Protein AF-A0A841BEA5-F1 (afdb_monomer)

Organism: NCBI:txid336628

Radius of gyration: 36.27 Å; Cα contacts (8 Å, |Δi|>4): 1436; chains: 1; bounding box: 83×78×126 Å

Mean predicted aligned error: 19.36 Å

Nearest PDB structures (foldseek):
  3poa-assembly1_A  TM=9.613E-01  e=2.916E-09  Mycobacterium tuberculosis
  3oun-assembly1_A  TM=9.387E-01  e=8.445E-09  Mycobacterium tuberculosis H37Rv
  2lc1-assembly1_A  TM=8.958E-01  e=4.838E-09  Mycobacterium tuberculosis H37Rv
  8p5x-assembly1_G  TM=9.387E-01  e=4.268E-08  Corynebacterium glutamicum ATCC 13032
  7rj3-assembly3_C  TM=9.231E-01  e=5.226E-08  Mycobacterium tuberculosis

Secondary structure (DSSP, 8-state):
---EEEEEEEE--TTS---TTTTHHHHHHHHHHH-TTTT-PEESSTTS--EEES--HHHHHHHHHHHHHHHHHTTPEEEEEEEEEEEEETTEEEEE-TTPPSSP-TTTSB-HHHHHHHHHHH-TT--EEEEEEESTTHHHHHHHHHHHHHHHHHHTT-EEEEEES-SSSPP-TTHHHHHHHHHHHH--TTS-SEE-HHHHHHHHHHH-TTS--EEEEEESSSB-TT--TT--SEE---HHHHTSTTTT-TTHHHHHHHHTTPPP-HHHHHHHHHHHHT-SEEEEE-STTSSHHHHHHHHH-HHHHGGGS-TT--SEEEE--TT--HHHHHHHHHHHHHHHSTTHHHHHHHHHHH--HHHHHHS-HHIIIIIHHHHTS-GGG-SS-EEEEEE-GGGS-HHHHHHHHHHHHHHHH-GGGTTEEEEEEES-GGGSSSPEEEEPPP--------------------------PPP-----PPP----EEEEEE-TTS--EEEEE-SEEEEEESSTTSSEE---TTS-SS-EEEEE-SS-EEEEE-S-SS-EEETTEEESEEEEPTT-EEEETTEEEEEEETTSPPPPPP------PPPPPPPHHHHHHHHHHHHHTT-PEEHHHHHHHHHHTTS--SHHHHHHHHHHTGGGEEEESTTSTT-EEEE-SPPPP--GGGHHHHHHHHHTSPPPPTTPPPPHHHHHHHHHHHHHHHHTT-HHHHHHHHHHT--SSHHHHHHHHHHHHHHHHHHH-TTSHHHHHHHHHHHHHHHHHSPPPTT---

pLDDT: mean 79.94, std 17.51, range [24.55, 98.06]

Structure (mmCIF, N/CA/C/O backbone):
data_AF-A0A841BEA5-F1
#
_entry.id   AF-A0A841BEA5-F1
#
loop_
_atom_site.group_PDB
_atom_site.id
_atom_site.type_symbol
_atom_site.label_atom_id
_atom_site.label_alt_id
_atom_site.label_comp_id
_atom_site.label_asym_id
_atom_site.label_entity_id
_atom_site.label_seq_id
_atom_site.pdbx_PDB_ins_code
_atom_site.Cartn_x
_atom_site.Cartn_y
_atom_site.Cartn_z
_atom_site.occupancy
_atom_site.B_iso_or_equiv
_atom_site.auth_seq_id
_atom_site.auth_comp_id
_atom_site.auth_asym_id
_atom_site.auth_atom_id
_atom_site.pdbx_PDB_model_num
ATOM 1 N N . MET A 1 1 ? -2.893 21.547 10.657 1.00 47.16 1 MET A N 1
ATOM 2 C CA . MET A 1 1 ? -1.682 20.815 10.231 1.00 47.16 1 MET A CA 1
ATOM 3 C C . MET A 1 1 ? -0.775 21.826 9.562 1.00 47.16 1 MET A C 1
ATOM 5 O O . MET A 1 1 ? -1.321 22.717 8.922 1.00 47.16 1 MET A O 1
ATOM 9 N N . GLY A 1 2 ? 0.542 21.732 9.765 1.00 63.25 2 GLY A N 1
ATOM 10 C CA . GLY A 1 2 ? 1.502 22.562 9.030 1.00 63.25 2 GLY A CA 1
ATOM 11 C C . GLY A 1 2 ? 1.399 22.318 7.524 1.00 63.25 2 GLY A C 1
ATOM 12 O O . GLY A 1 2 ? 0.897 21.272 7.096 1.00 63.25 2 GLY A O 1
ATOM 13 N N . GLU A 1 3 ? 1.819 23.299 6.733 1.00 86.19 3 GLU A N 1
ATOM 14 C CA . GLU A 1 3 ? 1.872 23.187 5.277 1.00 86.19 3 GLU A CA 1
ATOM 15 C C . GLU A 1 3 ? 2.867 22.078 4.875 1.00 86.19 3 GLU A C 1
ATOM 17 O O . GLU A 1 3 ? 3.810 21.754 5.602 1.00 86.19 3 GLU A O 1
ATOM 22 N N . ARG A 1 4 ? 2.619 21.417 3.743 1.00 93.00 4 ARG A N 1
ATOM 23 C CA . ARG A 1 4 ? 3.427 20.293 3.245 1.00 93.00 4 ARG A CA 1
ATOM 24 C C . ARG A 1 4 ? 3.856 20.622 1.829 1.00 93.00 4 ARG A C 1
ATOM 26 O O . ARG A 1 4 ? 2.990 20.850 0.989 1.00 93.00 4 ARG A O 1
ATOM 33 N N . ARG A 1 5 ? 5.156 20.643 1.549 1.00 95.88 5 ARG A N 1
ATOM 34 C CA . ARG A 1 5 ? 5.698 20.966 0.222 1.00 95.88 5 ARG A CA 1
ATOM 35 C C . ARG A 1 5 ? 6.327 19.737 -0.413 1.00 95.88 5 ARG A C 1
ATOM 37 O O . ARG A 1 5 ? 6.992 18.977 0.283 1.00 95.88 5 ARG A O 1
ATOM 44 N N . SER A 1 6 ? 6.152 19.539 -1.717 1.00 97.00 6 SER A N 1
ATOM 45 C CA . SER A 1 6 ? 6.763 18.410 -2.432 1.00 97.00 6 SER A CA 1
ATOM 46 C C . SER A 1 6 ? 7.549 18.836 -3.666 1.00 97.00 6 SER A C 1
ATOM 48 O O . SER A 1 6 ? 7.084 19.667 -4.448 1.00 97.00 6 SER A O 1
ATOM 50 N N . LEU A 1 7 ? 8.704 18.200 -3.858 1.00 98.06 7 LEU A N 1
ATOM 51 C CA . LEU A 1 7 ? 9.493 18.223 -5.084 1.00 98.06 7 LEU A CA 1
ATOM 52 C C . LEU A 1 7 ? 9.806 16.784 -5.509 1.00 98.06 7 LEU A C 1
ATOM 54 O O . LEU A 1 7 ? 10.409 16.006 -4.766 1.00 98.06 7 LEU A O 1
ATOM 58 N N . VAL A 1 8 ? 9.407 16.434 -6.722 1.00 97.94 8 VAL A N 1
ATOM 59 C CA . VAL A 1 8 ? 9.707 15.163 -7.373 1.00 97.94 8 VAL A CA 1
ATOM 60 C C . VAL A 1 8 ? 10.727 15.416 -8.475 1.00 97.94 8 VAL A C 1
ATOM 62 O O . VAL A 1 8 ? 10.626 16.377 -9.231 1.00 97.94 8 VAL A O 1
ATOM 65 N N . VAL A 1 9 ? 11.720 14.548 -8.580 1.00 97.69 9 VAL A N 1
ATOM 66 C CA . VAL A 1 9 ? 12.747 14.588 -9.616 1.00 97.69 9 VAL A CA 1
ATOM 67 C C . VAL A 1 9 ? 12.751 13.234 -10.300 1.00 97.69 9 VAL A C 1
ATOM 69 O O . VAL A 1 9 ? 13.003 12.217 -9.659 1.00 97.69 9 VAL A O 1
ATOM 72 N N . ALA A 1 10 ? 12.465 13.218 -11.595 1.00 96.12 10 ALA A N 1
ATOM 73 C CA . ALA A 1 10 ? 12.540 12.040 -12.443 1.00 96.12 10 ALA A CA 1
ATOM 74 C C . ALA A 1 10 ? 13.611 12.295 -13.504 1.00 96.12 10 ALA A C 1
ATOM 76 O O . ALA A 1 10 ? 13.397 13.092 -14.411 1.00 96.12 10 ALA A O 1
ATOM 77 N N . SER A 1 11 ? 14.776 11.661 -13.357 1.00 94.94 11 SER A N 1
ATOM 78 C CA . SER A 1 11 ? 15.929 11.919 -14.223 1.00 94.94 11 SER A CA 1
ATOM 79 C C . SER A 1 11 ? 16.389 10.668 -14.955 1.00 94.94 11 SER A C 1
ATOM 81 O O . SER A 1 11 ? 16.853 9.699 -14.347 1.00 94.94 11 SER A O 1
ATOM 83 N N . GLN A 1 12 ? 16.333 10.726 -16.278 1.00 92.56 12 GLN A N 1
ATOM 84 C CA . GLN A 1 12 ? 17.031 9.831 -17.180 1.00 92.56 12 GLN A CA 1
ATOM 85 C C . GLN A 1 12 ? 18.402 10.421 -17.520 1.00 92.56 12 GLN A C 1
ATOM 87 O O . GLN A 1 12 ? 18.496 11.560 -17.954 1.00 92.56 12 GLN A O 1
ATOM 92 N N . CYS A 1 13 ? 19.469 9.641 -17.338 1.00 90.31 13 CYS A N 1
ATOM 93 C CA . CYS A 1 13 ? 20.829 10.037 -17.706 1.00 90.31 13 CYS A CA 1
ATOM 94 C C . CYS A 1 13 ? 21.121 9.592 -19.145 1.00 90.31 13 CYS A C 1
ATOM 96 O O . CYS A 1 13 ? 20.947 8.411 -19.463 1.00 90.31 13 CYS A O 1
ATOM 98 N N . ASP A 1 14 ? 21.581 10.511 -19.996 1.00 88.88 14 ASP A N 1
ATOM 99 C CA . ASP A 1 14 ? 21.860 10.251 -21.417 1.00 88.88 14 ASP A CA 1
ATOM 100 C C . ASP A 1 14 ? 23.051 9.291 -21.610 1.00 88.88 14 ASP A C 1
ATOM 102 O O . ASP A 1 14 ? 23.133 8.579 -22.611 1.00 88.88 14 ASP A O 1
ATOM 106 N N . SER A 1 15 ? 23.955 9.215 -20.624 1.00 84.81 15 SER A N 1
ATOM 107 C CA . SER A 1 15 ? 25.111 8.301 -20.621 1.00 84.81 15 SER A CA 1
ATOM 108 C C . SER A 1 15 ? 24.770 6.856 -20.227 1.00 84.81 15 SER A C 1
ATOM 110 O O . SER A 1 15 ? 25.651 5.995 -20.241 1.00 84.81 15 SER A O 1
ATOM 112 N N . LEU A 1 16 ? 23.525 6.574 -19.828 1.00 78.81 16 LEU A N 1
ATOM 113 C CA . LEU A 1 16 ? 23.097 5.277 -19.302 1.00 78.81 16 LEU A CA 1
ATOM 114 C C . LEU A 1 16 ? 21.887 4.715 -20.052 1.00 78.81 16 LEU A C 1
ATOM 116 O O . LEU A 1 16 ? 21.233 5.376 -20.854 1.00 78.81 16 LEU A O 1
ATOM 120 N N . ASN A 1 17 ? 21.575 3.447 -19.772 1.00 75.25 17 ASN A N 1
ATOM 121 C CA . ASN A 1 17 ? 20.402 2.791 -20.337 1.00 75.25 17 ASN A CA 1
ATOM 122 C C . ASN A 1 17 ? 19.110 3.536 -19.965 1.00 75.25 17 ASN A C 1
ATOM 124 O O . ASN A 1 17 ? 18.942 4.004 -18.837 1.00 75.25 17 ASN A O 1
ATOM 128 N N . LEU A 1 18 ? 18.175 3.596 -20.914 1.00 79.81 18 LEU A N 1
ATOM 129 C CA . LEU A 1 18 ? 16.850 4.176 -20.704 1.00 79.81 18 LEU A CA 1
ATOM 130 C C . LEU A 1 18 ? 16.057 3.384 -19.658 1.00 79.81 18 LEU A C 1
ATOM 132 O O . LEU A 1 18 ? 15.899 2.169 -19.785 1.00 79.81 18 LEU A O 1
ATOM 136 N N . LEU A 1 19 ? 15.533 4.089 -18.657 1.00 79.38 19 LEU A N 1
ATOM 137 C CA . LEU A 1 19 ? 14.586 3.573 -17.677 1.00 79.38 19 LEU A CA 1
ATOM 138 C C . LEU A 1 19 ? 13.177 3.710 -18.251 1.00 79.38 19 LEU A C 1
ATOM 140 O O . LEU A 1 19 ? 12.634 4.804 -18.359 1.00 79.38 19 LEU A O 1
ATOM 144 N N . SER A 1 20 ? 12.578 2.581 -18.617 1.00 73.94 20 SER A N 1
ATOM 145 C CA . SER A 1 20 ? 11.288 2.505 -19.314 1.00 73.94 20 SER A CA 1
ATOM 146 C C . SER A 1 20 ? 10.098 3.143 -18.607 1.00 73.94 20 SER A C 1
ATOM 148 O O . SER A 1 20 ? 9.101 3.463 -19.243 1.00 73.94 20 SER A O 1
ATOM 150 N N . PHE A 1 21 ? 10.187 3.280 -17.289 1.00 79.88 21 PHE A N 1
ATOM 151 C CA . PHE A 1 21 ? 9.131 3.797 -16.430 1.00 79.88 21 PHE A CA 1
ATOM 152 C C . PHE A 1 21 ? 9.239 5.312 -16.194 1.00 79.88 21 PHE A C 1
ATOM 154 O O . PHE A 1 21 ? 8.375 5.879 -15.524 1.00 79.88 21 PHE A O 1
ATOM 161 N N . LEU A 1 22 ? 10.286 5.967 -16.710 1.00 86.38 22 LEU A N 1
ATOM 162 C CA . LEU A 1 22 ? 10.405 7.424 -16.718 1.00 86.38 22 LEU A CA 1
ATOM 163 C C . LEU A 1 22 ? 9.990 7.987 -18.089 1.00 86.38 22 LEU A C 1
ATOM 165 O O . LEU A 1 22 ? 10.240 7.347 -19.112 1.00 86.38 22 LEU A O 1
ATOM 169 N N . PRO A 1 23 ? 9.365 9.179 -18.130 1.00 91.50 23 PRO A N 1
ATOM 170 C CA . PRO A 1 23 ? 9.043 10.059 -16.997 1.00 91.50 23 PRO A CA 1
ATOM 171 C C . PRO A 1 23 ? 7.729 9.707 -16.272 1.00 91.50 23 PRO A C 1
ATOM 173 O O . PRO A 1 23 ? 7.417 10.321 -15.250 1.00 91.50 23 PRO A O 1
ATOM 176 N N . ASP A 1 24 ? 6.968 8.728 -16.772 1.00 91.25 24 ASP A N 1
ATOM 177 C CA . ASP A 1 24 ? 5.590 8.436 -16.346 1.00 91.25 24 ASP A CA 1
ATOM 178 C C . ASP A 1 24 ? 5.444 8.262 -14.828 1.00 91.25 24 ASP A C 1
ATOM 180 O O . ASP A 1 24 ? 4.583 8.889 -14.210 1.00 91.25 24 ASP A O 1
ATOM 184 N N . VAL A 1 25 ? 6.328 7.492 -14.184 1.00 88.88 25 VAL A N 1
ATOM 185 C CA . VAL A 1 25 ? 6.234 7.283 -12.732 1.00 88.88 25 VAL A CA 1
ATOM 186 C C . VAL A 1 25 ? 6.494 8.566 -11.933 1.00 88.88 25 VAL A C 1
ATOM 188 O O . VAL A 1 25 ? 5.924 8.749 -10.861 1.00 88.88 25 VAL A O 1
ATOM 191 N N . GLY A 1 26 ? 7.319 9.480 -12.455 1.00 94.06 26 GLY A N 1
ATOM 192 C CA . GLY A 1 26 ? 7.556 10.788 -11.843 1.00 94.06 26 GLY A CA 1
ATOM 193 C C . GLY A 1 26 ? 6.275 11.618 -11.806 1.00 94.06 26 GLY A C 1
ATOM 194 O O . GLY A 1 26 ? 5.924 12.171 -10.761 1.00 94.06 26 GLY A O 1
ATOM 195 N N . HIS A 1 27 ? 5.525 11.620 -12.913 1.00 96.00 27 HIS A N 1
ATOM 196 C CA . HIS A 1 27 ? 4.199 12.235 -12.978 1.00 96.00 27 HIS A CA 1
ATOM 197 C C . HIS A 1 27 ? 3.210 11.581 -12.010 1.00 96.00 27 HIS A C 1
ATOM 199 O O . HIS A 1 27 ? 2.465 12.283 -11.325 1.00 96.00 27 HIS A O 1
ATOM 205 N N . GLU A 1 28 ? 3.204 10.252 -11.918 1.00 94.81 28 GLU A N 1
ATOM 206 C CA . GLU A 1 28 ? 2.299 9.529 -11.024 1.00 94.81 28 GLU A CA 1
ATOM 207 C C . GLU A 1 28 ? 2.568 9.816 -9.538 1.00 94.81 28 GLU A C 1
ATOM 209 O O . GLU A 1 28 ? 1.613 10.006 -8.775 1.00 94.81 28 GLU A O 1
ATOM 214 N N . VAL A 1 29 ? 3.843 9.880 -9.131 1.00 94.44 29 VAL A N 1
ATOM 215 C CA . VAL A 1 29 ? 4.252 10.216 -7.756 1.00 94.44 29 VAL A CA 1
ATOM 216 C C . VAL A 1 29 ? 3.893 11.664 -7.423 1.00 94.44 29 VAL A C 1
ATOM 218 O O . VAL A 1 29 ? 3.249 11.903 -6.402 1.00 94.44 29 VAL A O 1
ATOM 221 N N . SER A 1 30 ? 4.238 12.619 -8.295 1.00 96.00 30 SER A N 1
ATOM 222 C CA . SER A 1 30 ? 3.874 14.039 -8.136 1.00 96.00 30 SER A CA 1
ATOM 223 C C . SER A 1 30 ? 2.357 14.213 -7.999 1.00 96.00 30 SER A C 1
ATOM 225 O O . SER A 1 30 ? 1.878 14.862 -7.067 1.00 96.00 30 SER A O 1
ATOM 227 N N . ALA A 1 31 ? 1.577 13.557 -8.863 1.00 96.19 31 ALA A N 1
ATOM 228 C CA . ALA A 1 31 ? 0.121 13.610 -8.805 1.00 96.19 31 ALA A CA 1
ATOM 229 C C . ALA A 1 31 ? -0.437 13.050 -7.486 1.00 96.19 31 ALA A C 1
ATOM 231 O O . ALA A 1 31 ? -1.351 13.641 -6.917 1.00 96.19 31 ALA A O 1
ATOM 232 N N . ALA A 1 32 ? 0.107 11.938 -6.978 1.00 94.56 32 ALA A N 1
ATOM 233 C CA . ALA A 1 32 ? -0.341 11.349 -5.715 1.00 94.56 32 ALA A CA 1
ATOM 234 C C . ALA A 1 32 ? -0.006 12.230 -4.497 1.00 94.56 32 ALA A C 1
ATOM 236 O O . ALA A 1 32 ? -0.819 12.336 -3.578 1.00 94.56 32 ALA A O 1
ATOM 237 N N . LEU A 1 33 ? 1.165 12.878 -4.488 1.00 94.00 33 LEU A N 1
ATOM 238 C CA . LEU A 1 33 ? 1.572 13.771 -3.398 1.00 94.00 33 LEU A CA 1
ATOM 239 C C . LEU A 1 33 ? 0.743 15.064 -3.361 1.00 94.00 33 LEU A C 1
ATOM 241 O O . LEU A 1 33 ? 0.429 15.547 -2.274 1.00 94.00 33 LEU A O 1
ATOM 245 N N . ARG A 1 34 ? 0.343 15.597 -4.522 1.00 94.38 34 ARG A N 1
ATOM 246 C CA . ARG A 1 34 ? -0.489 16.811 -4.614 1.00 94.38 34 ARG A CA 1
ATOM 247 C C . ARG A 1 34 ? -1.980 16.591 -4.394 1.00 94.38 34 ARG A C 1
ATOM 249 O O . ARG A 1 34 ? -2.699 17.553 -4.136 1.00 94.38 34 ARG A O 1
ATOM 256 N N . ASP A 1 35 ? -2.467 15.361 -4.519 1.00 94.06 35 ASP A N 1
ATOM 257 C CA . ASP A 1 35 ? -3.889 15.072 -4.342 1.00 94.06 35 ASP A CA 1
ATOM 258 C C . ASP A 1 35 ? -4.336 15.430 -2.901 1.00 94.06 35 ASP A C 1
ATOM 260 O O . ASP A 1 35 ? -3.781 14.879 -1.941 1.00 94.06 35 ASP A O 1
ATOM 264 N N . PRO A 1 36 ? -5.328 16.329 -2.715 1.00 90.56 36 PRO A N 1
ATOM 265 C CA . PRO A 1 36 ? -5.772 16.780 -1.392 1.00 90.56 36 PRO A CA 1
ATOM 266 C C . PRO A 1 36 ? -6.336 15.676 -0.488 1.00 90.56 36 PRO A C 1
ATOM 268 O O . PRO A 1 36 ? -6.327 15.818 0.733 1.00 90.56 36 PRO A O 1
ATOM 271 N N . GLY A 1 37 ? -6.854 14.591 -1.069 1.00 86.94 37 GLY A N 1
ATOM 272 C CA . GLY A 1 37 ? -7.382 13.433 -0.349 1.00 86.94 37 GLY A CA 1
ATOM 273 C C . GLY A 1 37 ? -6.343 12.343 -0.074 1.00 86.94 37 GLY A C 1
ATOM 274 O O . GLY A 1 37 ? -6.673 11.368 0.610 1.00 86.94 37 GLY A O 1
ATOM 275 N N . ILE A 1 38 ? -5.123 12.495 -0.606 1.00 90.38 38 ILE A N 1
ATOM 276 C CA . ILE A 1 38 ? -4.008 11.550 -0.476 1.00 90.38 38 ILE A CA 1
ATOM 277 C C . ILE A 1 38 ? -2.816 12.244 0.195 1.00 90.38 38 ILE A C 1
ATOM 279 O O . ILE A 1 38 ? -2.652 12.114 1.406 1.00 90.38 38 ILE A O 1
ATOM 283 N N . GLY A 1 39 ? -1.965 12.952 -0.555 1.00 90.62 39 GLY A N 1
ATOM 284 C CA . GLY A 1 39 ? -0.726 13.537 -0.035 1.00 90.62 39 GLY A CA 1
ATOM 285 C C . GLY A 1 39 ? -0.870 14.957 0.515 1.00 90.62 39 GLY A C 1
ATOM 286 O O . GLY A 1 39 ? -0.114 15.338 1.415 1.00 90.62 39 GLY A O 1
ATOM 287 N N . GLY A 1 40 ? -1.834 15.728 -0.001 1.00 92.25 40 GLY A N 1
ATOM 288 C CA . GLY A 1 40 ? -2.139 17.093 0.436 1.00 92.25 40 GLY A CA 1
ATOM 289 C C . GLY A 1 40 ? -0.966 18.074 0.350 1.00 92.25 40 GLY A C 1
ATOM 290 O O . GLY A 1 40 ? -0.940 19.040 1.110 1.00 92.25 40 GLY A O 1
ATOM 291 N N . CYS A 1 41 ? 0.023 17.812 -0.509 1.00 94.75 41 CYS A N 1
ATOM 292 C CA . CYS A 1 41 ? 1.193 18.669 -0.667 1.00 94.75 41 CYS A CA 1
ATOM 293 C C . CYS A 1 41 ? 0.921 19.806 -1.656 1.00 94.75 41 CYS A C 1
ATOM 295 O O . CYS A 1 41 ? 0.241 19.629 -2.668 1.00 94.75 41 CYS A O 1
ATOM 297 N N . VAL A 1 42 ? 1.519 20.963 -1.397 1.00 95.75 42 VAL A N 1
ATOM 298 C CA . VAL A 1 42 ? 1.643 22.050 -2.367 1.00 95.75 42 VAL A CA 1
ATOM 299 C C . VAL A 1 42 ? 3.001 21.965 -3.085 1.00 95.75 42 VAL A C 1
ATOM 301 O O . VAL A 1 42 ? 3.941 21.357 -2.559 1.00 95.75 42 VAL A O 1
ATOM 304 N N . PRO A 1 43 ? 3.150 22.569 -4.276 1.00 96.62 43 PRO A N 1
ATOM 305 C CA . PRO A 1 43 ? 4.437 22.633 -4.961 1.00 96.62 43 PRO A CA 1
ATOM 306 C C . PRO A 1 43 ? 5.535 23.277 -4.108 1.0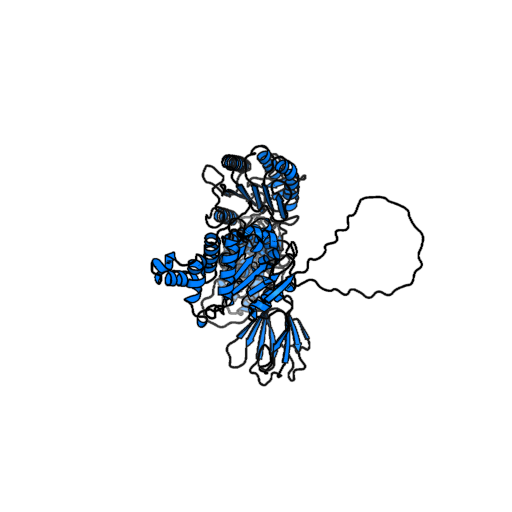0 96.62 43 PRO A C 1
ATOM 308 O O . PRO A 1 43 ? 5.291 24.243 -3.378 1.00 96.62 43 PRO A O 1
ATOM 311 N N . ALA A 1 44 ? 6.752 22.741 -4.190 1.00 95.56 44 ALA A N 1
ATOM 312 C CA . ALA A 1 44 ? 7.889 23.302 -3.471 1.00 95.56 44 ALA A CA 1
ATOM 313 C C . ALA A 1 44 ? 8.473 24.554 -4.143 1.00 95.56 44 ALA A C 1
ATOM 315 O O . ALA A 1 44 ? 9.033 25.380 -3.432 1.00 95.56 44 ALA A O 1
ATOM 316 N N . LEU A 1 45 ? 8.309 24.720 -5.461 1.00 96.44 45 LEU A N 1
ATOM 317 C CA . LEU A 1 45 ? 8.865 25.842 -6.228 1.00 96.44 45 LEU A CA 1
ATOM 318 C C . LEU A 1 45 ? 7.846 26.981 -6.392 1.00 96.44 45 LEU A C 1
ATOM 320 O O . LEU A 1 45 ? 6.635 26.750 -6.461 1.00 96.44 45 LEU A O 1
ATOM 324 N N . ALA A 1 46 ? 8.328 28.223 -6.458 1.00 91.19 46 ALA A N 1
ATOM 325 C CA . ALA A 1 46 ? 7.504 29.431 -6.518 1.00 91.19 46 ALA A CA 1
ATOM 326 C C . ALA A 1 46 ? 6.723 29.565 -7.832 1.00 91.19 46 ALA A C 1
ATOM 328 O O . ALA A 1 46 ? 5.643 30.154 -7.857 1.00 91.19 46 ALA A O 1
ATOM 329 N N . ASP A 1 47 ? 7.240 28.988 -8.916 1.00 92.25 47 ASP A N 1
ATOM 330 C CA . ASP A 1 47 ? 6.563 28.929 -10.215 1.00 92.25 47 ASP A CA 1
ATOM 331 C C . ASP A 1 47 ? 5.435 27.879 -10.275 1.00 92.25 47 ASP A C 1
ATOM 333 O O . ASP A 1 47 ? 4.785 27.711 -11.309 1.00 92.25 47 ASP A O 1
ATOM 337 N N . GLY A 1 48 ? 5.178 27.186 -9.161 1.00 90.75 48 GLY A N 1
ATOM 338 C CA . GLY A 1 48 ? 4.134 26.177 -9.033 1.00 90.75 48 GLY A CA 1
ATOM 339 C C . GLY A 1 48 ? 4.541 24.791 -9.530 1.00 90.75 48 GLY A C 1
ATOM 340 O O . GLY A 1 48 ? 3.704 23.884 -9.498 1.00 90.75 48 GLY A O 1
ATOM 341 N N . ARG A 1 49 ? 5.793 24.591 -9.965 1.00 92.94 49 ARG A N 1
ATOM 342 C CA . ARG A 1 49 ? 6.305 23.262 -10.307 1.00 92.94 49 ARG A CA 1
ATOM 343 C C . ARG A 1 49 ? 6.592 22.439 -9.055 1.00 92.94 49 ARG A C 1
ATOM 345 O O . ARG A 1 49 ? 7.133 22.907 -8.056 1.00 92.94 49 ARG A O 1
ATOM 352 N N . ASP A 1 50 ? 6.253 21.164 -9.148 1.00 91.88 50 ASP A N 1
ATOM 353 C CA . ASP A 1 50 ? 6.510 20.137 -8.141 1.00 91.88 50 ASP A CA 1
ATOM 354 C C . ASP A 1 50 ? 7.228 18.914 -8.730 1.00 91.88 50 ASP A C 1
ATOM 356 O O . ASP A 1 50 ? 7.517 17.970 -8.002 1.00 91.88 50 ASP A O 1
ATOM 360 N N . LEU A 1 51 ? 7.511 18.921 -10.037 1.00 97.50 51 LEU A N 1
ATOM 361 C CA . LEU A 1 51 ? 8.170 17.845 -10.769 1.00 97.50 51 LEU A CA 1
ATOM 362 C C . LEU A 1 51 ? 9.228 18.410 -11.721 1.00 97.50 51 LEU A C 1
ATOM 364 O O . LEU A 1 51 ? 8.932 19.284 -12.537 1.00 97.50 51 LEU A O 1
ATOM 368 N N . LEU A 1 52 ? 10.436 17.857 -11.653 1.00 97.81 52 LEU A N 1
ATOM 369 C CA . LEU A 1 52 ? 11.510 18.076 -12.617 1.00 97.81 52 LEU A CA 1
ATOM 370 C C . LEU A 1 52 ? 11.731 16.801 -13.429 1.00 97.81 52 LEU A C 1
ATOM 372 O O . LEU A 1 52 ? 11.955 15.738 -12.848 1.00 97.81 52 LEU A O 1
ATOM 376 N N . ILE A 1 53 ? 11.680 16.923 -14.755 1.00 97.00 53 ILE A N 1
ATOM 377 C CA . ILE A 1 53 ? 12.001 15.843 -15.692 1.00 97.00 53 ILE A CA 1
ATOM 378 C C . ILE A 1 53 ? 13.353 16.138 -16.325 1.00 97.00 53 ILE A C 1
ATOM 380 O O . ILE A 1 53 ? 13.536 17.217 -16.883 1.00 97.00 53 ILE A O 1
ATOM 384 N N . ASP A 1 54 ? 14.264 15.174 -16.229 1.00 96.25 54 ASP A N 1
ATOM 385 C CA . ASP A 1 54 ? 15.604 15.210 -16.815 1.00 96.25 54 ASP A CA 1
ATOM 386 C C . ASP A 1 54 ? 16.343 16.545 -16.579 1.00 96.25 54 ASP A C 1
ATOM 388 O O . ASP A 1 54 ? 16.829 17.153 -17.539 1.00 96.25 54 ASP A O 1
ATOM 392 N N . PRO A 1 55 ? 16.418 17.040 -15.323 1.00 96.88 55 PRO A N 1
ATOM 393 C CA . PRO A 1 55 ? 17.071 18.311 -15.047 1.00 96.88 55 PRO A CA 1
ATOM 394 C C . PRO A 1 55 ? 18.571 18.228 -15.333 1.00 96.88 55 PRO A C 1
ATOM 396 O O . PRO A 1 55 ? 19.186 17.161 -15.241 1.00 96.88 55 PRO A O 1
ATOM 399 N N . THR A 1 56 ? 19.180 19.376 -15.602 1.00 95.56 56 THR A N 1
ATOM 400 C CA . THR A 1 56 ? 20.628 19.571 -15.491 1.00 95.56 56 THR A CA 1
ATOM 401 C C . THR A 1 56 ? 21.061 19.616 -14.020 1.00 95.56 56 THR A C 1
ATOM 403 O O . THR A 1 56 ? 20.248 19.740 -13.102 1.00 95.56 56 THR A O 1
ATOM 406 N N . MET A 1 57 ? 22.371 19.531 -13.765 1.00 93.75 57 MET A N 1
ATOM 407 C CA . MET A 1 57 ? 22.916 19.655 -12.405 1.00 93.75 57 MET A CA 1
ATOM 408 C C . MET A 1 57 ? 22.582 21.007 -11.755 1.00 93.75 57 MET A C 1
ATOM 410 O O . MET A 1 57 ? 22.292 21.049 -10.564 1.00 93.75 57 MET A O 1
ATOM 414 N N . VAL A 1 58 ? 22.613 22.089 -12.539 1.00 94.31 58 VAL A N 1
ATOM 415 C CA . VAL A 1 58 ? 22.323 23.451 -12.064 1.00 94.31 58 VAL A CA 1
ATOM 416 C C . VAL A 1 58 ? 20.840 23.595 -11.738 1.00 94.31 58 VAL A C 1
ATOM 418 O O . VAL A 1 58 ? 20.503 24.019 -10.640 1.00 94.31 58 VAL A O 1
ATOM 421 N N . GLU A 1 59 ? 19.956 23.149 -12.635 1.00 96.19 59 GLU A N 1
ATOM 422 C CA . GLU A 1 59 ? 18.507 23.198 -12.398 1.00 96.19 59 GLU A CA 1
ATOM 423 C C . GLU A 1 59 ? 18.091 22.382 -11.171 1.00 96.19 59 GLU A C 1
ATOM 425 O O . GLU A 1 59 ? 17.217 22.809 -10.418 1.00 96.19 59 GLU A O 1
ATOM 430 N N . LEU A 1 60 ? 18.714 21.218 -10.951 1.00 96.50 60 LEU A N 1
ATOM 431 C CA . LEU A 1 60 ? 18.463 20.415 -9.758 1.00 96.50 60 LEU A CA 1
ATOM 432 C C . LEU A 1 60 ? 18.945 21.118 -8.480 1.00 96.50 60 LEU A C 1
ATOM 434 O O . LEU A 1 60 ? 18.235 21.081 -7.474 1.00 96.50 60 LEU A O 1
ATOM 438 N N . ASP A 1 61 ? 20.129 21.740 -8.498 1.00 96.06 61 ASP A N 1
ATOM 439 C CA . ASP A 1 61 ? 20.656 22.445 -7.323 1.00 96.06 61 ASP A CA 1
ATOM 440 C C . ASP A 1 61 ? 19.799 23.652 -6.943 1.00 96.06 61 ASP A C 1
ATOM 442 O O . ASP A 1 61 ? 19.416 23.789 -5.778 1.00 96.06 61 ASP A O 1
ATOM 446 N N . ASP A 1 62 ? 19.459 24.483 -7.931 1.00 97.25 62 ASP A N 1
ATOM 447 C CA . ASP A 1 62 ? 18.645 25.682 -7.743 1.00 97.25 62 ASP A CA 1
ATOM 448 C C . ASP A 1 62 ? 17.263 25.312 -7.190 1.00 97.25 62 ASP A C 1
ATOM 450 O O . ASP A 1 62 ? 16.813 25.880 -6.194 1.00 97.25 62 ASP A O 1
ATOM 454 N N . ALA A 1 63 ? 16.624 24.288 -7.765 1.00 97.81 63 ALA A N 1
ATOM 455 C CA . ALA A 1 63 ? 15.323 23.822 -7.305 1.00 97.81 63 ALA A CA 1
ATOM 456 C C . ALA A 1 63 ? 15.364 23.227 -5.890 1.00 97.81 63 ALA A C 1
ATOM 458 O O . ALA A 1 63 ? 14.432 23.425 -5.112 1.00 97.81 63 ALA A O 1
ATOM 459 N N . LEU A 1 64 ? 16.427 22.499 -5.527 1.00 97.44 64 LEU A N 1
ATOM 460 C CA . LEU A 1 64 ? 16.587 21.993 -4.163 1.00 97.44 64 LEU A CA 1
ATOM 461 C C . LEU A 1 64 ? 16.805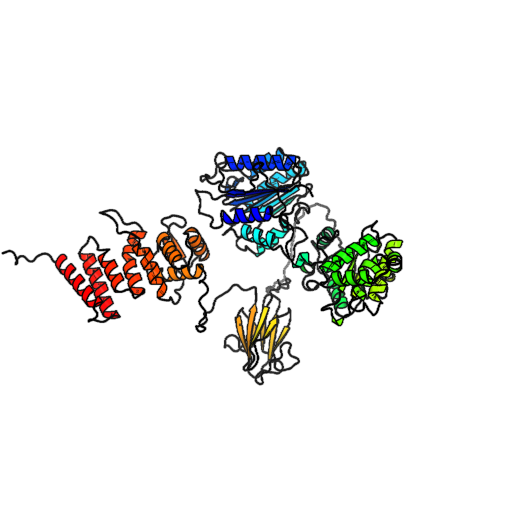 23.136 -3.170 1.00 97.44 64 LEU A C 1
ATOM 463 O O . LEU A 1 64 ? 16.198 23.127 -2.101 1.00 97.44 64 LEU A O 1
ATOM 467 N N . ALA A 1 65 ? 17.635 24.123 -3.508 1.00 97.50 65 ALA A N 1
ATOM 468 C CA . ALA A 1 65 ? 17.854 25.285 -2.656 1.00 97.50 65 ALA A CA 1
ATOM 469 C C . ALA A 1 65 ? 16.551 26.065 -2.419 1.00 97.50 65 ALA A C 1
ATOM 471 O O . ALA A 1 65 ? 16.206 26.330 -1.267 1.00 97.50 65 ALA A O 1
ATOM 472 N N . GLU A 1 66 ? 15.796 26.340 -3.484 1.00 97.81 66 GLU A N 1
ATOM 473 C CA . GLU A 1 66 ? 14.503 27.026 -3.416 1.00 97.81 66 GLU A CA 1
ATOM 474 C C . GLU A 1 66 ? 13.464 26.222 -2.617 1.00 97.81 66 GLU A C 1
ATOM 476 O O . GLU A 1 66 ? 12.775 26.768 -1.755 1.00 97.81 66 GLU A O 1
ATOM 481 N N . ALA A 1 67 ? 13.375 24.906 -2.842 1.00 97.50 67 ALA A N 1
ATOM 482 C CA . ALA A 1 67 ? 12.449 24.039 -2.116 1.00 97.50 67 ALA A CA 1
ATOM 483 C C . ALA A 1 67 ? 12.710 24.041 -0.600 1.00 97.50 67 ALA A C 1
ATOM 485 O O . ALA A 1 67 ? 11.763 24.075 0.189 1.00 97.50 67 ALA A O 1
ATOM 486 N N . PHE A 1 68 ? 13.982 24.016 -0.187 1.00 96.31 68 PHE A N 1
ATOM 487 C CA . PHE A 1 68 ? 14.366 24.114 1.223 1.00 96.31 68 PHE A CA 1
ATOM 488 C C . PHE A 1 68 ? 14.088 25.496 1.810 1.00 96.31 68 PHE A C 1
ATOM 490 O O . PHE A 1 68 ? 13.592 25.575 2.931 1.00 96.31 68 PHE A O 1
ATOM 497 N N . GLU A 1 69 ? 14.398 26.563 1.072 1.00 96.44 69 GLU A N 1
ATOM 498 C CA . GLU A 1 69 ? 14.130 27.939 1.492 1.00 96.44 69 GLU A CA 1
ATOM 499 C C . GLU A 1 69 ? 12.648 28.143 1.782 1.00 96.44 69 GLU A C 1
ATOM 501 O O . GLU A 1 69 ? 12.282 28.472 2.908 1.00 96.44 69 GLU A O 1
ATOM 506 N N . ARG A 1 70 ? 11.788 27.823 0.815 1.00 95.31 70 ARG A N 1
ATOM 507 C CA . ARG A 1 70 ? 10.339 28.007 0.937 1.00 95.31 70 ARG A CA 1
ATOM 508 C C . ARG A 1 70 ? 9.733 27.132 2.027 1.00 95.31 70 ARG A C 1
ATOM 510 O O . ARG A 1 70 ? 8.920 27.592 2.818 1.00 95.31 70 ARG A O 1
ATOM 517 N N . ALA A 1 71 ? 10.142 25.865 2.111 1.00 95.00 71 ALA A N 1
ATOM 518 C CA . ALA A 1 71 ? 9.652 24.994 3.175 1.00 95.00 71 ALA A CA 1
ATOM 519 C C . ALA A 1 71 ? 10.088 25.472 4.570 1.00 95.00 71 ALA A C 1
ATOM 521 O O . ALA A 1 71 ? 9.359 25.275 5.535 1.00 95.00 71 ALA A O 1
ATOM 522 N N . ALA A 1 72 ? 11.249 26.114 4.688 1.00 93.31 72 ALA A N 1
ATOM 523 C CA . ALA A 1 72 ? 11.699 26.700 5.942 1.00 93.31 72 ALA A CA 1
ATOM 524 C C . ALA A 1 72 ? 10.992 28.026 6.271 1.00 93.31 72 ALA A C 1
ATOM 526 O O . ALA A 1 72 ? 10.728 28.273 7.446 1.00 93.31 72 ALA A O 1
ATOM 527 N N . GLU A 1 73 ? 10.675 28.857 5.274 1.00 93.94 73 GLU A N 1
ATOM 528 C CA . GLU A 1 73 ? 9.877 30.083 5.446 1.00 93.94 73 GLU A CA 1
ATOM 529 C C . GLU A 1 73 ? 8.470 29.784 5.975 1.00 93.94 73 GLU A C 1
ATOM 531 O O . GLU A 1 73 ? 7.981 30.495 6.850 1.00 93.94 73 GLU A O 1
ATOM 536 N N . ASP A 1 74 ? 7.853 28.702 5.495 1.00 92.88 74 ASP A N 1
ATOM 537 C CA . ASP A 1 74 ? 6.497 28.306 5.891 1.00 92.88 74 ASP A CA 1
ATOM 538 C C . ASP A 1 74 ? 6.450 27.374 7.113 1.00 92.88 74 ASP A C 1
ATOM 540 O O . ASP A 1 74 ? 5.373 26.905 7.484 1.00 92.88 74 ASP A O 1
ATOM 544 N N . GLU A 1 75 ? 7.605 27.055 7.714 1.00 92.69 75 GLU A N 1
ATOM 545 C CA . GLU A 1 75 ? 7.731 26.033 8.768 1.00 92.69 75 GLU A CA 1
ATOM 546 C C . GLU A 1 75 ? 7.027 24.716 8.364 1.00 92.69 75 GLU A C 1
ATOM 548 O O . GLU A 1 75 ? 6.281 24.092 9.120 1.00 92.69 75 GLU A O 1
ATOM 553 N N . ALA A 1 76 ? 7.233 24.319 7.108 1.00 92.44 76 ALA A N 1
ATOM 554 C CA . ALA A 1 76 ? 6.550 23.225 6.437 1.00 92.44 76 ALA A CA 1
ATOM 555 C C . ALA A 1 76 ? 7.384 21.938 6.431 1.00 92.44 76 ALA A C 1
ATOM 557 O O . ALA A 1 76 ? 8.618 21.953 6.465 1.00 92.44 76 ALA A O 1
ATOM 558 N N . THR A 1 77 ? 6.710 20.791 6.315 1.00 92.94 77 THR A N 1
ATOM 559 C CA . THR A 1 77 ? 7.396 19.529 5.996 1.00 92.94 77 THR A CA 1
ATOM 560 C C . THR A 1 77 ? 7.731 19.495 4.500 1.00 92.94 77 THR A C 1
ATOM 562 O O . THR A 1 77 ? 6.840 19.687 3.668 1.00 92.94 77 THR A O 1
ATOM 565 N N . LEU A 1 78 ? 8.986 19.196 4.150 1.00 95.25 78 LEU A N 1
ATOM 566 C CA . LEU A 1 78 ? 9.444 19.040 2.766 1.00 95.25 78 LEU A CA 1
ATOM 567 C C . LEU A 1 78 ? 9.541 17.561 2.364 1.00 95.25 78 LEU A C 1
ATOM 569 O O . LEU A 1 78 ? 10.218 16.771 3.020 1.00 95.25 78 LEU A O 1
ATOM 573 N N . PHE A 1 79 ? 8.912 17.203 1.247 1.00 95.94 79 PHE A N 1
ATOM 574 C CA . PHE A 1 79 ? 8.974 15.885 0.618 1.00 95.94 79 PHE A CA 1
ATOM 575 C C . PHE A 1 79 ? 9.822 15.946 -0.648 1.00 95.94 79 PHE A C 1
ATOM 577 O O . PHE A 1 79 ? 9.486 16.662 -1.589 1.00 95.94 79 PHE A O 1
ATOM 584 N N . LEU A 1 80 ? 10.889 15.156 -0.693 1.00 96.00 80 LEU A N 1
ATOM 585 C CA . LEU A 1 80 ? 11.750 14.999 -1.858 1.00 96.00 80 LEU A CA 1
ATOM 586 C C . LEU A 1 80 ? 11.637 13.569 -2.378 1.00 96.00 80 LEU A C 1
ATOM 588 O O . LEU A 1 80 ? 11.927 12.626 -1.648 1.00 96.00 80 LEU A O 1
ATOM 592 N N . SER A 1 81 ? 11.243 13.391 -3.636 1.00 95.81 81 SER A N 1
ATOM 593 C CA . SER A 1 81 ? 11.230 12.076 -4.283 1.00 95.81 81 SER A CA 1
ATOM 594 C C . SER A 1 81 ? 12.141 12.089 -5.495 1.00 95.81 81 SER A C 1
ATOM 596 O O . SER A 1 81 ? 11.836 12.760 -6.472 1.00 95.81 81 SER A O 1
ATOM 598 N N . LEU A 1 82 ? 13.236 11.337 -5.452 1.00 94.38 82 LEU A N 1
ATOM 599 C CA . LEU A 1 82 ? 14.195 11.243 -6.545 1.00 94.38 82 LEU A CA 1
ATOM 600 C C . LEU A 1 82 ? 14.122 9.858 -7.178 1.00 94.38 82 LEU A C 1
ATOM 602 O O . LEU A 1 82 ? 14.331 8.850 -6.503 1.00 94.38 82 LEU A O 1
ATOM 606 N N . VAL A 1 83 ? 13.838 9.823 -8.475 1.00 92.94 83 VAL A N 1
ATOM 607 C CA . VAL A 1 83 ? 13.693 8.613 -9.281 1.00 92.94 83 VAL A CA 1
ATOM 608 C C . VAL A 1 83 ? 14.622 8.721 -10.483 1.00 92.94 83 VAL A C 1
ATOM 610 O O . VAL A 1 83 ? 14.557 9.694 -11.233 1.00 92.94 83 VAL A O 1
ATOM 613 N N . GLY A 1 84 ? 15.503 7.745 -10.678 1.00 90.75 84 GLY A N 1
ATOM 614 C CA . GLY A 1 84 ? 16.476 7.809 -11.766 1.00 90.75 84 GLY A CA 1
ATOM 615 C C . GLY A 1 84 ? 17.692 6.929 -11.548 1.00 90.75 84 GLY A C 1
ATOM 616 O O . GLY A 1 84 ? 17.653 5.938 -10.818 1.00 90.75 84 GLY A O 1
ATOM 617 N N . HIS A 1 85 ? 18.797 7.303 -12.183 1.00 87.31 85 HIS A N 1
ATOM 618 C CA . HIS A 1 85 ? 20.070 6.623 -11.967 1.00 87.31 85 HIS A CA 1
ATOM 619 C C . HIS A 1 85 ? 20.807 7.220 -10.767 1.00 87.31 85 HIS A C 1
ATOM 621 O O . HIS A 1 85 ? 20.760 8.423 -10.508 1.00 87.31 85 HIS A O 1
ATOM 627 N N . GLY A 1 86 ? 21.509 6.361 -10.041 1.00 87.19 86 GLY A N 1
ATOM 628 C CA . GLY A 1 86 ? 22.363 6.738 -8.924 1.00 87.19 86 GLY A CA 1
ATOM 629 C C . GLY A 1 86 ? 23.659 5.952 -9.001 1.00 87.19 86 GLY A C 1
ATOM 630 O O . GLY A 1 86 ? 23.661 4.820 -9.486 1.00 87.19 86 GLY A O 1
ATOM 631 N N . GLU A 1 87 ? 24.741 6.568 -8.543 1.00 83.12 87 GLU A N 1
ATOM 632 C CA . GLU A 1 87 ? 26.067 5.958 -8.499 1.00 83.12 87 GLU A CA 1
ATOM 633 C C . GLU A 1 87 ? 26.669 6.169 -7.110 1.00 83.12 87 GLU A C 1
ATOM 635 O O . GLU A 1 87 ? 26.537 7.241 -6.512 1.00 83.12 87 GLU A O 1
ATOM 640 N N . TYR A 1 88 ? 27.334 5.140 -6.592 1.00 81.12 88 TYR A N 1
ATOM 641 C CA . TYR A 1 88 ? 28.087 5.223 -5.347 1.00 81.12 88 TYR A CA 1
ATOM 642 C C . TYR A 1 88 ? 29.579 5.096 -5.648 1.00 81.12 88 TYR A C 1
ATOM 644 O O . TYR A 1 88 ? 30.038 4.038 -6.076 1.00 81.12 88 TYR A O 1
ATOM 652 N N . ALA A 1 89 ? 30.325 6.175 -5.418 1.00 80.56 89 ALA A N 1
ATOM 653 C CA . ALA A 1 89 ? 31.757 6.257 -5.685 1.00 80.56 89 ALA A CA 1
ATOM 654 C C . ALA A 1 89 ? 32.449 7.069 -4.584 1.00 80.56 89 ALA A C 1
ATOM 656 O O . ALA A 1 89 ? 31.886 8.042 -4.090 1.00 80.56 89 ALA A O 1
ATOM 657 N N . ASP A 1 90 ? 33.665 6.668 -4.203 1.00 79.88 90 ASP A N 1
ATOM 658 C CA . ASP A 1 90 ? 34.501 7.363 -3.209 1.00 79.88 90 ASP A CA 1
ATOM 659 C C . ASP A 1 90 ? 33.788 7.677 -1.874 1.00 79.88 90 ASP A C 1
ATOM 661 O O . ASP A 1 90 ? 33.921 8.761 -1.316 1.00 79.88 90 ASP A O 1
ATOM 665 N N . ASP A 1 91 ? 33.027 6.711 -1.348 1.00 76.06 91 ASP A N 1
ATOM 666 C CA . ASP A 1 91 ? 32.201 6.832 -0.132 1.00 76.06 91 ASP A CA 1
ATOM 667 C C . ASP A 1 91 ? 31.046 7.851 -0.203 1.00 76.06 91 ASP A C 1
ATOM 669 O O . ASP A 1 91 ? 30.405 8.134 0.818 1.00 76.06 91 ASP A O 1
ATOM 673 N N . ASP A 1 92 ? 30.728 8.345 -1.400 1.00 79.19 92 ASP A N 1
ATOM 674 C CA . ASP A 1 92 ? 29.686 9.329 -1.646 1.00 79.19 92 ASP A CA 1
ATOM 675 C C . ASP A 1 92 ? 28.616 8.830 -2.628 1.00 79.19 92 ASP A C 1
ATOM 677 O O . ASP A 1 92 ? 28.854 8.019 -3.524 1.00 79.19 92 ASP A O 1
ATOM 681 N N . PHE A 1 93 ? 27.393 9.330 -2.440 1.00 84.88 93 PHE A N 1
ATOM 682 C CA . PHE A 1 93 ? 26.255 9.039 -3.308 1.00 84.88 93 PHE A CA 1
ATOM 683 C C . PHE A 1 93 ? 25.981 10.203 -4.264 1.00 84.88 93 PHE A C 1
ATOM 685 O O . PHE A 1 93 ? 25.749 11.337 -3.825 1.00 84.88 93 PHE A O 1
ATOM 692 N N . TYR A 1 94 ? 25.940 9.880 -5.555 1.00 88.19 94 TYR A N 1
ATOM 693 C CA . TYR A 1 94 ? 25.650 10.793 -6.651 1.00 88.19 94 TYR A CA 1
ATOM 694 C C . TYR A 1 94 ? 24.284 10.478 -7.255 1.00 88.19 94 TYR A C 1
ATOM 696 O O . TYR A 1 94 ? 24.002 9.335 -7.618 1.00 88.19 94 TYR A O 1
ATOM 704 N N . PHE A 1 95 ? 23.454 11.509 -7.410 1.00 91.69 95 PHE A N 1
ATOM 705 C CA . PHE A 1 95 ? 22.243 11.418 -8.221 1.00 91.69 95 PHE A CA 1
ATOM 706 C C . PHE A 1 95 ? 22.586 11.847 -9.649 1.00 91.69 95 PHE A C 1
ATOM 708 O O . PHE A 1 95 ? 23.169 12.911 -9.856 1.00 91.69 95 PHE A O 1
ATOM 715 N N . LEU A 1 96 ? 22.271 11.013 -10.635 1.00 92.38 96 LEU A N 1
ATOM 716 C CA . LEU A 1 96 ? 22.682 11.251 -12.015 1.00 92.38 96 LEU A CA 1
ATOM 717 C C . LEU A 1 96 ? 21.614 12.073 -12.740 1.00 92.38 96 LEU A C 1
ATOM 719 O O . LEU A 1 96 ? 20.519 11.591 -13.031 1.00 92.38 96 LEU A O 1
ATOM 723 N N . THR A 1 97 ? 21.960 13.321 -13.039 1.00 94.44 97 THR A N 1
ATOM 724 C CA . THR A 1 97 ? 21.166 14.231 -13.870 1.00 94.44 97 THR A CA 1
ATOM 725 C C . THR A 1 97 ? 21.323 13.899 -15.353 1.00 94.44 97 THR A C 1
ATOM 727 O O . THR A 1 97 ? 22.200 13.111 -15.721 1.00 94.44 97 THR A O 1
ATOM 730 N N . LYS A 1 98 ? 20.504 14.513 -16.216 1.00 94.12 98 LYS A N 1
ATOM 731 C CA . LYS A 1 98 ? 20.453 14.211 -17.655 1.00 94.12 98 LYS A CA 1
ATOM 732 C C . LYS A 1 98 ? 21.819 14.154 -18.334 1.00 94.12 98 LYS A C 1
ATOM 734 O O . LYS A 1 98 ? 22.139 13.195 -19.029 1.00 94.12 98 LYS A O 1
ATOM 739 N N . GLU A 1 99 ? 22.638 15.162 -18.066 1.00 91.38 99 GLU A N 1
ATOM 740 C CA . GLU A 1 99 ? 23.922 15.384 -18.735 1.00 91.38 99 GLU A CA 1
ATOM 741 C C . GLU A 1 99 ? 25.108 14.756 -17.989 1.00 91.38 99 GLU A C 1
ATOM 743 O O . GLU A 1 99 ? 26.266 15.040 -18.303 1.00 91.38 99 GLU A O 1
ATOM 748 N N . THR A 1 100 ? 24.859 13.922 -16.972 1.00 91.06 100 THR A N 1
ATOM 749 C CA . THR A 1 100 ? 25.962 13.372 -16.183 1.00 91.06 100 THR A CA 1
ATOM 750 C C . THR A 1 100 ? 26.812 12.415 -17.022 1.00 91.06 100 THR A C 1
ATOM 752 O O . THR A 1 100 ? 26.311 11.465 -17.625 1.00 91.06 100 THR A O 1
ATOM 755 N N . SER A 1 101 ? 28.126 12.639 -17.028 1.00 87.44 101 SER A N 1
ATOM 756 C CA . SER A 1 101 ? 29.120 11.758 -17.646 1.00 87.44 101 SER A CA 1
ATOM 757 C C . SER A 1 101 ? 29.719 10.783 -16.629 1.00 87.44 101 SER A C 1
ATOM 759 O O . SER A 1 101 ? 29.950 11.172 -15.486 1.00 87.44 101 SER A O 1
ATOM 761 N N . LEU A 1 102 ? 30.045 9.560 -17.059 1.00 83.12 102 LEU A N 1
ATOM 762 C CA . LEU A 1 102 ? 30.763 8.569 -16.247 1.00 83.12 102 LEU A CA 1
ATOM 763 C C . LEU A 1 102 ? 32.266 8.524 -16.598 1.00 83.12 102 LEU A C 1
ATOM 765 O O . LEU A 1 102 ? 32.607 8.688 -17.773 1.00 83.12 102 LEU A O 1
ATOM 769 N N . PRO A 1 103 ? 33.169 8.253 -15.630 1.00 85.50 103 PRO A N 1
ATOM 770 C CA . PRO A 1 103 ? 32.912 8.042 -14.198 1.00 85.50 103 PRO A CA 1
ATOM 771 C C . PRO A 1 103 ? 32.482 9.333 -13.480 1.00 85.50 103 PRO A C 1
ATOM 773 O O . PRO A 1 103 ? 32.797 10.429 -13.941 1.00 85.50 103 PRO A O 1
ATOM 776 N N . VAL A 1 104 ? 31.753 9.192 -12.368 1.00 87.06 104 VAL A N 1
ATOM 777 C CA . VAL A 1 104 ? 31.242 10.336 -11.593 1.00 87.06 104 VAL A CA 1
ATOM 778 C C . VAL A 1 104 ? 32.359 11.125 -10.908 1.00 87.06 104 VAL A C 1
ATOM 780 O O . VAL A 1 104 ? 33.378 10.569 -10.504 1.00 87.06 104 VAL A O 1
ATOM 783 N N . ASP A 1 105 ? 32.153 12.436 -10.783 1.00 85.94 105 ASP A N 1
ATOM 784 C CA . ASP A 1 105 ? 33.095 13.393 -10.193 1.00 85.94 105 ASP A CA 1
ATOM 785 C C . ASP A 1 105 ? 32.314 14.539 -9.532 1.00 85.94 105 ASP A C 1
ATOM 787 O O . ASP A 1 105 ? 31.373 15.071 -10.117 1.00 85.94 105 ASP A O 1
ATOM 791 N N . SER A 1 106 ? 32.723 14.969 -8.336 1.00 83.31 106 SER A N 1
ATOM 792 C CA . SER A 1 106 ? 32.058 16.041 -7.574 1.00 83.31 106 SER A CA 1
ATOM 793 C C . SER A 1 106 ? 31.977 17.399 -8.282 1.00 83.31 106 SER A C 1
ATOM 795 O O . SER A 1 106 ? 31.172 18.236 -7.882 1.00 83.31 106 SER A O 1
ATOM 797 N N . ARG A 1 107 ? 32.766 17.644 -9.336 1.00 83.38 107 ARG A N 1
ATOM 798 C CA . ARG A 1 107 ? 32.674 18.869 -10.151 1.00 83.38 107 ARG A CA 1
ATOM 799 C C . ARG A 1 107 ? 31.616 18.804 -11.247 1.00 83.38 107 ARG A C 1
ATOM 801 O O . ARG A 1 107 ? 31.198 19.855 -11.725 1.00 83.38 107 ARG A O 1
ATOM 808 N N . LYS A 1 108 ? 31.255 17.604 -11.705 1.00 81.75 108 LYS A N 1
ATOM 809 C CA . LYS A 1 108 ? 30.412 17.386 -12.897 1.00 81.75 108 LYS A CA 1
ATOM 810 C C . LYS A 1 108 ? 29.187 16.515 -12.631 1.00 81.75 108 LYS A C 1
ATOM 812 O O . LYS A 1 108 ? 28.359 16.342 -13.518 1.00 81.75 108 LYS A O 1
ATOM 817 N N . SER A 1 109 ? 29.090 15.929 -11.446 1.00 88.69 109 SER A N 1
ATOM 818 C CA . SER A 1 109 ? 28.026 15.023 -11.028 1.00 88.69 109 SER A CA 1
ATOM 819 C C . SER A 1 109 ? 27.398 15.541 -9.740 1.00 88.69 109 SER A C 1
ATOM 821 O O . SER A 1 109 ? 28.088 16.068 -8.866 1.00 88.69 109 SER A O 1
ATOM 823 N N . PHE A 1 110 ? 26.083 15.382 -9.602 1.00 91.69 110 PHE A N 1
ATOM 824 C CA . PHE A 1 110 ? 25.360 15.958 -8.476 1.00 91.69 110 PHE A CA 1
ATOM 825 C C . PHE A 1 110 ? 25.593 15.159 -7.184 1.00 91.69 110 PHE A C 1
ATOM 827 O O . PHE A 1 110 ? 25.046 14.069 -6.992 1.00 91.69 110 PHE A O 1
ATOM 834 N N . LEU A 1 111 ? 26.397 15.723 -6.278 1.00 89.44 111 LEU A N 1
ATOM 835 C CA . LEU A 1 111 ? 26.740 15.145 -4.976 1.00 89.44 111 LEU A CA 1
ATOM 836 C C . LEU A 1 111 ? 25.586 15.314 -3.969 1.00 89.44 111 LEU A C 1
ATOM 838 O O . LEU A 1 111 ? 25.654 16.105 -3.022 1.00 89.44 111 LEU A O 1
ATOM 842 N N . PHE A 1 112 ? 24.506 14.561 -4.189 1.00 88.44 112 PHE A N 1
ATOM 843 C CA . PHE A 1 112 ? 23.235 14.688 -3.467 1.00 88.44 112 PHE A CA 1
ATOM 844 C C . PHE A 1 112 ? 23.421 14.679 -1.948 1.00 88.44 112 PHE A C 1
ATOM 846 O O . PHE A 1 112 ? 22.894 15.534 -1.233 1.00 88.44 112 PHE A O 1
ATOM 853 N N . ALA A 1 113 ? 24.219 13.737 -1.443 1.00 82.56 113 ALA A N 1
ATOM 854 C CA . ALA A 1 113 ? 24.347 13.529 -0.012 1.00 82.56 113 ALA A CA 1
ATOM 855 C C . ALA A 1 113 ? 24.964 14.726 0.740 1.00 82.56 113 ALA A C 1
ATOM 857 O O . ALA A 1 113 ? 24.521 15.101 1.833 1.00 82.56 113 ALA A O 1
ATOM 858 N N . GLN A 1 114 ? 25.995 15.326 0.148 1.00 85.06 114 GLN A N 1
ATOM 859 C CA . GLN A 1 114 ? 26.662 16.505 0.688 1.00 85.06 114 GLN A CA 1
ATOM 860 C C . GLN A 1 114 ? 25.779 17.744 0.536 1.00 85.06 114 GLN A C 1
ATOM 862 O O . GLN A 1 114 ? 25.730 18.571 1.447 1.00 85.06 114 GLN A O 1
ATOM 867 N N . ARG A 1 115 ? 25.020 17.850 -0.558 1.00 90.69 115 ARG A N 1
ATOM 868 C CA . ARG A 1 115 ? 24.155 19.007 -0.767 1.00 90.69 115 ARG A CA 1
ATOM 869 C C . ARG A 1 115 ? 23.007 19.081 0.241 1.00 90.69 115 ARG A C 1
ATOM 871 O O . ARG A 1 115 ? 22.792 20.128 0.847 1.00 90.69 115 ARG A O 1
ATOM 878 N N . ILE A 1 116 ? 22.339 17.959 0.520 1.00 89.38 116 ILE A N 1
ATOM 879 C CA . ILE A 1 116 ? 21.289 17.889 1.554 1.00 89.38 116 ILE A CA 1
ATOM 880 C C . ILE A 1 116 ? 21.829 18.300 2.930 1.00 89.38 116 ILE A C 1
ATOM 882 O O . ILE A 1 116 ? 21.173 19.035 3.667 1.00 89.38 116 ILE A O 1
ATOM 886 N N . LYS A 1 117 ? 23.053 17.883 3.268 1.00 84.75 117 LYS A N 1
ATOM 887 C CA . LYS A 1 117 ? 23.727 18.263 4.516 1.00 84.75 117 LYS A CA 1
ATOM 888 C C . LYS A 1 117 ? 23.898 19.783 4.646 1.00 84.75 117 LYS A C 1
ATOM 890 O O . LYS A 1 117 ? 23.667 20.329 5.722 1.00 84.75 117 LYS A O 1
ATOM 895 N N . GLU A 1 118 ? 24.320 20.455 3.578 1.00 88.50 118 GLU A N 1
ATOM 896 C CA . GLU A 1 118 ? 24.505 21.912 3.552 1.00 88.50 118 GLU A CA 1
ATOM 897 C C . GLU A 1 118 ? 23.179 22.659 3.693 1.00 88.50 118 GLU A C 1
ATOM 899 O O . GLU A 1 118 ? 23.082 23.592 4.492 1.00 88.50 118 GLU A O 1
ATOM 904 N N . LEU A 1 119 ? 22.148 22.216 2.968 1.00 91.81 119 LEU A N 1
ATOM 905 C CA . LEU A 1 119 ? 20.811 22.807 3.020 1.00 91.81 119 LEU A CA 1
ATOM 906 C C . LEU A 1 119 ? 20.179 22.638 4.406 1.00 91.81 119 LEU A C 1
ATOM 908 O O . LEU A 1 119 ? 19.671 23.605 4.971 1.00 91.81 119 LEU A O 1
ATOM 912 N N . LEU A 1 120 ? 20.312 21.459 5.022 1.00 86.88 120 LEU A N 1
ATOM 913 C CA . LEU A 1 120 ? 19.935 21.257 6.422 1.00 86.88 120 LEU A CA 1
ATOM 914 C C . LEU A 1 120 ? 20.735 22.186 7.352 1.00 86.88 120 LEU A C 1
ATOM 916 O O . LEU A 1 120 ? 20.164 22.804 8.243 1.00 86.88 120 LEU A O 1
ATOM 920 N N . GLY A 1 121 ? 22.038 22.370 7.149 1.00 85.06 121 GLY A N 1
ATOM 921 C CA . GLY A 1 121 ? 22.813 23.330 7.944 1.00 85.06 121 GLY A CA 1
ATOM 922 C C . GLY A 1 121 ? 22.288 24.772 7.850 1.00 85.06 121 GLY A C 1
ATOM 923 O O . GLY A 1 121 ? 22.284 25.485 8.851 1.00 85.06 121 GLY A O 1
ATOM 924 N N . ARG A 1 122 ? 21.818 25.183 6.667 1.00 89.56 122 ARG A N 1
ATOM 925 C CA . ARG A 1 122 ? 21.394 26.557 6.366 1.00 89.56 122 ARG A CA 1
ATOM 926 C C . ARG A 1 122 ? 19.958 26.880 6.784 1.00 89.56 122 ARG A C 1
ATOM 928 O O . ARG A 1 122 ? 19.719 27.964 7.305 1.00 89.56 122 ARG A O 1
ATOM 935 N N . TYR A 1 123 ? 19.015 25.970 6.555 1.00 90.44 123 TYR A N 1
ATOM 936 C CA . TYR A 1 123 ? 17.582 26.231 6.718 1.00 90.44 123 TYR A CA 1
ATOM 937 C C . TYR A 1 123 ? 17.047 25.584 7.998 1.00 90.44 123 TYR A C 1
ATOM 939 O O . TYR A 1 123 ? 16.654 24.417 8.008 1.00 90.44 123 TYR A O 1
ATOM 947 N N . SER A 1 124 ? 17.091 26.328 9.110 1.00 81.69 124 SER A N 1
ATOM 948 C CA . SER A 1 124 ? 16.854 25.780 10.454 1.00 81.69 124 SER A CA 1
ATOM 949 C C . SER A 1 124 ? 15.410 25.691 10.918 1.00 81.69 124 SER A C 1
ATOM 951 O O . SER A 1 124 ? 15.147 24.939 11.851 1.00 81.69 124 SER A O 1
ATOM 953 N N . THR A 1 125 ? 14.501 26.418 10.278 1.00 87.25 125 THR A N 1
ATOM 954 C CA . THR A 1 125 ? 13.067 26.472 10.610 1.00 87.25 125 THR A CA 1
ATOM 955 C C . THR A 1 125 ? 12.234 25.409 9.889 1.00 87.25 125 THR A C 1
ATOM 957 O O . THR A 1 125 ? 11.026 25.351 10.071 1.00 87.25 125 THR A O 1
ATOM 960 N N . LEU A 1 126 ? 12.867 24.540 9.094 1.00 89.00 126 LEU A N 1
ATOM 961 C CA . LEU A 1 126 ? 12.202 23.413 8.444 1.00 89.00 126 LEU A CA 1
ATOM 962 C C . LEU A 1 126 ? 11.613 22.448 9.490 1.00 89.00 126 LEU A C 1
ATOM 964 O O . LEU A 1 126 ? 12.355 21.885 10.298 1.00 89.00 126 LEU A O 1
ATOM 968 N N . ASP A 1 127 ? 10.303 22.212 9.421 1.00 87.88 127 ASP A N 1
ATOM 969 C CA . ASP A 1 127 ? 9.561 21.363 10.366 1.00 87.88 127 ASP A CA 1
ATOM 970 C C . ASP A 1 127 ? 9.960 19.878 10.274 1.00 87.88 127 ASP A C 1
ATOM 972 O O . ASP A 1 127 ? 10.087 19.165 11.279 1.00 87.88 127 ASP A O 1
ATOM 976 N N . GLY A 1 128 ? 10.214 19.415 9.050 1.00 89.69 128 GLY A N 1
ATOM 977 C CA . GLY A 1 128 ? 10.681 18.065 8.788 1.00 89.69 128 GLY A CA 1
ATOM 978 C C . GLY A 1 128 ? 11.046 17.827 7.330 1.00 89.69 128 GLY A C 1
ATOM 979 O O . GLY A 1 128 ? 10.631 18.564 6.437 1.00 89.69 128 GLY A O 1
ATOM 980 N N . LEU A 1 129 ? 11.826 16.777 7.085 1.00 92.00 129 LEU A N 1
ATOM 981 C CA . LEU A 1 129 ? 12.267 16.394 5.746 1.00 92.00 129 LEU A CA 1
ATOM 982 C C . LEU A 1 129 ? 12.038 14.901 5.511 1.00 92.00 129 LEU A C 1
ATOM 984 O O . LEU A 1 129 ? 12.497 14.065 6.286 1.00 92.00 129 LEU A O 1
ATOM 988 N N . VAL A 1 130 ? 11.363 14.572 4.414 1.00 93.50 130 VAL A N 1
ATOM 989 C CA . VAL A 1 130 ? 11.148 13.198 3.962 1.00 93.50 130 VAL A CA 1
ATOM 990 C C . VAL A 1 130 ? 11.791 13.016 2.596 1.00 93.50 130 VAL A C 1
ATOM 992 O O . VAL A 1 130 ? 11.478 13.755 1.668 1.00 93.50 130 VAL A O 1
ATOM 995 N N . ILE A 1 131 ? 12.675 12.029 2.460 1.00 92.94 131 ILE A N 1
ATOM 996 C CA . ILE A 1 131 ? 13.358 11.713 1.204 1.00 92.94 131 ILE A CA 1
ATOM 997 C C . ILE A 1 131 ? 13.003 10.291 0.759 1.00 92.94 131 ILE A C 1
ATOM 999 O O . ILE A 1 131 ? 13.212 9.324 1.493 1.00 92.94 131 ILE A O 1
ATOM 1003 N N . LEU A 1 132 ? 12.516 10.162 -0.472 1.00 93.00 132 LEU A N 1
ATOM 1004 C CA . LEU A 1 132 ? 12.320 8.902 -1.181 1.00 93.00 132 LEU A CA 1
ATOM 1005 C C . LEU A 1 132 ? 13.365 8.803 -2.298 1.00 93.00 132 LEU A C 1
ATOM 1007 O O . LEU A 1 132 ? 13.402 9.663 -3.173 1.00 93.00 132 LEU A O 1
ATOM 1011 N N . LEU A 1 133 ? 14.217 7.777 -2.270 1.00 90.94 133 LEU A N 1
ATOM 1012 C CA . LEU A 1 133 ? 15.258 7.557 -3.280 1.00 90.94 133 LEU A CA 1
ATOM 1013 C C . LEU A 1 133 ? 15.020 6.242 -4.027 1.00 90.94 133 LEU A C 1
ATOM 1015 O O . LEU A 1 133 ? 15.305 5.169 -3.494 1.00 90.94 133 LEU A O 1
ATOM 1019 N N . ASP A 1 134 ? 14.564 6.322 -5.274 1.00 89.88 134 ASP A N 1
ATOM 1020 C CA . ASP A 1 134 ? 14.464 5.188 -6.198 1.00 89.88 134 ASP A CA 1
ATOM 1021 C C . ASP A 1 134 ? 15.569 5.253 -7.250 1.00 89.88 134 ASP A C 1
ATOM 1023 O O . ASP A 1 134 ? 15.371 5.695 -8.383 1.00 89.88 134 ASP A O 1
ATOM 1027 N N . THR A 1 135 ? 16.770 4.867 -6.826 1.00 84.50 135 THR A N 1
ATOM 1028 C CA . THR A 1 135 ? 17.958 4.818 -7.681 1.00 84.50 135 THR A CA 1
ATOM 1029 C C . THR A 1 135 ? 18.800 3.586 -7.364 1.00 84.50 135 THR A C 1
ATOM 1031 O O . THR A 1 135 ? 18.727 3.026 -6.265 1.00 84.50 135 THR A O 1
ATOM 1034 N N . CYS A 1 136 ? 19.612 3.157 -8.328 1.00 73.31 136 CYS A N 1
ATOM 1035 C CA . CYS A 1 136 ? 20.563 2.063 -8.152 1.00 73.31 136 CYS A CA 1
ATOM 1036 C C . CYS A 1 136 ? 21.599 2.402 -7.068 1.00 73.31 136 CYS A C 1
ATOM 1038 O O . CYS A 1 136 ? 22.060 3.536 -6.980 1.00 73.31 136 CYS A O 1
ATOM 1040 N N . HIS A 1 137 ? 21.971 1.417 -6.243 1.00 65.00 137 HIS A N 1
ATOM 1041 C CA . HIS A 1 137 ? 23.020 1.536 -5.215 1.00 65.00 137 HIS A CA 1
ATOM 1042 C C . HIS A 1 137 ? 22.820 2.648 -4.156 1.00 65.00 137 HIS A C 1
ATOM 1044 O O . HIS A 1 137 ? 23.715 2.895 -3.343 1.00 65.00 137 HIS A O 1
ATOM 1050 N N . ALA A 1 138 ? 21.639 3.280 -4.089 1.00 64.19 138 ALA A N 1
ATOM 1051 C CA . ALA A 1 138 ? 21.350 4.334 -3.115 1.00 64.19 138 ALA A CA 1
ATOM 1052 C C . ALA A 1 138 ? 21.425 3.865 -1.660 1.00 64.19 138 ALA A C 1
ATOM 1054 O O . ALA A 1 138 ? 21.783 4.654 -0.788 1.00 64.19 138 ALA A O 1
ATOM 1055 N N . GLY A 1 139 ? 21.095 2.610 -1.355 1.00 58.91 139 GLY A N 1
ATOM 1056 C CA . GLY A 1 139 ? 20.959 2.178 0.036 1.00 58.91 139 GLY A CA 1
ATOM 1057 C C . GLY A 1 139 ? 22.251 2.165 0.835 1.00 58.91 139 GLY A C 1
ATOM 1058 O O . GLY A 1 139 ? 22.201 2.429 2.031 1.00 58.91 139 GLY A O 1
ATOM 1059 N N . ILE A 1 140 ? 23.412 1.910 0.226 1.00 64.19 140 ILE A N 1
ATOM 1060 C CA . ILE A 1 140 ? 24.687 1.984 0.959 1.00 64.19 140 ILE A CA 1
ATOM 1061 C C . ILE A 1 140 ? 25.061 3.451 1.187 1.00 64.19 140 ILE A C 1
ATOM 1063 O O . ILE A 1 140 ? 25.238 3.875 2.333 1.00 64.19 140 ILE A O 1
ATOM 1067 N N . GLY A 1 141 ? 25.137 4.238 0.112 1.00 63.91 141 GLY A N 1
ATOM 1068 C CA . GLY A 1 141 ? 25.625 5.614 0.173 1.00 63.91 141 GLY A CA 1
ATOM 1069 C C . GLY A 1 141 ? 24.679 6.575 0.883 1.00 63.91 141 GLY A C 1
ATOM 1070 O O . GLY A 1 141 ? 25.101 7.314 1.772 1.00 63.91 141 GLY A O 1
ATOM 1071 N N . ALA A 1 142 ? 23.382 6.533 0.572 1.00 64.88 142 ALA A N 1
ATOM 1072 C CA . ALA A 1 142 ? 22.407 7.441 1.166 1.00 64.88 142 ALA A CA 1
ATOM 1073 C C . ALA A 1 142 ? 22.128 7.127 2.642 1.00 64.88 142 ALA A C 1
ATOM 1075 O O . ALA A 1 142 ? 21.913 8.048 3.423 1.00 64.88 142 ALA A O 1
ATOM 1076 N N . VAL A 1 143 ? 22.178 5.859 3.070 1.00 68.88 143 VAL A N 1
ATOM 1077 C CA . VAL A 1 143 ? 21.970 5.503 4.488 1.00 68.88 143 VAL A CA 1
ATOM 1078 C C . VAL A 1 143 ? 23.206 5.825 5.322 1.00 68.88 143 VAL A C 1
ATOM 1080 O O . VAL A 1 143 ? 23.074 6.319 6.443 1.00 68.88 143 VAL A O 1
ATOM 1083 N N . GLN A 1 144 ? 24.415 5.599 4.797 1.00 70.94 144 GLN A N 1
ATOM 1084 C CA . GLN A 1 144 ? 25.640 6.045 5.465 1.00 70.94 144 GLN A CA 1
ATOM 1085 C C . GLN A 1 144 ? 25.691 7.573 5.576 1.00 70.94 144 GLN A C 1
ATOM 1087 O O . GLN A 1 144 ? 25.970 8.095 6.658 1.00 70.94 144 GLN A O 1
ATOM 1092 N N . ALA A 1 145 ? 25.361 8.291 4.499 1.00 67.06 145 ALA A N 1
ATOM 1093 C CA . ALA A 1 145 ? 25.223 9.743 4.520 1.00 67.06 145 ALA A CA 1
ATOM 1094 C C . ALA A 1 145 ? 24.135 10.201 5.501 1.00 67.06 145 ALA A C 1
ATOM 1096 O O . ALA A 1 145 ? 24.389 11.072 6.330 1.00 67.06 145 ALA A O 1
ATOM 1097 N N . GLY A 1 146 ? 22.975 9.544 5.496 1.00 66.06 146 GLY A N 1
ATOM 1098 C CA . GLY A 1 146 ? 21.876 9.790 6.426 1.00 66.06 146 GLY A CA 1
ATOM 1099 C C . GLY A 1 146 ? 22.299 9.664 7.884 1.00 66.06 146 GLY A C 1
ATOM 1100 O O . GLY A 1 146 ? 22.024 10.545 8.696 1.00 66.06 146 GL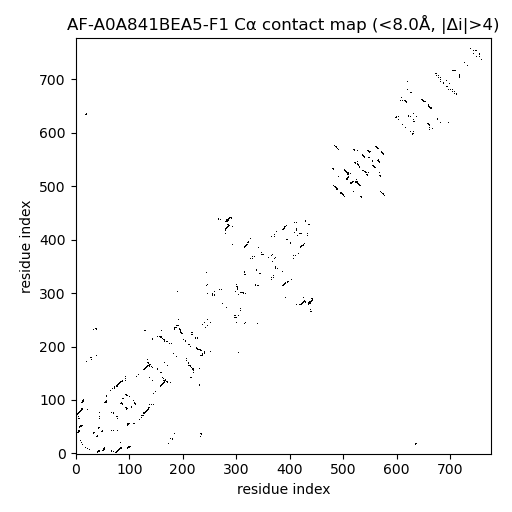Y A O 1
ATOM 1101 N N . ARG A 1 147 ? 23.080 8.630 8.218 1.00 72.31 147 ARG A N 1
ATOM 1102 C CA . ARG A 1 147 ? 23.668 8.476 9.557 1.00 72.31 147 ARG A CA 1
ATOM 1103 C C . ARG A 1 147 ? 24.650 9.593 9.909 1.00 72.31 147 ARG A C 1
ATOM 1105 O O . ARG A 1 147 ? 24.719 9.985 11.070 1.00 72.31 147 ARG A O 1
ATOM 1112 N N . ARG A 1 148 ? 25.389 10.138 8.934 1.00 69.62 148 ARG A N 1
ATOM 1113 C CA . ARG A 1 148 ? 26.239 11.329 9.136 1.00 69.62 148 ARG A CA 1
ATOM 1114 C C . ARG A 1 148 ? 25.392 12.589 9.368 1.00 69.62 148 ARG A C 1
ATOM 1116 O O . ARG A 1 148 ? 25.811 13.444 10.149 1.00 69.62 148 ARG A O 1
ATOM 1123 N N . TRP A 1 149 ? 24.210 12.699 8.751 1.00 69.81 149 TRP A N 1
ATOM 1124 C CA . TRP A 1 149 ? 23.273 13.804 8.991 1.00 69.81 149 TRP A CA 1
ATOM 1125 C C . TRP A 1 149 ? 22.678 13.776 10.394 1.00 69.81 149 TRP A C 1
ATOM 1127 O O . TRP A 1 149 ? 22.449 14.849 10.936 1.00 69.81 149 TRP A O 1
ATOM 1137 N N . LEU A 1 150 ? 22.500 12.602 11.017 1.00 65.81 150 LEU A N 1
ATOM 1138 C CA . LEU A 1 150 ? 21.934 12.484 12.372 1.00 65.81 150 LEU A CA 1
ATOM 1139 C C . LEU A 1 150 ? 22.617 13.403 13.391 1.00 65.81 150 LEU A C 1
ATOM 1141 O O . LEU A 1 150 ? 21.946 13.951 14.256 1.00 65.81 150 LEU A O 1
ATOM 1145 N N . ARG A 1 151 ? 23.934 13.620 13.272 1.00 60.97 151 ARG A N 1
ATOM 1146 C CA . ARG A 1 151 ? 24.655 14.554 14.149 1.00 60.97 151 ARG A CA 1
ATOM 1147 C C . ARG A 1 151 ? 24.199 16.005 13.951 1.00 60.97 151 ARG A C 1
ATOM 1149 O O . ARG A 1 151 ? 24.003 16.713 14.922 1.00 60.97 151 ARG A O 1
ATOM 1156 N N . ILE A 1 152 ? 23.983 16.422 12.707 1.00 62.22 152 ILE A N 1
ATOM 1157 C CA . ILE A 1 152 ? 23.580 17.789 12.330 1.00 62.22 152 ILE A CA 1
ATOM 1158 C C . ILE A 1 152 ? 22.090 18.017 12.615 1.00 62.22 152 ILE A C 1
ATOM 1160 O O . ILE A 1 152 ? 21.696 19.046 13.150 1.00 62.22 152 ILE A O 1
ATOM 1164 N N . VAL A 1 153 ? 21.262 17.031 12.271 1.00 63.75 153 VAL A N 1
ATOM 1165 C CA . VAL A 1 153 ? 19.805 17.040 12.444 1.00 63.75 153 VAL A CA 1
ATOM 1166 C C . VAL A 1 153 ? 19.434 16.915 13.927 1.00 63.75 153 VAL A C 1
ATOM 1168 O O . VAL A 1 153 ? 18.536 17.614 14.391 1.00 63.75 153 VAL A O 1
ATOM 1171 N N . GLY A 1 154 ? 20.161 16.088 14.685 1.00 60.06 154 GLY A N 1
ATOM 1172 C CA . GLY A 1 154 ? 19.971 15.903 16.124 1.00 60.06 154 GLY A CA 1
ATOM 1173 C C . GLY A 1 154 ? 20.435 17.082 16.975 1.00 60.06 154 GLY A C 1
ATOM 1174 O O . GLY A 1 154 ? 19.763 17.414 17.945 1.00 60.06 154 GLY A O 1
ATOM 1175 N N . GLU A 1 155 ? 21.517 17.774 16.598 1.00 60.38 155 GLU A N 1
ATOM 1176 C CA . GLU A 1 155 ? 21.930 19.027 17.259 1.00 60.38 155 GLU A CA 1
ATOM 1177 C C . GLU A 1 155 ? 20.905 20.160 17.049 1.00 60.38 155 GLU A C 1
ATOM 1179 O O . GLU A 1 155 ? 20.780 21.041 17.897 1.00 60.38 155 GLU A O 1
ATOM 1184 N N . ALA A 1 156 ? 20.140 20.117 15.953 1.00 60.38 156 ALA A N 1
ATOM 1185 C CA . ALA A 1 156 ? 19.115 21.103 15.615 1.00 60.38 156 ALA A CA 1
ATOM 1186 C C . ALA A 1 156 ? 17.677 20.685 15.992 1.00 60.38 156 ALA A C 1
ATOM 1188 O O . ALA A 1 156 ? 16.748 21.443 15.723 1.00 60.38 156 ALA A O 1
ATOM 1189 N N . GLY A 1 157 ? 17.476 19.498 16.581 1.00 63.94 157 GLY A N 1
ATOM 1190 C CA . GLY A 1 157 ? 16.159 19.013 17.016 1.00 63.94 157 GLY A CA 1
ATOM 1191 C C . GLY A 1 157 ? 15.167 18.689 15.890 1.00 63.94 157 GLY A C 1
ATOM 1192 O O . GLY A 1 157 ? 13.961 18.744 16.113 1.00 63.94 157 GLY A O 1
ATOM 1193 N N . ARG A 1 158 ? 15.639 18.389 14.673 1.00 75.44 158 ARG A N 1
ATOM 1194 C CA . ARG A 1 158 ? 14.778 18.291 13.478 1.00 75.44 158 ARG A CA 1
ATOM 1195 C C . ARG A 1 158 ? 14.355 16.872 13.153 1.00 75.44 158 ARG A C 1
ATOM 1197 O O . ARG A 1 158 ? 15.077 15.923 13.432 1.00 75.44 158 ARG A O 1
ATOM 1204 N N . ARG A 1 159 ? 13.208 16.728 12.496 1.00 85.06 159 ARG A N 1
ATOM 1205 C CA . ARG A 1 159 ? 12.653 15.424 12.123 1.00 85.06 159 ARG A CA 1
ATOM 1206 C C . ARG A 1 159 ? 13.050 15.069 10.698 1.00 85.06 159 ARG A C 1
ATOM 1208 O O . ARG A 1 159 ? 12.993 15.910 9.800 1.00 85.06 159 ARG A O 1
ATOM 1215 N N . PHE A 1 160 ? 13.458 13.827 10.486 1.00 87.12 160 PHE A N 1
ATOM 1216 C CA . PHE A 1 160 ? 13.909 13.366 9.179 1.00 87.12 160 PHE A CA 1
ATOM 1217 C C . PHE A 1 160 ? 13.514 11.914 8.927 1.00 87.12 160 PHE A C 1
ATOM 1219 O O . PHE A 1 160 ? 13.653 11.077 9.816 1.00 87.12 160 PHE A O 1
ATOM 1226 N N . ASP A 1 161 ? 13.085 11.610 7.704 1.00 89.19 161 ASP A N 1
ATOM 1227 C CA . ASP A 1 161 ? 12.778 10.253 7.259 1.00 89.19 161 ASP A CA 1
ATOM 1228 C C . ASP A 1 161 ? 13.370 10.004 5.862 1.00 89.19 161 ASP A C 1
ATOM 1230 O O . ASP A 1 161 ? 13.163 10.782 4.935 1.00 89.19 161 ASP A O 1
ATOM 1234 N N . LEU A 1 162 ? 14.096 8.899 5.692 1.00 88.81 162 LEU A N 1
ATOM 1235 C CA . LEU A 1 162 ? 14.672 8.460 4.418 1.00 88.81 162 LEU A CA 1
ATOM 1236 C C . LEU A 1 162 ? 14.202 7.052 4.096 1.00 88.81 162 LEU A C 1
ATOM 1238 O O . LEU A 1 162 ? 14.365 6.145 4.914 1.00 88.81 162 LEU A O 1
ATOM 1242 N N . LEU A 1 163 ? 13.696 6.851 2.883 1.00 90.31 163 LEU A N 1
ATOM 1243 C CA . LEU A 1 163 ? 13.388 5.538 2.331 1.00 90.31 163 LEU A CA 1
ATOM 1244 C C . LEU A 1 163 ? 14.080 5.367 0.977 1.00 90.31 163 LEU A C 1
ATOM 1246 O O . LEU A 1 163 ? 13.844 6.143 0.056 1.00 90.31 163 LEU A O 1
ATOM 1250 N N . THR A 1 164 ? 14.909 4.334 0.846 1.00 87.88 164 THR A N 1
ATOM 1251 C CA . THR A 1 164 ? 15.598 3.985 -0.404 1.00 87.88 164 THR A CA 1
ATOM 1252 C C . THR A 1 164 ? 15.017 2.711 -1.013 1.00 87.88 164 THR A C 1
ATOM 1254 O O . THR A 1 164 ? 14.556 1.825 -0.287 1.00 87.88 164 THR A O 1
ATOM 1257 N N . ALA A 1 165 ? 15.048 2.604 -2.342 1.00 80.94 165 ALA A N 1
ATOM 1258 C CA . ALA A 1 165 ? 14.503 1.467 -3.084 1.00 80.94 165 ALA A CA 1
ATOM 1259 C C . ALA A 1 165 ? 15.324 0.184 -2.975 1.00 80.94 165 ALA A C 1
ATOM 1261 O O . ALA A 1 165 ? 14.758 -0.913 -2.965 1.00 80.94 165 ALA A O 1
ATOM 1262 N N . SER A 1 166 ? 16.642 0.314 -2.872 1.00 69.56 166 SER A N 1
ATOM 1263 C CA . SER A 1 166 ? 17.555 -0.816 -2.767 1.00 69.56 166 SER A CA 1
ATOM 1264 C C . SER A 1 166 ? 18.667 -0.559 -1.752 1.00 69.56 166 SER A C 1
ATOM 1266 O O . SER A 1 166 ? 18.853 0.576 -1.307 1.00 69.56 166 SER A O 1
ATOM 1268 N N . ASP A 1 167 ? 19.361 -1.636 -1.378 1.00 64.69 167 ASP A N 1
ATOM 1269 C CA . ASP A 1 167 ? 20.580 -1.720 -0.573 1.00 64.69 167 ASP A CA 1
ATOM 1270 C C . ASP A 1 167 ? 21.827 -1.770 -1.482 1.00 64.69 167 ASP A C 1
ATOM 1272 O O . ASP A 1 167 ? 22.148 -0.775 -2.132 1.00 64.69 167 ASP A O 1
ATOM 1276 N N . ASP A 1 168 ? 22.531 -2.905 -1.538 1.00 53.97 168 ASP A N 1
ATOM 1277 C CA . ASP A 1 168 ? 23.626 -3.187 -2.470 1.00 53.97 168 ASP A CA 1
ATOM 1278 C C . ASP A 1 168 ? 23.119 -3.676 -3.841 1.00 53.97 168 ASP A C 1
ATOM 1280 O O . ASP A 1 168 ? 23.878 -3.717 -4.813 1.00 53.97 168 ASP A O 1
ATOM 1284 N N . ARG A 1 169 ? 21.825 -4.009 -3.938 1.00 53.78 169 ARG A N 1
ATOM 1285 C CA . ARG A 1 169 ? 21.169 -4.469 -5.167 1.00 53.78 169 ARG A CA 1
ATOM 1286 C C . ARG A 1 169 ? 20.771 -3.318 -6.090 1.00 53.78 169 ARG A C 1
ATOM 1288 O O . ARG A 1 169 ? 20.568 -2.177 -5.675 1.00 53.78 169 ARG A O 1
ATOM 1295 N N . VAL A 1 170 ? 20.600 -3.645 -7.367 1.00 57.47 170 VAL A N 1
ATOM 1296 C CA . VAL A 1 170 ? 20.090 -2.723 -8.390 1.00 57.47 170 VAL A CA 1
ATOM 1297 C C . VAL A 1 170 ? 18.569 -2.609 -8.244 1.00 57.47 170 VAL A C 1
ATOM 1299 O O . VAL A 1 170 ? 17.875 -3.628 -8.220 1.00 57.47 170 VAL A O 1
ATOM 1302 N N . ALA A 1 171 ? 18.048 -1.383 -8.150 1.00 56.59 171 ALA A N 1
ATOM 1303 C CA . ALA A 1 171 ? 16.613 -1.129 -8.247 1.00 56.59 171 ALA A CA 1
ATOM 1304 C C . ALA A 1 171 ? 16.143 -1.488 -9.668 1.00 56.59 171 ALA A C 1
ATOM 1306 O O . ALA A 1 171 ? 16.747 -1.063 -10.651 1.00 56.59 171 ALA A O 1
ATOM 1307 N N . ALA A 1 172 ? 15.106 -2.318 -9.797 1.00 56.28 172 ALA A N 1
ATOM 1308 C CA . ALA A 1 172 ? 14.721 -2.895 -11.087 1.00 56.28 172 ALA A CA 1
ATOM 1309 C C . ALA A 1 172 ? 13.316 -2.461 -11.522 1.00 56.28 172 ALA A C 1
ATOM 1311 O O . ALA A 1 172 ? 12.356 -2.547 -10.751 1.00 56.28 172 ALA A O 1
ATOM 1312 N N . ASN A 1 173 ? 13.189 -2.060 -12.794 1.00 64.81 173 ASN A N 1
ATOM 1313 C CA . ASN A 1 173 ? 11.921 -1.848 -13.510 1.00 64.81 173 ASN A CA 1
ATOM 1314 C C . ASN A 1 173 ? 10.939 -0.862 -12.839 1.00 64.81 173 ASN A C 1
ATOM 1316 O O . ASN A 1 173 ? 9.723 -0.968 -13.032 1.00 64.81 173 ASN A O 1
ATOM 1320 N N . GLY A 1 174 ? 11.443 0.053 -12.004 1.00 72.69 174 GLY A N 1
ATOM 1321 C CA . GLY A 1 174 ? 10.624 1.019 -11.269 1.00 72.69 174 GLY A CA 1
ATOM 1322 C C . GLY A 1 174 ? 9.689 0.372 -10.244 1.00 72.69 174 GLY A C 1
ATOM 1323 O O . GLY A 1 174 ? 8.666 0.960 -9.895 1.00 72.69 174 GLY A O 1
ATOM 1324 N N . CYS A 1 175 ? 9.988 -0.850 -9.776 1.00 80.81 175 CYS A N 1
ATOM 1325 C CA . CYS A 1 175 ? 9.110 -1.578 -8.856 1.00 80.81 175 CYS A CA 1
ATOM 1326 C C . CYS A 1 175 ? 8.821 -0.774 -7.583 1.00 80.81 175 CYS A C 1
ATOM 1328 O O . CYS A 1 175 ? 7.679 -0.761 -7.121 1.00 80.81 175 CYS A O 1
ATOM 1330 N N . PHE A 1 176 ? 9.825 -0.071 -7.042 1.00 85.88 176 PHE A N 1
ATOM 1331 C CA . PHE A 1 176 ? 9.652 0.771 -5.860 1.00 85.88 176 PHE A CA 1
ATOM 1332 C C . PHE A 1 176 ? 8.661 1.901 -6.134 1.00 85.88 176 PHE A C 1
ATOM 1334 O O . PHE A 1 176 ? 7.643 1.973 -5.451 1.00 85.88 176 PHE A O 1
ATOM 1341 N N . SER A 1 177 ? 8.911 2.735 -7.150 1.00 86.50 177 SER A N 1
ATOM 1342 C CA . SER A 1 177 ? 8.062 3.899 -7.430 1.00 86.50 177 SER A CA 1
ATOM 1343 C C . SER A 1 177 ? 6.639 3.505 -7.840 1.00 86.50 177 SER A C 1
ATOM 1345 O O . SER A 1 177 ? 5.676 4.103 -7.367 1.00 86.50 177 SER A O 1
ATOM 1347 N N . ARG A 1 178 ? 6.461 2.437 -8.630 1.00 84.06 178 ARG A N 1
ATOM 1348 C CA . ARG A 1 178 ? 5.127 1.919 -8.999 1.00 84.06 178 ARG A CA 1
ATOM 1349 C C . ARG A 1 178 ? 4.375 1.363 -7.788 1.00 84.06 178 ARG A C 1
ATOM 1351 O O . ARG A 1 178 ? 3.173 1.595 -7.638 1.00 84.06 178 ARG A O 1
ATOM 1358 N N . SER A 1 179 ? 5.078 0.663 -6.895 1.00 86.56 179 SER A N 1
ATOM 1359 C CA . SER A 1 179 ? 4.500 0.173 -5.636 1.00 86.56 179 SER A CA 1
ATOM 1360 C C . SER A 1 179 ? 4.149 1.322 -4.696 1.00 86.56 179 SER A C 1
ATOM 1362 O O . SER A 1 179 ? 3.081 1.299 -4.092 1.00 86.56 179 SER A O 1
ATOM 1364 N N . LEU A 1 180 ? 5.005 2.344 -4.605 1.00 90.19 180 LEU A N 1
ATOM 1365 C CA . LEU A 1 180 ? 4.741 3.582 -3.877 1.00 90.19 180 LEU A CA 1
ATOM 1366 C C . LEU A 1 180 ? 3.447 4.226 -4.383 1.00 90.19 180 LEU A C 1
ATOM 1368 O O . LEU A 1 180 ? 2.521 4.377 -3.595 1.00 90.19 180 LEU A O 1
ATOM 1372 N N . VAL A 1 181 ? 3.337 4.524 -5.683 1.00 89.56 181 VAL A N 1
ATOM 1373 C CA . VAL A 1 181 ? 2.126 5.121 -6.281 1.00 89.56 181 VAL A CA 1
ATOM 1374 C C . VAL A 1 181 ? 0.888 4.288 -5.964 1.00 89.56 181 VAL A C 1
ATOM 1376 O O . VAL A 1 181 ? -0.131 4.833 -5.533 1.00 89.56 181 VAL A O 1
ATOM 1379 N N . THR A 1 182 ? 0.986 2.967 -6.135 1.00 87.75 182 THR A N 1
ATOM 1380 C CA . THR A 1 182 ? -0.114 2.040 -5.845 1.00 87.75 182 THR A CA 1
ATOM 1381 C C . THR A 1 182 ? -0.557 2.178 -4.393 1.00 87.75 182 THR A C 1
ATOM 1383 O O . THR A 1 182 ? -1.729 2.429 -4.136 1.00 87.75 182 THR A O 1
ATOM 1386 N N . VAL A 1 183 ? 0.378 2.098 -3.444 1.00 87.94 183 VAL A N 1
ATOM 1387 C CA . VAL A 1 183 ? 0.092 2.164 -2.007 1.00 87.94 183 VAL A CA 1
ATOM 1388 C C . VAL A 1 183 ? -0.424 3.538 -1.578 1.00 87.94 183 VAL A C 1
ATOM 1390 O O . VAL A 1 183 ? -1.327 3.592 -0.748 1.00 87.94 183 VAL A O 1
ATOM 1393 N N . LEU A 1 184 ? 0.090 4.642 -2.130 1.00 90.12 184 LEU A N 1
ATOM 1394 C CA . LEU A 1 184 ? -0.436 5.978 -1.829 1.00 90.12 184 LEU A CA 1
ATOM 1395 C C . LEU A 1 184 ? -1.899 6.104 -2.284 1.00 90.12 184 LEU A C 1
ATOM 1397 O O . LEU A 1 184 ? -2.728 6.619 -1.542 1.00 90.12 184 LEU A O 1
ATOM 1401 N N . ARG A 1 185 ? -2.240 5.583 -3.471 1.00 89.69 185 ARG A N 1
ATOM 1402 C CA . ARG A 1 185 ? -3.594 5.693 -4.040 1.00 89.69 185 ARG A CA 1
ATOM 1403 C C . ARG A 1 185 ? -4.599 4.712 -3.450 1.00 89.69 185 ARG A C 1
ATOM 1405 O O . ARG A 1 185 ? -5.742 5.087 -3.210 1.00 89.69 185 ARG A O 1
ATOM 1412 N N . SER A 1 186 ? -4.209 3.457 -3.243 1.00 85.50 186 SER A N 1
ATOM 1413 C CA . SER A 1 186 ? -5.109 2.420 -2.725 1.00 85.50 186 SER A CA 1
ATOM 1414 C C . SER A 1 186 ? -5.109 2.336 -1.202 1.00 85.50 186 SER A C 1
ATOM 1416 O O . SER A 1 186 ? -5.990 1.708 -0.618 1.00 85.50 186 SER A O 1
ATOM 1418 N N . GLY A 1 187 ? -4.096 2.912 -0.550 1.00 85.56 187 GLY A N 1
ATOM 1419 C CA . GLY A 1 187 ? -3.793 2.657 0.849 1.00 85.56 187 GLY A CA 1
ATOM 1420 C C . GLY A 1 187 ? -3.421 1.196 1.109 1.00 85.56 187 GLY A C 1
ATOM 1421 O O . GLY A 1 187 ? -3.262 0.381 0.195 1.00 85.56 187 GLY A O 1
ATOM 1422 N N . HIS A 1 188 ? -3.306 0.848 2.389 1.00 83.81 188 HIS A N 1
ATOM 1423 C CA . HIS A 1 188 ? -3.089 -0.532 2.814 1.00 83.81 188 HIS A CA 1
ATOM 1424 C C . HIS A 1 188 ? -3.811 -0.828 4.134 1.00 83.81 188 HIS A C 1
ATOM 1426 O O . HIS A 1 188 ? -3.756 -0.057 5.092 1.00 83.81 188 HIS A O 1
ATOM 1432 N N . ARG A 1 189 ? -4.480 -1.985 4.215 1.00 75.69 189 ARG A N 1
ATOM 1433 C CA . ARG A 1 189 ? -5.318 -2.385 5.368 1.00 75.69 189 ARG A CA 1
ATOM 1434 C C . ARG A 1 189 ? -4.569 -2.543 6.696 1.00 75.69 189 ARG A C 1
ATOM 1436 O O . ARG A 1 189 ? -5.189 -2.541 7.751 1.00 75.69 189 ARG A O 1
ATOM 1443 N N . SER A 1 190 ? -3.254 -2.758 6.657 1.00 74.62 190 SER A N 1
ATOM 1444 C CA . SER A 1 190 ? -2.449 -2.901 7.879 1.00 74.62 190 SER A CA 1
ATOM 1445 C C . SER A 1 190 ? -1.900 -1.575 8.400 1.00 74.62 190 SER A C 1
ATOM 1447 O O . SER A 1 190 ? -1.363 -1.547 9.508 1.00 74.62 190 SER A O 1
ATOM 1449 N N . PHE A 1 191 ? -1.977 -0.509 7.603 1.00 81.25 191 PHE A N 1
ATOM 1450 C CA . PHE A 1 191 ? -1.453 0.799 7.978 1.00 81.25 191 PHE A CA 1
ATOM 1451 C C . PHE A 1 191 ? -2.430 1.538 8.884 1.00 81.25 191 PHE A C 1
ATOM 1453 O O . PHE A 1 191 ? -3.594 1.153 8.995 1.00 81.25 191 PHE A O 1
ATOM 1460 N N . GLY A 1 192 ? -1.905 2.557 9.557 1.00 78.06 192 GLY A N 1
ATOM 1461 C CA . GLY A 1 192 ? -2.677 3.495 10.358 1.00 78.06 192 GLY A CA 1
ATOM 1462 C C . GLY A 1 192 ? -3.447 4.503 9.512 1.00 78.06 192 GLY A C 1
ATOM 1463 O O . GLY A 1 192 ? -3.673 4.286 8.321 1.00 78.06 192 GLY A O 1
ATOM 1464 N N . GLU A 1 193 ? -3.785 5.643 10.109 1.00 82.94 193 GLU A N 1
ATOM 1465 C CA . GLU A 1 193 ? -4.404 6.768 9.387 1.00 82.94 193 GLU A CA 1
ATOM 1466 C C . GLU A 1 193 ? -3.491 7.328 8.294 1.00 82.94 193 GLU A C 1
ATOM 1468 O O . GLU A 1 193 ? -3.955 7.777 7.247 1.00 82.94 193 GLU A O 1
ATOM 1473 N N . HIS A 1 194 ? -2.186 7.236 8.521 1.00 88.31 194 HIS A N 1
ATOM 1474 C CA . HIS A 1 194 ? -1.162 7.801 7.667 1.00 88.31 194 HIS A CA 1
ATOM 1475 C C . HIS A 1 194 ? -0.243 6.704 7.120 1.00 88.31 194 HIS A C 1
ATOM 1477 O O . HIS A 1 194 ? 0.143 5.777 7.833 1.00 88.31 194 HIS A O 1
ATOM 1483 N N . VAL A 1 195 ? 0.135 6.830 5.850 1.00 89.88 195 VAL A N 1
ATOM 1484 C CA . VAL A 1 195 ? 1.159 6.019 5.188 1.00 89.88 195 VAL A CA 1
ATOM 1485 C C . VAL A 1 195 ? 2.525 6.627 5.495 1.00 89.88 195 VAL A C 1
ATOM 1487 O O . VAL A 1 195 ? 2.805 7.748 5.079 1.00 89.88 195 VAL A O 1
ATOM 1490 N N . ARG A 1 196 ? 3.388 5.900 6.211 1.00 89.69 196 ARG A N 1
ATOM 1491 C CA . ARG A 1 196 ? 4.735 6.358 6.608 1.00 89.69 196 ARG A CA 1
ATOM 1492 C C . ARG A 1 196 ? 5.827 5.596 5.854 1.00 89.69 196 ARG A C 1
ATOM 1494 O O . ARG A 1 196 ? 5.581 4.505 5.335 1.00 89.69 196 ARG A O 1
ATOM 1501 N N . CYS A 1 197 ? 7.059 6.107 5.846 1.00 89.56 197 CYS A N 1
ATOM 1502 C CA . CYS A 1 197 ? 8.191 5.423 5.205 1.00 89.56 197 CYS A CA 1
ATOM 1503 C C . CYS A 1 197 ? 8.449 4.027 5.799 1.00 89.56 197 CYS A C 1
ATOM 1505 O O . CYS A 1 197 ? 8.678 3.068 5.061 1.00 89.56 197 CYS A O 1
ATOM 1507 N N . ALA A 1 198 ? 8.344 3.884 7.125 1.00 84.06 198 ALA A N 1
ATOM 1508 C CA . ALA A 1 198 ? 8.501 2.596 7.804 1.00 84.06 198 ALA A CA 1
ATOM 1509 C C . ALA A 1 198 ? 7.415 1.574 7.415 1.00 84.06 198 ALA A C 1
ATOM 1511 O O . ALA A 1 198 ? 7.699 0.379 7.288 1.00 84.06 198 ALA A O 1
ATOM 1512 N N . ASP A 1 199 ? 6.181 2.037 7.206 1.00 85.19 199 ASP A N 1
ATOM 1513 C CA . ASP A 1 199 ? 5.064 1.204 6.755 1.00 85.19 199 ASP A CA 1
ATOM 1514 C C . ASP A 1 199 ? 5.278 0.751 5.309 1.00 85.19 199 ASP A C 1
ATOM 1516 O O . ASP A 1 199 ? 5.186 -0.441 4.993 1.00 85.19 199 ASP A O 1
ATOM 1520 N N . LEU A 1 200 ? 5.658 1.696 4.449 1.00 86.00 200 LEU A N 1
ATOM 1521 C CA . LEU A 1 200 ? 5.910 1.449 3.041 1.00 86.00 200 LEU A CA 1
ATOM 1522 C C . LEU A 1 200 ? 7.088 0.493 2.822 1.00 86.00 200 LEU A C 1
ATOM 1524 O O . LEU A 1 200 ? 6.972 -0.420 2.007 1.00 86.00 200 LEU A O 1
ATOM 1528 N N . LYS A 1 201 ? 8.172 0.615 3.604 1.00 85.81 201 LYS A N 1
ATOM 1529 C CA . LYS A 1 201 ? 9.296 -0.337 3.586 1.00 85.81 201 LYS A CA 1
ATOM 1530 C C . LYS A 1 201 ? 8.808 -1.779 3.697 1.00 85.81 201 LYS A C 1
ATOM 1532 O O . LYS A 1 201 ? 9.192 -2.613 2.884 1.00 85.81 201 LYS A O 1
ATOM 1537 N N . ARG A 1 202 ? 7.939 -2.078 4.672 1.00 79.06 202 ARG A N 1
ATOM 1538 C CA . ARG A 1 202 ? 7.446 -3.448 4.914 1.00 79.06 202 ARG A CA 1
ATOM 1539 C C . ARG A 1 202 ? 6.690 -4.010 3.713 1.00 79.06 202 ARG A C 1
ATOM 1541 O O . ARG A 1 202 ? 6.837 -5.191 3.409 1.00 79.06 202 ARG A O 1
ATOM 1548 N N . VAL A 1 203 ? 5.889 -3.176 3.052 1.00 78.62 203 VAL A N 1
ATOM 1549 C CA . VAL A 1 203 ? 5.096 -3.580 1.885 1.00 78.62 203 VAL A CA 1
ATOM 1550 C C . VAL A 1 203 ? 5.976 -3.720 0.648 1.00 78.62 203 VAL A C 1
ATOM 1552 O O . VAL A 1 203 ? 5.917 -4.751 -0.019 1.00 78.62 203 VAL A O 1
ATOM 1555 N N . ILE A 1 204 ? 6.851 -2.751 0.379 1.00 77.06 204 ILE A N 1
ATOM 1556 C CA . ILE A 1 204 ? 7.738 -2.784 -0.788 1.00 77.06 204 ILE A CA 1
ATOM 1557 C C . ILE A 1 204 ? 8.717 -3.959 -0.721 1.00 77.06 204 ILE A C 1
ATOM 1559 O O . ILE A 1 204 ? 8.920 -4.617 -1.736 1.00 77.06 204 ILE A O 1
ATOM 1563 N N . THR A 1 205 ? 9.269 -4.294 0.453 1.00 71.88 205 THR A N 1
ATOM 1564 C CA . THR A 1 205 ? 10.101 -5.504 0.608 1.00 71.88 205 THR A CA 1
ATOM 1565 C C . THR A 1 205 ? 9.350 -6.780 0.200 1.00 71.88 205 THR A C 1
ATOM 1567 O O . THR A 1 205 ? 9.969 -7.737 -0.254 1.00 71.88 205 THR A O 1
ATOM 1570 N N . GLY A 1 206 ? 8.021 -6.812 0.350 1.00 68.12 206 GLY A N 1
ATOM 1571 C CA . GLY A 1 206 ? 7.187 -7.922 -0.112 1.00 68.12 206 GLY A CA 1
ATOM 1572 C C . GLY A 1 206 ? 6.874 -7.880 -1.610 1.00 68.12 206 GLY A C 1
ATOM 1573 O O . GLY A 1 206 ? 6.911 -8.919 -2.260 1.00 68.12 206 GLY A O 1
ATOM 1574 N N . LEU A 1 207 ? 6.571 -6.698 -2.154 1.00 71.44 207 LEU A N 1
ATOM 1575 C CA . LEU A 1 207 ? 6.165 -6.520 -3.556 1.00 71.44 207 LEU A CA 1
ATOM 1576 C C . LEU A 1 207 ? 7.339 -6.563 -4.542 1.00 71.44 207 LEU A C 1
ATOM 1578 O O . LEU A 1 207 ? 7.159 -6.937 -5.697 1.00 71.44 207 LEU A O 1
ATOM 1582 N N . CYS A 1 208 ? 8.537 -6.198 -4.090 1.00 72.75 208 CYS A N 1
ATOM 1583 C CA . CYS A 1 208 ? 9.717 -6.063 -4.932 1.00 72.75 208 CYS A CA 1
ATOM 1584 C C . CYS A 1 208 ? 10.852 -6.980 -4.444 1.00 72.75 208 CYS A C 1
ATOM 1586 O O . CYS A 1 208 ? 11.851 -6.492 -3.924 1.00 72.75 208 CYS A O 1
ATOM 1588 N N . PRO A 1 209 ? 10.759 -8.310 -4.629 1.00 65.12 209 PRO A N 1
ATOM 1589 C CA . PRO A 1 209 ? 11.710 -9.274 -4.057 1.00 65.12 209 PRO A CA 1
ATOM 1590 C C . PRO A 1 209 ? 13.138 -9.161 -4.622 1.00 65.12 209 PRO A C 1
ATOM 1592 O O . PRO A 1 209 ? 14.089 -9.684 -4.038 1.00 65.12 209 PRO A O 1
ATOM 1595 N N . ALA A 1 210 ? 13.302 -8.489 -5.765 1.00 63.12 210 ALA A N 1
ATOM 1596 C CA . ALA A 1 210 ? 14.601 -8.247 -6.387 1.00 63.12 210 ALA A CA 1
ATOM 1597 C C . ALA A 1 210 ? 15.416 -7.131 -5.701 1.00 63.12 210 ALA A C 1
ATOM 1599 O O . ALA A 1 210 ? 16.611 -7.025 -5.964 1.00 63.12 210 ALA A O 1
ATOM 1600 N N . GLN A 1 211 ? 14.810 -6.344 -4.807 1.00 71.44 211 GLN A N 1
ATOM 1601 C CA . GLN A 1 211 ? 15.447 -5.212 -4.129 1.00 71.44 211 GLN A CA 1
ATOM 1602 C C . GLN A 1 211 ? 15.107 -5.190 -2.634 1.00 71.44 211 GLN A C 1
ATOM 1604 O O . GLN A 1 211 ? 14.066 -5.690 -2.208 1.00 71.44 211 GLN A O 1
ATOM 1609 N N . THR A 1 212 ? 15.976 -4.584 -1.829 1.00 72.56 212 THR A N 1
ATOM 1610 C CA . THR A 1 212 ? 15.749 -4.439 -0.388 1.00 72.56 212 THR A CA 1
ATOM 1611 C C . THR A 1 212 ? 15.581 -2.967 -0.039 1.00 72.56 212 THR A C 1
ATOM 1613 O O . THR A 1 212 ? 16.552 -2.217 0.000 1.00 72.56 212 THR A O 1
ATOM 1616 N N . ALA A 1 213 ? 14.353 -2.548 0.262 1.00 81.75 213 ALA A N 1
ATOM 1617 C CA . ALA A 1 213 ? 14.113 -1.181 0.710 1.00 81.75 213 ALA A CA 1
ATOM 1618 C C . ALA A 1 213 ? 14.766 -0.916 2.081 1.00 81.75 213 ALA A C 1
ATOM 1620 O O . ALA A 1 213 ? 14.596 -1.699 3.027 1.00 81.75 213 ALA A O 1
ATOM 1621 N N . VAL A 1 214 ? 15.470 0.211 2.219 1.00 81.81 214 VAL A N 1
ATOM 1622 C CA . VAL A 1 214 ? 16.110 0.626 3.477 1.00 81.81 214 VAL A CA 1
ATOM 1623 C C . VAL A 1 214 ? 15.445 1.890 4.002 1.00 81.81 214 VAL A C 1
ATOM 1625 O O . VAL A 1 214 ? 15.143 2.802 3.247 1.00 81.81 214 VAL A O 1
ATOM 1628 N N . HIS A 1 215 ? 15.201 1.934 5.311 1.00 87.50 215 HIS A N 1
ATOM 1629 C CA . HIS A 1 215 ? 14.564 3.065 5.990 1.00 87.50 215 HIS A CA 1
ATOM 1630 C C . HIS A 1 215 ? 15.455 3.532 7.132 1.00 87.50 215 HIS A C 1
ATOM 1632 O O . HIS A 1 215 ? 16.000 2.690 7.854 1.00 87.50 215 HIS A O 1
ATOM 1638 N N . LEU A 1 216 ? 15.570 4.848 7.273 1.00 83.25 216 LEU A N 1
ATOM 1639 C CA . LEU A 1 216 ? 16.207 5.538 8.385 1.00 83.25 216 LEU A CA 1
ATOM 1640 C C . LEU A 1 216 ? 15.275 6.669 8.828 1.00 83.25 216 LEU A C 1
ATOM 1642 O O . LEU A 1 216 ? 14.966 7.538 8.018 1.00 83.25 216 LEU A O 1
ATOM 1646 N N . GLY A 1 217 ? 14.856 6.660 10.092 1.00 83.69 217 GLY A N 1
ATOM 1647 C CA . GLY A 1 217 ? 13.989 7.694 10.657 1.00 83.69 217 GLY A CA 1
ATOM 1648 C C . GLY A 1 217 ? 14.581 8.328 11.907 1.00 83.69 217 GLY A C 1
ATOM 1649 O O . GLY A 1 217 ? 15.267 7.662 12.685 1.00 83.69 217 GLY A O 1
ATOM 1650 N N . PHE A 1 218 ? 14.302 9.611 12.112 1.00 80.25 218 PHE A N 1
ATOM 1651 C CA . PHE A 1 218 ? 14.767 10.398 13.249 1.00 80.25 218 PHE A CA 1
ATOM 1652 C C . PHE A 1 218 ? 13.682 11.383 13.708 1.00 80.25 218 PHE A C 1
ATOM 1654 O O . PHE A 1 218 ? 13.169 12.165 12.909 1.00 80.25 218 PHE A O 1
ATOM 1661 N N . ASP A 1 219 ? 13.341 11.350 14.998 1.00 77.44 219 ASP A N 1
ATOM 1662 C CA . ASP A 1 219 ? 12.215 12.104 15.585 1.00 77.44 219 ASP A CA 1
ATOM 1663 C C . ASP A 1 219 ? 12.608 13.482 16.155 1.00 77.44 219 ASP A C 1
ATOM 1665 O O . ASP A 1 219 ? 11.840 14.099 16.889 1.00 77.44 219 ASP A O 1
ATOM 1669 N N . GLY A 1 220 ? 13.814 13.967 15.851 1.00 74.12 220 GLY A N 1
ATOM 1670 C CA . GLY A 1 220 ? 14.383 15.174 16.463 1.00 74.12 220 GLY A CA 1
ATOM 1671 C C . GLY A 1 220 ? 15.248 14.891 17.687 1.00 74.12 220 GLY A C 1
ATOM 1672 O O . GLY A 1 220 ? 16.110 15.698 18.021 1.00 74.12 220 GLY A O 1
ATOM 1673 N N . THR A 1 221 ? 15.091 13.727 18.322 1.00 69.12 221 THR A N 1
ATOM 1674 C CA . THR A 1 221 ? 15.847 13.360 19.529 1.00 69.12 221 THR A CA 1
ATOM 1675 C C . THR A 1 221 ? 16.664 12.086 19.360 1.00 69.12 221 THR A C 1
ATOM 1677 O O . THR A 1 221 ? 17.776 11.985 19.881 1.00 69.12 221 THR A O 1
ATOM 1680 N N . ARG A 1 222 ? 16.137 11.099 18.632 1.00 73.12 222 ARG A N 1
ATOM 1681 C CA . ARG A 1 222 ? 16.751 9.779 18.466 1.00 73.12 222 ARG A CA 1
ATOM 1682 C C . ARG A 1 222 ? 16.346 9.126 17.151 1.00 73.12 222 ARG A C 1
ATOM 1684 O O . ARG A 1 222 ? 15.357 9.487 16.518 1.00 73.12 222 ARG A O 1
ATOM 1691 N N . GLU A 1 223 ? 17.106 8.103 16.774 1.00 75.44 223 GLU A N 1
ATOM 1692 C CA . GLU A 1 223 ? 16.742 7.219 15.669 1.00 75.44 223 GLU A CA 1
ATOM 1693 C C . GLU A 1 223 ? 15.483 6.410 16.027 1.00 75.44 223 GLU A C 1
ATOM 1695 O O . GLU A 1 223 ? 15.376 5.842 17.121 1.00 75.44 223 GLU A O 1
ATOM 1700 N N . VAL A 1 224 ? 14.525 6.353 15.100 1.00 72.81 224 VAL A N 1
ATOM 1701 C CA . VAL A 1 224 ? 13.242 5.665 15.266 1.00 72.81 224 VAL A CA 1
ATOM 1702 C C . VAL A 1 224 ? 13.032 4.609 14.186 1.00 72.81 224 VAL A C 1
ATOM 1704 O O . VAL A 1 224 ? 13.075 4.871 12.989 1.00 72.81 224 VAL A O 1
ATOM 1707 N N . ILE A 1 225 ? 12.731 3.385 14.627 1.00 62.34 225 ILE A N 1
ATOM 1708 C CA . ILE A 1 225 ? 12.470 2.238 13.738 1.00 62.34 225 ILE A CA 1
ATOM 1709 C C . ILE A 1 225 ? 11.061 2.322 13.112 1.00 62.34 225 ILE A C 1
ATOM 1711 O O . ILE A 1 225 ? 10.812 1.761 12.049 1.00 62.34 225 ILE A O 1
ATOM 1715 N N . GLY A 1 226 ? 10.119 2.995 13.784 1.00 58.25 226 GLY A N 1
ATOM 1716 C CA . GLY A 1 226 ? 8.700 3.058 13.409 1.00 58.25 226 GLY A CA 1
ATOM 1717 C C . GLY A 1 226 ? 8.281 4.280 12.588 1.00 58.25 226 GLY A C 1
ATOM 1718 O O . GLY A 1 226 ? 7.077 4.451 12.410 1.00 58.25 226 GLY A O 1
ATOM 1719 N N . ALA A 1 227 ? 9.244 5.083 12.112 1.00 59.69 227 ALA A N 1
ATOM 1720 C CA . ALA A 1 227 ? 9.057 6.443 11.585 1.00 59.69 227 ALA A CA 1
ATOM 1721 C C . ALA A 1 227 ? 8.468 7.435 12.614 1.00 59.69 227 ALA A C 1
ATOM 1723 O O . ALA A 1 227 ? 7.828 7.045 13.597 1.00 59.69 227 ALA A O 1
ATOM 1724 N N . ASP A 1 228 ? 8.721 8.729 12.405 1.00 68.06 228 ASP A N 1
ATOM 1725 C CA . ASP A 1 228 ? 8.077 9.797 13.176 1.00 68.06 228 ASP A CA 1
ATOM 1726 C C . ASP A 1 228 ? 6.578 9.849 12.843 1.00 68.06 228 ASP A C 1
ATOM 1728 O O . ASP A 1 228 ? 6.178 9.713 11.689 1.00 68.06 228 ASP A O 1
ATOM 1732 N N . GLN A 1 229 ? 5.723 10.039 13.850 1.00 66.44 229 GLN A N 1
ATOM 1733 C CA . GLN A 1 229 ? 4.269 10.025 13.642 1.00 66.44 229 GLN A CA 1
ATOM 1734 C C . GLN A 1 229 ? 3.776 11.226 12.824 1.00 66.44 229 GLN A C 1
ATOM 1736 O O . GLN A 1 229 ? 2.741 11.124 12.166 1.00 66.44 229 GLN A O 1
ATOM 1741 N N . GLY A 1 230 ? 4.505 12.345 12.860 1.00 73.50 230 GLY A N 1
ATOM 1742 C CA . GLY A 1 230 ? 4.187 13.552 12.109 1.00 73.50 230 GLY A CA 1
ATOM 1743 C C . GLY A 1 230 ? 4.783 13.587 10.700 1.00 73.50 230 GLY A C 1
ATOM 1744 O O . GLY A 1 230 ? 4.325 14.394 9.897 1.00 73.50 230 GLY A O 1
ATOM 1745 N N . LEU A 1 231 ? 5.735 12.705 10.369 1.00 86.50 231 LEU A N 1
ATOM 1746 C CA . LEU A 1 231 ? 6.281 12.564 9.016 1.00 86.50 231 LEU A CA 1
ATOM 1747 C C . LEU A 1 231 ? 5.581 11.425 8.265 1.00 86.50 231 LEU A C 1
ATOM 1749 O O . LEU A 1 231 ? 5.876 10.243 8.438 1.00 86.50 231 LEU A O 1
ATOM 1753 N N . TRP A 1 232 ? 4.629 11.787 7.407 1.00 89.56 232 TRP A N 1
ATOM 1754 C CA . TRP A 1 232 ? 3.831 10.837 6.629 1.00 89.56 232 TRP A CA 1
ATOM 1755 C C . TRP A 1 232 ? 3.717 11.237 5.163 1.00 89.56 232 TRP A C 1
ATOM 1757 O O . TRP A 1 232 ? 3.673 12.419 4.851 1.00 89.56 232 TRP A O 1
ATOM 1767 N N . LEU A 1 233 ? 3.620 10.255 4.269 1.00 91.44 233 LEU A N 1
ATOM 1768 C CA . LEU A 1 233 ? 3.589 10.416 2.812 1.00 91.44 233 LEU A CA 1
ATOM 1769 C C . LEU A 1 233 ? 2.184 10.718 2.279 1.00 91.44 233 LEU A C 1
ATOM 1771 O O . LEU A 1 233 ? 2.016 11.619 1.464 1.00 91.44 233 LEU A O 1
ATOM 1775 N N . ALA A 1 234 ? 1.183 9.973 2.750 1.00 91.75 234 ALA A N 1
ATOM 1776 C CA . ALA A 1 234 ? -0.216 10.145 2.367 1.00 91.75 234 ALA A CA 1
ATOM 1777 C C . ALA A 1 234 ? -1.179 9.726 3.482 1.00 91.75 234 ALA A C 1
ATOM 1779 O O . ALA A 1 234 ? -0.811 8.969 4.381 1.00 91.75 234 ALA A O 1
ATOM 1780 N N . LEU A 1 235 ? -2.430 10.164 3.386 1.00 89.88 235 LEU A N 1
ATOM 1781 C CA . LEU A 1 235 ? -3.556 9.578 4.098 1.00 89.88 235 LEU A CA 1
ATOM 1782 C C . LEU A 1 235 ? -3.809 8.156 3.592 1.00 89.88 235 LEU A C 1
ATOM 1784 O O . LEU A 1 235 ? -3.717 7.866 2.398 1.00 89.88 235 LEU A O 1
ATOM 1788 N N . ASN A 1 236 ? -4.164 7.251 4.496 1.00 88.12 236 ASN A N 1
ATOM 1789 C CA . ASN A 1 236 ? -4.467 5.877 4.134 1.00 88.12 236 ASN A CA 1
ATOM 1790 C C . ASN A 1 236 ? -5.814 5.798 3.398 1.00 88.12 236 ASN A C 1
ATOM 1792 O O . ASN A 1 236 ? -6.896 5.877 3.987 1.00 88.12 236 ASN A O 1
ATOM 1796 N N . ALA A 1 237 ? -5.751 5.613 2.081 1.00 86.62 237 ALA A N 1
ATOM 1797 C CA . ALA A 1 237 ? -6.924 5.495 1.222 1.00 86.62 237 ALA A CA 1
ATOM 1798 C C . ALA A 1 237 ? -7.646 4.134 1.317 1.00 86.62 237 ALA A C 1
ATOM 1800 O O . ALA A 1 237 ? -8.704 3.966 0.716 1.00 86.62 237 ALA A O 1
ATOM 1801 N N . SER A 1 238 ? -7.121 3.181 2.097 1.00 86.44 238 SER A N 1
ATOM 1802 C CA . SER A 1 238 ? -7.662 1.824 2.196 1.00 86.44 238 SER A CA 1
ATOM 1803 C C . SER A 1 238 ? -9.126 1.827 2.637 1.00 86.44 238 SER A C 1
ATOM 1805 O O . SER A 1 238 ? -9.420 2.297 3.742 1.00 86.44 238 SER A O 1
ATOM 1807 N N . PRO A 1 239 ? -10.048 1.226 1.859 1.00 81.62 239 PRO A N 1
ATOM 1808 C CA . PRO A 1 239 ? -11.432 1.064 2.284 1.00 81.62 239 PRO A CA 1
ATOM 1809 C C . PRO A 1 239 ? -11.529 0.316 3.615 1.00 81.62 239 PRO A C 1
ATOM 1811 O O . PRO A 1 239 ? -12.269 0.738 4.492 1.00 81.62 239 PRO A O 1
ATOM 1814 N N . ALA A 1 240 ? -10.727 -0.731 3.820 1.00 79.19 240 ALA A N 1
ATOM 1815 C CA . ALA A 1 240 ? -10.726 -1.479 5.078 1.00 79.19 240 ALA A CA 1
ATOM 1816 C C . ALA A 1 240 ? -10.328 -0.607 6.285 1.00 79.19 240 ALA A C 1
ATOM 1818 O O . ALA A 1 240 ? -10.844 -0.802 7.377 1.00 79.19 240 ALA A O 1
ATOM 1819 N N . TRP A 1 241 ? -9.434 0.373 6.097 1.00 82.62 241 TRP A N 1
ATOM 1820 C CA . TRP A 1 241 ? -9.116 1.340 7.153 1.00 82.62 241 TRP A CA 1
ATOM 1821 C C . TRP A 1 241 ? -10.248 2.352 7.344 1.00 82.62 241 TRP A C 1
ATOM 1823 O O . TRP A 1 241 ? -10.662 2.599 8.473 1.00 82.62 241 TRP A O 1
ATOM 1833 N N . ARG A 1 242 ? -10.775 2.916 6.249 1.00 82.06 242 ARG A N 1
ATOM 1834 C CA . ARG A 1 242 ? -11.822 3.952 6.280 1.00 82.06 242 ARG A CA 1
ATOM 1835 C C . ARG A 1 242 ? -13.144 3.471 6.883 1.00 82.06 242 ARG A C 1
ATOM 1837 O O . ARG A 1 242 ? -13.860 4.281 7.456 1.00 82.06 242 ARG A O 1
ATOM 1844 N N . HIS A 1 243 ? -13.439 2.177 6.783 1.00 81.00 243 HIS A N 1
ATOM 1845 C CA . HIS A 1 243 ? -14.597 1.547 7.426 1.00 81.00 243 HIS A CA 1
ATOM 1846 C C . HIS A 1 243 ? -14.271 0.960 8.810 1.00 81.00 243 HIS A C 1
ATOM 1848 O O . HIS A 1 243 ? -15.133 0.345 9.431 1.00 81.00 243 HIS A O 1
ATOM 1854 N N . SER A 1 244 ? -13.041 1.131 9.307 1.00 87.00 244 SER A N 1
ATOM 1855 C CA . SER A 1 244 ? -12.657 0.694 10.649 1.00 87.00 244 SER A CA 1
ATOM 1856 C C . SER A 1 244 ? -13.010 1.758 11.695 1.00 87.00 244 SER A C 1
ATOM 1858 O O . SER A 1 244 ? -12.917 2.951 11.400 1.00 87.00 244 SER A O 1
ATOM 1860 N N . PRO A 1 245 ? -13.270 1.372 12.957 1.00 89.62 245 PRO A N 1
ATOM 1861 C CA . PRO A 1 245 ? -13.570 2.316 14.040 1.00 89.62 245 PRO A CA 1
ATOM 1862 C C . PRO A 1 245 ? -12.390 3.233 14.423 1.00 89.62 245 PRO A C 1
ATOM 1864 O O . PRO A 1 245 ? -12.510 4.067 15.322 1.00 89.62 245 PRO A O 1
ATOM 1867 N N . LEU A 1 246 ? -11.232 3.071 13.774 1.00 88.62 246 LEU A N 1
ATOM 1868 C CA . LEU A 1 246 ? -10.048 3.905 13.963 1.00 88.62 246 LEU A CA 1
ATOM 1869 C C . LEU A 1 246 ? -10.028 5.123 13.034 1.00 88.62 246 LEU A C 1
ATOM 1871 O O . LEU A 1 246 ? -9.311 6.081 13.314 1.00 88.62 246 LEU A O 1
ATOM 1875 N N . ALA A 1 247 ? -10.816 5.125 11.956 1.00 85.88 247 ALA A N 1
ATOM 1876 C CA . ALA A 1 247 ? -10.844 6.234 11.011 1.00 85.88 247 ALA A CA 1
ATOM 1877 C C . ALA A 1 247 ? -11.346 7.533 11.677 1.00 85.88 247 ALA A C 1
ATOM 1879 O O . ALA A 1 247 ? -12.476 7.627 12.179 1.00 85.88 247 ALA A O 1
ATOM 1880 N N . GLY A 1 248 ? -10.478 8.551 11.709 1.00 81.94 248 GLY A N 1
ATOM 1881 C CA . GLY A 1 248 ? -10.734 9.827 12.383 1.00 81.94 248 GLY A CA 1
ATOM 1882 C C . GLY A 1 248 ? -10.949 9.707 13.896 1.00 81.94 248 GLY A C 1
ATOM 1883 O O . GLY A 1 248 ? -11.538 10.602 14.497 1.00 81.94 248 GLY A O 1
ATOM 1884 N N . ASN A 1 249 ? -10.557 8.585 14.508 1.00 88.44 249 ASN A N 1
ATOM 1885 C CA . ASN A 1 249 ? -10.662 8.369 15.946 1.00 88.44 249 ASN A CA 1
ATOM 1886 C C . ASN A 1 249 ? -9.496 9.076 16.658 1.00 88.44 249 ASN A C 1
ATOM 1888 O O . ASN A 1 249 ? -8.342 8.750 16.371 1.00 88.44 249 ASN A O 1
ATOM 1892 N N . PRO A 1 250 ? -9.751 9.982 17.622 1.00 87.31 250 PRO A N 1
ATOM 1893 C CA . PRO A 1 250 ? -8.691 10.682 18.349 1.00 87.31 250 PRO A CA 1
ATOM 1894 C C . PRO A 1 250 ? -7.697 9.754 19.062 1.00 87.31 250 PRO A C 1
ATOM 1896 O O . PRO A 1 250 ? -6.549 10.131 19.274 1.00 87.31 250 PRO A O 1
ATOM 1899 N N . ALA A 1 251 ? -8.123 8.538 19.417 1.00 89.31 251 ALA A N 1
ATOM 1900 C CA . ALA A 1 251 ? -7.288 7.537 20.068 1.00 89.31 251 ALA A CA 1
ATOM 1901 C C . ALA A 1 251 ? -6.497 6.648 19.092 1.00 89.31 251 ALA A C 1
ATOM 1903 O O . ALA A 1 251 ? -5.718 5.806 19.542 1.00 89.31 251 ALA A O 1
ATOM 1904 N N . ALA A 1 252 ? -6.668 6.793 17.771 1.00 87.75 252 ALA A N 1
ATOM 1905 C CA . ALA A 1 252 ? -5.959 5.970 16.789 1.00 87.75 252 ALA A CA 1
ATOM 1906 C C . ALA A 1 252 ? -4.424 5.988 16.971 1.00 87.75 252 ALA A C 1
ATOM 1908 O O . ALA A 1 252 ? -3.839 4.901 16.972 1.00 87.75 252 ALA A O 1
ATOM 1909 N N . PRO A 1 253 ? -3.758 7.136 17.240 1.00 82.50 253 PRO A N 1
ATOM 1910 C CA . PRO A 1 253 ? -2.314 7.159 17.492 1.00 82.50 253 PRO A CA 1
ATOM 1911 C C . PRO A 1 253 ? -1.899 6.351 18.731 1.00 82.50 253 PRO A C 1
ATOM 1913 O O . PRO A 1 253 ? -0.893 5.638 18.713 1.00 82.50 253 PRO A O 1
ATOM 1916 N N . ASP A 1 254 ? -2.684 6.417 19.810 1.00 86.25 254 ASP A N 1
ATOM 1917 C CA . ASP A 1 254 ? -2.420 5.652 21.031 1.00 86.25 254 ASP A CA 1
ATOM 1918 C C . ASP A 1 254 ? -2.631 4.150 20.806 1.00 86.25 254 ASP A C 1
ATOM 1920 O O . ASP A 1 254 ? -1.801 3.339 21.224 1.00 86.25 254 ASP A O 1
ATOM 1924 N N . ILE A 1 255 ? -3.693 3.772 20.090 1.00 89.50 255 ILE A N 1
ATOM 1925 C CA . ILE A 1 255 ? -3.983 2.387 19.695 1.00 89.50 255 ILE A CA 1
ATOM 1926 C C . ILE A 1 255 ? -2.856 1.836 18.814 1.00 89.50 255 ILE A C 1
ATOM 1928 O O . ILE A 1 255 ? -2.378 0.721 19.048 1.00 89.50 255 ILE A O 1
ATOM 1932 N N . GLU A 1 256 ? -2.386 2.606 17.829 1.00 83.88 256 GLU A N 1
ATOM 1933 C CA . GLU A 1 256 ? -1.242 2.252 16.983 1.00 83.88 256 GLU A CA 1
ATOM 1934 C C . GLU A 1 256 ? 0.026 2.037 17.814 1.00 83.88 256 GLU A C 1
ATOM 1936 O O . GLU A 1 256 ? 0.695 1.011 17.661 1.00 83.88 256 GLU A O 1
ATOM 1941 N N . ARG A 1 257 ? 0.320 2.947 18.751 1.00 84.06 257 ARG A N 1
ATOM 1942 C CA . ARG A 1 257 ? 1.475 2.841 19.653 1.00 84.06 257 ARG A CA 1
ATOM 1943 C C . ARG A 1 257 ? 1.397 1.600 20.542 1.00 84.06 257 ARG A C 1
ATOM 1945 O O . ARG A 1 257 ? 2.381 0.871 20.658 1.00 84.06 257 ARG A O 1
ATOM 1952 N N . LEU A 1 258 ? 0.237 1.334 21.142 1.00 87.94 258 LEU A N 1
ATOM 1953 C CA . LEU A 1 258 ? 0.003 0.168 22.002 1.00 87.94 258 LEU A CA 1
ATOM 1954 C C . LEU A 1 258 ? 0.139 -1.159 21.246 1.00 87.94 258 LEU A C 1
ATOM 1956 O O . LEU A 1 258 ? 0.492 -2.179 21.839 1.00 87.94 258 LEU A O 1
ATOM 1960 N N . THR A 1 259 ? -0.121 -1.148 19.938 1.00 86.69 259 THR A N 1
ATOM 1961 C CA . THR A 1 259 ? -0.097 -2.346 19.089 1.00 86.69 259 THR A CA 1
ATOM 1962 C C . THR A 1 259 ? 1.194 -2.521 18.291 1.00 86.69 259 THR A C 1
ATOM 1964 O O . THR A 1 259 ? 1.407 -3.594 17.733 1.00 86.69 259 THR A O 1
ATOM 1967 N N . ALA A 1 260 ? 2.098 -1.536 18.284 1.00 76.81 260 ALA A N 1
ATOM 1968 C CA . ALA A 1 260 ? 3.316 -1.546 17.467 1.00 76.81 260 ALA A CA 1
ATOM 1969 C C . ALA A 1 260 ? 4.207 -2.787 17.677 1.00 76.81 260 ALA A C 1
ATOM 1971 O O . ALA A 1 260 ? 4.763 -3.312 16.717 1.00 76.81 260 ALA A O 1
ATOM 1972 N N . ASN A 1 261 ? 4.313 -3.268 18.920 1.00 73.94 261 ASN A N 1
ATOM 1973 C CA . ASN A 1 261 ? 5.086 -4.460 19.296 1.00 73.94 261 ASN A CA 1
ATOM 1974 C C . ASN A 1 261 ? 4.222 -5.505 20.017 1.00 73.94 261 ASN A C 1
ATOM 1976 O O . ASN A 1 261 ? 4.725 -6.297 20.820 1.00 73.94 261 ASN A O 1
ATOM 1980 N N . TYR A 1 262 ? 2.908 -5.472 19.791 1.00 82.31 262 TYR A N 1
ATOM 1981 C CA . TYR A 1 262 ? 1.992 -6.366 20.480 1.00 82.31 262 TYR A CA 1
ATOM 1982 C C . TYR A 1 262 ? 2.252 -7.820 20.079 1.00 82.31 262 TYR A C 1
ATOM 1984 O O . TYR A 1 262 ? 2.309 -8.163 18.899 1.00 82.31 262 TYR A O 1
ATOM 1992 N N . LYS A 1 263 ? 2.399 -8.684 21.085 1.00 80.50 263 LYS A N 1
ATOM 1993 C CA . LYS A 1 263 ? 2.468 -10.133 20.906 1.00 80.50 263 LYS A CA 1
ATOM 1994 C C . LYS A 1 263 ? 1.123 -10.724 21.284 1.00 80.50 263 LYS A C 1
ATOM 1996 O O . LYS A 1 263 ? 0.625 -10.461 22.378 1.00 80.50 263 LYS A O 1
ATOM 2001 N N . GLN A 1 264 ? 0.567 -11.521 20.380 1.00 79.06 264 GLN A N 1
ATOM 2002 C CA . GLN A 1 264 ? -0.714 -12.182 20.589 1.00 79.06 264 GLN A CA 1
ATOM 2003 C C . GLN A 1 264 ? -0.670 -13.040 21.851 1.00 79.06 264 GLN A C 1
ATOM 2005 O O . GLN A 1 264 ? 0.263 -13.823 22.048 1.00 79.06 264 GLN A O 1
ATOM 2010 N N . LYS A 1 265 ? -1.688 -12.875 22.694 1.00 81.06 265 LYS A N 1
ATOM 2011 C CA . LYS A 1 265 ? -1.879 -13.667 23.905 1.00 81.06 265 LYS A CA 1
ATOM 2012 C C . LYS A 1 265 ? -3.130 -14.550 23.763 1.00 81.06 265 LYS A C 1
ATOM 2014 O O . LYS A 1 265 ? -4.081 -14.102 23.120 1.00 81.06 265 LYS A O 1
ATOM 2019 N N . PRO A 1 266 ? -3.168 -15.765 24.340 1.00 82.06 266 PRO A N 1
ATOM 2020 C CA . PRO A 1 266 ? -4.340 -16.648 24.273 1.00 82.06 266 PRO A CA 1
ATOM 2021 C C . PRO A 1 266 ? -5.652 -15.993 24.741 1.00 82.06 266 PRO A C 1
ATOM 2023 O O . PRO A 1 266 ? -6.711 -16.251 24.171 1.00 82.06 266 PRO A O 1
ATOM 2026 N N . GLU A 1 267 ? -5.577 -15.084 25.714 1.00 90.81 267 GLU A N 1
ATOM 2027 C CA . GLU A 1 267 ? -6.707 -14.349 26.299 1.00 90.81 267 GLU A CA 1
ATOM 2028 C C . GLU A 1 267 ? -7.428 -13.448 25.277 1.00 90.81 267 GLU A C 1
ATOM 2030 O O . GLU A 1 267 ? -8.617 -13.142 25.419 1.00 90.81 267 GLU A O 1
ATOM 2035 N N . LEU A 1 268 ? -6.732 -13.043 24.207 1.00 89.38 268 LEU A N 1
ATOM 2036 C CA . LEU A 1 268 ? -7.346 -12.341 23.080 1.00 89.38 268 LEU A CA 1
ATOM 2037 C C . LEU A 1 268 ? -8.321 -13.264 22.335 1.00 89.38 268 LEU A C 1
ATOM 2039 O O . LEU A 1 268 ? -9.449 -12.864 22.052 1.00 89.38 268 LEU A O 1
ATOM 2043 N N . GLY A 1 269 ? -7.909 -14.507 22.070 1.00 85.88 269 GLY A N 1
ATOM 2044 C CA . GLY A 1 269 ? -8.757 -15.526 21.451 1.00 85.88 269 GLY A CA 1
ATOM 2045 C C . GLY A 1 269 ? -9.946 -15.912 22.330 1.00 85.88 269 GLY A C 1
ATOM 2046 O O . GLY A 1 269 ? -11.055 -16.065 21.824 1.00 85.88 269 GLY A O 1
ATOM 2047 N N . GLU A 1 270 ? -9.748 -15.987 23.648 1.00 88.94 270 GLU A N 1
ATOM 2048 C CA . GLU A 1 270 ? -10.826 -16.208 24.623 1.00 88.94 270 GLU A CA 1
ATOM 2049 C C . GLU A 1 270 ? -11.867 -15.079 24.582 1.00 88.94 270 GLU A C 1
ATOM 2051 O O . GLU A 1 270 ? -13.069 -15.331 24.472 1.00 88.94 270 GLU A O 1
ATOM 2056 N N . THR A 1 271 ? -11.407 -13.825 24.572 1.00 91.19 271 THR A N 1
ATOM 2057 C CA . THR A 1 271 ? -12.285 -12.651 24.489 1.00 91.19 271 THR A CA 1
ATOM 2058 C C . THR A 1 271 ? -13.108 -12.659 23.198 1.00 91.19 271 THR A C 1
ATOM 2060 O O . THR A 1 271 ? -14.326 -12.461 23.238 1.00 91.19 271 THR A O 1
ATOM 2063 N N . VAL A 1 272 ? -12.481 -12.945 22.052 1.00 90.31 272 VAL A N 1
ATOM 2064 C CA . VAL A 1 272 ? -13.198 -13.080 20.774 1.00 90.31 272 VAL A CA 1
ATOM 2065 C C . VAL A 1 272 ? -14.185 -14.248 20.814 1.00 90.31 272 VAL A C 1
ATOM 2067 O O . VAL A 1 272 ? -15.334 -14.089 20.401 1.00 90.31 272 VAL A O 1
ATOM 2070 N N . GLY A 1 273 ? -13.785 -15.397 21.364 1.00 85.19 273 GLY A N 1
ATOM 2071 C CA . GLY A 1 273 ? -14.644 -16.568 21.525 1.00 85.19 273 GLY A CA 1
ATOM 2072 C C . GLY A 1 273 ? -15.920 -16.257 22.309 1.00 85.19 273 GLY A C 1
ATOM 2073 O O . GLY A 1 273 ? -17.018 -16.592 21.859 1.00 85.19 273 GLY A O 1
ATOM 2074 N N . HIS A 1 274 ? -15.818 -15.540 23.430 1.00 87.69 274 HIS A N 1
ATOM 2075 C CA . HIS A 1 274 ? -16.985 -15.105 24.206 1.00 87.69 274 HIS A CA 1
ATOM 2076 C C . HIS A 1 274 ? -17.909 -14.173 23.411 1.00 87.69 274 HIS A C 1
ATOM 2078 O O . HIS A 1 274 ? -19.132 -14.356 23.395 1.00 87.69 274 HIS A O 1
ATOM 2084 N N . LEU A 1 275 ? -17.333 -13.218 22.680 1.00 88.69 275 LEU A N 1
ATOM 2085 C CA . LEU A 1 275 ? -18.081 -12.292 21.827 1.00 88.69 275 LEU A CA 1
ATOM 2086 C C . LEU A 1 275 ? -18.717 -12.964 20.609 1.00 88.69 275 LEU A C 1
ATOM 2088 O O . LEU A 1 275 ? -19.675 -12.425 20.058 1.00 88.69 275 LEU A O 1
ATOM 2092 N N . LEU A 1 276 ? -18.234 -14.118 20.158 1.00 86.12 276 LEU A N 1
ATOM 2093 C CA . LEU A 1 276 ? -18.880 -14.881 19.089 1.00 86.12 276 LEU A CA 1
ATOM 2094 C C . LEU A 1 276 ? -19.976 -15.803 19.639 1.00 86.12 276 LEU A C 1
ATOM 2096 O O . LEU A 1 276 ? -21.058 -15.860 19.063 1.00 86.12 276 LEU A O 1
ATOM 2100 N N . THR A 1 277 ? -19.746 -16.437 20.790 1.00 79.38 277 THR A N 1
ATOM 2101 C CA . THR A 1 277 ? -20.629 -17.482 21.345 1.00 79.38 277 THR A CA 1
ATOM 2102 C C . THR A 1 277 ? -21.838 -16.975 22.128 1.00 79.38 277 THR A C 1
ATOM 2104 O O . THR A 1 277 ? -22.797 -17.726 22.281 1.00 79.38 277 THR A O 1
ATOM 2107 N N . GLY A 1 278 ? -21.855 -15.713 22.576 1.00 79.25 278 GLY A N 1
ATOM 2108 C CA . GLY A 1 278 ? -23.082 -15.111 23.122 1.00 79.25 278 GLY A CA 1
ATOM 2109 C C . GLY A 1 278 ? -22.918 -14.128 24.276 1.00 79.25 278 GLY A C 1
ATOM 2110 O O . GLY A 1 278 ? -23.918 -13.557 24.704 1.00 79.25 278 GLY A O 1
ATOM 2111 N N . ALA A 1 279 ? -21.702 -13.884 24.772 1.00 89.62 279 ALA A N 1
ATOM 2112 C CA . ALA A 1 279 ? -21.499 -12.896 25.827 1.00 89.62 279 ALA A CA 1
ATOM 2113 C C . ALA A 1 279 ? -21.900 -11.493 25.338 1.00 89.62 279 ALA A C 1
ATOM 2115 O O . ALA A 1 279 ? -21.428 -11.032 24.294 1.00 89.62 279 ALA A O 1
ATOM 2116 N N . ARG A 1 280 ? -22.776 -10.820 26.097 1.00 92.00 280 ARG A N 1
ATOM 2117 C CA . ARG A 1 280 ? -23.197 -9.436 25.820 1.00 92.00 280 ARG A CA 1
ATOM 2118 C C . ARG A 1 280 ? -22.204 -8.404 26.337 1.00 92.00 280 ARG A C 1
ATOM 2120 O O . ARG A 1 280 ? -22.081 -7.349 25.733 1.00 92.00 280 ARG A O 1
ATOM 2127 N N . LEU A 1 281 ? -21.497 -8.711 27.422 1.00 95.69 281 LEU A N 1
ATOM 2128 C CA . LEU A 1 281 ? -20.452 -7.868 27.992 1.00 95.69 281 LEU A CA 1
ATOM 2129 C C . LEU A 1 281 ? -19.270 -8.740 28.420 1.00 95.69 281 LEU A C 1
ATOM 2131 O O . LEU A 1 281 ? -19.436 -9.664 29.219 1.00 95.69 281 LEU A O 1
ATOM 2135 N N . VAL A 1 282 ? -18.085 -8.427 27.900 1.00 96.38 282 VAL A N 1
ATOM 2136 C CA . VAL A 1 282 ? -16.821 -9.062 28.285 1.00 96.38 282 VAL A CA 1
ATOM 2137 C C . VAL A 1 282 ? -15.924 -8.032 28.964 1.00 96.38 282 VAL A C 1
ATOM 2139 O O . VAL A 1 282 ? -15.677 -6.960 28.415 1.00 96.38 282 VAL A O 1
ATOM 2142 N N . ALA A 1 283 ? -15.422 -8.349 30.154 1.00 95.88 283 ALA A N 1
ATOM 2143 C CA . ALA A 1 283 ? -14.499 -7.504 30.898 1.00 95.88 283 ALA A CA 1
ATOM 2144 C C . ALA A 1 283 ? -13.072 -8.056 30.797 1.00 95.88 283 ALA A C 1
ATOM 2146 O O . ALA A 1 283 ? -12.784 -9.141 31.301 1.00 95.88 283 ALA A O 1
ATOM 2147 N N . ILE A 1 284 ? -12.169 -7.292 30.187 1.00 95.06 284 ILE A N 1
ATOM 2148 C CA . ILE A 1 284 ? -10.727 -7.531 30.226 1.00 95.06 284 ILE A CA 1
ATOM 2149 C C . ILE A 1 284 ? -10.207 -6.935 31.536 1.00 95.06 284 ILE A C 1
ATOM 2151 O O . ILE A 1 284 ? -10.066 -5.717 31.669 1.00 95.06 284 ILE A O 1
ATOM 2155 N N . ALA A 1 285 ? -9.935 -7.793 32.515 1.00 92.50 285 ALA A N 1
ATOM 2156 C CA . ALA A 1 285 ? -9.551 -7.389 33.862 1.00 92.50 285 ALA A CA 1
ATOM 2157 C C . ALA A 1 285 ? -8.083 -7.694 34.167 1.00 92.50 285 ALA A C 1
ATOM 2159 O O . ALA A 1 285 ? -7.524 -8.678 33.695 1.00 92.50 285 ALA A O 1
ATOM 2160 N N . GLY A 1 286 ? -7.450 -6.872 34.997 1.00 87.94 286 GLY A N 1
ATOM 2161 C CA . GLY A 1 286 ? -6.050 -7.045 35.383 1.00 87.94 286 GLY A CA 1
ATOM 2162 C C . GLY A 1 286 ? -5.480 -5.805 36.062 1.00 87.94 286 GLY A C 1
ATOM 2163 O O . GLY A 1 286 ? -6.024 -4.704 35.931 1.00 87.94 286 GLY A O 1
ATOM 2164 N N . GLU A 1 287 ? -4.360 -5.962 36.762 1.00 84.19 287 GLU A N 1
ATOM 2165 C CA . GLU A 1 287 ? -3.661 -4.852 37.425 1.00 84.19 287 GLU A CA 1
ATOM 2166 C C . GLU A 1 287 ? -3.098 -3.834 36.415 1.00 84.19 287 GLU A C 1
ATOM 2168 O O . GLU A 1 287 ? -3.184 -4.027 35.193 1.00 84.19 287 GLU A O 1
ATOM 2173 N N . ALA A 1 288 ? -2.551 -2.718 36.903 1.00 80.81 288 ALA A N 1
ATOM 2174 C CA . ALA A 1 288 ? -1.782 -1.801 36.061 1.00 80.81 288 ALA A CA 1
ATOM 2175 C C . ALA A 1 288 ? -0.678 -2.569 35.305 1.00 80.81 288 ALA A C 1
ATOM 2177 O O . ALA A 1 288 ? -0.183 -3.587 35.783 1.00 80.81 288 ALA A O 1
ATOM 2178 N N . ASP A 1 289 ? -0.370 -2.141 34.081 1.00 81.12 289 ASP A N 1
ATOM 2179 C CA . ASP A 1 289 ? 0.677 -2.730 33.227 1.00 81.12 289 ASP A CA 1
ATOM 2180 C C . ASP A 1 289 ? 0.500 -4.207 32.815 1.00 81.12 289 ASP A C 1
ATOM 2182 O O . ASP A 1 289 ? 1.334 -4.771 32.109 1.00 81.12 289 ASP A O 1
ATOM 2186 N N . SER A 1 290 ? -0.636 -4.839 33.131 1.00 85.19 290 SER A N 1
ATOM 2187 C CA . SER A 1 290 ? -0.975 -6.195 32.649 1.00 85.19 290 SER A CA 1
ATOM 2188 C C . SER A 1 290 ? -1.214 -6.283 31.126 1.00 85.19 290 SER A C 1
ATOM 2190 O O . SER A 1 290 ? -1.256 -7.377 30.549 1.00 85.19 290 SER A O 1
ATOM 2192 N N . GLY A 1 291 ? -1.335 -5.132 30.452 1.00 88.50 291 GLY A N 1
ATOM 2193 C CA . GLY A 1 291 ? -1.535 -5.026 29.005 1.00 88.50 291 GLY A CA 1
ATOM 2194 C C . GLY A 1 291 ? -2.998 -5.009 28.551 1.00 88.50 291 GLY A C 1
ATOM 2195 O O . GLY A 1 291 ? -3.256 -5.332 27.395 1.00 88.50 291 GLY A O 1
ATOM 2196 N N . LYS A 1 292 ? -3.948 -4.632 29.425 1.00 91.81 292 LYS A N 1
ATOM 2197 C CA . LYS A 1 292 ? -5.389 -4.530 29.095 1.00 91.81 292 LYS A CA 1
ATOM 2198 C C . LYS A 1 292 ? -5.650 -3.641 27.878 1.00 91.81 292 LYS A C 1
ATOM 2200 O O . LYS A 1 292 ? -6.174 -4.124 26.880 1.00 91.81 292 LYS A O 1
ATOM 2205 N N . SER A 1 293 ? -5.189 -2.391 27.938 1.00 92.94 293 SER A N 1
ATOM 2206 C CA . SER A 1 293 ? -5.340 -1.406 26.865 1.00 92.94 293 SER A CA 1
ATOM 2207 C C . SER A 1 293 ? -4.690 -1.881 25.566 1.00 92.94 293 SER A C 1
ATOM 2209 O O . SER A 1 293 ? -5.250 -1.697 24.494 1.00 92.94 293 SER A O 1
ATOM 2211 N N . ALA A 1 294 ? -3.550 -2.580 25.645 1.00 92.38 294 ALA A N 1
ATOM 2212 C CA . ALA A 1 294 ? -2.897 -3.160 24.471 1.00 92.38 294 ALA A CA 1
ATOM 2213 C C . ALA A 1 294 ? -3.702 -4.319 23.853 1.00 92.38 294 ALA A C 1
ATOM 2215 O O . ALA A 1 294 ? -3.768 -4.434 22.633 1.00 92.38 294 ALA A O 1
ATOM 2216 N N . MET A 1 295 ? -4.349 -5.158 24.670 1.00 92.69 295 MET A N 1
ATOM 2217 C CA . MET A 1 295 ? -5.221 -6.227 24.172 1.00 92.69 295 MET A CA 1
ATOM 2218 C C . MET A 1 295 ? -6.517 -5.676 23.566 1.00 92.69 295 MET A C 1
ATOM 2220 O O . MET A 1 295 ? -6.937 -6.140 22.508 1.00 92.69 295 MET A O 1
ATOM 2224 N N . LEU A 1 296 ? -7.121 -4.655 24.183 1.00 94.69 296 LEU A N 1
ATOM 2225 C CA . LEU A 1 296 ? -8.292 -3.973 23.626 1.00 94.69 296 LEU A CA 1
ATOM 2226 C C . LEU A 1 296 ? -7.939 -3.222 22.330 1.00 94.69 296 LEU A C 1
ATOM 2228 O O . LEU A 1 296 ? -8.673 -3.311 21.349 1.00 94.69 296 LEU A O 1
ATOM 2232 N N . ALA A 1 297 ? -6.770 -2.579 22.273 1.00 93.50 297 ALA A N 1
ATOM 2233 C CA . ALA A 1 297 ? -6.231 -1.984 21.051 1.00 93.50 297 ALA A CA 1
ATOM 2234 C C . ALA A 1 297 ? -6.018 -3.033 19.941 1.00 93.50 297 ALA A C 1
ATOM 2236 O O . ALA A 1 297 ? -6.313 -2.766 18.777 1.00 93.50 297 ALA A O 1
ATOM 2237 N N . ALA A 1 298 ? -5.564 -4.244 20.287 1.00 91.12 298 ALA A N 1
ATOM 2238 C CA . ALA A 1 298 ? -5.423 -5.342 19.331 1.00 91.12 298 ALA A CA 1
ATOM 2239 C C . ALA A 1 298 ? -6.780 -5.816 18.773 1.00 91.12 298 ALA A C 1
ATOM 2241 O O . ALA A 1 298 ? -6.865 -6.099 17.580 1.00 91.12 298 ALA A O 1
ATOM 2242 N N . LEU A 1 299 ? -7.857 -5.825 19.574 1.00 91.94 299 LEU A N 1
ATOM 2243 C CA . LEU A 1 299 ? -9.218 -6.099 19.075 1.00 91.94 299 LEU A CA 1
ATOM 2244 C C . LEU A 1 299 ? -9.671 -5.080 18.018 1.00 91.94 299 LEU A C 1
ATOM 2246 O O . LEU A 1 299 ? -10.376 -5.446 17.082 1.00 91.94 299 LEU A O 1
ATOM 2250 N N . ALA A 1 300 ? -9.258 -3.817 18.150 1.00 90.56 300 ALA A N 1
ATOM 2251 C CA . ALA A 1 300 ? -9.548 -2.771 17.168 1.00 90.56 300 ALA A CA 1
ATOM 2252 C C . ALA A 1 300 ? -8.655 -2.842 15.918 1.00 90.56 300 ALA A C 1
ATOM 2254 O O . ALA 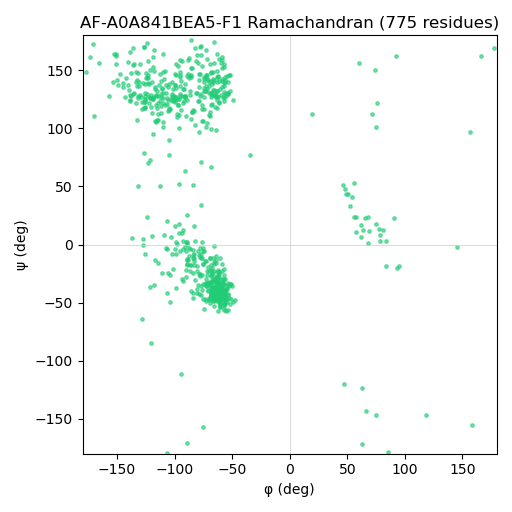A 1 300 ? -8.937 -2.174 14.925 1.00 90.56 300 ALA A O 1
ATOM 2255 N N . ARG A 1 301 ? -7.594 -3.664 15.937 1.00 86.81 301 ARG A N 1
ATOM 2256 C CA . ARG A 1 301 ? -6.657 -3.854 14.820 1.00 86.81 301 ARG A CA 1
ATOM 2257 C C . ARG A 1 301 ? -6.501 -5.335 14.457 1.00 86.81 301 ARG A C 1
ATOM 2259 O O . ARG A 1 301 ? -5.457 -5.928 14.757 1.00 86.81 301 ARG A O 1
ATOM 2266 N N . PRO A 1 302 ? -7.465 -5.923 13.720 1.00 82.25 302 PRO A N 1
ATOM 2267 C CA . PRO A 1 302 ? -7.376 -7.305 13.236 1.00 82.25 302 PRO A CA 1
ATOM 2268 C C . PRO A 1 302 ? -6.059 -7.616 12.503 1.00 82.25 302 PRO A C 1
ATOM 2270 O O . PRO A 1 302 ? -5.490 -8.695 12.648 1.00 82.25 302 PRO A O 1
ATOM 2273 N N . SER A 1 303 ? -5.504 -6.631 11.786 1.00 75.00 303 SER A N 1
ATOM 2274 C CA . SER A 1 303 ? -4.221 -6.746 11.080 1.00 75.00 303 SER A CA 1
ATOM 2275 C C . SER A 1 303 ? -3.012 -7.025 11.986 1.00 75.00 303 SER A C 1
ATOM 2277 O O . SER A 1 303 ? -2.029 -7.589 11.509 1.00 75.00 303 SER A O 1
ATOM 2279 N N . VAL A 1 304 ? -3.075 -6.671 13.275 1.00 76.06 304 VAL A N 1
ATOM 2280 C CA . VAL A 1 304 ? -2.035 -6.959 14.283 1.00 76.06 304 VAL A CA 1
ATOM 2281 C C . VAL A 1 304 ? -2.397 -8.194 15.117 1.00 76.06 304 VAL A C 1
ATOM 2283 O O . VAL A 1 304 ? -1.536 -9.007 15.462 1.00 76.06 304 VAL A O 1
ATOM 2286 N N . ALA A 1 305 ? -3.683 -8.363 15.424 1.00 70.62 305 ALA A N 1
ATOM 2287 C CA . ALA A 1 305 ? -4.194 -9.479 16.214 1.00 70.62 305 ALA A CA 1
ATOM 2288 C C . ALA A 1 305 ? -4.132 -10.847 15.508 1.00 70.62 305 ALA A C 1
ATOM 2290 O O . ALA A 1 305 ? -4.283 -11.878 16.168 1.00 70.62 305 ALA A O 1
ATOM 2291 N N . GLY A 1 306 ? -3.865 -10.868 14.198 1.00 65.00 306 GLY A N 1
ATOM 2292 C CA . GLY A 1 306 ? -3.727 -12.089 13.407 1.00 65.00 306 GLY A CA 1
ATOM 2293 C C . GLY A 1 306 ? -5.037 -12.864 13.310 1.00 65.00 306 GLY A C 1
ATOM 2294 O O . GLY A 1 306 ? -6.106 -12.271 13.224 1.00 65.00 306 GLY A O 1
ATOM 2295 N N . SER A 1 307 ? -4.964 -14.196 13.327 1.00 65.44 307 SER A N 1
ATOM 2296 C CA . SER A 1 307 ? -6.134 -15.065 13.133 1.00 65.44 307 SER A CA 1
ATOM 2297 C C . SER A 1 307 ? -7.140 -15.048 14.288 1.00 65.44 307 SER A C 1
ATOM 2299 O O . SER A 1 307 ? -8.240 -15.570 14.124 1.00 65.44 307 SER A O 1
ATOM 2301 N N . TYR A 1 308 ? -6.802 -14.463 15.444 1.00 72.12 308 TYR A N 1
ATOM 2302 C CA . TYR A 1 308 ? -7.718 -14.414 16.584 1.00 72.12 308 TYR A CA 1
ATOM 2303 C C . TYR A 1 308 ? -8.903 -13.481 16.359 1.00 72.12 308 TYR A C 1
ATOM 2305 O O . TYR A 1 308 ? -9.978 -13.756 16.879 1.00 72.12 308 TYR A O 1
ATOM 2313 N N . VAL A 1 309 ? -8.717 -12.382 15.623 1.00 81.50 309 VAL A N 1
ATOM 2314 C CA . VAL A 1 309 ? -9.739 -11.343 15.459 1.00 81.50 309 VAL A CA 1
ATOM 2315 C C . VAL A 1 309 ? -10.164 -11.294 13.991 1.00 81.50 309 VAL A C 1
ATOM 2317 O O . VAL A 1 309 ? -9.330 -10.988 13.139 1.00 81.50 309 VAL A O 1
ATOM 2320 N N . PRO A 1 310 ? -11.441 -11.578 13.673 1.00 79.50 310 PRO A N 1
ATOM 2321 C CA . PRO A 1 310 ? -11.958 -11.437 12.315 1.00 79.50 310 PRO A CA 1
ATOM 2322 C C . PRO A 1 310 ? -11.780 -10.010 11.758 1.00 79.50 310 PRO A C 1
ATOM 2324 O O . PRO A 1 310 ? -11.719 -9.052 12.535 1.00 79.50 310 PRO A O 1
ATOM 2327 N N . PRO A 1 311 ? -11.729 -9.826 10.426 1.00 78.19 311 PRO A N 1
ATOM 2328 C CA . PRO A 1 311 ? -11.854 -8.492 9.840 1.00 78.19 311 PRO A CA 1
ATOM 2329 C C . PRO A 1 311 ? -13.193 -7.851 10.244 1.00 78.19 311 PRO A C 1
ATOM 2331 O O . PRO A 1 311 ? -14.157 -8.560 10.535 1.00 78.19 311 PRO A O 1
ATOM 2334 N N . ASP A 1 312 ? -13.228 -6.517 10.302 1.00 79.56 312 ASP A N 1
ATOM 2335 C CA . ASP A 1 312 ? -14.429 -5.717 10.601 1.00 79.56 312 ASP A CA 1
ATOM 2336 C C . ASP A 1 312 ? -15.160 -6.136 11.896 1.00 79.56 312 ASP A C 1
ATOM 2338 O O . ASP A 1 312 ? -16.383 -6.089 12.021 1.00 79.56 312 ASP A O 1
ATOM 2342 N N . PHE A 1 313 ? -14.393 -6.597 12.891 1.00 88.75 313 PHE A N 1
ATOM 2343 C CA . PHE A 1 313 ? -14.954 -7.179 14.107 1.00 88.75 313 PHE A CA 1
ATOM 2344 C C . PHE A 1 313 ? -15.589 -6.142 15.046 1.00 88.75 313 PHE A C 1
ATOM 2346 O O . PHE A 1 313 ? -16.711 -6.354 15.525 1.00 88.75 313 PHE A O 1
ATOM 2353 N N . LEU A 1 314 ? -14.878 -5.046 15.335 1.00 93.31 314 LEU A N 1
ATOM 2354 C CA . LEU A 1 314 ? -15.366 -3.942 16.167 1.00 93.31 314 LEU A CA 1
ATOM 2355 C C . LEU A 1 314 ? -15.975 -2.832 15.311 1.00 93.31 314 LEU A C 1
ATOM 2357 O O . LEU A 1 314 ? -15.423 -2.470 14.279 1.00 93.31 314 LEU A O 1
ATOM 2361 N N . HIS A 1 315 ? -17.072 -2.256 15.802 1.00 94.50 315 HIS A N 1
ATOM 2362 C CA . HIS A 1 315 ? -17.796 -1.164 15.146 1.00 94.50 315 HIS A CA 1
ATOM 2363 C C . HIS A 1 315 ? -17.556 0.184 15.840 1.00 94.50 315 HIS A C 1
ATOM 2365 O O . HIS A 1 315 ? -17.667 1.235 15.218 1.00 94.50 315 HIS A O 1
ATOM 2371 N N . ALA A 1 316 ? -17.203 0.173 17.126 1.00 96.62 316 ALA A N 1
ATOM 2372 C CA . ALA A 1 316 ? -16.719 1.358 17.821 1.00 96.62 316 ALA A CA 1
ATOM 2373 C C . ALA A 1 316 ? -15.685 0.981 18.890 1.00 96.62 316 ALA A C 1
ATOM 2375 O O . ALA A 1 316 ? -15.783 -0.078 19.515 1.00 96.62 316 ALA A O 1
ATOM 2376 N N . VAL A 1 317 ? -14.706 1.852 19.110 1.00 96.81 317 VAL A N 1
ATOM 2377 C CA . VAL A 1 317 ? -13.680 1.756 20.144 1.00 96.81 317 VAL A CA 1
ATOM 2378 C C . VAL A 1 317 ? -13.449 3.122 20.791 1.00 96.81 317 VAL A C 1
ATOM 2380 O O . VAL A 1 317 ? -13.202 4.125 20.120 1.00 96.81 317 VAL A O 1
ATOM 2383 N N . LEU A 1 318 ? -13.517 3.152 22.117 1.00 96.12 318 LEU A N 1
ATOM 2384 C CA . LEU A 1 318 ? -13.258 4.327 22.938 1.00 96.12 318 LEU A CA 1
ATOM 2385 C C . LEU A 1 318 ? -12.044 4.070 23.826 1.00 96.12 318 LEU A C 1
ATOM 2387 O O . LEU A 1 318 ? -12.027 3.090 24.562 1.00 96.12 318 LEU A O 1
ATOM 2391 N N . PHE A 1 319 ? -11.075 4.980 23.806 1.00 94.88 319 PHE A N 1
ATOM 2392 C CA . PHE A 1 319 ? -10.073 5.104 24.863 1.00 94.88 319 PHE A CA 1
ATOM 2393 C C . PHE A 1 319 ? -10.377 6.401 25.593 1.00 94.88 319 PHE A C 1
ATOM 2395 O O . PHE A 1 319 ? -10.136 7.489 25.069 1.00 94.88 319 PHE A O 1
ATOM 2402 N N . ALA A 1 320 ? -11.012 6.273 26.752 1.00 91.00 320 ALA A N 1
ATOM 2403 C CA . ALA A 1 320 ? -11.451 7.419 27.519 1.00 91.00 320 ALA A CA 1
ATOM 2404 C C . ALA A 1 320 ? -10.249 8.164 28.115 1.00 91.00 320 ALA A C 1
ATOM 2406 O O . ALA A 1 320 ? -9.297 7.554 28.602 1.00 91.00 320 ALA A O 1
ATOM 2407 N N . ALA A 1 321 ? -10.314 9.491 28.085 1.00 87.56 321 ALA A N 1
ATOM 2408 C CA . ALA A 1 321 ? -9.307 10.379 28.648 1.00 87.56 321 ALA A CA 1
ATOM 2409 C C . ALA A 1 321 ? -9.911 11.252 29.757 1.00 87.56 321 ALA A C 1
ATOM 2411 O O . ALA A 1 321 ? -11.103 11.570 29.749 1.00 87.56 321 ALA A O 1
ATOM 2412 N N . ARG A 1 322 ? -9.070 11.679 30.705 1.00 88.44 322 ARG A N 1
ATOM 2413 C CA . ARG A 1 322 ? -9.473 12.596 31.783 1.00 88.44 322 ARG A CA 1
ATOM 2414 C C . ARG A 1 322 ? -10.067 13.890 31.227 1.00 88.44 322 ARG A C 1
ATOM 2416 O O . ARG A 1 322 ? -9.546 14.451 30.266 1.00 88.44 322 ARG A O 1
ATOM 2423 N N . GLY A 1 323 ? -11.125 14.377 31.872 1.00 90.25 323 GLY A N 1
ATOM 2424 C CA . GLY A 1 323 ? -11.815 15.612 31.492 1.00 90.25 323 GLY A CA 1
ATOM 2425 C C . GLY A 1 323 ? -12.762 15.489 30.292 1.00 90.25 323 GLY A C 1
ATOM 2426 O O . GLY A 1 323 ? -13.336 16.498 29.886 1.00 90.25 323 GLY A O 1
ATOM 2427 N N . GLN A 1 324 ? -12.952 14.292 29.720 1.00 92.31 324 GLN A N 1
ATOM 2428 C CA . GLN A 1 324 ? -13.982 14.074 28.701 1.00 92.31 324 GLN A CA 1
ATOM 2429 C C . GLN A 1 324 ? -15.390 14.075 29.306 1.00 92.31 324 GLN A C 1
ATOM 2431 O O . GLN A 1 324 ? -15.640 13.429 30.323 1.00 92.31 324 GLN A O 1
ATOM 2436 N N . THR A 1 325 ? -16.335 14.743 28.641 1.00 95.38 325 THR A N 1
ATOM 2437 C CA . THR A 1 325 ? -17.751 14.749 29.046 1.00 95.38 325 THR A CA 1
ATOM 2438 C C . THR A 1 325 ? -18.529 13.581 28.434 1.00 95.38 325 THR A C 1
ATOM 2440 O O . THR A 1 325 ? -18.138 13.008 27.411 1.00 95.38 325 THR A O 1
ATOM 2443 N N . ALA A 1 326 ? -19.685 13.246 29.015 1.00 94.88 326 ALA A N 1
ATOM 2444 C CA . ALA A 1 326 ? -20.567 12.208 28.480 1.00 94.88 326 ALA A CA 1
ATOM 2445 C C . ALA A 1 326 ? -21.031 12.514 27.041 1.00 94.88 326 ALA A C 1
ATOM 2447 O O . ALA A 1 326 ? -21.136 11.608 26.219 1.00 94.88 326 ALA A O 1
ATOM 2448 N N . GLU A 1 327 ? -21.249 13.787 26.704 1.00 95.31 327 GLU A N 1
ATOM 2449 C CA . GLU A 1 327 ? -21.635 14.244 25.365 1.00 95.31 327 GLU A CA 1
ATOM 2450 C C . GLU A 1 327 ? -20.516 14.030 24.347 1.00 95.31 327 GLU A C 1
ATOM 2452 O O . GLU A 1 327 ? -20.788 13.642 23.211 1.00 95.31 327 GLU A O 1
ATOM 2457 N N . GLN A 1 328 ? -19.261 14.280 24.737 1.00 95.12 328 GLN A N 1
ATOM 2458 C CA . GLN A 1 328 ? -18.103 14.032 23.877 1.00 95.12 328 GLN A CA 1
ATOM 2459 C C . GLN A 1 328 ? -17.956 12.535 23.592 1.00 95.12 328 GLN A C 1
ATOM 2461 O O . GLN A 1 328 ? -17.811 12.153 22.431 1.00 95.12 328 GLN A O 1
ATOM 2466 N N . ILE A 1 329 ? -18.087 11.694 24.623 1.00 95.94 329 ILE A N 1
ATOM 2467 C CA . ILE A 1 329 ? -18.026 10.233 24.483 1.00 95.94 329 ILE A CA 1
ATOM 2468 C C . ILE A 1 329 ? -19.177 9.717 23.606 1.00 95.94 329 ILE A C 1
ATOM 2470 O O . ILE A 1 329 ? -18.950 8.940 22.680 1.00 95.94 329 ILE A O 1
ATOM 2474 N N . ALA A 1 330 ? -20.410 10.165 23.858 1.00 96.62 330 ALA A N 1
ATOM 2475 C CA . ALA A 1 330 ? -21.585 9.760 23.091 1.00 96.62 330 ALA A CA 1
ATOM 2476 C C . ALA A 1 330 ? -21.464 10.150 21.610 1.00 96.62 330 ALA A C 1
ATOM 2478 O O . ALA A 1 330 ? -21.765 9.346 20.729 1.00 96.62 330 ALA A O 1
ATOM 2479 N N . ARG A 1 331 ? -20.984 11.370 21.331 1.00 95.25 331 ARG A N 1
ATOM 2480 C CA . ARG A 1 331 ? -20.764 11.861 19.966 1.00 95.25 331 ARG A CA 1
ATOM 2481 C C . ARG A 1 331 ? -19.690 11.060 19.242 1.00 95.25 331 ARG A C 1
ATOM 2483 O O . ARG A 1 331 ? -19.883 10.740 18.074 1.00 95.25 331 ARG A O 1
ATOM 2490 N N . GLU A 1 332 ? -18.597 10.730 19.923 1.00 94.75 332 GLU A N 1
ATOM 2491 C CA . GLU A 1 332 ? -17.503 9.957 19.338 1.00 94.75 332 GLU A CA 1
ATOM 2492 C C . GLU A 1 332 ? -17.941 8.530 18.991 1.00 94.75 332 GLU A C 1
ATOM 2494 O O . GLU A 1 332 ? -17.774 8.094 17.853 1.00 94.75 332 GLU A O 1
ATOM 2499 N N . LEU A 1 333 ? -18.601 7.833 19.921 1.00 96.25 333 LEU A N 1
ATOM 2500 C CA . LEU A 1 333 ? -19.159 6.504 19.658 1.00 96.25 333 LEU A CA 1
ATOM 2501 C C . LEU A 1 333 ? -20.185 6.529 18.517 1.00 96.25 333 LEU A C 1
ATOM 2503 O O . LEU A 1 333 ? -20.156 5.663 17.646 1.00 96.25 333 LEU A O 1
ATOM 2507 N N . ALA A 1 334 ? -21.068 7.531 18.480 1.00 95.62 334 ALA A N 1
ATOM 2508 C CA . ALA A 1 334 ? -22.087 7.638 17.439 1.00 95.62 334 ALA A CA 1
ATOM 2509 C C . ALA A 1 334 ? -21.469 7.919 16.066 1.00 95.62 334 ALA A C 1
ATOM 2511 O O . ALA A 1 334 ? -21.885 7.314 15.082 1.00 95.62 334 ALA A O 1
ATOM 2512 N N . ARG A 1 335 ? -20.452 8.789 15.995 1.00 94.19 335 ARG A N 1
ATOM 2513 C CA . ARG A 1 335 ? -19.681 9.047 14.769 1.00 94.19 335 ARG A CA 1
ATOM 2514 C C . ARG A 1 335 ? -19.032 7.765 14.252 1.00 94.19 335 ARG A C 1
ATOM 2516 O O . ARG A 1 335 ? -18.993 7.550 13.042 1.00 94.19 335 ARG A O 1
ATOM 2523 N N . GLN A 1 336 ? -18.543 6.916 15.157 1.00 95.19 336 GLN A N 1
ATOM 2524 C CA . GLN A 1 336 ? -17.982 5.624 14.785 1.00 95.19 336 GLN A CA 1
ATOM 2525 C C . GLN A 1 336 ? -19.037 4.678 14.209 1.00 95.19 336 GLN A C 1
ATOM 2527 O O . GLN A 1 336 ? -18.910 4.221 13.078 1.00 95.19 336 GLN A O 1
ATOM 2532 N N . LEU A 1 337 ? -20.140 4.479 14.930 1.00 94.12 337 LEU A N 1
ATOM 2533 C CA . LEU A 1 337 ? -21.232 3.620 14.471 1.00 94.12 337 LEU A CA 1
ATOM 2534 C C . LEU A 1 337 ? -21.847 4.092 13.147 1.00 94.12 337 LEU A C 1
ATOM 2536 O O . LEU A 1 337 ? -22.200 3.263 12.321 1.00 94.12 337 LEU A O 1
ATOM 2540 N N . GLN A 1 338 ? -21.928 5.402 12.900 1.00 92.06 338 GLN A N 1
ATOM 2541 C CA . GLN A 1 338 ? -22.445 5.943 11.638 1.00 92.06 338 GLN A CA 1
ATOM 2542 C C . GLN A 1 338 ? -21.671 5.490 10.395 1.00 92.06 338 GLN A C 1
ATOM 2544 O O . GLN A 1 338 ? -22.276 5.417 9.330 1.00 92.06 338 GLN A O 1
ATOM 2549 N N . HIS A 1 339 ? -20.369 5.207 10.506 1.00 88.31 339 HIS A N 1
ATOM 2550 C CA . HIS A 1 339 ? -19.559 4.786 9.359 1.00 88.31 339 HIS A CA 1
ATOM 2551 C C . HIS A 1 339 ? -19.255 3.285 9.344 1.00 88.31 339 HIS A C 1
ATOM 2553 O O . HIS A 1 339 ? -19.039 2.723 8.274 1.00 88.31 339 HIS A O 1
ATOM 2559 N N . THR A 1 340 ? -19.241 2.628 10.505 1.00 91.06 340 THR A N 1
ATOM 2560 C CA . THR A 1 340 ? -18.983 1.183 10.603 1.00 91.06 340 THR A CA 1
ATOM 2561 C C . THR A 1 340 ? -20.254 0.339 10.509 1.00 91.06 340 THR A C 1
ATOM 2563 O O . THR A 1 340 ? -20.180 -0.842 10.177 1.00 91.06 340 THR A O 1
ATOM 2566 N N . VAL A 1 341 ? -21.427 0.916 10.796 1.00 91.06 341 VAL A N 1
ATOM 2567 C CA . VAL A 1 341 ? -22.724 0.229 10.762 1.00 91.06 341 VAL A CA 1
ATOM 2568 C C . VAL A 1 341 ? -23.598 0.859 9.667 1.00 91.06 341 VAL A C 1
ATOM 2570 O O . VAL A 1 341 ? -24.121 1.955 9.872 1.00 91.06 341 VAL A O 1
ATOM 2573 N N . PRO A 1 342 ? -23.815 0.173 8.525 1.00 88.75 342 PRO A N 1
ATOM 2574 C CA . PRO A 1 342 ? -24.419 0.772 7.328 1.00 88.75 342 PRO A CA 1
ATOM 2575 C C . PRO A 1 342 ? -25.765 1.484 7.537 1.00 88.75 342 PRO A C 1
ATOM 2577 O O . PRO A 1 342 ? -26.023 2.503 6.910 1.00 88.75 342 PRO A O 1
ATOM 2580 N N . TRP A 1 343 ? -26.619 0.974 8.428 1.00 89.12 343 TRP A N 1
ATOM 2581 C CA . TRP A 1 343 ? -27.971 1.496 8.676 1.00 89.12 343 TRP A CA 1
ATOM 2582 C C . TRP A 1 343 ? -28.055 2.490 9.849 1.00 89.12 343 TRP A C 1
ATOM 2584 O O . TRP A 1 343 ? -29.120 3.045 10.120 1.00 89.12 343 TRP A O 1
ATOM 2594 N N . PHE A 1 344 ? -26.968 2.712 10.595 1.00 92.88 344 PHE A N 1
ATOM 2595 C CA . PHE A 1 344 ? -27.035 3.449 11.863 1.00 92.88 344 PHE A CA 1
ATOM 2596 C C . PHE A 1 344 ? -27.324 4.943 11.674 1.00 92.88 344 PHE A C 1
ATOM 2598 O O . PHE A 1 344 ? -28.011 5.548 12.497 1.00 92.88 344 PHE A O 1
ATOM 2605 N N . ALA A 1 345 ? -26.830 5.548 10.590 1.00 92.06 345 ALA A N 1
ATOM 2606 C CA . ALA A 1 345 ? -27.089 6.955 10.289 1.00 92.06 345 ALA A CA 1
ATOM 2607 C C . ALA A 1 345 ? -28.587 7.226 10.061 1.00 92.06 345 ALA A C 1
ATOM 2609 O O . ALA A 1 345 ? -29.149 8.108 10.711 1.00 92.06 345 ALA A O 1
ATOM 2610 N N . GLU A 1 346 ? -29.231 6.415 9.220 1.00 91.38 346 GLU A N 1
ATOM 2611 C CA . GLU A 1 346 ? -30.666 6.501 8.916 1.00 91.38 346 GLU A CA 1
ATOM 2612 C C . GLU A 1 346 ? -31.520 6.210 10.154 1.00 91.38 346 GLU A C 1
ATOM 2614 O O . GLU A 1 346 ? -32.445 6.950 10.481 1.00 91.38 346 GLU A O 1
ATOM 2619 N N . SER A 1 347 ? -31.160 5.166 10.903 1.00 91.81 347 SER A N 1
ATOM 2620 C CA . SER A 1 347 ? -31.802 4.801 12.167 1.00 91.81 347 SER A CA 1
ATOM 2621 C C . SER A 1 347 ? -31.760 5.938 13.197 1.00 91.81 347 SER A C 1
ATOM 2623 O O . SER A 1 347 ? -32.752 6.212 13.880 1.00 91.81 347 SER A O 1
ATOM 2625 N N . ARG A 1 348 ? -30.631 6.648 13.289 1.00 93.62 348 ARG A N 1
ATOM 2626 C CA . ARG A 1 348 ? -30.488 7.798 14.184 1.00 93.62 348 ARG A CA 1
ATOM 2627 C C . ARG A 1 348 ? -31.368 8.966 13.758 1.00 93.62 348 ARG A C 1
ATOM 2629 O O . ARG A 1 348 ? -31.986 9.589 14.619 1.00 93.62 348 ARG A O 1
ATOM 2636 N N . GLU A 1 349 ? -31.431 9.268 12.467 1.00 92.81 349 GLU A N 1
ATOM 2637 C CA . GLU A 1 349 ? -32.309 10.317 11.944 1.00 92.81 349 GLU A CA 1
ATOM 2638 C C . GLU A 1 349 ? -33.785 9.986 12.201 1.00 92.81 349 GLU A C 1
ATOM 2640 O O . GLU A 1 349 ? -34.513 10.809 12.763 1.00 92.81 349 GLU A O 1
ATOM 2645 N N . ALA A 1 350 ? -34.194 8.748 11.907 1.00 91.81 350 ALA A N 1
ATOM 2646 C CA . ALA A 1 350 ? -35.538 8.254 12.176 1.00 91.81 350 ALA A CA 1
ATOM 2647 C C . ALA A 1 350 ? -35.893 8.386 13.664 1.00 91.81 350 ALA A C 1
ATOM 2649 O O . ALA A 1 350 ? -36.906 8.999 13.995 1.00 91.81 350 ALA A O 1
ATOM 2650 N N . PHE A 1 351 ? -35.035 7.913 14.573 1.00 94.00 351 PHE A N 1
ATOM 2651 C CA . PHE A 1 351 ? -35.245 8.052 16.016 1.00 94.00 351 PHE A CA 1
ATOM 2652 C C . PHE A 1 351 ? -35.421 9.517 16.439 1.00 94.00 351 PHE A C 1
ATOM 2654 O O . PHE A 1 351 ? -36.407 9.864 17.090 1.00 94.00 351 PHE A O 1
ATOM 2661 N N . LEU A 1 352 ? -34.504 10.400 16.034 1.00 92.44 352 LEU A N 1
ATOM 2662 C CA . LEU A 1 352 ? -34.540 11.812 16.425 1.00 92.44 352 LEU A CA 1
ATOM 2663 C C . LEU A 1 352 ? -35.775 12.552 15.894 1.00 92.44 352 LEU A C 1
ATOM 2665 O O . LEU A 1 352 ? -36.224 13.501 16.543 1.00 92.44 352 LEU A O 1
ATOM 2669 N N . SER A 1 353 ? -36.326 12.116 14.756 1.00 91.75 353 SER A N 1
ATOM 2670 C CA . SER A 1 353 ? -37.561 12.660 14.176 1.00 91.75 353 SER A CA 1
ATOM 2671 C C . SER A 1 353 ? -38.826 12.285 14.959 1.00 91.75 353 SER A C 1
ATOM 2673 O O . SER A 1 353 ? -39.818 13.003 14.889 1.00 91.75 353 SER A O 1
ATOM 2675 N N . THR A 1 354 ? -38.788 11.195 15.737 1.00 92.38 354 THR A N 1
ATOM 2676 C CA . THR A 1 354 ? -39.935 10.743 16.550 1.00 92.38 354 THR A CA 1
ATOM 2677 C C . THR A 1 354 ? -40.052 11.452 17.900 1.00 92.38 354 THR A C 1
ATOM 2679 O O . THR A 1 354 ? -41.092 11.356 18.548 1.00 92.38 354 THR A O 1
ATOM 2682 N N . LEU A 1 355 ? -39.002 12.155 18.337 1.00 92.12 355 LEU A N 1
ATOM 2683 C CA . LEU A 1 355 ? -38.963 12.828 19.634 1.00 92.12 355 LEU A CA 1
ATOM 2684 C C . LEU A 1 355 ? -39.566 14.233 19.559 1.00 92.12 355 LEU A C 1
ATOM 2686 O O . LEU A 1 355 ? -39.159 15.040 18.721 1.00 92.12 355 LEU A O 1
ATOM 2690 N N . ASP A 1 356 ? -40.454 14.548 20.502 1.00 92.50 356 ASP A N 1
ATOM 2691 C CA . ASP A 1 356 ? -40.861 15.925 20.781 1.00 92.50 356 ASP A CA 1
ATOM 2692 C C . ASP A 1 356 ? -39.786 16.689 21.587 1.00 92.50 356 ASP A C 1
ATOM 2694 O O . ASP A 1 356 ? -38.796 16.116 22.060 1.00 92.50 356 ASP A O 1
ATOM 26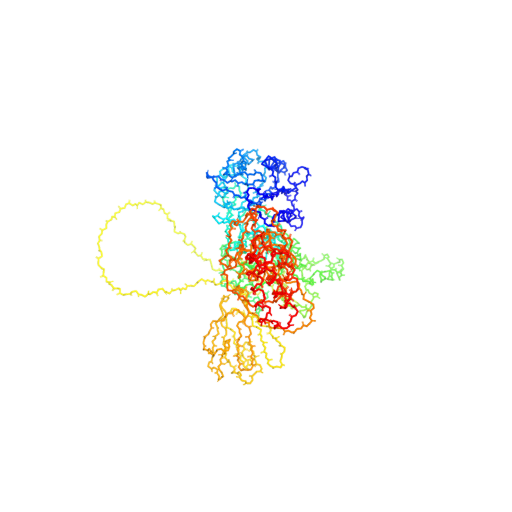98 N N . ASP A 1 357 ? -39.963 18.006 21.735 1.00 88.19 357 ASP A N 1
ATOM 2699 C CA . ASP A 1 357 ? -38.987 18.867 22.418 1.00 88.19 357 ASP A CA 1
ATOM 2700 C C . ASP A 1 357 ? -38.790 18.478 23.892 1.00 88.19 357 ASP A C 1
ATOM 2702 O O . ASP A 1 357 ? -37.667 18.511 24.400 1.00 88.19 357 ASP A O 1
ATOM 2706 N N . SER A 1 358 ? -39.855 18.043 24.575 1.00 88.44 358 SER A N 1
ATOM 2707 C CA . SER A 1 358 ? -39.784 17.631 25.981 1.00 88.44 358 SER A CA 1
ATOM 2708 C C . SER A 1 358 ? -38.981 16.340 26.151 1.00 88.44 358 SER A C 1
ATOM 2710 O O . SER A 1 358 ? -38.139 16.245 27.047 1.00 88.44 358 SER A O 1
ATOM 2712 N N . ALA A 1 359 ? -39.218 15.347 25.296 1.00 87.19 359 ALA A N 1
ATOM 2713 C CA . ALA A 1 359 ? -38.499 14.081 25.291 1.00 87.19 359 ALA A CA 1
ATOM 2714 C C . ALA A 1 359 ? -37.030 14.287 24.912 1.00 87.19 359 ALA A C 1
ATOM 2716 O O . ALA A 1 359 ? -36.142 13.686 25.519 1.00 87.19 359 ALA A O 1
ATOM 2717 N N . ARG A 1 360 ? -36.752 15.187 23.961 1.00 87.62 360 ARG A N 1
ATOM 2718 C CA . ARG A 1 360 ? -35.386 15.521 23.549 1.00 87.62 360 ARG A CA 1
ATOM 2719 C C . ARG A 1 360 ? -34.594 16.205 24.663 1.00 87.62 360 ARG A C 1
ATOM 2721 O O . ARG A 1 360 ? -33.439 15.849 24.870 1.00 87.62 360 ARG A O 1
ATOM 2728 N N . SER A 1 361 ? -35.190 17.151 25.392 1.00 85.94 361 SER A N 1
ATOM 2729 C CA . SER A 1 361 ? -34.515 17.838 26.505 1.00 85.94 361 SER A CA 1
ATOM 2730 C C . SER A 1 361 ? -34.322 16.963 27.749 1.00 85.94 361 SER A C 1
ATOM 2732 O O . SER A 1 361 ? -33.401 17.217 28.522 1.00 85.94 361 SER A O 1
ATOM 2734 N N . GLY A 1 362 ? -35.171 15.952 27.960 1.00 87.75 362 GLY A N 1
ATOM 2735 C CA . GLY A 1 362 ? -35.073 15.038 29.105 1.00 87.75 362 GLY A CA 1
ATOM 2736 C C . GLY A 1 362 ? -34.143 13.836 28.902 1.00 87.75 362 GLY A C 1
ATOM 2737 O O . GLY A 1 362 ? -33.755 13.196 29.879 1.00 87.75 362 GLY A O 1
ATOM 2738 N N . ALA A 1 363 ? -33.792 13.507 27.657 1.00 89.94 363 ALA A N 1
ATOM 2739 C CA . ALA A 1 363 ? -32.976 12.342 27.325 1.00 89.94 363 ALA A CA 1
ATOM 2740 C C . ALA A 1 363 ? -31.479 12.579 27.580 1.00 89.94 363 ALA A C 1
ATOM 2742 O O . ALA A 1 363 ? -30.953 13.676 27.379 1.00 89.94 363 ALA A O 1
ATOM 2743 N N . SER A 1 364 ? -30.755 11.530 27.985 1.00 94.25 364 SER A N 1
ATOM 2744 C CA . SER A 1 364 ? -29.301 11.627 28.126 1.00 94.25 364 SER A CA 1
ATOM 2745 C C . SER A 1 364 ? -28.607 11.693 26.760 1.00 94.25 364 SER A C 1
ATOM 2747 O O . SER A 1 364 ? -29.139 11.241 25.743 1.00 94.25 364 SER A O 1
ATOM 2749 N N . ALA A 1 365 ? -27.364 12.185 26.733 1.00 94.50 365 ALA A N 1
ATOM 2750 C CA . ALA A 1 365 ? -26.556 12.197 25.513 1.00 94.50 365 ALA A CA 1
ATOM 2751 C C . ALA A 1 365 ? -26.407 10.795 24.888 1.00 94.50 365 ALA A C 1
ATOM 2753 O O . ALA A 1 365 ? -26.414 10.658 23.666 1.00 94.50 365 ALA A O 1
ATOM 2754 N N . PHE A 1 366 ? -26.322 9.749 25.716 1.00 97.19 366 PHE A N 1
ATOM 2755 C CA . PHE A 1 366 ? -26.237 8.363 25.257 1.00 97.19 366 PHE A CA 1
ATOM 2756 C C . PHE A 1 366 ? -27.566 7.825 24.721 1.00 97.19 366 PHE A C 1
ATOM 2758 O O . PHE A 1 366 ? -27.552 7.055 23.760 1.00 97.19 366 PHE A O 1
ATOM 2765 N N . ASP A 1 367 ? -28.700 8.245 25.286 1.00 95.12 367 ASP A N 1
ATOM 2766 C CA . ASP A 1 367 ? -30.021 7.880 24.763 1.00 95.12 367 ASP A CA 1
ATOM 2767 C C . ASP A 1 367 ? -30.234 8.465 23.369 1.00 95.12 367 ASP A C 1
ATOM 2769 O O . ASP A 1 367 ? -30.620 7.748 22.448 1.00 95.12 367 ASP A O 1
ATOM 2773 N N . LEU A 1 368 ? -29.898 9.747 23.202 1.00 94.94 368 LEU A N 1
ATOM 2774 C CA . LEU A 1 368 ? -30.040 10.456 21.933 1.00 94.94 368 LEU A CA 1
ATOM 2775 C C . LEU A 1 368 ? -29.078 9.957 20.852 1.00 94.94 368 LEU A C 1
ATOM 2777 O O . LEU A 1 368 ? -29.439 9.901 19.677 1.00 94.94 368 LEU A O 1
ATOM 2781 N N . ALA A 1 369 ? -27.839 9.639 21.229 1.00 95.62 369 ALA A N 1
ATOM 2782 C CA . ALA A 1 369 ? -26.789 9.332 20.265 1.00 95.62 369 ALA A CA 1
ATOM 2783 C C . ALA A 1 369 ? -26.642 7.834 19.958 1.00 95.62 369 ALA A C 1
ATOM 2785 O O . ALA A 1 369 ? -26.215 7.508 18.854 1.00 95.62 369 ALA A O 1
ATOM 2786 N N . ILE A 1 370 ? -26.957 6.944 20.911 1.00 96.12 370 ILE A N 1
ATOM 2787 C CA . ILE A 1 370 ? -26.629 5.509 20.835 1.00 96.12 370 ILE A CA 1
ATOM 2788 C C . ILE A 1 370 ? -27.850 4.621 21.091 1.00 96.12 370 ILE A C 1
ATOM 2790 O O . ILE A 1 370 ? -28.256 3.883 20.198 1.00 96.12 370 ILE A O 1
ATOM 2794 N N . LEU A 1 371 ? -28.437 4.662 22.295 1.00 96.12 371 LEU A N 1
ATOM 2795 C CA . LEU A 1 371 ? -29.441 3.670 22.710 1.00 96.12 371 LEU A CA 1
ATOM 2796 C C . LEU A 1 371 ? -30.738 3.785 21.908 1.00 96.12 371 LEU A C 1
ATOM 2798 O O . LEU A 1 371 ? -31.250 2.772 21.441 1.00 96.12 371 LEU A O 1
ATOM 2802 N N . GLY A 1 372 ? -31.251 5.003 21.729 1.00 94.56 372 GLY A N 1
ATOM 2803 C CA . GLY A 1 372 ? -32.456 5.267 20.948 1.00 94.56 372 GLY A CA 1
ATOM 2804 C C . GLY A 1 372 ? -32.349 4.759 19.510 1.00 94.56 372 GLY A C 1
ATOM 2805 O O . GLY A 1 372 ? -33.154 3.909 19.129 1.00 94.56 372 GLY A O 1
ATOM 2806 N N . PRO A 1 373 ? -31.327 5.186 18.740 1.00 94.50 373 PRO A N 1
ATOM 2807 C CA . PRO A 1 373 ? -31.079 4.667 17.398 1.00 94.50 373 PRO A CA 1
ATOM 2808 C C . PRO A 1 373 ? -31.013 3.135 17.362 1.00 94.50 373 PRO A C 1
ATOM 2810 O O . PRO A 1 373 ? -31.781 2.510 16.636 1.00 94.50 373 PRO A O 1
ATOM 2813 N N . LEU A 1 374 ? -30.203 2.495 18.217 1.00 93.44 374 LEU A N 1
ATOM 2814 C CA . LEU A 1 374 ? -30.080 1.030 18.214 1.00 93.44 374 LEU A CA 1
ATOM 2815 C C . LEU A 1 374 ? -31.421 0.312 18.451 1.00 93.44 374 LEU A C 1
ATOM 2817 O O . LEU A 1 374 ? -31.646 -0.732 17.852 1.00 93.44 374 LEU A O 1
ATOM 2821 N N . ARG A 1 375 ? -32.337 0.867 19.252 1.00 92.25 375 ARG A N 1
ATOM 2822 C CA . ARG A 1 375 ? -33.662 0.261 19.495 1.00 92.25 375 ARG A CA 1
ATOM 2823 C C . ARG A 1 375 ? -34.615 0.330 18.302 1.00 92.25 375 ARG A C 1
ATOM 2825 O O . ARG A 1 375 ? -35.566 -0.441 18.241 1.00 92.25 375 ARG A O 1
ATOM 2832 N N . THR A 1 376 ? -34.382 1.222 17.340 1.00 87.50 376 THR A N 1
ATOM 2833 C CA . THR A 1 376 ? -35.277 1.358 16.173 1.00 87.50 376 THR A CA 1
ATOM 2834 C C . THR A 1 376 ? -35.172 0.202 15.175 1.00 87.50 376 THR A C 1
ATOM 2836 O O . THR A 1 376 ? -36.048 0.053 14.324 1.00 87.50 376 THR A O 1
ATOM 2839 N N . VAL A 1 377 ? -34.130 -0.630 15.268 1.00 80.06 377 VAL A N 1
ATOM 2840 C CA . VAL A 1 377 ? -33.840 -1.691 14.294 1.00 80.06 377 VAL A CA 1
ATOM 2841 C C . VAL A 1 377 ? -34.072 -3.066 14.910 1.00 80.06 377 VAL A C 1
ATOM 2843 O O . VAL A 1 377 ? -33.630 -3.354 16.020 1.00 80.06 377 VAL A O 1
ATOM 2846 N N . THR A 1 378 ? -34.744 -3.955 14.170 1.00 68.12 378 THR A N 1
ATOM 2847 C CA . THR A 1 378 ? -34.940 -5.344 14.613 1.00 68.12 378 THR A CA 1
ATOM 2848 C C . THR A 1 378 ? -33.769 -6.248 14.196 1.00 68.12 378 THR A C 1
ATOM 2850 O O . THR A 1 378 ? -33.267 -6.120 13.078 1.00 68.12 378 THR A O 1
ATOM 2853 N N . PRO A 1 379 ? -33.362 -7.229 15.034 1.00 60.22 379 PRO A N 1
ATOM 2854 C CA . PRO A 1 379 ? -32.176 -8.066 14.800 1.00 60.22 379 PRO A CA 1
ATOM 2855 C C . PRO A 1 379 ? -32.178 -8.821 13.465 1.00 60.22 379 PRO A C 1
ATOM 2857 O O . PRO A 1 379 ? -31.126 -9.068 12.894 1.00 60.22 379 PRO A O 1
ATOM 2860 N N . GLN A 1 380 ? -33.360 -9.164 12.946 1.00 58.38 380 GLN A N 1
ATOM 2861 C CA . GLN A 1 380 ? -33.540 -9.859 11.664 1.00 58.38 380 GLN A CA 1
ATOM 2862 C C . GLN A 1 380 ? -33.059 -9.052 10.438 1.00 58.38 380 GLN A C 1
ATOM 2864 O O . GLN A 1 380 ? -32.921 -9.618 9.359 1.00 58.38 380 GLN A O 1
ATOM 2869 N N . TRP A 1 381 ? -32.788 -7.753 10.604 1.00 55.19 381 TRP A N 1
ATOM 2870 C CA . TRP A 1 381 ? -32.269 -6.857 9.563 1.00 55.19 381 TRP A CA 1
ATOM 2871 C C . TRP A 1 381 ? -30.750 -6.651 9.663 1.00 55.19 381 TRP A C 1
ATOM 2873 O O . TRP A 1 381 ? -30.185 -5.885 8.884 1.00 55.19 381 TRP A O 1
ATOM 2883 N N . THR A 1 382 ? -30.069 -7.305 10.613 1.00 60.16 382 THR A N 1
ATOM 2884 C CA . THR A 1 382 ? -28.621 -7.159 10.805 1.00 60.16 382 THR A CA 1
ATOM 2885 C C . THR A 1 382 ? -27.885 -8.453 10.443 1.00 60.16 382 THR A C 1
ATOM 2887 O O . THR A 1 382 ? -28.223 -9.540 10.902 1.00 60.16 382 THR A O 1
ATOM 2890 N N . ASN A 1 383 ? -26.845 -8.347 9.607 1.00 60.41 383 ASN A N 1
ATOM 2891 C CA . ASN A 1 383 ? -26.011 -9.492 9.211 1.00 60.41 383 ASN A CA 1
ATOM 2892 C C . ASN A 1 383 ? -25.068 -9.962 10.338 1.00 60.41 383 ASN A C 1
ATOM 2894 O O . ASN A 1 383 ? -24.460 -11.027 10.232 1.00 60.41 383 ASN A O 1
ATOM 2898 N N . SER A 1 384 ? -24.879 -9.160 11.394 1.00 74.50 384 SER A N 1
ATOM 2899 C CA . SER A 1 384 ? -23.974 -9.439 12.516 1.00 74.50 384 SER A CA 1
ATOM 2900 C C . SER A 1 384 ? -24.238 -8.518 13.717 1.00 74.50 384 SER A C 1
ATOM 2902 O O . SER A 1 384 ? -24.744 -7.411 13.538 1.00 74.50 384 SER A O 1
ATOM 2904 N N . PRO A 1 385 ? -23.869 -8.945 14.943 1.00 88.00 385 PRO A N 1
ATOM 2905 C CA . PRO A 1 385 ? -24.010 -8.129 16.146 1.00 88.00 385 PRO A CA 1
ATOM 2906 C C . PRO A 1 385 ? -23.089 -6.898 16.125 1.00 88.00 385 PRO A C 1
ATOM 2908 O O . PRO A 1 385 ? -21.915 -7.009 15.761 1.00 88.00 385 PRO A O 1
ATOM 2911 N N . VAL A 1 386 ? -23.591 -5.750 16.595 1.00 93.19 386 VAL A N 1
ATOM 2912 C CA . VAL A 1 386 ? -22.791 -4.527 16.786 1.00 93.19 386 VAL A CA 1
ATOM 2913 C C . VAL A 1 386 ? -21.885 -4.697 18.003 1.00 93.19 386 VAL A C 1
ATOM 2915 O O . VAL A 1 386 ? -22.334 -5.130 19.063 1.00 93.19 386 VAL A O 1
ATOM 2918 N N . ARG A 1 387 ? -20.597 -4.367 17.853 1.00 94.88 387 ARG A N 1
ATOM 2919 C CA . ARG A 1 387 ? -19.569 -4.569 18.888 1.00 94.88 387 ARG A CA 1
ATOM 2920 C C . ARG A 1 387 ? -18.885 -3.257 19.252 1.00 94.88 387 ARG A C 1
ATOM 2922 O O . ARG A 1 387 ? -18.292 -2.625 18.377 1.00 94.88 387 ARG A O 1
ATOM 2929 N N . ILE A 1 388 ? -18.945 -2.882 20.528 1.00 97.19 388 ILE A N 1
ATOM 2930 C CA . ILE A 1 388 ? -18.389 -1.627 21.056 1.00 97.19 388 ILE A CA 1
ATOM 2931 C C . ILE A 1 388 ? -17.345 -1.945 22.130 1.00 97.19 388 ILE A C 1
ATOM 2933 O O . ILE A 1 388 ? -17.644 -2.648 23.093 1.00 97.19 388 ILE A O 1
ATOM 2937 N N . ALA A 1 389 ? -16.131 -1.423 21.988 1.00 97.31 389 ALA A N 1
ATOM 2938 C CA . ALA A 1 389 ? -15.057 -1.590 22.961 1.00 97.31 389 ALA A CA 1
ATOM 2939 C C . ALA A 1 389 ? -14.764 -0.283 23.712 1.00 97.31 389 ALA A C 1
ATOM 2941 O O . ALA A 1 389 ? -14.815 0.795 23.122 1.00 97.31 389 ALA A O 1
ATOM 2942 N N . MET A 1 390 ? -14.450 -0.366 25.006 1.00 96.44 390 MET A N 1
ATOM 2943 C CA . MET A 1 390 ? -14.143 0.794 25.847 1.00 96.44 390 MET A CA 1
ATOM 2944 C C . MET A 1 390 ? -12.959 0.515 26.786 1.00 96.44 390 MET A C 1
ATOM 2946 O O . MET A 1 390 ? -12.958 -0.467 27.527 1.00 96.44 390 MET A O 1
ATOM 2950 N N . ASP A 1 391 ? -11.971 1.401 26.776 1.00 94.94 391 ASP A N 1
ATOM 2951 C CA . ASP A 1 391 ? -10.819 1.448 27.682 1.00 94.94 391 ASP A CA 1
ATOM 2952 C C . ASP A 1 391 ? -10.837 2.769 28.469 1.00 94.94 391 ASP A C 1
ATOM 2954 O O . ASP A 1 391 ? -11.510 3.725 28.077 1.00 94.94 391 ASP A O 1
ATOM 2958 N N . GLY A 1 392 ? -10.112 2.830 29.587 1.00 89.25 392 GLY A N 1
ATOM 2959 C CA . GLY A 1 392 ? -9.955 4.065 30.365 1.00 89.25 392 GLY A CA 1
ATOM 2960 C C . GLY A 1 392 ? -11.146 4.447 31.252 1.00 89.25 392 GLY A C 1
ATOM 2961 O O . GLY A 1 392 ? -11.188 5.566 31.757 1.00 89.25 392 GLY A O 1
ATOM 2962 N N . LEU A 1 393 ? -12.111 3.547 31.496 1.00 87.31 393 LEU A N 1
ATOM 2963 C CA . LEU A 1 393 ? -13.248 3.848 32.389 1.00 87.31 393 LEU A CA 1
ATOM 2964 C C . LEU A 1 393 ? -12.800 4.251 33.796 1.00 87.31 393 LEU A C 1
ATOM 2966 O O . LEU A 1 393 ? -13.440 5.080 34.434 1.00 87.31 393 LEU A O 1
ATOM 2970 N N . ASP A 1 394 ? -11.701 3.668 34.274 1.00 85.62 394 ASP A N 1
ATOM 2971 C CA . ASP A 1 394 ? -11.190 3.940 35.615 1.00 85.62 394 ASP A CA 1
ATOM 2972 C C . ASP A 1 394 ? -10.495 5.316 35.731 1.00 85.62 394 ASP A C 1
ATOM 2974 O O . ASP A 1 394 ? -10.072 5.677 36.830 1.00 85.62 394 ASP A O 1
ATOM 2978 N N . ASP A 1 395 ? -10.325 6.044 34.620 1.00 87.25 395 ASP A N 1
ATOM 2979 C CA . ASP A 1 395 ? -9.677 7.361 34.555 1.00 87.25 395 ASP A CA 1
ATOM 2980 C C . ASP A 1 395 ? -10.668 8.515 34.332 1.00 87.25 395 ASP A C 1
ATOM 2982 O O . ASP A 1 395 ? -10.262 9.677 34.336 1.00 87.25 395 ASP A O 1
ATOM 2986 N N . LEU A 1 396 ? -11.957 8.216 34.153 1.00 90.25 396 LEU A N 1
ATOM 2987 C CA . LEU A 1 396 ? -13.021 9.207 33.992 1.00 90.25 396 LEU A CA 1
ATOM 2988 C C . LEU A 1 396 ? -13.469 9.807 35.333 1.00 90.25 396 LEU A C 1
ATOM 2990 O O . LEU A 1 396 ? -13.367 9.181 36.392 1.00 90.25 396 LEU A O 1
ATOM 2994 N N . ASP A 1 397 ? -14.031 11.017 35.270 1.00 93.00 397 ASP A N 1
ATOM 2995 C CA . ASP A 1 397 ? -14.650 11.657 36.431 1.00 93.00 397 ASP A CA 1
ATOM 2996 C C . ASP A 1 397 ? -15.851 10.833 36.937 1.00 93.00 397 ASP A C 1
ATOM 2998 O O . ASP A 1 397 ? -16.598 10.285 36.120 1.00 93.00 397 ASP A O 1
ATOM 3002 N N . PRO A 1 398 ? -16.116 10.773 38.259 1.00 91.44 398 PRO A N 1
ATOM 3003 C CA . PRO A 1 398 ? -17.130 9.877 38.827 1.00 91.44 398 PRO A CA 1
ATOM 3004 C C . PRO A 1 398 ? -18.539 9.998 38.220 1.00 91.44 398 PRO A C 1
ATOM 3006 O O . PRO A 1 398 ? -19.205 8.979 38.026 1.00 91.44 398 PRO A O 1
ATOM 3009 N N . ASP A 1 399 ? -18.995 11.216 37.891 1.00 92.94 399 ASP A N 1
ATOM 3010 C CA . ASP A 1 399 ? -20.297 11.431 37.231 1.00 92.94 399 ASP A CA 1
ATOM 3011 C C . ASP A 1 399 ? -20.327 10.808 35.826 1.00 92.94 399 ASP A C 1
ATOM 3013 O O . ASP A 1 399 ? -21.273 10.105 35.463 1.00 92.94 399 ASP A O 1
ATOM 3017 N N . VAL A 1 400 ? -19.254 10.989 35.054 1.00 94.31 400 VAL A N 1
ATOM 3018 C CA . VAL A 1 400 ? -19.130 10.438 33.699 1.00 94.31 400 VAL A CA 1
ATOM 3019 C C . VAL A 1 400 ? -19.017 8.915 33.756 1.00 94.31 400 VAL A C 1
ATOM 3021 O O . VAL A 1 400 ? -19.726 8.225 33.022 1.00 94.31 400 VAL A O 1
ATOM 3024 N N . THR A 1 401 ? -18.218 8.373 34.680 1.00 92.50 401 THR A N 1
ATOM 3025 C CA . THR A 1 401 ? -18.103 6.927 34.929 1.00 92.50 401 THR A CA 1
ATOM 3026 C C . THR A 1 401 ? -19.458 6.302 35.256 1.00 92.50 401 THR A C 1
ATOM 3028 O O . THR A 1 401 ? -19.793 5.241 34.722 1.00 92.50 401 THR A O 1
ATOM 3031 N N . SER A 1 402 ? -20.279 6.969 36.075 1.00 92.00 402 SER A N 1
ATOM 3032 C CA . SER A 1 402 ? -21.642 6.524 36.394 1.00 92.00 402 SER A CA 1
ATOM 3033 C C . SER A 1 402 ? -22.526 6.451 35.142 1.00 92.00 402 SER A C 1
ATOM 3035 O O . SER A 1 402 ? -23.167 5.427 34.888 1.00 92.00 402 SER A O 1
ATOM 3037 N N . ARG A 1 403 ? -22.498 7.488 34.292 1.00 94.19 403 ARG A N 1
ATOM 3038 C CA . ARG A 1 403 ? -23.266 7.533 33.034 1.00 94.19 403 ARG A CA 1
ATOM 3039 C C . ARG A 1 403 ? -22.819 6.467 32.031 1.00 94.19 403 ARG A C 1
ATOM 3041 O O . ARG A 1 403 ? -23.668 5.797 31.445 1.00 94.19 403 ARG A O 1
ATOM 3048 N N . VAL A 1 404 ? -21.511 6.263 31.861 1.00 93.69 404 VAL A N 1
ATOM 3049 C CA . VAL A 1 404 ? -20.954 5.215 30.982 1.00 93.69 404 VAL A CA 1
ATOM 3050 C C . VAL A 1 404 ? -21.303 3.819 31.506 1.00 93.69 404 VAL A C 1
ATOM 3052 O O . VAL A 1 404 ? -21.698 2.945 30.737 1.00 93.69 404 VAL A O 1
ATOM 3055 N N . THR A 1 405 ? -21.252 3.607 32.822 1.00 92.62 405 THR A N 1
ATOM 3056 C CA . THR A 1 405 ? -21.681 2.341 33.439 1.00 92.62 405 THR A CA 1
ATOM 3057 C C . THR A 1 405 ? -23.185 2.105 33.248 1.00 92.62 405 THR A C 1
ATOM 3059 O O . THR A 1 405 ? -23.610 0.975 32.999 1.00 92.62 405 THR A O 1
ATOM 3062 N N . GLY A 1 406 ? -24.001 3.165 33.298 1.00 93.94 406 GLY A N 1
ATOM 3063 C CA . GLY A 1 406 ? -25.424 3.131 32.948 1.00 93.94 406 GLY A CA 1
ATOM 3064 C C . GLY A 1 406 ? -25.667 2.719 31.493 1.00 93.94 406 GLY A C 1
ATOM 3065 O O . GLY A 1 406 ? -26.480 1.829 31.237 1.00 93.94 406 GLY A O 1
ATOM 3066 N N . LEU A 1 407 ? -24.904 3.280 30.549 1.00 95.25 407 LEU A N 1
ATOM 3067 C CA . LEU A 1 407 ? -24.917 2.859 29.146 1.00 95.25 407 LEU A CA 1
ATOM 3068 C C . LEU A 1 407 ? -24.577 1.367 29.007 1.00 95.25 407 LEU A C 1
ATOM 3070 O O . LEU A 1 407 ? -25.328 0.629 28.374 1.00 95.25 407 LEU A O 1
ATOM 3074 N N . LEU A 1 408 ? -23.480 0.905 29.617 1.00 94.69 408 LEU A N 1
ATOM 3075 C CA . LEU A 1 408 ? -23.059 -0.500 29.556 1.00 94.69 408 LEU A CA 1
ATOM 3076 C C . LEU A 1 408 ? -24.116 -1.450 30.126 1.00 94.69 408 LEU A C 1
ATOM 3078 O O . LEU A 1 408 ? -24.335 -2.529 29.572 1.00 94.69 408 LEU A O 1
ATOM 3082 N N . ARG A 1 409 ? -24.804 -1.049 31.200 1.00 94.75 409 ARG A N 1
ATOM 3083 C CA . ARG A 1 409 ? -25.943 -1.789 31.755 1.00 94.75 409 ARG A CA 1
ATOM 3084 C C . ARG A 1 409 ? -27.061 -1.909 30.730 1.00 94.75 409 ARG A C 1
ATOM 3086 O O . ARG A 1 409 ? -27.423 -3.027 30.390 1.00 94.75 409 ARG A O 1
ATOM 3093 N N . ASN A 1 410 ? -27.525 -0.799 30.162 1.00 94.94 410 ASN A N 1
ATOM 3094 C CA . ASN A 1 410 ? -28.580 -0.821 29.147 1.00 94.94 410 ASN A CA 1
ATOM 3095 C C . ASN A 1 410 ? -28.195 -1.695 27.940 1.00 94.94 410 ASN A C 1
ATOM 3097 O O . ASN A 1 410 ? -28.957 -2.579 27.557 1.00 94.94 410 ASN A O 1
ATOM 3101 N N . LEU A 1 411 ? -26.979 -1.541 27.406 1.00 94.44 411 LEU A N 1
ATOM 3102 C CA . LEU A 1 411 ? -26.485 -2.338 26.276 1.00 94.44 411 LEU A CA 1
ATOM 3103 C C . LEU A 1 411 ? -26.378 -3.842 26.575 1.00 94.44 411 LEU A C 1
ATOM 3105 O O . LEU A 1 411 ? -26.454 -4.644 25.646 1.00 94.44 411 LEU A O 1
ATOM 3109 N N . SER A 1 412 ? -26.188 -4.237 27.837 1.00 92.00 412 SER A N 1
ATOM 3110 C CA . SER A 1 412 ? -25.978 -5.638 28.235 1.00 92.00 412 SER A CA 1
ATOM 3111 C C . SER A 1 412 ? -27.216 -6.326 28.814 1.00 92.00 412 SER A C 1
ATOM 3113 O O . SER A 1 412 ? -27.285 -7.555 28.770 1.00 92.00 412 SER A O 1
ATOM 3115 N N . THR A 1 413 ? -28.205 -5.582 29.317 1.00 92.19 413 THR A N 1
ATOM 3116 C CA . THR A 1 413 ? -29.400 -6.161 29.956 1.00 92.19 413 THR A CA 1
ATOM 3117 C C . THR A 1 413 ? -30.687 -5.963 29.164 1.00 92.19 413 THR A C 1
ATOM 3119 O O . THR A 1 413 ? -31.599 -6.769 29.312 1.00 92.19 413 THR A O 1
ATOM 3122 N N . ASP A 1 414 ? -30.780 -4.945 28.304 1.00 92.31 414 ASP A N 1
ATOM 3123 C CA . ASP A 1 414 ? -31.996 -4.661 27.530 1.00 92.31 414 ASP A CA 1
ATOM 3124 C C . ASP A 1 414 ? -32.264 -5.773 26.490 1.00 92.31 414 ASP A C 1
ATOM 3126 O O . ASP A 1 414 ? -31.385 -6.032 25.661 1.00 92.31 414 ASP A O 1
ATOM 3130 N N . PRO A 1 415 ? -33.414 -6.471 26.513 1.00 89.69 415 PRO A N 1
ATOM 3131 C CA . PRO A 1 415 ? -33.731 -7.523 25.545 1.00 89.69 415 PRO A CA 1
ATOM 3132 C C . PRO A 1 415 ? -33.748 -7.047 24.085 1.00 89.69 415 PRO A C 1
ATOM 3134 O O . PRO A 1 415 ? -33.331 -7.803 23.200 1.00 89.69 415 PRO A O 1
ATOM 3137 N N . GLU A 1 416 ? -34.160 -5.798 23.830 1.00 89.94 416 GLU A N 1
ATOM 3138 C CA . GLU A 1 416 ? -34.206 -5.208 22.481 1.00 89.94 416 GLU A CA 1
ATOM 3139 C C . GLU A 1 416 ? -32.803 -5.047 21.879 1.00 89.94 416 GLU A C 1
ATOM 3141 O O . GLU A 1 416 ? -32.630 -5.060 20.661 1.00 89.94 416 GLU A O 1
ATOM 3146 N N . LEU A 1 417 ? -31.780 -4.984 22.736 1.00 92.06 417 LEU A N 1
ATOM 3147 C CA . LEU A 1 417 ? -30.372 -4.811 22.375 1.00 92.06 417 LEU A CA 1
ATOM 3148 C C . LEU A 1 417 ? -29.551 -6.098 22.551 1.00 92.06 417 LEU A C 1
ATOM 3150 O O . LEU A 1 417 ? -28.329 -6.048 22.676 1.00 92.06 417 LEU A O 1
ATOM 3154 N N . SER A 1 418 ? -30.198 -7.267 22.582 1.00 89.38 418 SER A N 1
ATOM 3155 C CA . SER A 1 418 ? -29.550 -8.581 22.782 1.00 89.38 418 SER A CA 1
ATOM 3156 C C . SER A 1 418 ? -28.456 -8.927 21.759 1.00 89.38 418 SER A C 1
ATOM 3158 O O . SER A 1 418 ? -27.578 -9.744 22.033 1.00 89.38 418 SER A O 1
ATOM 3160 N N . TRP A 1 419 ? -28.483 -8.277 20.600 1.00 88.94 419 TRP A N 1
ATOM 3161 C CA . TRP A 1 419 ? -27.516 -8.387 19.509 1.00 88.94 419 TRP A CA 1
ATOM 3162 C C . TRP A 1 419 ? -26.370 -7.371 19.611 1.00 88.94 419 TRP A C 1
ATOM 3164 O O . TRP A 1 419 ? -25.462 -7.401 18.786 1.00 88.94 419 TRP A O 1
ATOM 3174 N N . VAL A 1 420 ? -26.367 -6.484 20.607 1.00 93.56 420 VAL A N 1
ATOM 3175 C CA . VAL A 1 420 ? -25.240 -5.587 20.877 1.00 93.56 420 VAL A CA 1
ATOM 3176 C C . VAL A 1 420 ? -24.306 -6.244 21.886 1.00 93.56 420 VAL A C 1
ATOM 3178 O O . VAL A 1 420 ? -24.742 -6.800 22.897 1.00 93.56 420 VAL A O 1
ATOM 3181 N N . LYS A 1 421 ? -23.005 -6.192 21.601 1.00 95.25 421 LYS A N 1
ATOM 3182 C CA . LYS A 1 421 ? -21.952 -6.764 22.441 1.00 95.25 421 LYS A CA 1
ATOM 3183 C C . LYS A 1 421 ? -20.947 -5.692 22.829 1.00 95.25 421 LYS A C 1
ATOM 3185 O O . LYS A 1 421 ? -20.553 -4.868 22.004 1.00 95.25 421 LYS A O 1
ATOM 3190 N N . THR A 1 422 ? -20.509 -5.712 24.077 1.00 96.94 422 THR A N 1
ATOM 3191 C CA . THR A 1 422 ? -19.563 -4.740 24.617 1.00 96.94 422 THR A CA 1
ATOM 3192 C C . THR A 1 422 ? -18.325 -5.419 25.186 1.00 96.94 422 THR A C 1
ATOM 3194 O O . THR A 1 422 ? -18.383 -6.527 25.724 1.00 96.94 422 THR A O 1
ATOM 3197 N N . VAL A 1 423 ? -17.181 -4.755 25.047 1.00 96.81 423 VAL A N 1
ATOM 3198 C CA . VAL A 1 423 ? -15.913 -5.170 25.654 1.00 96.81 423 VAL A CA 1
ATOM 3199 C C . VAL A 1 423 ? -15.368 -4.011 26.456 1.00 96.81 423 VAL A C 1
ATOM 3201 O O . VAL A 1 423 ? -15.284 -2.899 25.944 1.00 96.81 423 VAL A O 1
ATOM 3204 N N . VAL A 1 424 ? -14.983 -4.259 27.699 1.00 96.31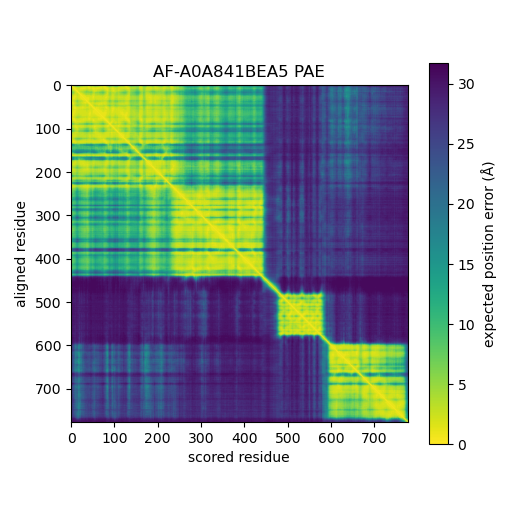 424 VAL A N 1
ATOM 3205 C CA . VAL A 1 424 ? -14.491 -3.210 28.588 1.00 96.31 424 VAL A CA 1
ATOM 3206 C C . VAL A 1 424 ? -13.177 -3.637 29.209 1.00 96.31 424 VAL A C 1
ATOM 3208 O O . VAL A 1 424 ? -13.093 -4.711 29.797 1.00 96.31 424 VAL A O 1
ATOM 3211 N N . ALA A 1 425 ? -12.158 -2.795 29.117 1.00 94.44 425 ALA A N 1
ATOM 3212 C CA . ALA A 1 425 ? -10.937 -2.954 29.890 1.00 94.44 425 ALA A CA 1
ATOM 3213 C C . ALA A 1 425 ? -11.038 -2.147 31.191 1.00 94.44 425 ALA A C 1
ATOM 3215 O O . ALA A 1 425 ? -11.258 -0.938 31.174 1.00 94.44 425 ALA A O 1
ATOM 3216 N N . THR A 1 426 ? -10.896 -2.821 32.335 1.00 91.12 426 THR A N 1
ATOM 3217 C CA . THR A 1 426 ? -11.016 -2.191 33.663 1.00 91.12 426 THR A CA 1
ATOM 3218 C C . THR A 1 426 ? -10.156 -2.903 34.704 1.00 91.12 426 THR A C 1
ATOM 3220 O O . THR A 1 426 ? -9.821 -4.082 34.581 1.00 91.12 426 THR A O 1
ATOM 3223 N N . ARG A 1 427 ? -9.781 -2.184 35.759 1.00 88.44 427 ARG A N 1
ATOM 3224 C CA . ARG A 1 427 ? -9.191 -2.743 36.980 1.00 88.44 427 ARG A CA 1
ATOM 3225 C C . ARG A 1 427 ? -10.245 -3.325 37.924 1.00 88.44 427 ARG A C 1
ATOM 3227 O O . ARG A 1 427 ? -9.904 -4.177 38.738 1.00 88.44 427 ARG A O 1
ATOM 3234 N N . THR A 1 428 ? -11.500 -2.886 37.819 1.00 85.50 428 THR A N 1
ATOM 3235 C CA . THR A 1 428 ? -12.581 -3.201 38.768 1.00 85.50 428 THR A CA 1
ATOM 3236 C C . THR A 1 428 ? -13.781 -3.858 38.071 1.00 85.50 428 THR A C 1
ATOM 3238 O O . THR A 1 428 ? -14.846 -3.255 37.957 1.00 85.50 428 THR A O 1
ATOM 3241 N N . PRO A 1 429 ? -13.647 -5.114 37.596 1.00 86.00 429 PRO A N 1
ATOM 3242 C CA . PRO A 1 429 ? -14.723 -5.791 36.868 1.00 86.00 429 PRO A CA 1
ATOM 3243 C C . PRO A 1 429 ? -15.999 -5.979 37.702 1.00 86.00 429 PRO A C 1
ATOM 3245 O O . PRO A 1 429 ? -17.077 -6.076 37.130 1.00 86.00 429 PRO A O 1
ATOM 3248 N N . ASP A 1 430 ? -15.899 -5.984 39.034 1.00 84.19 430 ASP A N 1
ATOM 3249 C CA . ASP A 1 430 ? -17.040 -6.183 39.939 1.00 84.19 430 ASP A CA 1
ATOM 3250 C C . ASP A 1 430 ? -18.038 -5.007 39.924 1.00 84.19 430 ASP A C 1
ATOM 3252 O O . ASP A 1 430 ? -19.187 -5.162 40.330 1.00 84.19 430 ASP A O 1
ATOM 3256 N N . ASN A 1 431 ? -17.620 -3.839 39.419 1.00 83.00 431 ASN A N 1
ATOM 3257 C CA . ASN A 1 431 ? -18.487 -2.670 39.241 1.00 83.00 431 ASN A CA 1
ATOM 3258 C C . ASN A 1 431 ? -19.302 -2.721 37.936 1.00 83.00 431 ASN A C 1
ATOM 3260 O O . ASN A 1 431 ? -20.175 -1.877 37.715 1.00 83.00 431 ASN A O 1
ATOM 3264 N N . LEU A 1 432 ? -19.018 -3.686 37.057 1.00 84.31 432 LEU A N 1
ATOM 3265 C CA . LEU A 1 432 ? -19.729 -3.867 35.798 1.00 84.31 432 LEU A CA 1
ATOM 3266 C C . LEU A 1 432 ? -20.995 -4.723 35.996 1.00 84.31 432 LEU A C 1
ATOM 3268 O O . LEU A 1 432 ? -21.042 -5.582 36.879 1.00 84.31 432 LEU A O 1
ATOM 3272 N N . PRO A 1 433 ? -22.040 -4.531 35.168 1.00 80.75 433 PRO A N 1
ATOM 3273 C CA . PRO A 1 433 ? -23.171 -5.465 35.116 1.00 80.75 433 PRO A CA 1
ATOM 3274 C C . PRO A 1 433 ? -22.674 -6.855 34.681 1.00 80.75 433 PRO A C 1
ATOM 3276 O O . PRO A 1 433 ? -21.605 -6.926 34.093 1.00 80.75 433 PRO A O 1
ATOM 3279 N N . SER A 1 434 ? -23.423 -7.936 34.953 1.00 82.31 434 SER A N 1
ATOM 3280 C CA . SER A 1 434 ? -23.056 -9.365 34.789 1.00 82.31 434 SER A CA 1
ATOM 3281 C C . SER A 1 434 ? -22.139 -9.709 33.593 1.00 82.31 434 SER A C 1
ATOM 3283 O O . SER A 1 434 ? -22.587 -10.247 32.580 1.00 82.31 434 SER A O 1
ATOM 3285 N N . ALA A 1 435 ? -20.844 -9.420 33.729 1.00 89.12 435 ALA A N 1
ATOM 3286 C CA . ALA A 1 435 ? -19.856 -9.494 32.664 1.00 89.12 435 ALA A CA 1
ATOM 3287 C C . ALA A 1 435 ? -19.127 -10.835 32.699 1.00 89.12 435 ALA A C 1
ATOM 3289 O O . ALA A 1 435 ? -18.796 -11.355 33.766 1.00 89.12 435 ALA A O 1
ATOM 3290 N N . THR A 1 436 ? -18.800 -11.371 31.527 1.00 92.75 436 THR A N 1
ATOM 3291 C CA . THR A 1 436 ? -17.828 -12.463 31.423 1.00 92.75 436 THR A CA 1
ATOM 3292 C C . THR A 1 436 ? -16.427 -11.881 31.591 1.00 92.75 436 THR A C 1
ATOM 3294 O O . THR A 1 436 ? -16.034 -11.008 30.824 1.00 92.75 436 THR A O 1
ATOM 3297 N N . VAL A 1 437 ? -15.675 -12.319 32.602 1.00 92.81 437 VAL A N 1
ATOM 3298 C CA . VAL A 1 437 ? -14.373 -11.721 32.942 1.00 92.81 437 VAL A CA 1
ATOM 3299 C C . VAL A 1 437 ? -13.226 -12.558 32.382 1.00 92.81 437 VAL A C 1
ATOM 3301 O O . VAL A 1 437 ? -13.068 -13.711 32.769 1.00 92.81 437 VAL A O 1
ATOM 3304 N N . VAL A 1 438 ? -12.378 -11.940 31.559 1.00 92.31 438 VAL A N 1
ATOM 3305 C CA . VAL A 1 438 ? -11.102 -12.494 31.083 1.00 92.31 438 VAL A CA 1
ATOM 3306 C C . VAL A 1 438 ? -9.972 -11.795 31.837 1.00 92.31 438 VAL A C 1
ATOM 3308 O O . VAL A 1 438 ? -9.828 -10.572 31.758 1.00 92.31 438 VAL A O 1
ATOM 3311 N N . ARG A 1 439 ? -9.186 -12.544 32.620 1.00 91.12 439 ARG A N 1
ATOM 3312 C CA . ARG A 1 439 ? -8.163 -11.972 33.515 1.00 91.12 439 ARG A CA 1
ATOM 3313 C C . ARG A 1 439 ? -6.767 -12.054 32.907 1.00 91.12 439 ARG A C 1
ATOM 3315 O O . ARG A 1 439 ? -6.275 -13.137 32.621 1.00 91.12 439 ARG A O 1
ATOM 3322 N N . LEU A 1 440 ? -6.098 -10.909 32.804 1.00 85.06 440 LEU A N 1
ATOM 3323 C CA . LEU A 1 440 ? -4.697 -10.807 32.410 1.00 85.06 440 LEU A CA 1
ATOM 3324 C C . LEU A 1 440 ? -3.785 -10.895 33.631 1.00 85.06 440 LEU A C 1
ATOM 3326 O O . LEU A 1 440 ? -3.883 -10.091 34.560 1.00 85.06 440 LEU A O 1
ATOM 3330 N N . ILE A 1 441 ? -2.849 -11.840 33.591 1.00 72.25 441 ILE A N 1
ATOM 3331 C CA . ILE A 1 441 ? -1.802 -11.987 34.603 1.00 72.25 441 ILE A CA 1
ATOM 3332 C C . ILE A 1 441 ? -0.549 -11.247 34.101 1.00 72.25 441 ILE A C 1
ATOM 3334 O O . ILE A 1 441 ? -0.119 -11.484 32.967 1.00 72.25 441 ILE A O 1
ATOM 3338 N N . PRO A 1 442 ? 0.057 -10.335 34.886 1.00 57.09 442 PRO A N 1
ATOM 3339 C CA . PRO A 1 442 ? 1.282 -9.663 34.470 1.00 57.09 442 PRO A CA 1
ATOM 3340 C C . PRO A 1 442 ? 2.431 -10.673 34.333 1.00 57.09 442 PRO A C 1
ATOM 3342 O O . PRO A 1 442 ? 2.746 -11.422 35.259 1.00 57.09 442 PRO A O 1
ATOM 3345 N N . LEU A 1 443 ? 3.095 -10.675 33.174 1.00 49.81 443 LEU A N 1
ATOM 3346 C CA . LEU A 1 443 ? 4.365 -11.375 32.996 1.00 49.81 443 LEU A CA 1
ATOM 3347 C C . LEU A 1 443 ? 5.428 -10.620 33.802 1.00 49.81 443 LEU A C 1
ATOM 3349 O O . LEU A 1 443 ? 5.789 -9.499 33.450 1.00 49.81 443 LEU A O 1
ATOM 3353 N N . ARG A 1 444 ? 5.945 -11.219 34.881 1.00 38.41 444 ARG A N 1
ATOM 3354 C CA . ARG A 1 444 ? 7.136 -10.694 35.564 1.00 38.41 444 ARG A CA 1
ATOM 3355 C C . ARG A 1 444 ? 8.326 -10.781 34.607 1.00 38.41 444 ARG A C 1
ATOM 3357 O O . ARG A 1 444 ? 8.942 -11.835 34.479 1.00 38.41 444 ARG A O 1
ATOM 3364 N N . VAL A 1 445 ? 8.665 -9.680 33.943 1.00 37.66 445 VAL A N 1
ATOM 3365 C CA . VAL A 1 445 ? 9.935 -9.558 33.222 1.00 37.66 445 VAL A CA 1
ATOM 3366 C C . VAL A 1 445 ? 11.020 -9.267 34.255 1.00 37.66 445 VAL A C 1
ATOM 3368 O O . VAL A 1 445 ? 11.210 -8.133 34.685 1.00 37.66 445 VAL A O 1
ATOM 3371 N N . THR A 1 446 ? 11.733 -10.300 34.699 1.00 29.53 446 THR A N 1
ATOM 3372 C CA . THR A 1 446 ? 12.998 -10.112 35.413 1.00 29.53 446 THR A CA 1
ATOM 3373 C C . THR A 1 446 ? 14.046 -9.663 34.399 1.00 29.53 446 THR A C 1
ATOM 3375 O O . THR A 1 446 ? 14.566 -10.486 33.649 1.00 29.53 446 THR A O 1
ATOM 3378 N N . HIS A 1 447 ? 14.360 -8.371 34.347 1.00 30.67 447 HIS A N 1
ATOM 3379 C CA . HIS A 1 447 ? 15.572 -7.914 33.670 1.00 30.67 447 HIS A CA 1
ATOM 3380 C C . HIS A 1 447 ? 16.781 -8.261 34.553 1.00 30.67 447 HIS A C 1
ATOM 3382 O O . HIS A 1 447 ? 16.874 -7.738 35.666 1.00 30.67 447 HIS A O 1
ATOM 3388 N N . PRO A 1 448 ? 17.716 -9.128 34.118 1.00 29.83 448 PRO A N 1
ATOM 3389 C CA . PRO A 1 448 ? 18.975 -9.275 34.826 1.00 29.83 448 PRO A CA 1
ATOM 3390 C C . PRO A 1 448 ? 19.778 -7.988 34.621 1.00 29.83 448 PRO A C 1
ATOM 3392 O O . PRO A 1 448 ? 20.175 -7.650 33.507 1.00 29.83 448 PRO A O 1
ATOM 3395 N N . VAL A 1 449 ? 20.003 -7.252 35.707 1.00 29.95 449 VAL A N 1
ATOM 3396 C CA . VAL A 1 449 ? 20.946 -6.133 35.738 1.00 29.95 449 VAL A CA 1
ATOM 3397 C C . VAL A 1 449 ? 22.352 -6.719 35.591 1.00 29.95 449 VAL A C 1
ATOM 3399 O O . VAL A 1 449 ? 22.920 -7.236 36.550 1.00 29.95 449 VAL A O 1
ATOM 3402 N N . ILE A 1 450 ? 22.915 -6.670 34.384 1.00 32.19 450 ILE A N 1
ATOM 3403 C CA . ILE A 1 450 ? 24.327 -6.986 34.149 1.00 32.19 450 ILE A CA 1
ATOM 3404 C C . ILE A 1 450 ? 25.140 -5.727 34.471 1.00 32.19 450 ILE A C 1
ATOM 3406 O O . ILE A 1 450 ? 25.013 -4.713 33.787 1.00 32.19 450 ILE A O 1
ATOM 3410 N N . ARG A 1 451 ? 25.982 -5.786 35.511 1.00 26.88 451 ARG A N 1
ATOM 3411 C CA . ARG A 1 451 ? 27.068 -4.814 35.734 1.00 26.88 451 ARG A CA 1
ATOM 3412 C C . ARG A 1 451 ? 28.340 -5.278 35.004 1.00 26.88 451 ARG A C 1
ATOM 3414 O O . ARG A 1 451 ? 28.554 -6.488 34.924 1.00 26.88 451 ARG A O 1
ATOM 3421 N N . PRO A 1 452 ? 29.186 -4.372 34.478 1.00 29.09 452 PRO A N 1
ATOM 3422 C CA . PRO A 1 452 ? 30.324 -4.761 33.653 1.00 29.09 452 PRO A CA 1
ATOM 3423 C C . PRO A 1 452 ? 31.588 -5.100 34.463 1.00 29.09 452 PRO A C 1
ATOM 3425 O O . PRO A 1 452 ? 31.920 -4.401 35.413 1.00 29.09 452 PRO A O 1
ATOM 3428 N N . ALA A 1 453 ? 32.297 -6.104 33.933 1.00 31.27 453 ALA A N 1
ATOM 3429 C CA . ALA A 1 453 ? 33.740 -6.383 33.964 1.00 31.27 453 ALA A CA 1
ATOM 3430 C C . ALA A 1 453 ? 34.419 -6.847 35.271 1.00 31.27 453 ALA A C 1
ATOM 3432 O O . ALA A 1 453 ? 34.641 -6.069 36.185 1.00 31.27 453 ALA A O 1
ATOM 3433 N N . ASP A 1 454 ? 34.878 -8.107 35.254 1.00 28.41 454 ASP A N 1
ATOM 3434 C CA . ASP A 1 454 ? 36.311 -8.427 35.349 1.00 28.41 454 ASP A CA 1
ATOM 3435 C C . ASP A 1 454 ? 36.622 -9.788 34.679 1.00 28.41 454 ASP A C 1
ATOM 3437 O O . ASP A 1 454 ? 35.857 -10.750 34.753 1.00 28.41 454 ASP A O 1
ATOM 3441 N N . ARG A 1 455 ? 37.750 -9.848 33.964 1.00 27.23 455 ARG A N 1
ATOM 3442 C CA . ARG A 1 455 ? 38.400 -11.021 33.326 1.00 27.23 455 ARG A CA 1
ATOM 3443 C C . ARG A 1 455 ? 39.862 -11.049 33.832 1.00 27.23 455 ARG A C 1
ATOM 3445 O O . ARG A 1 455 ? 40.316 -9.993 34.262 1.00 27.23 455 ARG A O 1
ATOM 3452 N N . PRO A 1 456 ? 40.695 -12.096 33.609 1.00 41.94 456 PRO A N 1
ATOM 3453 C CA . PRO A 1 456 ? 40.447 -13.505 33.253 1.00 41.94 456 PRO A CA 1
ATOM 3454 C C . PRO A 1 456 ? 41.313 -14.523 34.061 1.00 41.94 456 PRO A C 1
ATOM 3456 O O . PRO A 1 456 ? 42.320 -14.175 34.666 1.00 41.94 456 PRO A O 1
ATOM 3459 N N . GLY A 1 457 ? 41.009 -15.824 33.965 1.00 27.81 457 GLY A N 1
ATOM 3460 C CA . GLY A 1 457 ? 41.912 -16.915 34.379 1.00 27.81 457 GLY A CA 1
ATOM 3461 C C . GLY A 1 457 ? 41.578 -18.227 33.655 1.00 27.81 457 GLY A C 1
ATOM 3462 O O . GLY A 1 457 ? 40.418 -18.620 33.605 1.00 27.81 457 GLY A O 1
ATOM 3463 N N . LYS A 1 458 ? 42.578 -18.855 33.023 1.00 27.78 458 LYS A N 1
ATOM 3464 C CA . LYS A 1 458 ? 42.493 -19.998 32.076 1.00 27.78 458 LYS A CA 1
ATOM 3465 C C . LYS A 1 458 ? 42.995 -21.319 32.757 1.00 27.78 458 LYS A C 1
ATOM 3467 O O . LYS A 1 458 ? 43.348 -21.255 33.927 1.00 27.78 458 LYS A O 1
ATOM 3472 N N . PRO A 1 459 ? 43.035 -22.510 32.106 1.00 47.56 459 PRO A N 1
ATOM 3473 C CA . PRO A 1 459 ? 42.160 -23.670 32.381 1.00 47.56 459 PRO A CA 1
ATOM 3474 C C . PRO A 1 459 ? 42.902 -25.002 32.705 1.00 47.56 459 PRO A C 1
ATOM 3476 O O . PRO A 1 459 ? 44.103 -25.083 32.481 1.00 47.56 459 PRO A O 1
ATOM 3479 N N . ALA A 1 460 ? 42.191 -26.077 33.105 1.00 26.25 460 ALA A N 1
ATOM 3480 C CA . ALA A 1 460 ? 42.547 -27.506 32.871 1.00 26.25 460 ALA A CA 1
ATOM 3481 C C . ALA A 1 460 ? 41.368 -28.456 33.270 1.00 26.25 460 ALA A C 1
ATOM 3483 O O . ALA A 1 460 ? 40.387 -27.963 33.821 1.00 26.25 460 ALA A O 1
ATOM 3484 N N . PRO A 1 461 ? 41.394 -29.786 33.010 1.00 30.42 461 PRO A N 1
ATOM 3485 C CA . PRO A 1 461 ? 40.896 -30.438 31.794 1.00 30.42 461 PRO A CA 1
ATOM 3486 C C . PRO A 1 461 ? 39.731 -31.442 32.024 1.00 30.42 461 PRO A C 1
ATOM 3488 O O . PRO A 1 461 ? 39.437 -31.857 33.141 1.00 30.42 461 PRO A O 1
ATOM 3491 N N . ARG A 1 462 ? 39.079 -31.851 30.922 1.00 29.36 462 ARG A N 1
ATOM 3492 C CA . ARG A 1 462 ? 38.066 -32.932 30.830 1.00 29.36 462 ARG A CA 1
ATOM 3493 C C . ARG A 1 462 ? 38.703 -34.336 30.844 1.00 29.36 462 ARG A C 1
ATOM 3495 O O . ARG A 1 462 ? 39.864 -34.474 30.467 1.00 29.36 462 ARG A O 1
ATOM 3502 N N . PRO A 1 463 ? 37.899 -35.379 31.120 1.00 32.25 463 PRO A N 1
ATOM 3503 C CA . PRO A 1 463 ? 37.584 -36.377 30.079 1.00 32.25 463 PRO A CA 1
ATOM 3504 C C . PRO A 1 463 ? 36.061 -36.647 30.020 1.00 32.25 463 PRO A C 1
ATOM 3506 O O . PRO A 1 463 ? 35.399 -36.727 31.047 1.00 32.25 463 PRO A O 1
ATOM 3509 N N . ALA A 1 464 ? 35.386 -36.530 28.872 1.00 26.20 464 ALA A N 1
ATOM 3510 C CA . ALA A 1 464 ? 35.359 -37.412 27.694 1.00 26.20 464 ALA A CA 1
ATOM 3511 C C . ALA A 1 464 ? 34.538 -38.704 27.909 1.00 26.20 464 ALA A C 1
ATOM 3513 O O . ALA A 1 464 ? 35.010 -39.674 28.496 1.00 26.20 464 ALA A O 1
ATOM 3514 N N . ARG A 1 465 ? 33.308 -38.697 27.374 1.00 28.83 465 ARG A N 1
ATOM 3515 C CA . ARG A 1 465 ? 32.606 -39.879 26.855 1.00 28.83 465 ARG A CA 1
ATOM 3516 C C . ARG A 1 465 ? 31.883 -39.502 25.555 1.00 28.83 465 ARG A C 1
ATOM 3518 O O . ARG A 1 465 ? 31.096 -38.557 25.543 1.00 28.83 465 ARG A O 1
ATOM 3525 N N . ASP A 1 466 ? 32.219 -40.245 24.505 1.00 27.38 466 ASP A N 1
ATOM 3526 C CA . ASP A 1 466 ? 31.730 -40.223 23.116 1.00 27.38 466 ASP A CA 1
ATOM 3527 C C . ASP A 1 466 ? 30.254 -40.712 23.024 1.00 27.38 466 ASP A C 1
ATOM 3529 O O . ASP A 1 466 ? 29.891 -41.616 23.775 1.00 27.38 466 ASP A O 1
ATOM 3533 N N . VAL A 1 467 ? 29.290 -40.032 22.361 1.00 29.12 467 VAL A N 1
ATOM 3534 C CA . VAL A 1 467 ? 28.954 -39.865 20.906 1.00 29.12 467 VAL A CA 1
ATOM 3535 C C . VAL A 1 467 ? 28.271 -41.131 20.318 1.00 29.12 467 VAL A C 1
ATOM 3537 O O . VAL A 1 467 ? 28.848 -42.209 20.422 1.00 29.12 467 VAL A O 1
ATOM 3540 N N . PRO A 1 468 ? 27.035 -41.049 19.746 1.00 26.92 468 PRO A N 1
ATOM 3541 C CA . PRO A 1 468 ? 26.812 -40.449 18.422 1.00 26.92 468 PRO A CA 1
ATOM 3542 C C . PRO A 1 468 ? 25.629 -39.484 18.248 1.00 26.92 468 PRO A C 1
ATOM 3544 O O . PRO A 1 468 ? 24.616 -39.516 18.939 1.00 26.92 468 PRO A O 1
ATOM 3547 N N . ALA A 1 469 ? 25.820 -38.627 17.244 1.00 25.16 469 ALA A N 1
ATOM 3548 C CA . ALA A 1 469 ? 24.940 -37.580 16.761 1.00 25.16 469 ALA A CA 1
ATOM 3549 C C . ALA A 1 469 ? 23.627 -38.112 16.161 1.00 25.16 469 ALA A C 1
ATOM 3551 O O . ALA A 1 469 ? 23.642 -38.911 15.224 1.00 25.16 469 ALA A O 1
ATOM 3552 N N . GLN A 1 470 ? 22.503 -37.561 16.622 1.00 26.98 470 GLN A N 1
ATOM 3553 C CA . GLN A 1 470 ? 21.274 -37.481 15.839 1.00 26.98 470 GLN A CA 1
ATOM 3554 C C . GLN A 1 470 ? 21.116 -36.055 15.305 1.00 26.98 470 GLN A C 1
ATOM 3556 O O . GLN A 1 470 ? 21.272 -35.073 16.029 1.00 26.98 470 GLN A O 1
ATOM 3561 N N . ARG A 1 471 ? 20.877 -35.969 13.995 1.00 26.09 471 ARG A N 1
ATOM 3562 C CA . ARG A 1 471 ? 20.645 -34.737 13.243 1.00 26.09 471 ARG A CA 1
ATOM 3563 C C . ARG A 1 471 ? 19.282 -34.135 13.604 1.00 26.09 471 ARG A C 1
ATOM 3565 O O . ARG A 1 471 ? 18.299 -34.860 13.663 1.00 26.09 471 ARG A O 1
ATOM 3572 N N . GLY A 1 472 ? 19.307 -32.813 13.791 1.00 28.62 472 GLY A N 1
ATOM 3573 C CA . GLY A 1 472 ? 18.251 -31.798 13.680 1.00 28.62 472 GLY A CA 1
ATOM 3574 C C . GLY A 1 472 ? 16.782 -32.217 13.733 1.00 28.62 472 GLY A C 1
ATOM 3575 O O . GLY A 1 472 ? 16.254 -32.754 12.765 1.00 28.62 472 GLY A O 1
ATOM 3576 N N . SER A 1 473 ? 16.109 -31.812 14.812 1.00 24.55 473 SER A N 1
ATOM 3577 C CA . SER A 1 473 ? 14.661 -31.608 14.857 1.00 24.55 473 SER A CA 1
ATOM 3578 C C . SER A 1 473 ? 14.365 -30.108 14.963 1.00 24.55 473 SER A C 1
ATOM 3580 O O . SER A 1 473 ? 14.546 -29.504 16.023 1.00 24.55 473 SER A O 1
ATOM 3582 N N . ASP A 1 474 ? 13.924 -29.533 13.849 1.00 27.33 474 ASP A N 1
ATOM 3583 C CA . ASP A 1 474 ? 13.217 -28.257 13.769 1.00 27.33 474 ASP A CA 1
ATOM 3584 C C . ASP A 1 474 ? 11.874 -28.315 14.515 1.00 27.33 474 ASP A C 1
ATOM 3586 O O . ASP A 1 474 ? 11.187 -29.338 14.470 1.00 27.33 474 ASP A O 1
ATOM 3590 N N . SER A 1 475 ? 11.484 -27.206 15.160 1.00 26.31 475 SER A N 1
ATOM 3591 C CA . SER A 1 475 ? 10.093 -26.797 15.460 1.00 26.31 475 SER A CA 1
ATOM 3592 C C . SER A 1 475 ? 10.059 -25.417 16.150 1.00 26.31 475 SER A C 1
ATOM 3594 O O . SER A 1 475 ? 10.906 -25.155 17.002 1.00 26.31 475 SER A O 1
ATOM 3596 N N . PRO A 1 476 ? 9.015 -24.585 15.955 1.00 28.42 476 PRO A N 1
ATOM 3597 C CA . PRO A 1 476 ? 8.402 -24.226 14.677 1.00 28.42 476 PRO A CA 1
ATOM 3598 C C . PRO A 1 476 ? 8.185 -22.699 14.549 1.00 28.42 476 PRO A C 1
ATOM 3600 O O . PRO A 1 476 ? 7.698 -22.018 15.452 1.00 28.42 476 PRO A O 1
ATOM 3603 N N . THR A 1 477 ? 8.513 -22.156 13.384 1.00 26.97 477 THR A N 1
ATOM 3604 C CA . THR A 1 477 ? 8.148 -20.814 12.915 1.00 26.97 477 THR A CA 1
ATOM 3605 C C . THR A 1 477 ? 6.644 -20.760 12.616 1.00 26.97 477 THR A C 1
ATOM 3607 O O . THR A 1 477 ? 6.142 -21.612 11.886 1.00 26.97 477 THR A O 1
ATOM 3610 N N . SER A 1 478 ? 5.911 -19.763 13.126 1.00 27.39 478 SER A N 1
ATOM 3611 C CA . SER A 1 478 ? 4.514 -19.533 12.719 1.00 27.39 478 SER A CA 1
ATOM 3612 C C . SER A 1 478 ? 4.446 -19.181 11.217 1.00 27.39 478 SER A C 1
ATOM 3614 O O . SER A 1 478 ? 5.123 -18.235 10.801 1.00 27.39 478 SER A O 1
ATOM 3616 N N . PRO A 1 479 ? 3.671 -19.914 10.393 1.00 30.56 479 PRO A N 1
ATOM 3617 C CA . PRO A 1 479 ? 3.667 -19.767 8.935 1.00 30.56 479 PRO A CA 1
ATOM 3618 C C . PRO A 1 479 ? 2.863 -18.544 8.459 1.00 30.56 479 PRO A C 1
ATOM 3620 O O . PRO A 1 479 ? 1.853 -18.166 9.054 1.00 30.56 479 PRO A O 1
ATOM 3623 N N . ARG A 1 480 ? 3.304 -17.921 7.355 1.00 36.06 480 ARG A N 1
ATOM 3624 C CA . ARG A 1 480 ? 2.528 -16.918 6.603 1.00 36.06 480 ARG A CA 1
ATOM 3625 C C . ARG A 1 480 ? 1.352 -17.629 5.929 1.00 36.06 480 ARG A C 1
ATOM 3627 O O . ARG A 1 480 ? 1.580 -18.388 5.002 1.00 36.06 480 ARG A O 1
ATOM 3634 N N . LEU A 1 481 ? 0.122 -17.387 6.377 1.00 38.47 481 LEU A N 1
ATOM 3635 C CA . LEU A 1 481 ? -1.067 -18.008 5.787 1.00 38.47 481 LEU A CA 1
ATOM 3636 C C . LEU A 1 481 ? -1.412 -17.355 4.431 1.00 38.47 481 LEU A C 1
ATOM 3638 O O . LEU A 1 481 ? -1.895 -16.227 4.373 1.00 38.47 481 LEU A O 1
ATOM 3642 N N . THR A 1 482 ? -1.147 -18.053 3.339 1.00 49.88 482 THR A N 1
ATOM 3643 C CA . THR A 1 482 ? -1.712 -17.881 2.000 1.00 49.88 482 THR A CA 1
ATOM 3644 C C . THR A 1 482 ? -3.172 -18.388 1.988 1.00 49.88 482 THR A C 1
ATOM 3646 O O . THR A 1 482 ? -3.494 -19.347 2.692 1.00 49.88 482 THR A O 1
ATOM 3649 N N . PRO A 1 483 ? -4.102 -17.769 1.242 1.00 54.72 483 PRO A N 1
ATOM 3650 C CA . PRO A 1 483 ? -5.431 -18.339 1.031 1.00 54.72 483 PRO A CA 1
ATOM 3651 C C . PRO A 1 483 ? -5.382 -19.451 -0.030 1.00 54.72 483 PRO A C 1
ATOM 3653 O O . PRO A 1 483 ? -4.678 -19.328 -1.039 1.00 54.72 483 PRO A O 1
ATOM 3656 N N . ALA A 1 484 ? -6.146 -20.523 0.188 1.00 70.69 484 ALA A N 1
ATOM 3657 C CA . ALA A 1 484 ? -6.335 -21.599 -0.779 1.00 70.69 484 ALA A CA 1
ATOM 3658 C C . ALA A 1 484 ? -7.824 -21.932 -0.943 1.00 70.69 484 ALA A C 1
ATOM 3660 O O . ALA A 1 484 ? -8.610 -21.799 -0.012 1.00 70.69 484 ALA A O 1
ATOM 3661 N N . THR A 1 485 ? -8.234 -22.342 -2.138 1.00 78.38 485 THR A N 1
ATOM 3662 C CA . THR A 1 485 ? -9.618 -22.665 -2.502 1.00 78.38 485 THR A CA 1
ATOM 3663 C C . THR A 1 485 ? -9.655 -23.990 -3.250 1.00 78.38 485 THR A C 1
ATOM 3665 O O . THR A 1 485 ? -8.793 -24.269 -4.078 1.00 78.38 485 THR A O 1
ATOM 3668 N N . LEU A 1 486 ? -10.672 -24.800 -2.984 1.00 77.81 486 LEU A N 1
ATOM 3669 C CA . LEU A 1 486 ? -11.042 -25.945 -3.805 1.00 77.81 486 LEU A CA 1
ATOM 3670 C C . LEU A 1 486 ? -12.208 -25.560 -4.709 1.00 77.81 486 LEU A C 1
ATOM 3672 O O . LEU A 1 486 ? -13.243 -25.102 -4.225 1.00 77.81 486 LEU A O 1
ATOM 3676 N N . ILE A 1 487 ? -12.053 -25.780 -6.010 1.00 79.19 487 ILE A N 1
ATOM 3677 C CA . ILE A 1 487 ? -13.154 -25.729 -6.974 1.00 79.19 487 ILE A CA 1
ATOM 3678 C C . ILE A 1 487 ? -13.635 -27.164 -7.161 1.00 79.19 487 ILE A C 1
ATOM 3680 O O . ILE A 1 487 ? -12.900 -28.006 -7.672 1.00 79.19 487 ILE A O 1
ATOM 3684 N N . LEU A 1 488 ? -14.842 -27.455 -6.692 1.00 78.75 488 LEU A N 1
ATOM 3685 C CA . LEU A 1 488 ? -15.437 -28.785 -6.707 1.00 78.75 488 LEU A CA 1
ATOM 3686 C C . LEU A 1 488 ? -16.359 -28.920 -7.911 1.00 78.75 488 LEU A C 1
ATOM 3688 O O . LEU A 1 488 ? -17.354 -28.201 -8.001 1.00 78.75 488 LEU A O 1
ATOM 3692 N N . ASP A 1 489 ? -16.063 -29.876 -8.779 1.00 75.81 489 ASP A N 1
ATOM 3693 C CA . ASP A 1 489 ? -16.951 -30.325 -9.842 1.00 75.81 489 ASP A CA 1
ATOM 3694 C C . ASP A 1 489 ? -17.533 -31.693 -9.461 1.00 75.81 489 ASP A C 1
ATOM 3696 O O . ASP A 1 489 ? -16.819 -32.687 -9.278 1.00 75.81 489 ASP A O 1
ATOM 3700 N N . VAL A 1 490 ? -18.848 -31.713 -9.259 1.00 74.50 490 VAL A N 1
ATOM 3701 C CA . VAL A 1 490 ? -19.605 -32.893 -8.840 1.00 74.50 490 VAL A CA 1
ATOM 3702 C C . VAL A 1 490 ? -20.619 -33.199 -9.939 1.00 74.50 490 VAL A C 1
ATOM 3704 O O . VAL A 1 490 ? -21.423 -32.318 -10.258 1.00 74.50 490 VAL A O 1
ATOM 3707 N N . PRO A 1 491 ? -20.660 -34.434 -10.473 1.00 64.88 491 PRO A N 1
ATOM 3708 C CA . PRO A 1 491 ? -21.563 -34.791 -11.561 1.00 64.88 491 PRO A CA 1
ATOM 3709 C C . PRO A 1 491 ? -23.016 -34.365 -11.300 1.00 64.88 491 PRO A C 1
ATOM 3711 O O . PRO A 1 491 ? -23.622 -34.724 -10.287 1.00 64.88 491 PRO A O 1
ATOM 3714 N N . GLY A 1 492 ? -23.578 -33.586 -12.228 1.00 55.19 492 GLY A N 1
ATOM 3715 C CA . GLY A 1 492 ? -24.961 -33.102 -12.160 1.00 55.19 492 GLY A CA 1
ATOM 3716 C C . GLY A 1 492 ? -25.190 -31.873 -11.267 1.00 55.19 492 GLY A C 1
ATOM 3717 O O . GLY A 1 492 ? -26.345 -31.562 -10.970 1.00 55.19 492 GLY A O 1
ATOM 3718 N N . ARG A 1 493 ? -24.136 -31.171 -10.826 1.00 67.56 493 ARG A N 1
ATOM 3719 C CA . ARG A 1 493 ? -24.224 -29.901 -10.081 1.00 67.56 493 ARG A CA 1
ATOM 3720 C C . ARG A 1 493 ? -23.312 -28.838 -10.695 1.00 67.56 493 ARG A C 1
ATOM 3722 O O . ARG A 1 493 ? -22.325 -29.166 -11.337 1.00 67.56 493 ARG A O 1
ATOM 3729 N N . ALA A 1 494 ? -23.645 -27.565 -10.486 1.00 61.34 494 ALA A N 1
ATOM 3730 C CA . ALA A 1 494 ? -22.751 -26.466 -10.845 1.00 61.34 494 ALA A CA 1
ATOM 3731 C C . ALA A 1 494 ? -21.483 -26.490 -9.962 1.00 61.34 494 ALA A C 1
ATOM 3733 O O . ALA A 1 494 ? -21.594 -26.882 -8.792 1.00 61.34 494 ALA A O 1
ATOM 3734 N N . PRO A 1 495 ? -20.316 -26.055 -10.476 1.00 69.94 495 PRO A N 1
ATOM 3735 C CA . PRO A 1 495 ? -19.080 -26.017 -9.701 1.00 69.94 495 PRO A CA 1
ATOM 3736 C C . PRO A 1 495 ? -19.215 -25.176 -8.426 1.00 69.94 495 PRO A C 1
ATOM 3738 O O . PRO A 1 495 ? -19.784 -24.083 -8.448 1.00 69.94 495 PRO A O 1
ATOM 3741 N N . VAL A 1 496 ? -18.685 -25.676 -7.308 1.00 72.62 496 VAL A N 1
ATOM 3742 C CA . VAL A 1 496 ? -18.755 -25.012 -5.996 1.00 72.62 496 VAL A CA 1
ATOM 3743 C C . VAL A 1 496 ? -17.359 -24.623 -5.531 1.00 72.62 496 VAL A C 1
ATOM 3745 O O . VAL A 1 496 ? -16.447 -25.444 -5.533 1.00 72.62 496 VAL A O 1
ATOM 3748 N N . HIS A 1 497 ? -17.201 -23.379 -5.088 1.00 77.00 497 HIS A N 1
ATOM 3749 C CA . HIS A 1 497 ? -15.949 -22.870 -4.539 1.00 77.00 497 HIS A CA 1
ATOM 3750 C C . HIS A 1 497 ? -15.961 -23.038 -3.018 1.00 77.00 497 HIS A C 1
ATOM 3752 O O . HIS A 1 497 ? -16.903 -22.608 -2.352 1.00 77.00 497 HIS A O 1
ATOM 3758 N N . HIS A 1 498 ? -14.920 -23.654 -2.465 1.00 78.56 498 HIS A N 1
ATOM 3759 C CA . HIS A 1 498 ? -14.757 -23.823 -1.027 1.00 78.56 498 HIS A CA 1
ATOM 3760 C C . HIS A 1 498 ? -13.387 -23.338 -0.573 1.00 78.56 498 HIS A C 1
ATOM 3762 O O . HIS A 1 498 ? -12.362 -23.896 -0.960 1.00 78.56 498 HIS A O 1
ATOM 3768 N N . GLU A 1 499 ? -13.369 -22.308 0.262 1.00 79.06 499 GLU A N 1
ATOM 3769 C CA . GLU A 1 499 ? -12.138 -21.780 0.837 1.00 79.06 499 GLU A CA 1
ATOM 3770 C C . GLU A 1 499 ? -11.601 -22.716 1.929 1.00 79.06 499 GLU A C 1
ATOM 3772 O O . GLU A 1 499 ? -12.333 -23.156 2.816 1.00 79.06 499 GLU A O 1
ATOM 3777 N N . LEU A 1 500 ? -10.306 -23.023 1.865 1.00 76.19 500 LEU A N 1
ATOM 3778 C CA . LEU A 1 500 ? -9.625 -23.851 2.848 1.00 76.19 500 LEU A CA 1
ATOM 3779 C C . LEU A 1 500 ? -9.179 -22.997 4.032 1.00 76.19 500 LEU A C 1
ATOM 3781 O O . LEU A 1 500 ? -8.291 -22.151 3.928 1.00 76.19 500 LEU A O 1
ATOM 3785 N N . SER A 1 501 ? -9.777 -23.269 5.187 1.00 72.44 501 SER A N 1
ATOM 3786 C CA . SER A 1 501 ? -9.322 -22.722 6.465 1.00 72.44 501 SER A CA 1
ATOM 3787 C C . SER A 1 501 ? -8.073 -23.456 6.962 1.00 72.44 501 SER A C 1
ATOM 3789 O O . SER A 1 501 ? -7.863 -24.626 6.643 1.00 72.44 501 SER A O 1
ATOM 3791 N N . TYR A 1 502 ? -7.252 -22.783 7.774 1.00 72.44 502 TYR A N 1
ATOM 3792 C CA . TYR A 1 502 ? -6.131 -23.424 8.471 1.00 72.44 502 TYR A CA 1
ATOM 3793 C C . TYR A 1 502 ? -6.629 -24.623 9.297 1.00 72.44 502 TYR A C 1
ATOM 3795 O O . TYR A 1 502 ? -7.560 -24.479 10.092 1.00 72.44 502 TYR A O 1
ATOM 3803 N N . GLY A 1 503 ? -6.016 -25.795 9.124 1.00 75.12 503 GLY A N 1
ATOM 3804 C CA . GLY A 1 503 ? -6.437 -27.052 9.748 1.00 75.12 503 GLY A CA 1
ATOM 3805 C C . GLY A 1 503 ? -6.842 -28.124 8.733 1.00 75.12 503 GLY A C 1
ATOM 3806 O O . GLY A 1 503 ? -6.244 -28.229 7.665 1.00 75.12 503 GLY A O 1
ATOM 3807 N N . PHE A 1 504 ? -7.822 -28.961 9.085 1.00 81.44 504 PHE A N 1
ATOM 3808 C CA . PHE A 1 504 ? -8.234 -30.123 8.289 1.00 81.44 504 PHE A CA 1
ATOM 3809 C C . PHE A 1 504 ? -9.587 -29.903 7.611 1.00 81.44 504 PHE A C 1
ATOM 3811 O O . PHE A 1 504 ? -10.574 -29.561 8.262 1.00 81.44 504 PHE A O 1
ATOM 3818 N N . THR A 1 505 ? -9.650 -30.182 6.312 1.00 87.75 505 THR A N 1
ATOM 3819 C CA . THR A 1 505 ? -10.886 -30.229 5.524 1.00 87.75 505 THR A CA 1
ATOM 3820 C C . THR A 1 505 ? -11.094 -31.651 5.020 1.00 87.75 505 THR A C 1
ATOM 3822 O O . THR A 1 505 ? -10.254 -32.185 4.303 1.00 87.75 505 THR A O 1
ATOM 3825 N N . THR A 1 506 ? -12.207 -32.284 5.391 1.00 89.81 506 THR A N 1
ATOM 3826 C CA . THR A 1 506 ? -12.508 -33.670 4.992 1.00 89.81 506 THR A CA 1
ATOM 3827 C C . THR A 1 506 ? -13.464 -33.713 3.804 1.00 89.81 506 THR A C 1
ATOM 3829 O O . THR A 1 506 ? -14.475 -33.009 3.797 1.00 89.81 506 THR A O 1
ATOM 3832 N N . LEU A 1 507 ? -13.168 -34.562 2.815 1.00 92.00 507 LEU A N 1
ATOM 3833 C CA . LEU A 1 507 ? -14.011 -34.795 1.642 1.00 92.00 507 LEU A CA 1
ATOM 3834 C C . LEU A 1 507 ? -14.600 -36.206 1.712 1.00 92.00 507 LEU A C 1
ATOM 3836 O O . LEU A 1 507 ? -13.905 -37.185 1.995 1.00 92.00 507 LEU A O 1
ATOM 3840 N N . GLY A 1 508 ? -15.897 -36.339 1.450 1.00 89.31 508 GLY A N 1
ATOM 3841 C CA . GLY A 1 508 ? -16.554 -37.644 1.468 1.00 89.31 508 GLY A CA 1
ATOM 3842 C C . GLY A 1 508 ? -18.048 -37.566 1.197 1.00 89.31 508 GLY A C 1
ATOM 3843 O O . GLY A 1 508 ? -18.635 -36.490 1.220 1.00 89.31 508 GLY A O 1
ATOM 3844 N N . ARG A 1 509 ? -18.700 -38.711 0.969 1.00 89.56 509 ARG A N 1
ATOM 3845 C CA . ARG A 1 509 ? -20.149 -38.729 0.687 1.00 89.56 509 ARG A CA 1
ATOM 3846 C C . ARG A 1 509 ? -21.046 -38.529 1.910 1.00 89.56 509 ARG A C 1
ATOM 3848 O O . ARG A 1 509 ? -22.263 -38.401 1.788 1.00 89.56 509 ARG A O 1
ATOM 3855 N N . SER A 1 510 ? -20.479 -38.594 3.114 1.00 85.69 510 SER A N 1
ATOM 3856 C CA . SER A 1 510 ? -21.225 -38.383 4.354 1.00 85.69 510 SER A CA 1
ATOM 3857 C C . SER A 1 510 ? -21.534 -36.903 4.549 1.00 85.69 510 SER A C 1
ATOM 3859 O O . SER A 1 510 ? -20.664 -36.062 4.368 1.00 85.69 510 SER A O 1
ATOM 3861 N N . ARG A 1 511 ? -22.722 -36.581 5.074 1.00 78.38 511 ARG A N 1
ATOM 3862 C CA . ARG A 1 511 ? -23.046 -35.218 5.543 1.00 78.38 511 ARG A CA 1
ATOM 3863 C C . ARG A 1 511 ? -22.184 -34.748 6.724 1.00 78.38 511 ARG A C 1
ATOM 3865 O O . ARG A 1 511 ? -22.285 -33.597 7.117 1.00 78.38 511 ARG A O 1
ATOM 3872 N N . ARG A 1 512 ? -21.397 -35.651 7.321 1.00 72.06 512 ARG A N 1
ATOM 3873 C CA . ARG A 1 512 ? -20.433 -35.339 8.387 1.00 72.06 512 ARG A CA 1
ATOM 3874 C C . ARG A 1 512 ? -19.053 -34.926 7.862 1.00 72.06 512 ARG A C 1
ATOM 3876 O O . ARG A 1 512 ? -18.233 -34.518 8.672 1.00 72.06 512 ARG A O 1
ATOM 3883 N N . ALA A 1 513 ? -18.781 -35.082 6.565 1.00 82.00 513 ALA A N 1
ATOM 3884 C CA . ALA A 1 513 ? -17.570 -34.535 5.962 1.00 82.00 513 ALA A CA 1
ATOM 3885 C C . ALA A 1 513 ? -17.703 -33.009 5.851 1.00 82.00 513 ALA A C 1
ATOM 3887 O O . ALA A 1 513 ? -18.804 -32.513 5.605 1.00 82.00 513 ALA A O 1
ATOM 3888 N N . THR A 1 514 ? -16.594 -32.280 6.010 1.00 82.81 514 THR A N 1
ATOM 3889 C CA . THR A 1 514 ? -16.545 -30.815 5.840 1.00 82.81 514 THR A CA 1
ATOM 3890 C C . THR A 1 514 ? -17.068 -30.418 4.460 1.00 82.81 514 THR A C 1
ATOM 3892 O O . THR A 1 514 ? -17.818 -29.455 4.321 1.00 82.81 514 THR A O 1
ATOM 3895 N N . LEU A 1 515 ? -16.721 -31.224 3.455 1.00 84.69 515 LEU A N 1
ATOM 3896 C CA . LEU A 1 515 ? -17.177 -31.118 2.081 1.00 84.69 515 LEU A CA 1
ATOM 3897 C C . LEU A 1 515 ? -17.945 -32.383 1.669 1.00 84.69 515 LEU A C 1
ATOM 3899 O O . LEU A 1 515 ? -17.335 -33.380 1.262 1.00 84.69 515 LEU A O 1
ATOM 3903 N N . PRO A 1 516 ? -19.287 -32.370 1.779 1.00 85.38 516 PRO A N 1
ATOM 3904 C CA . PRO A 1 516 ? -20.112 -33.504 1.396 1.00 85.38 516 PRO A CA 1
ATOM 3905 C C . PRO A 1 516 ? -20.248 -33.608 -0.132 1.00 85.38 516 PRO A C 1
ATOM 3907 O O . PRO A 1 516 ? -20.854 -32.749 -0.775 1.00 85.38 516 PRO A O 1
ATOM 3910 N N . LEU A 1 517 ? -19.743 -34.699 -0.711 1.00 84.94 517 LEU A N 1
ATOM 3911 C CA . LEU A 1 517 ? -19.826 -35.001 -2.145 1.00 84.94 517 LEU A CA 1
ATOM 3912 C C . LEU A 1 517 ? -21.017 -35.920 -2.445 1.00 84.94 517 LEU A C 1
ATOM 3914 O O . LEU A 1 517 ? -21.187 -36.968 -1.825 1.00 84.94 517 LEU A O 1
ATOM 3918 N N . ALA A 1 518 ? -21.852 -35.558 -3.418 1.00 81.81 518 ALA A N 1
ATOM 3919 C CA . ALA A 1 518 ? -23.017 -36.356 -3.808 1.00 81.81 518 ALA A CA 1
ATOM 3920 C C . ALA A 1 518 ? -22.649 -37.474 -4.805 1.00 81.81 518 ALA A C 1
ATOM 3922 O O . ALA A 1 518 ? -23.276 -37.605 -5.849 1.00 81.81 518 ALA A O 1
ATOM 3923 N N . ASP A 1 519 ? -21.636 -38.278 -4.474 1.00 82.88 519 ASP A N 1
ATOM 3924 C CA . ASP A 1 519 ? -21.070 -39.305 -5.353 1.00 82.88 519 ASP A CA 1
ATOM 3925 C C . ASP A 1 519 ? -21.058 -40.679 -4.665 1.00 82.88 519 ASP A C 1
ATOM 3927 O O . ASP A 1 519 ? -20.532 -40.866 -3.563 1.00 82.88 519 ASP A O 1
ATOM 3931 N N . SER A 1 520 ? -21.671 -41.663 -5.325 1.00 83.75 520 SER A N 1
ATOM 3932 C CA . SER A 1 520 ? -21.816 -43.028 -4.810 1.00 83.75 520 SER A CA 1
ATOM 3933 C C . SER A 1 520 ? -20.501 -43.817 -4.765 1.00 83.75 520 SER A C 1
ATOM 3935 O O . SER A 1 520 ? -20.381 -44.743 -3.958 1.00 83.75 520 SER A O 1
ATOM 3937 N N . ARG A 1 521 ? -19.503 -43.434 -5.573 1.00 83.81 521 ARG A N 1
ATOM 3938 C CA . ARG A 1 521 ? -18.170 -44.051 -5.637 1.00 83.81 521 ARG A CA 1
ATOM 3939 C C . ARG A 1 521 ? -17.197 -43.454 -4.616 1.00 83.81 521 ARG A C 1
ATOM 3941 O O . ARG A 1 521 ? -16.075 -43.944 -4.482 1.00 83.81 521 ARG A O 1
ATOM 3948 N N . VAL A 1 522 ? -17.609 -42.435 -3.864 1.00 90.94 522 VAL A N 1
ATOM 3949 C CA . VAL A 1 522 ? -16.800 -41.802 -2.817 1.00 90.94 522 VAL A CA 1
ATOM 3950 C C . VAL A 1 522 ? -17.081 -42.460 -1.453 1.00 90.94 522 VAL A C 1
ATOM 3952 O O . VAL A 1 522 ? -18.229 -42.674 -1.064 1.00 90.94 522 VAL A O 1
ATOM 3955 N N . SER A 1 523 ? -16.040 -42.795 -0.681 1.00 88.12 523 SER A N 1
ATOM 3956 C CA . SER A 1 523 ? -16.173 -43.275 0.705 1.00 88.12 523 SER A CA 1
ATOM 3957 C C . SER A 1 523 ? -16.883 -42.259 1.616 1.00 88.12 523 SER A C 1
ATOM 3959 O O . SER A 1 523 ? -16.956 -41.067 1.326 1.00 88.12 523 SER A O 1
ATOM 3961 N N . ARG A 1 524 ? -17.441 -42.719 2.749 1.00 82.31 524 ARG A N 1
ATOM 3962 C CA . ARG A 1 524 ? -18.166 -41.839 3.697 1.00 82.31 524 ARG A CA 1
ATOM 3963 C C . ARG A 1 524 ? -17.295 -40.670 4.169 1.00 82.31 524 ARG A C 1
ATOM 3965 O O . ARG A 1 524 ? -17.776 -39.543 4.182 1.00 82.31 524 ARG A O 1
ATOM 3972 N N . VAL A 1 525 ? -16.044 -40.967 4.498 1.00 88.50 525 VAL A N 1
ATOM 3973 C CA . VAL A 1 525 ? -14.929 -40.027 4.635 1.00 88.50 525 VAL A CA 1
ATOM 3974 C C . VAL A 1 525 ? -13.839 -40.613 3.740 1.00 88.50 525 VAL A C 1
ATOM 3976 O O . VAL A 1 525 ? -13.509 -41.782 3.909 1.00 88.50 525 VAL A O 1
ATOM 3979 N N . HIS A 1 526 ? -13.427 -39.895 2.698 1.00 87.81 526 HIS A N 1
ATOM 3980 C CA . HIS A 1 526 ? -12.605 -40.445 1.613 1.00 87.81 526 HIS A CA 1
ATOM 3981 C C . HIS A 1 526 ? -11.154 -39.998 1.728 1.00 87.81 526 HIS A C 1
ATOM 3983 O O . HIS A 1 526 ? -10.247 -40.821 1.683 1.00 87.81 526 HIS A O 1
ATOM 3989 N N . CYS A 1 527 ? -10.948 -38.700 1.904 1.00 90.38 527 CYS A N 1
ATOM 3990 C CA . CYS A 1 527 ? -9.635 -38.111 2.078 1.00 90.38 527 CYS A CA 1
ATOM 3991 C C . CYS A 1 527 ? -9.737 -36.852 2.939 1.00 90.38 527 CYS A C 1
ATOM 3993 O O . CYS A 1 527 ? -10.824 -36.295 3.147 1.00 90.38 527 CYS A O 1
ATOM 3995 N N . GLU A 1 528 ? -8.596 -36.412 3.443 1.00 91.12 528 GLU A N 1
ATOM 3996 C CA . GLU A 1 528 ? -8.456 -35.157 4.169 1.00 91.12 528 GLU A CA 1
ATOM 3997 C C . GLU A 1 528 ? -7.393 -34.278 3.524 1.00 91.12 528 GLU A C 1
ATOM 3999 O O . GLU A 1 528 ? -6.383 -34.768 3.022 1.00 91.12 528 GLU A O 1
ATOM 4004 N N . ILE A 1 529 ? -7.637 -32.971 3.549 1.00 90.00 529 ILE A N 1
ATOM 4005 C CA . ILE A 1 529 ? -6.674 -31.949 3.160 1.00 90.00 529 ILE A CA 1
ATOM 4006 C C . ILE A 1 529 ? -6.292 -31.176 4.413 1.00 90.00 529 ILE A C 1
ATOM 4008 O O . ILE A 1 529 ? -7.143 -30.549 5.046 1.00 90.00 529 ILE A O 1
ATOM 4012 N N . ARG A 1 530 ? -5.007 -31.209 4.759 1.00 88.12 530 ARG A N 1
ATOM 4013 C CA . ARG A 1 530 ? -4.418 -30.388 5.815 1.00 88.12 530 ARG A CA 1
ATOM 4014 C C . ARG A 1 530 ? -3.829 -29.127 5.194 1.00 88.12 530 ARG A C 1
ATOM 4016 O O . ARG A 1 530 ? -2.872 -29.221 4.429 1.00 88.12 530 ARG A O 1
ATOM 4023 N N . TRP A 1 531 ? -4.376 -27.968 5.548 1.00 78.75 531 TRP A N 1
ATOM 4024 C CA . TRP A 1 531 ? -3.862 -26.656 5.162 1.00 78.75 531 TRP A CA 1
ATOM 4025 C C . TRP A 1 531 ? -3.161 -26.000 6.350 1.00 78.75 531 TRP A C 1
ATOM 4027 O O . TRP A 1 531 ? -3.798 -25.697 7.356 1.00 78.75 531 TRP A O 1
ATOM 4037 N N . ASP A 1 532 ? -1.851 -25.772 6.255 1.00 67.69 532 ASP A N 1
ATOM 4038 C CA . ASP A 1 532 ? -1.083 -25.026 7.270 1.00 67.69 532 ASP A CA 1
ATOM 4039 C C . ASP A 1 532 ? -0.838 -23.563 6.880 1.00 67.69 532 ASP A C 1
ATOM 4041 O O . ASP A 1 532 ? -0.004 -22.870 7.466 1.00 67.69 532 ASP A O 1
ATOM 4045 N N . GLY A 1 533 ? -1.593 -23.077 5.896 1.00 55.25 533 GLY A N 1
ATOM 4046 C CA . GLY A 1 533 ? -1.456 -21.731 5.375 1.00 55.25 533 GLY A CA 1
ATOM 4047 C C . GLY A 1 533 ? -0.376 -21.562 4.330 1.00 55.25 533 GLY A C 1
ATOM 4048 O O . GLY A 1 533 ? -0.445 -20.591 3.604 1.00 55.25 533 GLY A O 1
ATOM 4049 N N . THR A 1 534 ? 0.594 -22.456 4.196 1.00 66.25 534 THR A N 1
ATOM 4050 C CA . THR A 1 534 ? 1.549 -22.384 3.079 1.00 66.25 534 THR A CA 1
ATOM 4051 C C . THR A 1 534 ? 1.461 -23.606 2.185 1.00 66.25 534 THR A C 1
ATOM 4053 O O . THR A 1 534 ? 1.607 -23.483 0.972 1.00 66.25 534 THR A O 1
ATOM 4056 N N . THR A 1 535 ? 1.187 -24.770 2.769 1.00 74.50 535 THR A N 1
ATOM 4057 C CA . THR A 1 535 ? 1.279 -26.070 2.112 1.00 74.50 535 THR A CA 1
ATOM 4058 C C . THR A 1 535 ? 0.012 -26.884 2.354 1.00 74.50 535 THR A C 1
ATOM 4060 O O . THR A 1 535 ? -0.509 -26.951 3.471 1.00 74.50 535 THR A O 1
ATOM 4063 N N . ALA A 1 536 ? -0.491 -27.524 1.296 1.00 81.94 536 ALA A N 1
ATOM 4064 C CA . ALA A 1 536 ? -1.642 -28.414 1.360 1.00 81.94 536 ALA A CA 1
ATOM 4065 C C . ALA A 1 536 ? -1.173 -29.864 1.253 1.00 81.94 536 ALA A C 1
ATOM 4067 O O . ALA A 1 536 ? -0.525 -30.237 0.281 1.00 81.94 536 ALA A O 1
ATOM 4068 N N . TRP A 1 537 ? -1.531 -30.689 2.232 1.00 85.38 537 TRP A N 1
ATOM 4069 C CA . TRP A 1 537 ? -1.260 -32.126 2.210 1.00 85.38 537 TRP A CA 1
ATOM 4070 C C . TRP A 1 537 ? -2.566 -32.899 2.105 1.00 85.38 537 TRP A C 1
ATOM 4072 O O . TRP A 1 537 ? -3.444 -32.730 2.948 1.00 85.38 537 TRP A O 1
ATOM 4082 N N . LEU A 1 538 ? -2.681 -33.736 1.079 1.00 90.50 538 LEU A N 1
ATOM 4083 C CA . LEU A 1 538 ? -3.801 -34.637 0.846 1.00 90.50 538 LEU A CA 1
ATOM 4084 C C . LEU A 1 538 ? -3.449 -36.046 1.325 1.00 90.50 538 LEU A C 1
ATOM 4086 O O . LEU A 1 538 ? -2.462 -36.625 0.868 1.00 90.50 538 LEU A O 1
ATOM 4090 N N . THR A 1 539 ? -4.306 -36.611 2.166 1.00 87.88 539 THR A N 1
ATOM 4091 C CA . THR A 1 539 ? -4.180 -37.973 2.698 1.00 87.88 539 THR A CA 1
ATOM 4092 C C . THR A 1 539 ? -5.415 -38.785 2.325 1.00 87.88 539 THR A C 1
ATOM 4094 O O . THR A 1 539 ? -6.540 -38.377 2.620 1.00 87.88 539 THR A O 1
ATOM 4097 N N . ASP A 1 540 ? -5.225 -39.941 1.689 1.00 91.12 540 ASP A N 1
ATOM 4098 C CA . ASP A 1 540 ? -6.289 -40.927 1.480 1.00 91.12 540 ASP A CA 1
ATOM 4099 C C . ASP A 1 540 ? -6.584 -41.650 2.801 1.00 91.12 540 ASP A C 1
ATOM 4101 O O . ASP A 1 540 ? -5.682 -42.192 3.439 1.00 91.12 540 ASP A O 1
ATOM 4105 N N . LEU A 1 541 ? -7.849 -41.666 3.221 1.00 88.88 541 LEU A N 1
ATOM 4106 C CA . LEU A 1 541 ? -8.274 -42.259 4.493 1.00 88.88 541 LEU A CA 1
ATOM 4107 C C . LEU A 1 541 ? -8.782 -43.693 4.288 1.00 88.88 541 LEU A C 1
ATOM 4109 O O . LEU A 1 541 ? -9.892 -44.032 4.698 1.00 88.88 541 LEU A O 1
ATOM 4113 N N . ASP A 1 542 ? -7.959 -44.506 3.620 1.00 82.19 542 ASP A N 1
ATOM 4114 C CA . ASP A 1 542 ? -8.246 -45.894 3.230 1.00 82.19 542 ASP A CA 1
ATOM 4115 C C . ASP A 1 542 ? -9.535 -46.014 2.399 1.00 82.19 542 ASP A C 1
ATOM 4117 O O . ASP A 1 542 ? -10.494 -46.729 2.711 1.00 82.19 542 ASP A O 1
ATOM 4121 N N . SER A 1 543 ? -9.605 -45.216 1.335 1.00 86.69 543 SER A N 1
ATOM 4122 C CA . SER A 1 543 ? -10.793 -45.160 0.498 1.00 86.69 543 SER A CA 1
ATOM 4123 C C . SER A 1 543 ? -10.921 -46.397 -0.398 1.00 86.69 543 SER A C 1
ATOM 4125 O O . SER A 1 543 ? -9.951 -46.918 -0.951 1.00 86.69 543 SER A O 1
ATOM 4127 N N . ALA A 1 544 ? -12.160 -46.848 -0.628 1.00 76.44 544 ALA A N 1
ATOM 4128 C CA . ALA A 1 544 ? -12.410 -48.073 -1.390 1.00 76.44 544 ALA A CA 1
ATOM 4129 C C . ALA A 1 544 ? -11.937 -47.986 -2.855 1.00 76.44 544 ALA A C 1
ATOM 4131 O O . ALA A 1 544 ? -11.528 -48.989 -3.434 1.00 76.44 544 ALA A O 1
ATOM 4132 N N . ASN A 1 545 ? -11.990 -46.791 -3.454 1.00 82.00 545 ASN A N 1
ATOM 4133 C CA . ASN A 1 545 ? -11.640 -46.562 -4.860 1.00 82.00 545 ASN A CA 1
ATOM 4134 C C . ASN A 1 545 ? -10.302 -45.828 -5.049 1.00 82.00 545 ASN A C 1
ATOM 4136 O O . ASN A 1 545 ? -9.860 -45.680 -6.189 1.00 82.00 545 ASN A O 1
ATOM 4140 N N . GLY A 1 546 ? -9.643 -45.426 -3.958 1.00 81.44 546 GLY A N 1
ATOM 4141 C CA . GLY A 1 546 ? -8.406 -44.657 -3.970 1.00 81.44 546 GLY A CA 1
ATOM 4142 C C . GLY A 1 546 ? -8.594 -43.185 -4.346 1.00 81.44 546 GLY A C 1
ATOM 4143 O O . GLY A 1 546 ? -9.447 -42.828 -5.161 1.00 81.44 546 GLY A O 1
ATOM 4144 N N . THR A 1 547 ? -7.713 -42.349 -3.808 1.00 90.31 547 THR A N 1
ATOM 4145 C CA . THR A 1 547 ? -7.564 -40.943 -4.190 1.00 90.31 547 THR A CA 1
ATOM 4146 C C . THR A 1 547 ? -6.537 -40.789 -5.309 1.00 90.31 547 THR A C 1
ATOM 4148 O O . THR A 1 547 ? -5.477 -41.421 -5.286 1.00 90.31 547 THR A O 1
ATOM 4151 N N . PHE A 1 548 ? -6.829 -39.940 -6.298 1.00 86.94 548 PHE A N 1
ATOM 4152 C CA . PHE A 1 548 ? -5.917 -39.653 -7.405 1.00 86.94 548 PHE A CA 1
ATOM 4153 C C . PHE A 1 548 ? -5.596 -38.163 -7.478 1.00 86.94 548 PHE A C 1
ATOM 4155 O O . PHE A 1 548 ? -6.506 -37.349 -7.393 1.00 86.94 548 PHE A O 1
ATOM 4162 N N . VAL A 1 549 ? -4.334 -37.817 -7.722 1.00 89.00 549 VAL A N 1
ATOM 4163 C CA . VAL A 1 549 ? -3.885 -36.452 -8.042 1.00 89.00 549 VAL A CA 1
ATOM 4164 C C . VAL A 1 549 ? -3.236 -36.491 -9.419 1.00 89.00 549 VAL A C 1
ATOM 4166 O O . VAL A 1 549 ? -2.368 -37.331 -9.666 1.00 89.00 549 VAL A O 1
ATOM 4169 N N . ASN A 1 550 ? -3.694 -35.651 -10.351 1.00 82.06 550 ASN A N 1
ATOM 4170 C CA . ASN A 1 550 ? -3.183 -35.589 -11.729 1.00 82.06 550 ASN A CA 1
ATOM 4171 C C . ASN A 1 550 ? -3.075 -36.980 -12.391 1.00 82.06 550 ASN A C 1
ATOM 4173 O O . ASN A 1 550 ? -2.050 -37.357 -12.960 1.00 82.06 550 ASN A O 1
ATOM 4177 N N . LYS A 1 551 ? -4.155 -37.772 -12.278 1.00 83.75 551 LYS A N 1
ATOM 4178 C CA . LYS A 1 551 ? -4.301 -39.153 -12.793 1.00 83.75 551 LYS A CA 1
ATOM 4179 C C . LYS A 1 551 ? -3.432 -40.222 -12.104 1.00 83.75 551 LYS A C 1
ATOM 4181 O O . LYS A 1 551 ? -3.535 -41.392 -12.468 1.00 83.75 551 LYS A O 1
ATOM 4186 N N . ARG A 1 552 ? -2.637 -39.883 -11.084 1.00 79.06 552 ARG A N 1
ATOM 4187 C CA . ARG A 1 552 ? -1.831 -40.842 -10.306 1.00 79.06 552 ARG A CA 1
ATOM 4188 C C . ARG A 1 552 ? -2.506 -41.164 -8.979 1.00 79.06 552 ARG A C 1
ATOM 4190 O O . ARG A 1 552 ? -2.947 -40.254 -8.289 1.00 79.06 552 ARG A O 1
ATOM 4197 N N . ARG A 1 553 ? -2.588 -42.448 -8.614 1.00 84.12 553 ARG A N 1
ATOM 4198 C CA . ARG A 1 553 ? -3.130 -42.870 -7.312 1.00 84.12 553 ARG A CA 1
ATOM 4199 C C . ARG A 1 553 ? -2.141 -42.510 -6.207 1.00 84.12 553 ARG A C 1
ATOM 4201 O O . ARG A 1 553 ? -0.955 -42.802 -6.346 1.00 84.12 553 ARG A O 1
ATOM 4208 N N . ILE A 1 554 ? -2.633 -41.919 -5.126 1.00 89.50 554 ILE A N 1
ATOM 4209 C CA . ILE A 1 554 ? -1.822 -41.505 -3.980 1.00 89.50 554 ILE A CA 1
ATOM 4210 C C . ILE A 1 554 ? -2.342 -42.149 -2.696 1.00 89.50 554 ILE A C 1
ATOM 4212 O O . ILE A 1 554 ? -3.498 -42.562 -2.617 1.00 89.50 554 ILE A O 1
ATOM 4216 N N . LEU A 1 555 ? -1.465 -42.240 -1.699 1.00 70.94 555 LEU A N 1
ATOM 4217 C CA . LEU A 1 555 ? -1.843 -42.471 -0.300 1.00 70.94 555 LEU A CA 1
ATOM 4218 C C . LEU A 1 555 ? -1.664 -41.184 0.506 1.00 70.94 555 LEU A C 1
ATOM 4220 O O . LEU A 1 555 ? -2.532 -40.823 1.284 1.00 70.94 555 LEU A O 1
ATOM 4224 N N . ASN A 1 556 ? -0.568 -40.467 0.247 1.00 73.75 556 ASN A N 1
ATOM 4225 C CA . ASN A 1 556 ? -0.295 -39.122 0.737 1.00 73.75 556 ASN A CA 1
ATOM 4226 C C . ASN A 1 556 ? 0.376 -38.326 -0.385 1.00 73.75 556 ASN A C 1
ATOM 4228 O O . ASN A 1 556 ? 1.252 -38.869 -1.065 1.00 73.75 556 ASN A O 1
ATOM 4232 N N . ALA A 1 557 ? -0.014 -37.071 -0.583 1.00 78.19 557 ALA A N 1
ATOM 4233 C CA . ALA A 1 557 ? 0.608 -36.178 -1.556 1.00 78.19 557 ALA A CA 1
ATOM 4234 C C . ALA A 1 557 ? 0.517 -34.713 -1.114 1.00 78.19 557 ALA A C 1
ATOM 4236 O O . ALA A 1 557 ? -0.501 -34.281 -0.579 1.00 78.19 557 ALA A O 1
ATOM 4237 N N . GLU A 1 558 ? 1.575 -33.948 -1.366 1.00 85.19 558 GLU A N 1
ATOM 4238 C CA . GLU A 1 558 ? 1.522 -32.486 -1.322 1.00 85.19 558 GLU A CA 1
ATOM 4239 C C . GLU A 1 558 ? 0.783 -31.978 -2.569 1.00 85.19 558 GLU A C 1
ATOM 4241 O O . GLU A 1 558 ? 1.031 -32.475 -3.669 1.00 85.19 558 GLU A O 1
ATOM 4246 N N . LEU A 1 559 ? -0.143 -31.032 -2.398 1.00 78.12 559 LEU A N 1
ATOM 4247 C CA . LEU A 1 559 ? -0.935 -30.446 -3.480 1.00 78.12 559 LEU A CA 1
ATOM 4248 C C . LEU A 1 559 ? -0.308 -29.141 -3.969 1.00 78.12 559 LEU A C 1
ATOM 4250 O O . LEU A 1 559 ? -0.128 -28.198 -3.194 1.00 78.12 559 LEU A O 1
ATOM 4254 N N . ALA A 1 560 ? -0.046 -29.072 -5.271 1.00 79.38 560 ALA A N 1
ATOM 4255 C CA . ALA A 1 560 ? 0.406 -27.873 -5.963 1.00 79.38 560 ALA A CA 1
ATOM 4256 C C . ALA A 1 560 ? -0.770 -27.085 -6.567 1.00 79.38 560 ALA A C 1
ATOM 4258 O O . ALA A 1 560 ? -1.848 -27.626 -6.822 1.00 79.38 560 ALA A O 1
ATOM 4259 N N . HIS A 1 561 ? -0.571 -25.785 -6.814 1.00 77.06 561 HIS A N 1
ATOM 4260 C CA . HIS A 1 561 ? -1.576 -24.936 -7.465 1.00 77.06 561 HIS A CA 1
ATOM 4261 C C . HIS A 1 561 ? -2.048 -25.544 -8.803 1.00 77.06 561 HIS A C 1
ATOM 4263 O O . HIS A 1 561 ? -1.233 -25.887 -9.655 1.00 77.06 561 HIS A O 1
ATOM 4269 N N . ARG A 1 562 ? -3.372 -25.616 -8.988 1.00 74.69 562 ARG A N 1
ATOM 4270 C CA . ARG A 1 562 ? -4.126 -26.260 -10.084 1.00 74.69 562 ARG A CA 1
ATOM 4271 C C . ARG A 1 562 ? -4.089 -27.789 -10.129 1.00 74.69 562 ARG A C 1
ATOM 4273 O O . ARG A 1 562 ? -4.584 -28.358 -11.101 1.00 74.69 562 ARG A O 1
ATOM 4280 N N . ASP A 1 563 ? -3.600 -28.467 -9.093 1.00 84.31 563 ASP A N 1
ATOM 4281 C CA . ASP A 1 563 ? -3.705 -29.926 -9.031 1.00 84.31 563 ASP A CA 1
ATOM 4282 C C . ASP A 1 563 ? -5.165 -30.386 -9.050 1.00 84.31 563 ASP A C 1
ATOM 4284 O O . ASP A 1 563 ? -6.012 -29.874 -8.309 1.00 84.31 563 ASP A O 1
ATOM 4288 N N . VAL A 1 564 ? -5.442 -31.389 -9.888 1.00 86.12 564 VAL A N 1
ATOM 4289 C CA . VAL A 1 564 ? -6.766 -32.002 -10.010 1.00 86.12 564 VAL A CA 1
ATOM 4290 C C . VAL A 1 564 ? -6.803 -33.281 -9.186 1.00 86.12 564 VAL A C 1
ATOM 4292 O O . VAL A 1 564 ? -6.153 -34.282 -9.507 1.00 86.12 564 VAL A O 1
ATOM 4295 N N . ILE A 1 565 ? -7.604 -33.247 -8.129 1.00 92.56 565 ILE A N 1
ATOM 4296 C CA . ILE A 1 565 ? -7.901 -34.365 -7.244 1.00 92.56 565 ILE A CA 1
ATOM 4297 C C . ILE A 1 565 ? -9.139 -35.073 -7.788 1.00 92.56 565 ILE A C 1
ATOM 4299 O O . ILE A 1 565 ? -10.176 -34.448 -7.986 1.00 92.56 565 ILE A O 1
ATOM 4303 N N . ARG A 1 566 ? -9.066 -36.384 -8.006 1.00 90.44 566 ARG A N 1
ATOM 4304 C CA . ARG A 1 566 ? -10.211 -37.198 -8.427 1.00 90.44 566 ARG A CA 1
ATOM 4305 C C . ARG A 1 566 ? -10.558 -38.227 -7.358 1.00 90.44 566 ARG A C 1
ATOM 4307 O O . ARG A 1 566 ? -9.696 -39.002 -6.938 1.00 90.44 566 ARG A O 1
ATOM 4314 N N . LEU A 1 567 ? -11.834 -38.248 -6.972 1.00 89.69 567 LEU A N 1
ATOM 4315 C CA . LEU A 1 567 ? -12.423 -39.135 -5.968 1.00 89.69 567 LEU A CA 1
ATOM 4316 C C . LEU A 1 567 ? -13.706 -39.717 -6.570 1.00 89.69 567 LEU A C 1
ATOM 4318 O O . LEU A 1 567 ? -14.694 -39.005 -6.717 1.00 89.69 567 LEU A O 1
ATOM 4322 N N . GLY A 1 568 ? -13.709 -40.998 -6.943 1.00 87.75 568 GLY A N 1
ATOM 4323 C CA . GLY A 1 568 ? -14.844 -41.548 -7.695 1.00 87.75 568 GLY A CA 1
ATOM 4324 C C . GLY A 1 568 ? -15.008 -40.862 -9.060 1.00 87.75 568 GLY A C 1
ATOM 4325 O O . GLY A 1 568 ? -14.054 -40.862 -9.848 1.00 87.75 568 GLY A O 1
ATOM 4326 N N . ASP A 1 569 ? -16.192 -40.296 -9.302 1.00 83.56 569 ASP A N 1
ATOM 4327 C CA . ASP A 1 569 ? -16.560 -39.525 -10.501 1.00 83.56 569 ASP A CA 1
ATOM 4328 C C . ASP A 1 569 ? -16.492 -38.002 -10.258 1.00 83.56 569 ASP A C 1
ATOM 4330 O O . ASP A 1 569 ? -16.677 -37.218 -11.184 1.00 83.56 569 ASP A O 1
ATOM 4334 N N . SER A 1 570 ? -16.206 -37.577 -9.024 1.00 84.62 570 SER A N 1
ATOM 4335 C CA . SER A 1 570 ? -16.045 -36.171 -8.645 1.00 84.62 570 SER A CA 1
ATOM 4336 C C . SER A 1 570 ? -14.599 -35.706 -8.811 1.00 84.62 570 SER A C 1
ATOM 4338 O O . SER A 1 570 ? -13.649 -36.449 -8.520 1.00 84.62 570 SER A O 1
ATOM 4340 N N . THR A 1 571 ? -14.425 -34.446 -9.207 1.00 85.88 571 THR A N 1
ATOM 4341 C CA . THR A 1 571 ? -13.114 -33.793 -9.303 1.00 85.88 571 THR A CA 1
ATOM 4342 C C . THR A 1 571 ? -13.060 -32.524 -8.466 1.00 85.88 571 THR A C 1
ATOM 4344 O O . THR A 1 571 ? -14.033 -31.787 -8.359 1.00 85.88 571 THR A O 1
ATOM 4347 N N . ALA A 1 572 ? -11.908 -32.259 -7.861 1.00 85.12 572 ALA A N 1
ATOM 4348 C CA . ALA A 1 572 ? -11.634 -31.044 -7.113 1.00 85.12 572 ALA A CA 1
ATOM 4349 C C . ALA A 1 572 ? -10.321 -30.435 -7.603 1.00 85.12 572 ALA A C 1
ATOM 4351 O O . ALA A 1 572 ? -9.302 -31.122 -7.619 1.00 85.12 572 ALA A O 1
ATOM 4352 N N . THR A 1 573 ? -10.329 -29.160 -7.970 1.00 82.06 573 THR A N 1
ATOM 4353 C CA . THR A 1 573 ? -9.119 -28.432 -8.366 1.00 82.06 573 THR A CA 1
ATOM 4354 C C . THR A 1 573 ? -8.644 -27.572 -7.205 1.00 82.06 573 THR A C 1
ATOM 4356 O O . THR A 1 573 ? -9.406 -26.752 -6.690 1.00 82.06 573 THR A O 1
ATOM 4359 N N . PHE A 1 574 ? -7.392 -27.748 -6.788 1.00 80.81 574 PHE A N 1
ATOM 4360 C CA . PHE A 1 574 ? -6.783 -26.960 -5.717 1.00 80.81 574 PHE A CA 1
ATOM 4361 C C . PHE A 1 574 ? -6.176 -25.663 -6.258 1.00 80.81 574 PHE A C 1
ATOM 4363 O O . PHE A 1 574 ? -5.382 -25.687 -7.188 1.00 80.81 574 PHE A O 1
ATOM 4370 N N . ILE A 1 575 ? -6.515 -24.518 -5.670 1.00 75.06 575 ILE A N 1
ATOM 4371 C CA . ILE A 1 575 ? -6.055 -23.187 -6.082 1.00 75.06 575 ILE A CA 1
ATOM 4372 C C . ILE A 1 575 ? -5.421 -22.494 -4.871 1.00 75.06 575 ILE A C 1
ATOM 4374 O O . ILE A 1 575 ? -6.110 -22.224 -3.898 1.00 75.06 575 ILE A O 1
ATOM 4378 N N . SER A 1 576 ? -4.126 -22.172 -4.923 1.00 73.19 576 SER A N 1
ATOM 4379 C CA . SER A 1 576 ? -3.409 -21.400 -3.884 1.00 73.19 576 SER A CA 1
ATOM 4380 C C . SER A 1 576 ? -2.884 -20.068 -4.437 1.00 73.19 576 SER A C 1
ATOM 4382 O O . SER A 1 576 ? -2.317 -20.058 -5.528 1.00 73.19 576 SER A O 1
ATOM 4384 N N . VAL A 1 577 ? -3.048 -18.951 -3.713 1.00 52.91 577 VAL A N 1
ATOM 4385 C CA . VAL A 1 577 ? -2.693 -17.581 -4.176 1.00 52.91 577 VAL A CA 1
ATOM 4386 C C . VAL A 1 577 ? -1.236 -17.191 -3.835 1.00 52.91 577 VAL A C 1
ATOM 4388 O O . VAL A 1 577 ? -0.905 -16.021 -3.688 1.00 52.91 577 VAL A O 1
ATOM 4391 N N . GLY A 1 578 ? -0.330 -18.161 -3.677 1.00 46.00 578 GLY A N 1
ATOM 4392 C CA . GLY A 1 578 ? 1.063 -17.905 -3.262 1.00 46.00 578 GLY A CA 1
ATOM 4393 C C . GLY A 1 578 ? 2.136 -18.685 -4.015 1.00 46.00 578 GLY A C 1
ATOM 4394 O O . GLY A 1 578 ? 3.302 -18.599 -3.642 1.00 46.00 578 GLY A O 1
ATOM 4395 N N . GLN A 1 579 ? 1.775 -19.438 -5.055 1.00 37.94 579 GLN A N 1
ATOM 4396 C CA . GLN A 1 579 ? 2.742 -20.105 -5.928 1.00 37.94 579 GLN A CA 1
ATOM 4397 C C . GLN A 1 579 ? 2.649 -19.500 -7.331 1.00 37.94 579 GLN A C 1
ATOM 4399 O O . GLN A 1 579 ? 1.616 -19.616 -7.986 1.00 37.94 579 GLN A O 1
ATOM 4404 N N . GLU A 1 580 ? 3.713 -18.800 -7.743 1.00 28.78 580 GLU A N 1
ATOM 4405 C CA . GLU A 1 580 ? 3.875 -18.248 -9.092 1.00 28.78 580 GLU A CA 1
ATOM 4406 C C . GLU A 1 580 ? 3.686 -19.332 -10.162 1.00 28.78 580 GLU A C 1
ATOM 4408 O O . GLU A 1 580 ? 4.114 -20.480 -10.032 1.00 28.78 580 GLU A O 1
ATOM 4413 N N . GLU A 1 581 ? 3.017 -18.921 -11.229 1.00 29.25 581 GLU A N 1
ATOM 4414 C CA . GLU A 1 581 ? 2.542 -19.720 -12.344 1.00 29.25 581 GLU A CA 1
ATOM 4415 C C . GLU A 1 581 ? 3.639 -20.502 -13.104 1.00 29.25 581 GLU A C 1
ATOM 4417 O O . GLU A 1 581 ? 4.574 -19.928 -13.663 1.00 29.25 581 GLU A O 1
ATOM 4422 N N . LYS A 1 582 ? 3.437 -21.818 -13.261 1.00 24.73 582 LYS A N 1
ATOM 4423 C CA . LYS A 1 582 ? 3.779 -22.555 -14.491 1.00 24.73 582 LYS A CA 1
ATOM 4424 C C . LYS A 1 582 ? 2.482 -22.775 -15.268 1.00 24.73 582 LYS A C 1
ATOM 4426 O O . LYS A 1 582 ? 1.532 -23.324 -14.716 1.00 24.73 582 LYS A O 1
ATOM 4431 N N . TRP A 1 583 ? 2.434 -22.324 -16.517 1.00 25.02 583 TRP A N 1
ATOM 4432 C CA . TRP A 1 583 ? 1.245 -22.412 -17.371 1.00 25.02 583 TRP A CA 1
ATOM 4433 C C . TRP A 1 583 ? 1.117 -23.814 -17.977 1.00 25.02 583 TRP A C 1
ATOM 4435 O O . TRP A 1 583 ? 2.087 -24.285 -18.571 1.00 25.02 583 TRP A O 1
ATOM 4445 N N . PRO A 1 584 ? -0.057 -24.462 -17.899 1.00 29.75 584 PRO A N 1
ATOM 4446 C CA . PRO A 1 584 ? -0.464 -25.455 -18.875 1.00 29.75 584 PRO A CA 1
ATOM 4447 C C . PRO A 1 584 ? -1.428 -24.832 -19.891 1.00 29.75 584 PRO A C 1
ATOM 4449 O O . PRO A 1 584 ? -2.333 -24.072 -19.534 1.00 29.75 584 PRO A O 1
ATOM 4452 N N . GLU A 1 585 ? -1.191 -25.178 -21.151 1.00 38.81 585 GLU A N 1
ATOM 4453 C CA . GLU A 1 585 ? -2.043 -24.933 -22.312 1.00 38.81 585 GLU A CA 1
ATOM 4454 C C . GLU A 1 585 ? -3.476 -25.423 -22.069 1.00 38.81 585 GLU A C 1
ATOM 4456 O O . GLU A 1 585 ? -3.696 -26.441 -21.405 1.00 38.81 585 GLU A O 1
ATOM 4461 N N . ALA A 1 586 ? -4.452 -24.716 -22.634 1.00 28.33 586 ALA A N 1
ATOM 4462 C CA . ALA A 1 586 ? -5.786 -25.260 -22.811 1.00 28.33 586 ALA A CA 1
ATOM 4463 C C . ALA A 1 586 ? -6.346 -24.854 -24.172 1.00 28.33 586 ALA A C 1
ATOM 4465 O O . ALA A 1 586 ? -6.262 -23.695 -24.582 1.00 28.33 586 ALA A O 1
ATOM 4466 N N . ASP A 1 587 ? -6.879 -25.889 -24.805 1.00 26.73 587 ASP A N 1
ATOM 4467 C CA . ASP A 1 587 ? -7.456 -25.981 -26.131 1.00 26.73 587 ASP A CA 1
ATOM 4468 C C . ASP A 1 587 ? -8.644 -25.052 -26.390 1.00 26.73 587 ASP A C 1
ATOM 4470 O O . ASP A 1 587 ? -9.333 -24.561 -25.491 1.00 26.73 587 ASP A O 1
ATOM 4474 N N . GLU A 1 588 ? -8.850 -24.895 -27.690 1.00 31.64 588 GLU A N 1
ATOM 4475 C CA . GLU A 1 588 ? -9.880 -24.165 -28.407 1.00 31.64 588 GLU A CA 1
ATOM 4476 C C . GLU A 1 588 ? -11.313 -24.608 -28.055 1.00 31.64 588 GLU A C 1
ATOM 4478 O O . GLU A 1 588 ? -11.603 -25.796 -27.946 1.00 31.64 588 GLU A O 1
ATOM 4483 N N . ASP A 1 589 ? -12.216 -23.631 -27.917 1.00 34.88 589 ASP A N 1
ATOM 4484 C CA . ASP A 1 589 ? -13.493 -23.519 -28.652 1.00 34.88 589 ASP A CA 1
ATOM 4485 C C . ASP A 1 589 ? -14.480 -22.650 -27.849 1.00 34.88 589 ASP A C 1
ATOM 4487 O O . ASP A 1 589 ? -15.114 -23.091 -26.895 1.00 34.88 589 ASP A O 1
ATOM 4491 N N . THR A 1 590 ? -14.570 -21.361 -28.187 1.00 29.33 590 THR A N 1
ATOM 4492 C CA . THR A 1 590 ? -15.767 -20.518 -27.998 1.00 29.33 590 THR A CA 1
ATOM 4493 C C . THR A 1 590 ? -15.546 -19.189 -28.727 1.00 29.33 590 THR A C 1
ATOM 4495 O O . THR A 1 590 ? -14.707 -18.375 -28.349 1.00 29.33 590 THR A O 1
ATOM 4498 N N . GLY A 1 591 ? -16.296 -18.971 -29.812 1.00 34.62 591 GLY A N 1
ATOM 4499 C CA . GLY A 1 591 ? -16.178 -17.831 -30.729 1.00 34.62 591 GLY A CA 1
ATOM 4500 C C . GLY A 1 591 ? -16.588 -16.463 -30.163 1.00 34.62 591 GLY A C 1
ATOM 4501 O O . GLY A 1 591 ? -17.537 -15.854 -30.652 1.00 34.62 591 GLY A O 1
ATOM 4502 N N . ALA A 1 592 ? -15.844 -15.948 -29.184 1.00 26.48 592 ALA A N 1
ATOM 4503 C CA . ALA A 1 592 ? -15.858 -14.542 -28.782 1.00 26.48 592 ALA A CA 1
ATOM 4504 C C . ALA A 1 592 ? -14.618 -13.822 -29.347 1.00 26.48 592 ALA A C 1
ATOM 4506 O O . ALA A 1 592 ? -13.526 -14.389 -29.376 1.00 26.48 592 ALA A O 1
ATOM 4507 N N . LEU A 1 593 ? -14.780 -12.579 -29.824 1.00 27.59 593 LEU A N 1
ATOM 4508 C CA . LEU A 1 593 ? -13.679 -11.777 -30.379 1.00 27.59 593 LEU A CA 1
ATOM 4509 C C . LEU A 1 593 ? -12.488 -11.712 -29.395 1.00 27.59 593 LEU A C 1
ATOM 4511 O O . LEU A 1 593 ? -12.706 -11.416 -28.219 1.00 27.59 593 LEU A O 1
ATOM 4515 N N . PRO A 1 594 ? -11.241 -11.959 -29.849 1.00 27.61 594 PRO A N 1
ATOM 4516 C CA . PRO A 1 594 ? -10.098 -12.068 -28.954 1.00 27.61 594 PRO A CA 1
ATOM 4517 C C . PRO A 1 594 ? -9.761 -10.715 -28.325 1.00 27.61 594 PRO A C 1
ATOM 4519 O O . PRO A 1 594 ? -9.526 -9.724 -29.017 1.00 27.61 594 PRO A O 1
ATOM 4522 N N . SER A 1 595 ? -9.677 -10.695 -26.996 1.00 29.45 595 SER A N 1
ATOM 4523 C CA . SER A 1 595 ? -8.939 -9.675 -26.253 1.00 29.45 595 SER A CA 1
ATOM 4524 C C . SER A 1 595 ? -7.487 -9.590 -26.761 1.00 29.45 595 SER A C 1
ATOM 4526 O O . SER A 1 595 ? -6.921 -10.627 -27.128 1.00 29.45 595 SER A O 1
ATOM 4528 N N . PRO A 1 596 ? -6.861 -8.394 -26.789 1.00 37.84 596 PRO A N 1
ATOM 4529 C CA . PRO A 1 596 ? -5.488 -8.241 -27.263 1.00 37.84 596 PRO A CA 1
ATOM 4530 C C . PRO A 1 596 ? -4.549 -9.158 -26.472 1.00 37.84 596 PRO A C 1
ATOM 4532 O O . PRO A 1 596 ? -4.587 -9.190 -25.240 1.00 37.84 596 PRO A O 1
ATOM 4535 N N . ARG A 1 597 ? -3.728 -9.937 -27.191 1.00 47.16 597 ARG A N 1
ATOM 4536 C CA . ARG A 1 597 ? -2.720 -10.815 -26.580 1.00 47.16 597 ARG A CA 1
ATOM 4537 C C . ARG A 1 597 ? -1.794 -9.971 -25.689 1.00 47.16 597 ARG A C 1
ATOM 4539 O O . ARG A 1 597 ? -1.467 -8.847 -26.071 1.00 47.16 597 ARG A O 1
ATOM 4546 N N . PRO A 1 598 ? -1.318 -10.483 -24.540 1.00 63.81 598 PRO A N 1
ATOM 4547 C CA . PRO A 1 598 ? -0.331 -9.773 -23.736 1.00 63.81 598 PRO A CA 1
ATOM 4548 C C . PRO A 1 598 ? 0.893 -9.424 -24.592 1.00 63.81 598 PRO A C 1
ATOM 4550 O O . PRO A 1 598 ? 1.455 -10.305 -25.240 1.00 63.81 598 PRO A O 1
ATOM 4553 N N . ALA A 1 599 ? 1.341 -8.166 -24.564 1.00 63.72 599 ALA A N 1
ATOM 4554 C CA . ALA A 1 599 ? 2.452 -7.669 -25.386 1.00 63.72 599 ALA A CA 1
ATOM 4555 C C . ALA A 1 599 ? 3.729 -8.539 -25.262 1.00 63.72 599 ALA A C 1
ATOM 4557 O O . ALA A 1 599 ? 4.450 -8.776 -26.230 1.00 63.72 599 ALA A O 1
ATOM 4558 N N . ARG A 1 600 ? 3.962 -9.104 -24.070 1.00 73.12 600 ARG A N 1
ATOM 4559 C CA . ARG A 1 600 ? 5.038 -10.068 -23.795 1.00 73.12 600 ARG A CA 1
ATOM 4560 C C . ARG A 1 600 ? 4.927 -11.366 -24.604 1.00 73.12 600 ARG A C 1
ATOM 4562 O O . ARG A 1 600 ? 5.954 -11.877 -25.035 1.00 73.12 600 ARG A O 1
ATOM 4569 N N . ALA A 1 601 ? 3.721 -11.901 -24.789 1.00 71.19 601 ALA A N 1
ATOM 4570 C CA . ALA A 1 601 ? 3.500 -13.141 -25.533 1.00 71.19 601 ALA A CA 1
ATOM 4571 C C . ALA A 1 601 ? 3.849 -12.957 -27.016 1.00 71.19 601 ALA A C 1
ATOM 4573 O O . ALA A 1 601 ? 4.563 -13.771 -27.584 1.00 71.19 601 ALA A O 1
ATOM 4574 N N . VAL A 1 602 ? 3.454 -11.820 -27.598 1.00 80.44 602 VAL A N 1
ATOM 4575 C CA . VAL A 1 602 ? 3.790 -11.462 -28.984 1.00 80.44 602 VAL A CA 1
ATOM 4576 C C . VAL A 1 602 ? 5.305 -11.401 -29.196 1.00 80.44 602 VAL A C 1
ATOM 4578 O O . VAL A 1 602 ? 5.819 -11.962 -30.160 1.00 80.44 602 VAL A O 1
ATOM 4581 N N . LEU A 1 603 ? 6.038 -10.749 -28.287 1.00 85.00 603 LEU A N 1
ATOM 4582 C CA . LEU A 1 603 ? 7.495 -10.651 -28.392 1.00 85.00 603 LEU A CA 1
ATOM 4583 C C . LEU A 1 603 ? 8.184 -12.016 -28.247 1.00 85.00 603 LEU A C 1
ATOM 4585 O O . LEU A 1 603 ? 9.159 -12.285 -28.946 1.00 85.00 603 LEU A O 1
ATOM 4589 N N . LEU A 1 604 ? 7.683 -12.873 -27.354 1.00 84.81 604 LEU A N 1
ATOM 4590 C CA . LEU A 1 604 ? 8.189 -14.234 -27.190 1.00 84.81 604 LEU A CA 1
ATOM 4591 C C . LEU A 1 604 ? 7.979 -15.066 -28.452 1.00 84.81 604 LEU A C 1
ATOM 4593 O O . LEU A 1 604 ? 8.930 -15.678 -28.926 1.00 84.81 604 LEU A O 1
ATOM 4597 N N . ASP A 1 605 ? 6.785 -15.028 -29.039 1.00 83.62 605 ASP A N 1
ATOM 4598 C CA . ASP A 1 605 ? 6.497 -15.730 -30.288 1.00 83.62 605 ASP A CA 1
ATOM 4599 C C . ASP A 1 605 ? 7.454 -15.289 -31.410 1.00 83.62 605 ASP A C 1
ATOM 4601 O O . ASP A 1 605 ? 8.019 -16.126 -32.111 1.00 83.62 605 ASP A O 1
ATOM 4605 N N . LEU A 1 606 ? 7.714 -13.983 -31.544 1.00 87.50 606 LEU A N 1
ATOM 4606 C CA . LEU A 1 606 ? 8.662 -13.452 -32.532 1.00 87.50 606 LEU A CA 1
ATOM 4607 C C . LEU A 1 606 ? 10.104 -13.925 -32.286 1.00 87.50 606 LEU A C 1
ATOM 4609 O O . LEU A 1 606 ? 10.810 -14.251 -33.240 1.00 87.50 606 LEU A O 1
ATOM 4613 N N . LEU A 1 607 ? 10.540 -13.990 -31.025 1.00 87.38 607 LEU A N 1
ATOM 4614 C CA . LEU A 1 607 ? 11.860 -14.509 -30.653 1.00 87.38 607 LEU A CA 1
ATOM 4615 C C . LEU A 1 607 ? 11.997 -16.001 -30.953 1.00 87.38 607 LEU A C 1
ATOM 4617 O O . LEU A 1 607 ? 13.045 -16.424 -31.437 1.00 87.38 607 LEU A O 1
ATOM 4621 N N . HIS A 1 608 ? 10.948 -16.785 -30.706 1.00 85.19 608 HIS A N 1
ATOM 4622 C CA . HIS A 1 608 ? 10.922 -18.203 -31.054 1.00 85.19 608 HIS A CA 1
ATOM 4623 C C . HIS A 1 608 ? 11.022 -18.403 -32.566 1.00 85.19 608 HIS A C 1
ATOM 4625 O O . HIS A 1 608 ? 11.818 -19.216 -33.023 1.00 85.19 608 HIS A O 1
ATOM 4631 N N . LEU A 1 609 ? 10.285 -17.613 -33.352 1.00 83.50 609 LEU A N 1
ATOM 4632 C CA . LEU A 1 609 ? 10.358 -17.675 -34.814 1.00 83.50 609 LEU A CA 1
ATOM 4633 C C . LEU A 1 609 ? 11.727 -17.287 -35.375 1.00 83.50 609 LEU A C 1
ATOM 4635 O O . LEU A 1 609 ? 12.131 -17.793 -36.422 1.00 83.50 609 LEU A O 1
ATOM 4639 N N . ALA A 1 610 ? 12.431 -16.382 -34.697 1.00 86.06 610 ALA A N 1
ATOM 4640 C CA . ALA A 1 610 ? 13.775 -15.964 -35.070 1.00 86.06 610 ALA A CA 1
ATOM 4641 C C . ALA A 1 610 ? 14.878 -16.906 -34.547 1.00 86.06 610 ALA A C 1
ATOM 4643 O O . ALA A 1 610 ? 16.018 -16.788 -34.986 1.00 86.06 610 ALA A O 1
ATOM 4644 N N . ALA A 1 611 ? 14.571 -17.843 -33.641 1.00 83.75 611 ALA A N 1
ATOM 4645 C CA . ALA A 1 611 ? 15.571 -18.636 -32.921 1.00 83.75 611 ALA A CA 1
ATOM 4646 C C . ALA A 1 611 ? 16.523 -19.406 -33.854 1.00 83.75 611 ALA A C 1
ATOM 4648 O O . ALA A 1 611 ? 17.742 -19.303 -33.720 1.00 83.75 611 ALA A O 1
ATOM 4649 N N . ASP A 1 612 ? 15.970 -20.097 -34.854 1.00 78.50 612 ASP A N 1
ATOM 4650 C CA . ASP A 1 612 ? 16.740 -20.883 -35.831 1.00 78.50 612 ASP A CA 1
ATOM 4651 C C . ASP A 1 612 ? 17.322 -20.028 -36.973 1.00 78.50 612 ASP A C 1
ATOM 4653 O O . ASP A 1 612 ? 17.933 -20.546 -37.909 1.00 78.50 612 ASP A O 1
ATOM 4657 N N . ARG A 1 613 ? 17.118 -18.706 -36.923 1.00 84.88 613 ARG A N 1
ATOM 4658 C CA . ARG A 1 613 ? 17.480 -17.735 -37.970 1.00 84.88 613 ARG A CA 1
ATOM 4659 C C . ARG A 1 613 ? 18.641 -16.822 -37.582 1.00 84.88 613 ARG A C 1
ATOM 4661 O O . ARG A 1 613 ? 18.995 -15.905 -38.324 1.00 84.88 613 ARG A O 1
ATOM 4668 N N . GLY A 1 614 ? 19.273 -17.126 -36.450 1.00 85.62 614 GLY A N 1
ATOM 4669 C CA . GLY A 1 614 ? 20.405 -16.388 -35.908 1.00 85.62 614 GLY A CA 1
ATOM 4670 C C . GLY A 1 614 ? 19.992 -15.176 -35.066 1.00 85.62 614 GLY A C 1
ATOM 4671 O O . GLY A 1 614 ? 18.805 -14.935 -34.847 1.00 85.62 614 GLY A O 1
ATOM 4672 N N . PRO A 1 615 ? 20.969 -14.414 -34.541 1.00 90.75 615 PRO A N 1
ATOM 4673 C CA . PRO A 1 615 ? 20.692 -13.271 -33.678 1.00 90.75 615 PRO A CA 1
ATOM 4674 C C . PRO A 1 615 ? 19.943 -12.168 -34.436 1.00 90.75 615 PRO A C 1
ATOM 4676 O O . PRO A 1 615 ? 20.470 -11.605 -35.395 1.00 90.75 615 PRO A O 1
ATOM 4679 N N . ILE A 1 616 ? 18.729 -11.839 -33.995 1.00 94.25 616 ILE A N 1
ATOM 4680 C CA . ILE A 1 616 ? 17.913 -10.784 -34.601 1.00 94.25 616 ILE A CA 1
ATOM 4681 C C . ILE A 1 616 ? 18.350 -9.402 -34.086 1.00 94.25 616 ILE A C 1
ATOM 4683 O O . ILE A 1 616 ? 18.451 -9.217 -32.868 1.00 94.25 616 ILE A O 1
ATOM 4687 N N . PRO A 1 617 ? 18.595 -8.410 -34.965 1.00 95.06 617 PRO A N 1
ATOM 4688 C CA . PRO A 1 617 ? 18.803 -7.024 -34.552 1.00 95.06 617 PRO A CA 1
ATOM 4689 C C . PRO A 1 617 ? 17.598 -6.481 -33.782 1.00 95.06 617 PRO A C 1
ATOM 4691 O O . PRO A 1 617 ? 16.445 -6.672 -34.184 1.00 95.06 617 PRO A O 1
ATOM 4694 N N . ILE A 1 618 ? 17.846 -5.777 -32.676 1.00 91.94 618 ILE A N 1
ATOM 4695 C CA . ILE A 1 618 ? 16.770 -5.308 -31.796 1.00 91.94 618 ILE A CA 1
ATOM 4696 C C . ILE A 1 618 ? 15.828 -4.317 -32.495 1.00 91.94 618 ILE A C 1
ATOM 4698 O O . ILE A 1 618 ? 14.643 -4.257 -32.167 1.00 91.94 618 ILE A O 1
ATOM 4702 N N . SER A 1 619 ? 16.332 -3.580 -33.484 1.00 91.50 619 SER A N 1
ATOM 4703 C CA . SER A 1 619 ? 15.574 -2.680 -34.357 1.00 91.50 619 SER A CA 1
ATOM 4704 C C . SER A 1 619 ? 14.495 -3.435 -35.151 1.00 91.50 619 SER A C 1
ATOM 4706 O O . SER A 1 619 ? 13.317 -3.073 -35.097 1.00 91.50 619 SER A O 1
ATOM 4708 N N . ILE A 1 620 ? 14.868 -4.541 -35.803 1.00 93.12 620 ILE A N 1
ATOM 4709 C CA . ILE A 1 620 ? 13.958 -5.409 -36.568 1.00 93.12 620 ILE A CA 1
ATOM 4710 C C . ILE A 1 620 ? 12.962 -6.105 -35.632 1.00 93.12 620 ILE A C 1
ATOM 4712 O O . ILE A 1 620 ? 11.761 -6.119 -35.909 1.00 93.12 620 ILE A O 1
ATOM 4716 N N . LEU A 1 621 ? 13.433 -6.625 -34.492 1.00 93.00 621 LEU A N 1
ATOM 4717 C CA . LEU A 1 621 ? 12.574 -7.271 -33.495 1.00 93.00 621 LEU A CA 1
ATOM 4718 C C . LEU A 1 621 ? 11.515 -6.306 -32.938 1.00 93.00 621 LEU A C 1
ATOM 4720 O O . LEU A 1 621 ? 10.343 -6.665 -32.839 1.00 93.00 621 LEU A O 1
ATOM 4724 N N . THR A 1 622 ? 11.911 -5.073 -32.609 1.00 90.06 622 THR A N 1
ATOM 4725 C CA . THR A 1 622 ? 11.005 -4.033 -32.092 1.00 90.06 622 THR A CA 1
ATOM 4726 C C . THR A 1 622 ? 9.955 -3.653 -33.126 1.00 90.06 622 THR A C 1
ATOM 4728 O O . THR A 1 622 ? 8.778 -3.535 -32.799 1.00 90.06 622 THR A O 1
ATOM 4731 N N . LYS A 1 623 ? 10.353 -3.524 -34.392 1.00 90.19 623 LYS A N 1
ATOM 4732 C CA . LYS A 1 623 ? 9.434 -3.205 -35.483 1.00 90.19 623 LYS A CA 1
ATOM 4733 C C . LYS A 1 623 ? 8.413 -4.316 -35.733 1.00 90.19 623 LYS A C 1
ATOM 4735 O O . LYS A 1 623 ? 7.218 -4.038 -35.826 1.00 90.19 623 LYS A O 1
ATOM 4740 N N . ALA A 1 624 ? 8.864 -5.570 -35.784 1.00 89.81 624 ALA A N 1
ATOM 4741 C CA . ALA A 1 624 ? 7.975 -6.723 -35.916 1.00 89.81 624 ALA A CA 1
ATOM 4742 C C . ALA A 1 624 ? 7.023 -6.839 -34.715 1.00 89.81 624 ALA A C 1
ATOM 4744 O O . ALA A 1 624 ? 5.841 -7.138 -34.881 1.00 89.81 624 ALA A O 1
ATOM 4745 N N . SER A 1 625 ? 7.531 -6.549 -33.514 1.00 88.81 625 SER A N 1
ATOM 4746 C CA . SER A 1 625 ? 6.765 -6.488 -32.271 1.00 88.81 625 SER A CA 1
ATOM 4747 C C . SER A 1 625 ? 5.660 -5.432 -32.338 1.00 88.81 625 SER A C 1
ATOM 4749 O O . SER A 1 625 ? 4.494 -5.778 -32.154 1.00 88.81 625 SER A O 1
ATOM 4751 N N . ALA A 1 626 ? 5.989 -4.192 -32.710 1.00 84.06 626 ALA A N 1
ATOM 4752 C CA . ALA A 1 626 ? 5.027 -3.104 -32.888 1.00 84.06 626 ALA A CA 1
ATOM 4753 C C . ALA A 1 626 ? 3.902 -3.484 -33.868 1.00 84.06 626 ALA A C 1
ATOM 4755 O O . ALA A 1 626 ? 2.718 -3.397 -33.547 1.00 84.06 626 ALA A O 1
ATOM 4756 N N . ALA A 1 627 ? 4.270 -4.007 -35.043 1.00 82.81 627 ALA A N 1
ATOM 4757 C CA . ALA A 1 627 ? 3.322 -4.413 -36.085 1.00 82.81 627 ALA A CA 1
ATOM 4758 C C . ALA A 1 627 ? 2.428 -5.608 -35.689 1.00 82.81 627 ALA A C 1
ATOM 4760 O O . ALA A 1 627 ? 1.418 -5.885 -36.343 1.00 82.81 627 ALA A O 1
ATOM 4761 N N . SER A 1 628 ? 2.799 -6.325 -34.627 1.00 80.06 628 SER A N 1
ATOM 4762 C CA . SER A 1 628 ? 2.092 -7.502 -34.118 1.00 80.06 628 SER A CA 1
ATOM 4763 C C . SER A 1 628 ? 1.252 -7.206 -32.867 1.00 80.06 628 SER A C 1
ATOM 4765 O O . SER A 1 628 ? 0.715 -8.136 -32.268 1.00 80.06 628 SER A O 1
ATOM 4767 N N . GLY A 1 629 ? 1.135 -5.936 -32.455 1.00 75.56 629 GLY A N 1
ATOM 4768 C CA . GLY A 1 629 ? 0.460 -5.546 -31.210 1.00 75.56 629 GLY A CA 1
ATOM 4769 C C . GLY A 1 629 ? 1.274 -5.851 -29.944 1.00 75.56 629 GLY A C 1
ATOM 4770 O O . GLY A 1 629 ? 0.718 -5.924 -28.849 1.00 75.56 629 GLY A O 1
ATOM 4771 N N . GLY A 1 630 ? 2.580 -6.080 -30.097 1.00 77.62 630 GLY A N 1
ATOM 4772 C CA . GLY A 1 630 ? 3.559 -6.182 -29.019 1.00 77.62 630 GLY A CA 1
ATOM 4773 C C . GLY A 1 630 ? 4.165 -4.818 -28.657 1.00 77.62 630 GLY A C 1
ATOM 4774 O O . GLY A 1 630 ? 3.697 -3.779 -29.118 1.00 77.62 630 GLY A O 1
ATOM 4775 N N . PRO A 1 631 ? 5.216 -4.785 -27.818 1.00 75.50 631 PRO A N 1
ATOM 4776 C CA . PRO A 1 631 ? 5.884 -3.542 -27.448 1.00 75.50 631 PRO A CA 1
ATOM 4777 C C . PRO A 1 631 ? 6.406 -2.767 -28.665 1.00 75.50 631 PRO A C 1
ATOM 4779 O O . PRO A 1 631 ? 7.176 -3.303 -29.461 1.00 75.50 631 PRO A O 1
ATOM 4782 N N . GLU A 1 632 ? 6.016 -1.497 -28.773 1.00 78.44 632 GLU A N 1
ATOM 4783 C CA . GLU A 1 632 ? 6.352 -0.639 -29.920 1.00 78.44 632 GLU A CA 1
ATOM 4784 C C . GLU A 1 632 ? 7.704 0.074 -29.784 1.00 78.44 632 GLU A C 1
ATOM 4786 O O . GLU A 1 632 ? 8.313 0.475 -30.773 1.00 78.44 632 GLU A O 1
ATOM 4791 N N . ARG A 1 633 ? 8.182 0.247 -28.546 1.00 70.44 633 ARG A N 1
ATOM 4792 C CA . ARG A 1 633 ? 9.438 0.940 -28.236 1.00 70.44 633 ARG A CA 1
ATOM 4793 C C . ARG A 1 633 ? 10.523 -0.064 -27.870 1.00 70.44 633 ARG A C 1
ATOM 4795 O O . ARG A 1 633 ? 10.291 -0.953 -27.049 1.00 70.44 633 ARG A O 1
ATOM 4802 N N . THR A 1 634 ? 11.739 0.153 -28.376 1.00 78.50 634 THR A N 1
ATOM 4803 C CA . THR A 1 634 ? 12.922 -0.686 -28.098 1.00 78.50 634 THR A CA 1
ATOM 4804 C C . THR A 1 634 ? 13.168 -0.851 -26.601 1.00 78.50 634 THR A C 1
ATOM 4806 O O . THR A 1 634 ? 13.568 -1.912 -26.136 1.00 78.50 634 THR A O 1
ATOM 4809 N N . VAL A 1 635 ? 12.878 0.190 -25.822 1.00 60.81 635 VAL A N 1
ATOM 4810 C CA . VAL A 1 635 ? 13.016 0.186 -24.363 1.00 60.81 635 VAL A CA 1
ATOM 4811 C C . VAL A 1 635 ? 12.104 -0.863 -23.710 1.00 60.81 635 VAL A C 1
ATOM 4813 O O . VAL A 1 635 ? 12.567 -1.663 -22.906 1.00 60.81 635 VAL A O 1
ATOM 4816 N N . HIS A 1 636 ? 10.840 -0.956 -24.129 1.00 61.28 636 HIS A N 1
ATOM 4817 C CA . HIS A 1 636 ? 9.901 -1.955 -23.603 1.00 61.28 636 HIS A CA 1
ATOM 4818 C C . HIS A 1 636 ? 10.257 -3.382 -24.049 1.00 61.28 636 HIS A C 1
ATOM 4820 O O . HIS A 1 636 ? 10.048 -4.342 -23.308 1.00 61.28 636 HIS A O 1
ATOM 4826 N N . VAL A 1 637 ? 10.828 -3.533 -25.250 1.00 76.00 637 VAL A N 1
ATOM 4827 C CA . VAL A 1 637 ? 11.395 -4.811 -25.707 1.00 76.00 637 VAL A CA 1
ATOM 4828 C C . VAL A 1 637 ? 12.545 -5.233 -24.786 1.00 76.00 637 VAL A C 1
ATOM 4830 O O . VAL A 1 637 ? 12.569 -6.371 -24.320 1.00 76.00 637 VAL A O 1
ATOM 4833 N N . ARG A 1 638 ? 13.459 -4.315 -24.447 1.00 78.31 638 ARG A N 1
ATOM 4834 C CA . ARG A 1 638 ? 14.597 -4.582 -23.550 1.00 78.31 638 ARG A CA 1
ATOM 4835 C C . ARG A 1 638 ? 14.176 -4.992 -22.142 1.00 78.31 638 ARG A C 1
ATOM 4837 O O . ARG A 1 638 ? 14.807 -5.895 -21.594 1.00 78.31 638 ARG A O 1
ATOM 4844 N N . ASP A 1 639 ? 13.129 -4.390 -21.584 1.00 64.19 639 ASP A N 1
ATOM 4845 C CA . ASP A 1 639 ? 12.596 -4.775 -20.269 1.00 64.19 639 ASP A CA 1
ATOM 4846 C C . ASP A 1 639 ? 12.142 -6.230 -20.246 1.00 64.19 639 ASP A C 1
ATOM 4848 O O . ASP A 1 639 ? 12.473 -6.997 -19.336 1.00 64.19 639 ASP A O 1
ATOM 4852 N N . ILE A 1 640 ? 11.404 -6.630 -21.283 1.00 70.50 640 ILE A N 1
ATOM 4853 C CA . ILE A 1 640 ? 10.931 -8.004 -21.405 1.00 70.50 640 ILE A CA 1
ATOM 4854 C C . ILE A 1 640 ? 12.127 -8.939 -21.565 1.00 70.50 640 ILE A C 1
ATOM 4856 O O . ILE A 1 640 ? 12.202 -9.935 -20.849 1.00 70.50 640 ILE A O 1
ATOM 4860 N N . LEU A 1 641 ? 13.096 -8.600 -22.422 1.00 76.31 641 LEU A N 1
ATOM 4861 C CA . LEU A 1 641 ? 14.319 -9.387 -22.609 1.00 76.31 641 LEU A CA 1
ATOM 4862 C C . LEU A 1 641 ? 15.134 -9.532 -21.315 1.00 76.31 641 LEU A C 1
ATOM 4864 O O . LEU A 1 641 ? 15.653 -10.613 -21.040 1.00 76.31 641 LEU A O 1
ATOM 4868 N N . ALA A 1 642 ? 15.227 -8.482 -20.495 1.00 69.19 642 ALA A N 1
ATOM 4869 C CA . ALA A 1 642 ? 15.894 -8.535 -19.194 1.00 69.19 642 ALA A CA 1
ATOM 4870 C C . ALA A 1 642 ? 15.203 -9.522 -18.235 1.00 69.19 642 ALA A C 1
ATOM 4872 O O . ALA A 1 642 ? 15.873 -10.254 -17.501 1.00 69.19 642 ALA A O 1
ATOM 4873 N N . GLY A 1 643 ? 13.871 -9.611 -18.296 1.00 64.25 643 GLY A N 1
ATOM 4874 C CA . GLY A 1 643 ? 13.081 -10.581 -17.537 1.00 64.25 643 GLY A CA 1
ATOM 4875 C C . GLY A 1 643 ? 13.281 -12.045 -17.958 1.00 64.25 643 GLY A C 1
ATOM 4876 O O . GLY A 1 643 ? 13.011 -12.941 -17.159 1.00 64.25 643 GLY A O 1
ATOM 4877 N N . LEU A 1 644 ? 13.777 -12.309 -19.174 1.00 67.94 644 LEU A N 1
ATOM 4878 C CA . LEU A 1 644 ? 13.959 -13.666 -19.719 1.00 67.94 644 LEU A CA 1
ATOM 4879 C C . LEU A 1 644 ? 15.275 -14.340 -19.303 1.00 67.94 644 LEU A C 1
ATOM 4881 O O . LEU A 1 644 ? 15.432 -15.547 -19.499 1.00 67.94 644 LEU A O 1
ATOM 4885 N N . ARG A 1 645 ? 16.194 -13.602 -18.667 1.00 72.25 645 ARG A N 1
ATOM 4886 C CA . ARG A 1 645 ? 17.454 -14.124 -18.107 1.00 72.25 645 ARG A CA 1
ATOM 4887 C C . ARG A 1 645 ? 18.198 -15.027 -19.108 1.00 72.25 645 ARG A C 1
ATOM 4889 O O . ARG A 1 645 ? 18.555 -14.578 -20.186 1.00 72.25 645 ARG A O 1
ATOM 4896 N N . THR A 1 646 ? 18.431 -16.295 -18.763 1.00 73.19 646 THR A N 1
ATOM 4897 C CA . THR A 1 646 ? 19.210 -17.263 -19.555 1.00 73.19 646 THR A CA 1
ATOM 4898 C C . THR A 1 646 ? 18.483 -17.805 -20.785 1.00 73.19 646 THR A C 1
ATOM 4900 O O . THR A 1 646 ? 19.080 -18.563 -21.545 1.00 73.19 646 THR A O 1
ATOM 4903 N N . ALA A 1 647 ? 17.205 -17.467 -20.983 1.00 76.25 647 ALA A N 1
ATOM 4904 C CA . ALA A 1 647 ? 16.448 -17.880 -22.163 1.00 76.25 647 ALA A CA 1
ATOM 4905 C C . ALA A 1 647 ? 16.759 -17.024 -23.403 1.00 76.25 647 ALA A C 1
ATOM 4907 O O . ALA A 1 647 ? 16.336 -17.374 -24.501 1.00 76.25 647 ALA A O 1
ATOM 4908 N N . VAL A 1 648 ? 17.505 -15.925 -23.243 1.00 83.75 648 VAL A N 1
ATOM 4909 C CA . VAL A 1 648 ? 17.989 -15.096 -24.349 1.00 83.75 648 VAL A CA 1
ATOM 4910 C C . VAL A 1 648 ? 19.465 -14.754 -24.171 1.00 83.75 648 VAL A C 1
ATOM 4912 O O . VAL A 1 648 ? 19.926 -14.420 -23.080 1.00 83.75 648 VAL A O 1
ATOM 4915 N N . ARG A 1 649 ? 20.218 -14.775 -25.269 1.00 86.31 649 ARG A N 1
ATOM 4916 C CA . ARG A 1 649 ? 21.575 -14.236 -25.348 1.00 86.31 649 ARG A CA 1
ATOM 4917 C C . ARG A 1 649 ? 21.530 -12.899 -26.076 1.00 86.31 649 ARG A C 1
ATOM 4919 O O . ARG A 1 649 ? 21.058 -12.823 -27.204 1.00 86.31 649 ARG A O 1
ATOM 4926 N N . ARG A 1 650 ? 22.038 -11.850 -25.430 1.00 86.69 650 ARG A N 1
ATOM 4927 C CA . ARG A 1 650 ? 22.085 -10.486 -25.975 1.00 86.69 650 ARG A CA 1
ATOM 4928 C C . ARG A 1 650 ? 23.537 -10.101 -26.237 1.00 86.69 650 ARG A C 1
ATOM 4930 O O . ARG A 1 650 ? 24.364 -10.216 -25.332 1.00 86.69 650 ARG A O 1
ATOM 4937 N N . THR A 1 651 ? 23.865 -9.657 -27.445 1.00 85.44 651 THR A N 1
ATOM 4938 C CA . THR A 1 651 ? 25.179 -9.062 -27.748 1.00 85.44 651 THR A CA 1
ATOM 4939 C C . THR A 1 651 ? 25.055 -7.549 -27.742 1.00 85.44 651 THR A C 1
ATOM 4941 O O . THR A 1 651 ? 24.091 -7.030 -28.293 1.00 85.44 651 THR A O 1
ATOM 4944 N N . GLN A 1 652 ? 26.027 -6.843 -27.149 1.00 74.81 652 GLN A N 1
ATOM 4945 C CA . GLN A 1 652 ? 26.013 -5.373 -27.074 1.00 74.81 652 GLN A CA 1
ATOM 4946 C C . GLN A 1 652 ? 24.713 -4.818 -26.451 1.00 74.81 652 GLN 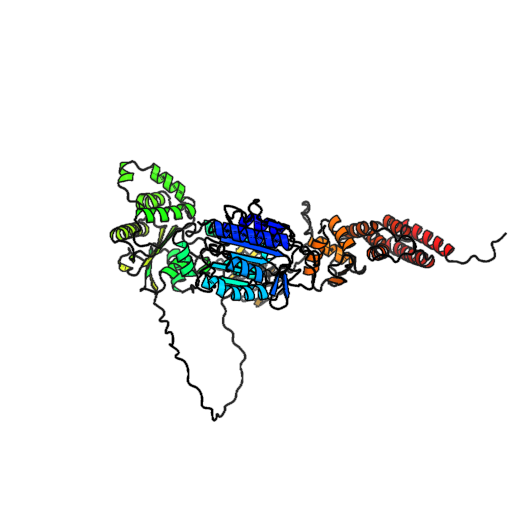A C 1
ATOM 4948 O O . GLN A 1 652 ? 24.148 -3.833 -26.920 1.00 74.81 652 GLN A O 1
ATOM 4953 N N . ALA A 1 653 ? 24.221 -5.480 -25.396 1.00 73.50 653 ALA A N 1
ATOM 4954 C CA . ALA A 1 653 ? 22.965 -5.134 -24.735 1.00 73.50 653 ALA A CA 1
ATOM 4955 C C . ALA A 1 653 ? 22.925 -3.653 -24.322 1.00 73.50 653 ALA A C 1
ATOM 4957 O O . ALA A 1 653 ? 23.848 -3.170 -23.671 1.00 73.50 653 ALA A O 1
ATOM 4958 N N . GLY A 1 654 ? 21.849 -2.951 -24.684 1.00 60.22 654 GLY A N 1
ATOM 4959 C CA . GLY A 1 654 ? 21.686 -1.519 -24.415 1.00 60.22 654 GLY A CA 1
ATOM 4960 C C . GLY A 1 654 ? 22.120 -0.603 -25.565 1.00 60.22 654 GLY A C 1
ATOM 4961 O O . GLY A 1 654 ? 21.631 0.523 -25.648 1.00 60.22 654 GLY A O 1
ATOM 4962 N N . LEU A 1 655 ? 22.932 -1.086 -26.513 1.00 73.69 655 LEU A N 1
ATOM 4963 C CA . LEU A 1 655 ? 23.373 -0.307 -27.678 1.00 73.69 655 LEU A CA 1
ATOM 4964 C C . LEU A 1 655 ? 22.392 -0.418 -28.863 1.00 73.69 655 LEU A C 1
ATOM 4966 O O . LEU A 1 655 ? 21.607 -1.367 -28.924 1.00 73.69 655 LEU A O 1
ATOM 4970 N N . PRO A 1 656 ? 22.400 0.532 -29.820 1.00 72.75 656 PRO A N 1
ATOM 4971 C CA . PRO A 1 656 ? 21.588 0.436 -31.038 1.00 72.75 656 PRO A CA 1
ATOM 4972 C C . PRO A 1 656 ? 21.883 -0.820 -31.872 1.00 72.75 656 PRO A C 1
ATOM 4974 O O . PRO A 1 656 ? 20.970 -1.386 -32.458 1.00 72.75 656 PRO A O 1
ATOM 4977 N N . THR A 1 657 ? 23.132 -1.293 -31.853 1.00 79.69 657 THR A N 1
ATOM 4978 C CA . THR A 1 657 ? 23.618 -2.497 -32.553 1.00 79.69 657 THR A CA 1
ATOM 4979 C C . THR A 1 657 ? 23.348 -3.802 -31.793 1.00 79.69 657 THR A C 1
ATOM 4981 O O . THR A 1 657 ? 23.955 -4.838 -32.065 1.00 79.69 657 THR A O 1
ATOM 4984 N N . GLU A 1 658 ? 22.463 -3.768 -30.797 1.00 85.56 658 GLU A N 1
ATOM 4985 C CA . GLU A 1 658 ? 22.119 -4.931 -29.992 1.00 85.56 658 GLU A CA 1
ATOM 4986 C C . GLU A 1 658 ? 21.457 -6.027 -30.842 1.00 85.56 658 GLU A C 1
ATOM 4988 O O . GLU A 1 658 ? 20.491 -5.772 -31.565 1.00 85.56 658 GLU A O 1
ATOM 4993 N N . THR A 1 659 ? 21.930 -7.269 -30.698 1.00 91.00 659 THR A N 1
ATOM 4994 C CA . THR A 1 659 ? 21.269 -8.447 -31.284 1.00 91.00 659 THR A CA 1
ATOM 4995 C C . THR A 1 659 ? 20.820 -9.411 -30.200 1.00 91.00 659 THR A C 1
ATOM 4997 O O . THR A 1 659 ? 21.426 -9.499 -29.125 1.00 91.00 659 THR A O 1
ATOM 5000 N N . VAL A 1 660 ? 19.732 -10.123 -30.477 1.00 90.44 660 VAL A N 1
ATOM 5001 C CA . VAL A 1 660 ? 19.058 -11.004 -29.528 1.00 90.44 660 VAL A CA 1
ATOM 5002 C C . VAL A 1 660 ? 18.936 -12.390 -30.139 1.00 90.44 660 VAL A C 1
ATOM 5004 O O . VAL A 1 660 ? 18.432 -12.546 -31.243 1.00 90.44 660 VAL A O 1
ATOM 5007 N N . LEU A 1 661 ? 19.373 -13.409 -29.411 1.00 89.56 661 LEU A N 1
ATOM 5008 C CA . LEU A 1 661 ? 19.219 -14.807 -29.792 1.00 89.56 661 LEU A CA 1
ATOM 5009 C C . LEU A 1 661 ? 18.417 -15.533 -28.717 1.00 89.56 661 LEU A C 1
ATOM 5011 O O . LEU A 1 661 ? 18.765 -15.470 -27.538 1.00 89.56 661 LEU A O 1
ATOM 5015 N N . TRP A 1 662 ? 17.364 -16.237 -29.114 1.00 86.75 662 TRP A N 1
ATOM 5016 C CA . TRP A 1 662 ? 16.638 -17.124 -28.214 1.00 86.75 662 TRP A CA 1
ATOM 5017 C C . TRP A 1 662 ? 17.464 -18.383 -27.913 1.00 86.75 662 TRP A C 1
ATOM 5019 O O . TRP A 1 662 ? 18.018 -19.004 -28.816 1.00 86.75 662 TRP A O 1
ATOM 5029 N N . THR A 1 663 ? 17.562 -18.752 -26.637 1.00 80.12 663 THR A N 1
ATOM 5030 C CA . THR A 1 663 ? 18.334 -19.909 -26.144 1.00 80.12 663 THR A CA 1
ATOM 5031 C C . THR A 1 663 ? 17.507 -20.856 -25.267 1.00 80.12 663 THR A C 1
ATOM 5033 O O . THR A 1 663 ? 18.055 -21.797 -24.694 1.00 80.12 663 THR A O 1
ATOM 5036 N N . GLY A 1 664 ? 16.203 -20.607 -25.122 1.00 67.06 664 GLY A N 1
ATOM 5037 C CA . GLY A 1 664 ? 15.275 -21.480 -24.399 1.00 67.06 664 GLY A CA 1
ATOM 5038 C C . GLY A 1 664 ? 14.703 -22.620 -25.260 1.00 67.06 664 GLY A C 1
ATOM 5039 O O . GLY A 1 664 ? 14.962 -22.687 -26.461 1.00 67.06 664 GLY A O 1
ATOM 5040 N N . PRO A 1 665 ? 13.906 -23.532 -24.674 1.00 60.34 665 PRO A N 1
ATOM 5041 C CA . PRO A 1 665 ? 13.194 -24.562 -25.436 1.00 60.34 665 PRO A CA 1
ATOM 5042 C C . PRO A 1 665 ? 12.176 -23.924 -26.395 1.00 60.34 665 PRO A C 1
ATOM 5044 O O . PRO A 1 665 ? 11.526 -22.946 -26.030 1.00 60.34 665 PRO A O 1
ATOM 5047 N N . ALA A 1 666 ? 12.055 -24.456 -27.614 1.00 53.34 666 ALA A N 1
ATOM 5048 C CA . ALA A 1 666 ? 11.130 -23.950 -28.629 1.00 53.34 666 ALA A CA 1
ATOM 5049 C C . ALA A 1 666 ? 9.686 -24.427 -28.347 1.00 53.34 666 ALA A C 1
ATOM 5051 O O . ALA A 1 666 ? 9.480 -25.638 -28.235 1.00 53.34 666 ALA A O 1
ATOM 5052 N N . PRO A 1 667 ? 8.695 -23.527 -28.212 1.00 55.03 667 PRO A N 1
ATOM 5053 C CA . PRO A 1 667 ? 7.279 -23.899 -28.147 1.00 55.03 667 PRO A CA 1
ATOM 5054 C C . PRO A 1 667 ? 6.668 -24.118 -29.544 1.00 55.03 667 PRO A C 1
ATOM 5056 O O . PRO A 1 667 ? 7.281 -23.772 -30.556 1.00 55.03 667 PRO A O 1
ATOM 5059 N N . GLU A 1 668 ? 5.449 -24.667 -29.609 1.00 51.09 668 GLU A N 1
ATOM 5060 C CA . GLU A 1 668 ? 4.677 -24.766 -30.857 1.00 51.09 668 GLU A CA 1
ATOM 5061 C C . GLU A 1 668 ? 4.241 -23.372 -31.328 1.00 51.09 668 GLU A C 1
ATOM 5063 O O . GLU A 1 668 ? 3.541 -22.649 -30.619 1.00 51.09 668 GLU A O 1
ATOM 5068 N N . VAL A 1 669 ? 4.673 -22.969 -32.529 1.00 56.22 669 VAL A N 1
ATOM 5069 C CA . VAL A 1 669 ? 4.426 -21.617 -33.045 1.00 56.22 669 VAL A CA 1
ATOM 5070 C C . VAL A 1 669 ? 3.357 -21.603 -34.133 1.00 56.22 669 VAL A C 1
ATOM 5072 O O . VAL A 1 669 ? 3.383 -22.395 -35.073 1.00 56.22 669 VAL A O 1
ATOM 5075 N N . THR A 1 670 ? 2.432 -20.643 -34.055 1.00 51.28 670 THR A N 1
ATOM 5076 C CA . THR A 1 670 ? 1.419 -20.419 -35.098 1.00 51.28 670 THR A CA 1
ATOM 5077 C C . THR A 1 670 ? 1.979 -19.643 -36.311 1.00 51.28 670 THR A C 1
ATOM 5079 O O . THR A 1 670 ? 2.589 -18.589 -36.111 1.00 51.28 670 THR A O 1
ATOM 5082 N N . PRO A 1 671 ? 1.686 -20.039 -37.570 1.00 56.41 671 PRO A N 1
ATOM 5083 C CA . PRO A 1 671 ? 2.270 -19.455 -38.795 1.00 56.41 671 PRO A CA 1
ATOM 5084 C C . PRO A 1 671 ? 2.023 -17.956 -39.066 1.00 56.41 671 PRO A C 1
ATOM 5086 O O . PRO A 1 671 ? 2.655 -17.371 -39.944 1.00 56.41 671 PRO A O 1
ATOM 5089 N N . ARG A 1 672 ? 1.110 -17.291 -38.343 1.00 60.16 672 ARG A N 1
ATOM 5090 C CA . ARG A 1 672 ? 0.664 -15.918 -38.669 1.00 60.16 672 ARG A CA 1
ATOM 5091 C C . ARG A 1 672 ? 1.666 -14.807 -38.321 1.00 60.16 672 ARG A C 1
ATOM 5093 O O . ARG A 1 672 ? 1.536 -13.709 -38.853 1.00 60.16 672 ARG A O 1
ATOM 5100 N N . LEU A 1 673 ? 2.664 -15.065 -37.473 1.00 69.69 673 LEU A N 1
ATOM 5101 C CA . LEU A 1 673 ? 3.659 -14.055 -37.069 1.00 69.69 673 LEU A CA 1
ATOM 5102 C C . LEU A 1 673 ? 4.894 -13.999 -37.986 1.00 69.69 673 LEU A C 1
ATOM 5104 O O . LEU A 1 673 ? 5.616 -13.002 -37.973 1.00 69.69 673 LEU A O 1
ATOM 5108 N N . HIS A 1 674 ? 5.093 -14.995 -38.858 1.00 76.50 674 HIS A N 1
ATOM 5109 C CA . HIS A 1 674 ? 6.154 -14.967 -39.871 1.00 76.50 674 HIS A CA 1
ATOM 5110 C C . HIS A 1 674 ? 6.011 -13.789 -40.843 1.00 76.50 674 HIS A C 1
ATOM 5112 O O . HIS A 1 674 ? 7.004 -13.148 -41.175 1.00 76.50 674 HIS A O 1
ATOM 5118 N N . ALA A 1 675 ? 4.777 -13.439 -41.223 1.00 80.00 675 ALA A N 1
ATOM 5119 C CA . ALA A 1 675 ? 4.512 -12.291 -42.089 1.00 80.00 675 ALA A CA 1
ATOM 5120 C C . ALA A 1 675 ? 5.003 -10.970 -41.469 1.00 80.00 675 ALA A C 1
ATOM 5122 O O . ALA A 1 675 ? 5.525 -10.113 -42.167 1.00 80.00 675 ALA A O 1
ATOM 5123 N N . ARG A 1 676 ? 4.925 -10.820 -40.141 1.00 86.06 676 ARG A N 1
ATOM 5124 C CA . ARG A 1 676 ? 5.342 -9.588 -39.451 1.00 86.06 676 ARG A CA 1
ATOM 5125 C C . ARG A 1 676 ? 6.855 -9.437 -39.351 1.00 86.06 676 ARG A C 1
ATOM 5127 O O . ARG A 1 676 ? 7.364 -8.324 -39.459 1.00 86.06 676 ARG A O 1
ATOM 5134 N N . LEU A 1 677 ? 7.578 -10.547 -39.204 1.00 86.19 677 LEU A N 1
ATOM 5135 C CA . LEU A 1 677 ? 9.039 -10.555 -39.334 1.00 86.19 677 LEU A CA 1
ATOM 5136 C C . LEU A 1 677 ? 9.474 -10.278 -40.780 1.00 86.19 677 LEU A C 1
ATOM 5138 O O . LEU A 1 677 ? 10.442 -9.548 -40.997 1.00 86.19 677 LEU A O 1
ATOM 5142 N N . ALA A 1 678 ? 8.742 -10.803 -41.766 1.00 85.00 678 ALA A N 1
ATOM 5143 C CA . ALA A 1 678 ? 8.971 -10.502 -43.177 1.00 85.00 678 ALA A CA 1
ATOM 5144 C C . ALA A 1 678 ? 8.755 -9.014 -43.504 1.00 85.00 678 ALA A C 1
ATOM 5146 O O . ALA A 1 678 ? 9.595 -8.410 -44.164 1.00 85.00 678 ALA A O 1
ATOM 5147 N N . ASP A 1 679 ? 7.678 -8.404 -43.007 1.00 86.56 679 ASP A N 1
ATOM 5148 C CA . ASP A 1 679 ? 7.406 -6.974 -43.195 1.00 86.56 679 ASP A CA 1
ATOM 5149 C C . ASP A 1 679 ? 8.526 -6.121 -42.572 1.00 86.56 679 ASP A C 1
ATOM 5151 O O . ASP A 1 679 ? 9.101 -5.249 -43.223 1.00 86.56 679 ASP A O 1
ATOM 5155 N N . ALA A 1 680 ? 8.908 -6.425 -41.326 1.00 88.19 680 ALA A N 1
ATOM 5156 C CA . ALA A 1 680 ? 9.948 -5.680 -40.620 1.00 88.19 680 ALA A CA 1
ATOM 5157 C C . ALA A 1 680 ? 11.330 -5.774 -41.293 1.00 88.19 680 ALA A C 1
ATOM 5159 O O . ALA A 1 680 ? 12.091 -4.808 -41.247 1.00 88.19 680 ALA A O 1
ATOM 5160 N N . THR A 1 681 ? 11.650 -6.914 -41.916 1.00 89.12 681 THR A N 1
ATOM 5161 C CA . THR A 1 681 ? 12.905 -7.124 -42.663 1.00 89.12 681 THR A CA 1
ATOM 5162 C C . THR A 1 681 ? 12.868 -6.517 -44.070 1.00 89.12 681 THR A C 1
ATOM 5164 O O . THR A 1 681 ? 13.877 -5.983 -44.523 1.00 89.12 681 THR A O 1
ATOM 5167 N N . SER A 1 682 ? 11.712 -6.523 -44.740 1.00 87.19 682 SER A N 1
ATOM 5168 C CA . SER A 1 682 ? 11.511 -5.949 -46.083 1.00 87.19 682 SER A CA 1
ATOM 5169 C C . SER A 1 682 ? 11.763 -4.441 -46.158 1.00 87.19 682 SER A C 1
ATOM 5171 O O . SER A 1 682 ? 12.151 -3.922 -47.212 1.00 87.19 682 SER A O 1
ATOM 5173 N N . ASP A 1 683 ? 11.557 -3.742 -45.044 1.00 85.81 683 ASP A N 1
ATOM 5174 C CA . ASP A 1 683 ? 11.787 -2.301 -44.932 1.00 85.81 683 ASP A CA 1
ATOM 5175 C C . ASP A 1 683 ? 13.273 -1.926 -44.803 1.00 85.81 683 ASP A C 1
ATOM 5177 O O . ASP A 1 683 ? 13.612 -0.746 -44.843 1.00 85.81 683 ASP A O 1
ATOM 5181 N N . VAL A 1 684 ? 14.167 -2.907 -44.646 1.00 88.19 684 VAL A N 1
ATOM 5182 C CA . VAL A 1 684 ? 15.616 -2.677 -44.636 1.00 88.19 684 VAL A CA 1
ATOM 5183 C C . VAL A 1 684 ? 16.132 -2.670 -46.074 1.00 88.19 684 VAL A C 1
ATOM 5185 O O . VAL A 1 684 ? 16.112 -3.701 -46.754 1.00 88.19 684 VAL A O 1
ATOM 5188 N N . GLU A 1 685 ? 16.614 -1.524 -46.550 1.00 85.00 685 GLU A N 1
ATOM 5189 C CA . GLU A 1 685 ? 17.148 -1.394 -47.910 1.00 85.00 685 GLU A CA 1
ATOM 5190 C C . GLU A 1 685 ? 18.435 -2.216 -48.110 1.00 85.00 685 GLU A C 1
ATOM 5192 O O . GLU A 1 685 ? 19.250 -2.305 -47.187 1.00 85.00 685 GLU A O 1
ATOM 5197 N N . PRO A 1 686 ? 18.643 -2.838 -49.289 1.00 81.00 686 PRO A N 1
ATOM 5198 C CA . PRO A 1 686 ? 19.911 -3.488 -49.620 1.00 81.00 686 PRO A CA 1
ATOM 5199 C C . PRO A 1 686 ? 21.092 -2.504 -49.536 1.00 81.00 686 PRO A C 1
ATOM 5201 O O . PRO A 1 686 ? 20.890 -1.308 -49.751 1.00 81.00 686 PRO A O 1
ATOM 5204 N N . PRO A 1 687 ? 22.318 -2.983 -49.260 1.00 79.62 687 PRO A N 1
ATOM 5205 C CA . PRO A 1 687 ? 23.502 -2.128 -49.269 1.00 79.62 687 PRO A CA 1
ATOM 5206 C C . PRO A 1 687 ? 23.694 -1.466 -50.642 1.00 79.62 687 PRO A C 1
ATOM 5208 O O . PRO A 1 687 ? 23.464 -2.085 -51.685 1.00 79.62 687 PRO A O 1
ATOM 5211 N N . SER A 1 688 ? 24.098 -0.196 -50.640 1.00 74.38 688 SER A N 1
ATOM 5212 C CA . SER A 1 688 ? 24.381 0.577 -51.849 1.00 74.38 688 SER A CA 1
ATOM 5213 C C . SER A 1 688 ? 25.878 0.574 -52.154 1.00 74.38 688 SER A C 1
ATOM 5215 O O . SER A 1 688 ? 26.666 1.087 -51.365 1.00 74.38 688 SER A O 1
ATOM 5217 N N . GLY A 1 689 ? 26.271 0.060 -53.322 1.00 70.38 689 GLY A N 1
ATOM 5218 C CA . GLY A 1 689 ? 27.680 0.010 -53.729 1.00 70.38 689 GLY A CA 1
ATOM 5219 C C . GLY A 1 689 ? 28.478 -1.075 -52.997 1.00 70.38 689 GLY A C 1
ATOM 5220 O O . GLY A 1 689 ? 27.932 -2.131 -52.691 1.00 70.38 689 GLY A O 1
ATOM 5221 N N . ASP A 1 690 ? 29.761 -0.807 -52.737 1.00 67.44 690 ASP A N 1
ATOM 5222 C CA . ASP A 1 690 ? 30.721 -1.763 -52.154 1.00 67.44 690 ASP A CA 1
ATOM 5223 C C . ASP A 1 690 ? 30.882 -1.621 -50.619 1.00 67.44 690 ASP A C 1
ATOM 5225 O O . ASP A 1 690 ? 31.879 -2.068 -50.051 1.00 67.44 690 ASP A O 1
ATOM 5229 N N . GLU A 1 691 ? 29.946 -0.960 -49.927 1.00 74.88 691 GLU A N 1
ATOM 5230 C CA . GLU A 1 691 ? 29.999 -0.790 -48.466 1.00 74.88 691 GLU A CA 1
ATOM 5231 C C . GLU A 1 691 ? 29.701 -2.102 -47.714 1.00 74.88 691 GLU A C 1
ATOM 5233 O O . GLU A 1 691 ? 28.874 -2.912 -48.142 1.00 74.88 691 GLU A O 1
ATOM 5238 N N . GLU A 1 692 ? 30.356 -2.310 -46.562 1.00 78.25 692 GLU A N 1
ATOM 5239 C CA . GLU A 1 692 ? 30.041 -3.446 -45.686 1.00 78.25 692 GLU A CA 1
ATOM 5240 C C . GLU A 1 692 ? 28.596 -3.334 -45.161 1.00 78.25 692 GLU A C 1
ATOM 5242 O O . GLU A 1 692 ? 28.202 -2.276 -44.662 1.00 78.25 692 GLU A O 1
ATOM 5247 N N . PRO A 1 693 ? 27.793 -4.412 -45.233 1.00 82.56 693 PRO A N 1
ATOM 5248 C CA . PRO A 1 693 ? 26.394 -4.363 -44.834 1.00 82.56 693 PRO A CA 1
ATOM 5249 C C . PRO A 1 693 ? 26.246 -4.168 -43.321 1.00 82.56 693 PRO A C 1
ATOM 5251 O O . PRO A 1 693 ? 26.942 -4.800 -42.523 1.00 82.56 693 PRO A O 1
ATOM 5254 N N . THR A 1 694 ? 25.269 -3.355 -42.910 1.00 87.75 694 THR A N 1
ATOM 5255 C CA . THR A 1 694 ? 24.881 -3.253 -41.495 1.00 87.75 694 THR A CA 1
ATOM 5256 C C . THR A 1 694 ? 24.334 -4.586 -40.970 1.00 87.75 694 THR A C 1
ATOM 5258 O O . THR A 1 694 ? 23.936 -5.469 -41.737 1.00 87.75 694 THR A O 1
ATOM 5261 N N . LEU A 1 695 ? 24.258 -4.736 -39.641 1.00 87.75 695 LEU A N 1
ATOM 5262 C CA . LEU A 1 695 ? 23.684 -5.935 -39.014 1.00 87.75 695 LEU A CA 1
ATOM 5263 C C . LEU A 1 695 ? 22.241 -6.180 -39.482 1.00 87.75 695 LEU A C 1
ATOM 5265 O O . LEU A 1 695 ? 21.861 -7.317 -39.758 1.00 87.75 695 LEU A O 1
ATOM 5269 N N . GLU A 1 696 ? 21.450 -5.117 -39.627 1.00 89.81 696 GLU A N 1
ATOM 5270 C CA . GLU A 1 696 ? 20.099 -5.164 -40.176 1.00 89.81 696 GLU A CA 1
ATOM 5271 C C . GLU A 1 696 ? 20.075 -5.627 -41.633 1.00 89.81 696 GLU A C 1
ATOM 5273 O O . GLU A 1 696 ? 19.251 -6.472 -41.986 1.00 89.81 696 GLU A O 1
ATOM 5278 N N . GLN A 1 697 ? 20.976 -5.110 -42.474 1.00 89.44 697 GLN A N 1
ATOM 5279 C CA . GLN A 1 697 ? 21.058 -5.468 -43.892 1.00 89.44 697 GLN A CA 1
ATOM 5280 C C . GLN A 1 697 ? 21.460 -6.929 -44.085 1.00 89.44 697 GLN A C 1
ATOM 5282 O O . GLN A 1 697 ? 20.823 -7.642 -44.862 1.00 89.44 697 GLN A O 1
ATOM 5287 N N . ALA A 1 698 ? 22.462 -7.395 -43.337 1.00 87.25 698 ALA A N 1
ATOM 5288 C CA . ALA A 1 698 ? 22.904 -8.785 -43.363 1.00 87.25 698 ALA A CA 1
ATOM 5289 C C . ALA A 1 698 ? 21.802 -9.743 -42.871 1.00 87.25 698 ALA A C 1
ATOM 5291 O O . ALA A 1 698 ? 21.541 -10.781 -43.491 1.00 87.25 698 ALA A O 1
ATOM 5292 N N . TYR A 1 699 ? 21.101 -9.374 -41.792 1.00 91.12 699 TYR A N 1
ATOM 5293 C CA . TYR A 1 699 ? 19.995 -10.169 -41.261 1.00 91.12 699 TYR A CA 1
ATOM 5294 C C . TYR A 1 699 ? 18.808 -10.225 -42.235 1.00 91.12 699 TYR A C 1
ATOM 5296 O O . TYR A 1 699 ? 18.263 -11.303 -42.478 1.00 91.12 699 TYR A O 1
ATOM 5304 N N . ALA A 1 700 ? 18.423 -9.092 -42.834 1.00 90.75 700 ALA A N 1
ATOM 5305 C CA . ALA A 1 700 ? 17.331 -9.025 -43.805 1.00 90.75 700 ALA A CA 1
ATOM 5306 C C . ALA A 1 700 ? 17.649 -9.799 -45.095 1.00 90.75 700 ALA A C 1
ATOM 5308 O O . ALA A 1 700 ? 16.791 -10.531 -45.588 1.00 90.75 700 ALA A O 1
ATOM 5309 N N . ALA A 1 701 ? 18.887 -9.709 -45.599 1.00 86.19 701 ALA A N 1
ATOM 5310 C CA . ALA A 1 701 ? 19.338 -10.460 -46.772 1.00 86.19 701 ALA A CA 1
ATOM 5311 C C . ALA A 1 701 ? 19.230 -11.979 -46.590 1.00 86.19 701 ALA A C 1
ATOM 5313 O O . ALA A 1 701 ? 18.869 -12.688 -47.526 1.00 86.19 701 ALA A O 1
ATOM 5314 N N . THR A 1 702 ? 19.478 -12.460 -45.373 1.00 87.19 702 THR A N 1
ATOM 5315 C CA . THR A 1 702 ? 19.419 -13.890 -45.050 1.00 87.19 702 THR A CA 1
ATOM 5316 C C . THR A 1 702 ? 17.986 -14.375 -44.806 1.00 87.19 702 THR A C 1
ATOM 5318 O O . THR A 1 702 ? 17.638 -15.489 -45.193 1.00 87.19 702 THR A O 1
ATOM 5321 N N . ASN A 1 703 ? 17.144 -13.561 -44.156 1.00 91.75 703 ASN A N 1
ATOM 5322 C CA . ASN A 1 703 ? 15.925 -14.063 -43.515 1.00 91.75 703 ASN A CA 1
ATOM 5323 C C . ASN A 1 703 ? 14.595 -13.568 -44.112 1.00 91.75 703 ASN A C 1
ATOM 5325 O O . ASN A 1 703 ? 13.567 -14.191 -43.853 1.00 91.75 703 ASN A O 1
ATOM 5329 N N . GLU A 1 704 ? 14.563 -12.502 -44.921 1.00 91.12 704 GLU A N 1
ATOM 5330 C CA . GLU A 1 704 ? 13.297 -11.947 -45.441 1.00 91.12 704 GLU A CA 1
ATOM 5331 C C . GLU A 1 704 ? 12.510 -12.965 -46.287 1.00 91.12 704 GLU A C 1
ATOM 5333 O O . GLU A 1 704 ? 11.342 -13.247 -46.005 1.00 91.12 704 GLU A O 1
ATOM 5338 N N . ALA A 1 705 ? 13.155 -13.552 -47.303 1.00 89.56 705 ALA A N 1
ATOM 5339 C CA . ALA A 1 705 ? 12.527 -14.534 -48.191 1.00 89.56 705 ALA A CA 1
ATOM 5340 C C . ALA A 1 705 ? 12.053 -15.778 -47.420 1.00 89.56 705 ALA A C 1
ATOM 5342 O O . ALA A 1 705 ? 10.998 -16.345 -47.701 1.00 89.56 705 ALA A O 1
ATOM 5343 N N . GLU A 1 706 ? 12.809 -16.163 -46.396 1.00 90.06 706 GLU A N 1
ATOM 5344 C CA . GLU A 1 706 ? 12.500 -17.289 -45.524 1.00 90.06 706 GLU A CA 1
ATOM 5345 C C . GLU A 1 706 ? 11.266 -17.035 -44.654 1.00 90.06 706 GLU A C 1
ATOM 5347 O O . GLU A 1 706 ? 10.386 -17.894 -44.576 1.00 90.06 706 GLU A O 1
ATOM 5352 N N . PHE A 1 707 ? 11.146 -15.849 -44.052 1.00 89.94 707 PHE A N 1
ATOM 5353 C CA . PHE A 1 707 ? 9.948 -15.478 -43.300 1.00 89.94 707 PHE A CA 1
ATOM 5354 C C . PHE A 1 707 ? 8.707 -15.401 -44.197 1.00 89.94 707 PHE A C 1
ATOM 5356 O O . PHE A 1 707 ? 7.646 -15.880 -43.800 1.00 89.94 707 PHE A O 1
ATOM 5363 N N . ARG A 1 708 ? 8.827 -14.888 -45.429 1.00 87.81 708 ARG A N 1
ATOM 5364 C CA . ARG A 1 708 ? 7.712 -14.877 -46.397 1.00 87.81 708 ARG A CA 1
ATOM 5365 C C . ARG A 1 708 ? 7.284 -16.283 -46.800 1.00 87.81 708 ARG A C 1
ATOM 5367 O O . ARG A 1 708 ? 6.090 -16.571 -46.840 1.00 87.81 708 ARG A O 1
ATOM 5374 N N . TRP A 1 709 ? 8.245 -17.177 -47.032 1.00 89.38 709 TRP A N 1
ATOM 5375 C CA . TRP A 1 709 ? 7.953 -18.570 -47.359 1.00 89.38 709 TRP A CA 1
ATOM 5376 C C . TRP A 1 709 ? 7.224 -19.285 -46.218 1.00 89.38 709 TRP A C 1
ATOM 5378 O O . TRP A 1 709 ? 6.208 -19.934 -46.453 1.00 89.38 709 TRP A O 1
ATOM 5388 N N . LEU A 1 710 ? 7.694 -19.125 -44.976 1.00 86.31 710 LEU A N 1
ATOM 5389 C CA . LEU A 1 710 ? 7.058 -19.716 -43.792 1.00 86.31 710 LEU A CA 1
ATOM 5390 C C . LEU A 1 710 ? 5.680 -19.114 -43.478 1.00 86.31 710 LEU A C 1
ATOM 5392 O O . LEU A 1 710 ? 4.843 -19.777 -42.871 1.00 86.31 710 LEU A O 1
ATOM 5396 N N . ALA A 1 711 ? 5.415 -17.887 -43.930 1.00 83.94 711 ALA A N 1
ATOM 5397 C CA . ALA A 1 711 ? 4.089 -17.276 -43.883 1.00 83.94 711 ALA A CA 1
ATOM 5398 C C . ALA A 1 711 ? 3.131 -17.789 -44.983 1.00 83.94 711 ALA A C 1
ATOM 5400 O O . ALA A 1 711 ? 1.977 -17.364 -45.023 1.00 83.94 711 ALA A O 1
ATOM 5401 N N . GLY A 1 712 ? 3.589 -18.665 -45.888 1.00 85.00 712 GLY A N 1
ATOM 5402 C CA . GLY A 1 712 ? 2.823 -19.144 -47.046 1.00 85.00 712 GLY A CA 1
ATOM 5403 C C . GLY A 1 712 ? 2.764 -18.155 -48.220 1.00 85.00 712 GLY A C 1
ATOM 5404 O O . GLY A 1 712 ? 2.042 -18.382 -49.189 1.00 85.00 712 GLY A O 1
ATOM 5405 N N . LEU A 1 713 ? 3.529 -17.060 -48.166 1.00 87.88 713 LEU A N 1
ATOM 5406 C CA . LEU A 1 713 ? 3.584 -16.019 -49.196 1.00 87.88 713 LEU A CA 1
ATOM 5407 C C . LEU A 1 713 ? 4.682 -16.339 -50.224 1.00 87.88 713 LEU A C 1
ATOM 5409 O O . LEU A 1 713 ? 5.679 -15.629 -50.353 1.00 87.88 713 LEU A O 1
ATOM 5413 N N . HIS A 1 714 ? 4.525 -17.451 -50.948 1.00 89.81 714 HIS A N 1
ATOM 5414 C CA . HIS A 1 714 ? 5.574 -17.997 -51.823 1.00 89.81 714 HIS A CA 1
ATOM 5415 C C . HIS A 1 714 ? 5.991 -17.061 -52.971 1.00 89.81 714 HIS A C 1
ATOM 5417 O O . HIS A 1 714 ? 7.170 -17.008 -53.312 1.00 89.81 714 HIS A O 1
ATOM 5423 N N . GLU A 1 715 ? 5.056 -16.309 -53.561 1.00 88.50 715 GLU A N 1
ATOM 5424 C CA . GLU A 1 715 ? 5.389 -15.324 -54.606 1.00 88.50 715 GLU A CA 1
ATOM 5425 C C . GLU A 1 715 ? 6.214 -14.163 -54.039 1.00 88.50 715 GLU A C 1
ATOM 5427 O O . GLU A 1 715 ? 7.218 -13.763 -54.629 1.00 88.50 715 GLU A O 1
ATOM 5432 N N . ASP A 1 716 ? 5.835 -13.661 -52.862 1.00 87.31 716 ASP A N 1
ATOM 5433 C CA . ASP A 1 716 ? 6.542 -12.560 -52.211 1.00 87.31 716 ASP A CA 1
ATOM 5434 C C . ASP A 1 716 ? 7.931 -12.988 -51.735 1.00 87.31 716 ASP A C 1
ATOM 5436 O O . ASP A 1 716 ? 8.861 -12.182 -51.769 1.00 87.31 716 ASP A O 1
ATOM 5440 N N . ALA A 1 717 ? 8.098 -14.255 -51.340 1.00 88.88 717 ALA A N 1
ATOM 5441 C CA . ALA A 1 717 ? 9.401 -14.832 -51.032 1.00 88.88 717 ALA A CA 1
ATOM 5442 C C . ALA A 1 717 ? 10.342 -14.782 -52.246 1.00 88.88 717 ALA A C 1
ATOM 5444 O O . ALA A 1 717 ? 11.474 -14.320 -52.117 1.00 88.88 717 ALA A O 1
ATOM 5445 N N . LEU A 1 718 ? 9.874 -15.177 -53.438 1.00 90.31 718 LEU A N 1
ATOM 5446 C CA . LEU A 1 718 ? 10.689 -15.108 -54.657 1.00 90.31 718 LEU A CA 1
ATOM 5447 C C . LEU A 1 718 ? 10.998 -13.671 -55.072 1.00 90.31 718 LEU A C 1
ATOM 5449 O O . LEU A 1 718 ? 12.127 -13.383 -55.460 1.00 90.31 718 LEU A O 1
ATOM 5453 N N . ASN A 1 719 ? 10.038 -12.758 -54.924 1.00 89.81 719 ASN A N 1
ATOM 5454 C CA . ASN A 1 719 ? 10.277 -11.339 -55.177 1.00 89.81 719 ASN A CA 1
ATOM 5455 C C . ASN A 1 719 ? 11.374 -10.776 -54.248 1.00 89.81 719 ASN A C 1
ATOM 5457 O O . ASN A 1 719 ? 12.183 -9.962 -54.688 1.00 89.81 719 ASN A O 1
ATOM 5461 N N . SER A 1 720 ? 11.458 -11.227 -52.988 1.00 88.81 720 SER A N 1
ATOM 5462 C CA . SER A 1 720 ? 12.557 -10.853 -52.080 1.00 88.81 720 SER A CA 1
ATOM 5463 C C . SER A 1 720 ? 13.910 -11.387 -52.548 1.00 88.81 720 SER A C 1
ATOM 5465 O O . SER A 1 720 ? 14.895 -10.651 -52.500 1.00 88.81 720 SER A O 1
ATOM 5467 N N . VAL A 1 721 ? 13.968 -12.634 -53.033 1.00 88.38 721 VAL A N 1
ATOM 5468 C CA . VAL A 1 721 ? 15.203 -13.219 -53.591 1.00 88.38 721 VAL A CA 1
ATOM 5469 C C . VA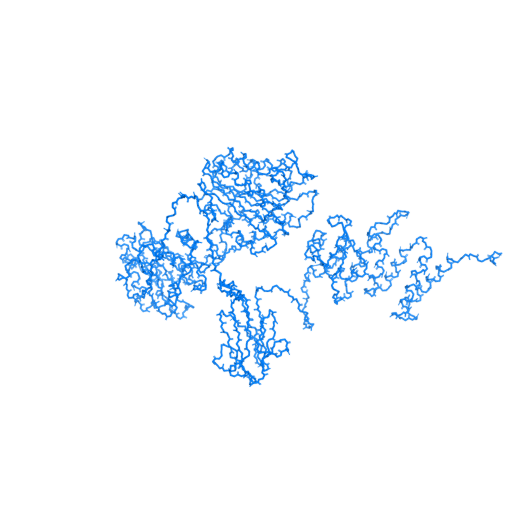L A 1 721 ? 15.654 -12.449 -54.838 1.00 88.38 721 VAL A C 1
ATOM 5471 O O . VAL A 1 721 ? 16.835 -12.150 -54.982 1.00 88.38 721 VAL A O 1
ATOM 5474 N N . GLU A 1 722 ? 14.722 -12.066 -55.713 1.00 88.25 722 GLU A N 1
ATOM 5475 C CA . GLU A 1 722 ? 15.007 -11.255 -56.907 1.00 88.25 722 GLU A CA 1
ATOM 5476 C C . GLU A 1 722 ? 15.452 -9.826 -56.563 1.00 88.25 722 GLU A C 1
ATOM 5478 O O . GLU A 1 722 ? 16.288 -9.254 -57.260 1.00 88.25 722 GLU A O 1
ATOM 5483 N N . ARG A 1 723 ? 14.929 -9.245 -55.476 1.00 87.50 723 ARG A N 1
ATOM 5484 C CA . ARG A 1 723 ? 15.321 -7.909 -55.004 1.00 87.50 723 ARG A CA 1
ATOM 5485 C C . ARG A 1 723 ? 16.715 -7.896 -54.369 1.00 87.50 723 ARG A C 1
ATOM 5487 O O . ARG A 1 723 ? 17.382 -6.866 -54.408 1.00 87.50 723 ARG A O 1
ATOM 5494 N N . ARG A 1 724 ? 17.150 -9.009 -53.772 1.00 84.75 724 ARG A N 1
ATOM 5495 C CA . ARG A 1 724 ? 18.401 -9.123 -52.999 1.00 84.75 724 ARG A CA 1
ATOM 5496 C C . ARG A 1 724 ? 19.429 -10.023 -53.690 1.00 84.75 724 ARG A C 1
ATOM 5498 O O . ARG A 1 724 ? 19.977 -10.942 -53.088 1.00 84.75 724 ARG A O 1
ATOM 5505 N N . VAL A 1 725 ? 19.671 -9.757 -54.970 1.00 83.44 725 VAL A N 1
ATOM 5506 C CA . VAL A 1 725 ? 20.677 -10.459 -55.780 1.00 83.44 725 VAL A CA 1
ATOM 5507 C C . VAL A 1 725 ? 22.086 -10.104 -55.295 1.00 83.44 725 VAL A C 1
ATOM 5509 O O . VAL A 1 725 ? 22.421 -8.929 -55.164 1.00 83.44 725 VAL A O 1
ATOM 5512 N N . SER A 1 726 ? 22.919 -11.120 -55.062 1.00 79.94 726 SER A N 1
ATOM 5513 C CA . SER A 1 726 ? 24.340 -10.937 -54.742 1.00 79.94 726 SER A CA 1
ATOM 5514 C C . SER A 1 726 ? 25.105 -10.398 -55.956 1.00 79.94 726 SER A C 1
ATOM 5516 O O . SER A 1 726 ? 24.802 -10.743 -57.101 1.00 79.94 726 SER A O 1
ATOM 5518 N N . GLY A 1 727 ? 26.153 -9.606 -55.725 1.00 79.19 727 GLY A N 1
ATOM 5519 C CA . GLY A 1 727 ? 27.102 -9.229 -56.777 1.00 79.19 727 GLY A CA 1
ATOM 5520 C C . GLY A 1 727 ? 27.882 -10.422 -57.350 1.00 79.19 727 GLY A C 1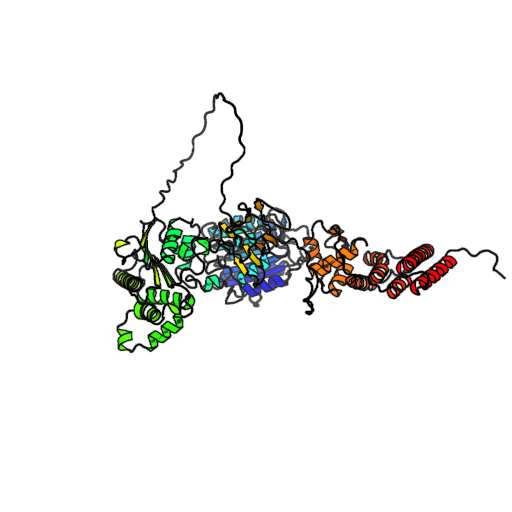
ATOM 5521 O O . GLY A 1 727 ? 28.455 -10.312 -58.432 1.00 79.19 727 GLY A O 1
ATOM 5522 N N . ILE A 1 728 ? 27.880 -11.573 -56.665 1.00 81.19 728 ILE A N 1
ATOM 5523 C CA . ILE A 1 728 ? 28.619 -12.782 -57.039 1.00 81.19 728 ILE A CA 1
ATOM 5524 C C . ILE A 1 728 ? 27.675 -13.760 -57.771 1.00 81.19 728 ILE A C 1
ATOM 5526 O O . ILE A 1 728 ? 26.802 -14.371 -57.149 1.00 81.19 728 ILE A O 1
ATOM 5530 N N . PRO A 1 729 ? 27.838 -13.985 -59.095 1.00 81.56 729 PRO A N 1
ATOM 5531 C CA . PRO A 1 729 ? 26.909 -14.807 -59.881 1.00 81.56 729 PRO A CA 1
ATOM 5532 C C . PRO A 1 729 ? 26.762 -16.258 -59.401 1.00 81.56 729 PRO A C 1
ATOM 5534 O O . PRO A 1 729 ? 25.694 -16.854 -59.546 1.00 81.56 729 PRO A O 1
ATOM 5537 N N . VAL A 1 730 ? 27.824 -16.828 -58.823 1.00 80.44 730 VAL A N 1
ATOM 5538 C CA . VAL A 1 730 ? 27.830 -18.202 -58.297 1.00 80.44 730 VAL A CA 1
ATOM 5539 C C . VAL A 1 730 ? 26.924 -18.342 -57.071 1.00 80.44 730 VAL A C 1
ATOM 5541 O O . VAL A 1 730 ? 26.170 -19.310 -57.001 1.00 80.44 730 VAL A O 1
ATOM 5544 N N . GLU A 1 731 ? 26.920 -17.362 -56.166 1.00 82.75 731 GLU A N 1
ATOM 5545 C CA . GLU A 1 731 ? 26.057 -17.369 -54.977 1.00 82.75 731 GLU A CA 1
ATOM 5546 C C . GLU A 1 731 ? 24.579 -17.313 -55.367 1.00 82.75 731 GLU A C 1
ATOM 5548 O O . GLU A 1 731 ? 23.762 -18.068 -54.842 1.00 82.75 731 GLU A O 1
ATOM 5553 N N . ASN A 1 732 ? 24.232 -16.488 -56.363 1.00 85.75 732 ASN A N 1
ATOM 5554 C CA . ASN A 1 732 ? 22.866 -16.431 -56.883 1.00 85.75 732 ASN A CA 1
ATOM 5555 C C . ASN A 1 732 ? 22.438 -17.766 -57.494 1.00 85.75 732 ASN A C 1
ATOM 5557 O O . ASN A 1 732 ? 21.338 -18.243 -57.218 1.00 85.75 732 ASN A O 1
ATOM 5561 N N . ARG A 1 733 ? 23.307 -18.399 -58.293 1.00 88.12 733 ARG A N 1
ATOM 5562 C CA . ARG A 1 733 ? 23.039 -19.729 -58.855 1.00 88.12 733 ARG A CA 1
ATOM 5563 C C . ARG A 1 733 ? 22.749 -20.746 -57.751 1.00 88.12 733 ARG A C 1
ATOM 5565 O O . ARG A 1 733 ? 21.789 -21.503 -57.858 1.00 88.12 733 ARG A O 1
ATOM 5572 N N . GLU A 1 734 ? 23.568 -20.782 -56.706 1.00 88.62 734 GLU A N 1
ATOM 5573 C CA . GLU A 1 734 ? 23.407 -21.727 -55.596 1.00 88.62 734 GLU A CA 1
ATOM 5574 C C . GLU A 1 734 ? 22.146 -21.455 -54.773 1.00 88.62 734 GLU A C 1
ATOM 5576 O O . GLU A 1 734 ? 21.415 -22.397 -54.449 1.00 88.62 734 GLU A O 1
ATOM 5581 N N . ASN A 1 735 ? 21.841 -20.181 -54.519 1.00 87.94 735 ASN A N 1
ATOM 5582 C CA . ASN A 1 735 ? 20.628 -19.755 -53.829 1.00 87.94 735 ASN A CA 1
ATOM 5583 C C . ASN A 1 735 ? 19.371 -20.183 -54.609 1.00 87.94 735 ASN A C 1
ATOM 5585 O O . ASN A 1 735 ? 18.514 -20.893 -54.078 1.00 87.94 735 ASN A O 1
ATOM 5589 N N . TRP A 1 736 ? 19.296 -19.871 -55.909 1.00 90.69 736 TRP A N 1
ATOM 5590 C CA . TRP A 1 736 ? 18.180 -20.291 -56.768 1.00 90.69 736 TRP A CA 1
ATOM 5591 C C . TRP A 1 736 ? 18.062 -21.815 -56.891 1.00 90.69 736 TRP A C 1
ATOM 5593 O O . TRP A 1 736 ? 16.950 -22.345 -56.917 1.00 90.69 736 TRP A O 1
ATOM 5603 N N . ALA A 1 737 ? 19.182 -22.548 -56.876 1.00 89.94 737 ALA A N 1
ATOM 5604 C CA . ALA A 1 737 ? 19.165 -24.010 -56.833 1.00 89.94 737 ALA A CA 1
ATOM 5605 C C . ALA A 1 737 ? 18.549 -24.549 -55.529 1.00 89.94 737 ALA A C 1
ATOM 5607 O O . ALA A 1 737 ? 17.821 -25.545 -55.547 1.00 89.94 737 ALA A O 1
ATOM 5608 N N . ALA A 1 738 ? 18.840 -23.918 -54.387 1.00 90.31 738 ALA A N 1
ATOM 5609 C CA . ALA A 1 738 ? 18.275 -24.297 -53.094 1.00 90.31 738 ALA A CA 1
ATOM 5610 C C . ALA A 1 738 ? 16.758 -24.051 -53.042 1.00 90.31 738 ALA A C 1
ATOM 5612 O O . ALA A 1 738 ? 16.013 -24.957 -52.653 1.00 90.31 738 ALA A O 1
ATOM 5613 N N . TRP A 1 739 ? 16.300 -22.888 -53.518 1.00 91.62 739 TRP A N 1
ATOM 5614 C CA . TRP A 1 739 ? 14.875 -22.557 -53.626 1.00 91.62 739 TRP A CA 1
ATOM 5615 C C . TRP A 1 739 ? 14.127 -23.470 -54.601 1.00 91.62 739 TRP A C 1
ATOM 5617 O O . TRP A 1 739 ? 13.028 -23.915 -54.278 1.00 91.62 739 TRP A O 1
ATOM 5627 N N . ALA A 1 740 ? 14.725 -23.830 -55.743 1.00 89.81 740 ALA A N 1
ATOM 5628 C CA . ALA A 1 740 ? 14.132 -24.782 -56.687 1.00 89.81 740 ALA A CA 1
ATOM 5629 C C . ALA A 1 740 ? 13.916 -26.161 -56.046 1.00 89.81 740 ALA A C 1
ATOM 5631 O O . ALA A 1 740 ? 12.806 -26.691 -56.084 1.00 89.81 740 ALA A O 1
ATOM 5632 N N . ARG A 1 741 ? 14.945 -26.704 -55.375 1.00 93.44 741 ARG A N 1
ATOM 5633 C CA . ARG A 1 741 ? 14.836 -27.986 -54.656 1.00 93.44 741 ARG A CA 1
ATOM 5634 C C . ARG A 1 741 ? 13.796 -27.933 -53.540 1.00 93.44 741 ARG A C 1
ATOM 5636 O O . ARG A 1 741 ? 13.143 -28.935 -53.273 1.00 93.44 741 ARG A O 1
ATOM 5643 N N . ARG A 1 742 ? 13.679 -26.806 -52.833 1.00 92.94 742 ARG A N 1
ATOM 5644 C CA . ARG A 1 742 ? 12.688 -26.636 -51.762 1.00 92.94 742 ARG A CA 1
ATOM 5645 C C . ARG A 1 742 ? 11.265 -26.570 -52.313 1.00 92.94 742 ARG A C 1
ATOM 5647 O O . ARG A 1 742 ? 10.419 -27.326 -51.850 1.00 92.94 742 ARG A O 1
ATOM 5654 N N . ALA A 1 743 ? 11.029 -25.724 -53.315 1.00 90.00 743 ALA A N 1
ATOM 5655 C CA . ALA A 1 743 ? 9.728 -25.573 -53.959 1.00 90.00 743 ALA A CA 1
ATOM 5656 C C . ALA A 1 743 ? 9.236 -26.895 -54.559 1.00 90.00 743 ALA A C 1
ATOM 5658 O O . ALA A 1 743 ? 8.079 -27.257 -54.385 1.00 90.00 743 ALA A O 1
ATOM 5659 N N . GLU A 1 744 ? 10.128 -27.668 -55.177 1.00 92.00 744 GLU A N 1
ATOM 5660 C CA . GLU A 1 744 ? 9.805 -28.995 -55.699 1.00 92.00 744 GLU A CA 1
ATOM 5661 C C . GLU A 1 744 ? 9.383 -29.978 -54.600 1.00 92.00 744 GLU A C 1
ATOM 5663 O O . GLU A 1 744 ? 8.394 -30.688 -54.770 1.00 92.00 744 GLU A O 1
ATOM 5668 N N . ARG A 1 745 ? 10.083 -29.987 -53.456 1.00 94.00 745 ARG A N 1
ATOM 5669 C CA . ARG A 1 745 ? 9.731 -30.849 -52.316 1.00 94.00 745 ARG A CA 1
ATOM 5670 C C . ARG A 1 745 ? 8.404 -30.468 -51.661 1.00 94.00 745 ARG A C 1
ATOM 5672 O O . ARG A 1 745 ? 7.672 -31.361 -51.253 1.00 94.00 745 ARG A O 1
ATOM 5679 N N . GLU A 1 746 ? 8.130 -29.175 -51.502 1.00 91.38 746 GLU A N 1
ATOM 5680 C CA . GLU A 1 746 ? 6.979 -28.692 -50.723 1.00 91.38 746 GLU A CA 1
ATOM 5681 C C . GLU A 1 746 ? 5.719 -28.456 -51.577 1.00 91.38 746 GLU A C 1
ATOM 5683 O O . GLU A 1 746 ? 4.612 -28.647 -51.084 1.00 91.38 746 GLU A O 1
ATOM 5688 N N . LEU A 1 747 ? 5.865 -28.069 -52.850 1.00 91.31 747 LEU A N 1
ATOM 5689 C CA . LEU A 1 747 ? 4.757 -27.684 -53.743 1.00 91.31 747 LEU A CA 1
ATOM 5690 C C . LEU A 1 747 ? 4.599 -28.611 -54.961 1.00 91.31 747 LEU A C 1
ATOM 5692 O O . LEU A 1 747 ? 3.579 -28.556 -55.648 1.00 91.31 747 LEU A O 1
ATOM 5696 N N . GLY A 1 748 ? 5.594 -29.458 -55.240 1.00 89.62 748 GLY A N 1
ATOM 5697 C CA . GLY A 1 748 ? 5.622 -30.355 -56.394 1.00 89.62 748 GLY A CA 1
ATOM 5698 C C . GLY A 1 748 ? 6.313 -29.766 -57.628 1.00 89.62 748 GLY A C 1
ATOM 5699 O O . GLY A 1 748 ? 6.512 -28.556 -57.766 1.00 89.62 748 GLY A O 1
ATOM 5700 N N . GLU A 1 749 ? 6.690 -30.652 -58.551 1.00 89.44 749 GLU A N 1
ATOM 5701 C CA . GLU A 1 749 ? 7.528 -30.333 -59.714 1.00 89.44 749 GLU A CA 1
ATOM 5702 C C . GLU A 1 749 ? 6.852 -29.391 -60.724 1.00 89.44 749 GLU A C 1
ATOM 5704 O O . GLU A 1 749 ? 7.494 -28.497 -61.274 1.00 89.44 749 GLU A O 1
ATOM 5709 N N . THR A 1 750 ? 5.545 -29.552 -60.942 1.00 88.94 750 THR A N 1
ATOM 5710 C CA . THR A 1 750 ? 4.774 -28.794 -61.942 1.00 88.94 750 THR A CA 1
ATOM 5711 C C . THR A 1 750 ? 4.191 -27.485 -61.403 1.00 88.94 750 THR A C 1
ATOM 5713 O O . THR A 1 750 ? 3.481 -26.785 -62.125 1.00 88.94 750 THR A O 1
ATOM 5716 N N . HIS A 1 751 ? 4.433 -27.149 -60.133 1.00 91.19 751 HIS A N 1
ATOM 5717 C CA . HIS A 1 751 ? 3.891 -25.938 -59.524 1.00 91.19 751 HIS A CA 1
ATOM 5718 C C . HIS A 1 751 ? 4.567 -24.679 -60.093 1.00 91.19 751 HIS A C 1
ATOM 5720 O O . HIS A 1 751 ? 5.780 -24.653 -60.300 1.00 91.19 751 HIS A O 1
ATOM 5726 N N . ARG A 1 752 ? 3.803 -23.596 -60.310 1.00 93.19 752 ARG A N 1
ATOM 5727 C CA . ARG A 1 752 ? 4.296 -22.358 -60.955 1.00 93.19 752 ARG A CA 1
ATOM 5728 C C . ARG A 1 752 ? 5.553 -21.786 -60.287 1.00 93.19 752 ARG A C 1
ATOM 5730 O O . ARG A 1 752 ? 6.490 -21.403 -60.981 1.00 93.19 752 ARG A O 1
ATOM 5737 N N . ILE A 1 753 ? 5.576 -21.758 -58.952 1.00 91.06 753 ILE A N 1
ATOM 5738 C CA . ILE A 1 753 ? 6.727 -21.312 -58.143 1.00 91.06 753 ILE A CA 1
ATOM 5739 C C . ILE A 1 753 ? 7.966 -22.171 -58.428 1.00 91.06 753 ILE A C 1
ATOM 5741 O O . ILE A 1 753 ? 9.045 -21.634 -58.656 1.00 91.06 753 ILE A O 1
ATOM 5745 N N . THR A 1 754 ? 7.806 -23.497 -58.476 1.00 89.75 754 THR A N 1
ATOM 5746 C CA . THR A 1 754 ? 8.894 -24.445 -58.755 1.00 89.75 754 THR A CA 1
ATOM 5747 C C . THR A 1 754 ? 9.488 -24.213 -60.141 1.00 89.75 754 THR A C 1
ATOM 5749 O O . THR A 1 754 ? 10.708 -24.148 -60.285 1.00 89.75 754 THR A O 1
ATOM 5752 N N . VAL A 1 755 ? 8.633 -24.012 -61.148 1.00 91.19 755 VAL A N 1
ATOM 5753 C CA . VAL A 1 755 ? 9.064 -23.694 -62.517 1.00 91.19 755 VAL A CA 1
ATOM 5754 C C . VAL A 1 755 ? 9.823 -22.362 -62.555 1.00 91.19 755 VAL A C 1
ATOM 5756 O O . VAL A 1 755 ? 10.920 -22.320 -63.103 1.00 91.19 755 VAL A O 1
ATOM 5759 N N . ARG A 1 756 ? 9.312 -21.302 -61.903 1.00 92.69 756 ARG A N 1
ATOM 5760 C CA . ARG A 1 756 ? 9.984 -19.987 -61.818 1.00 92.69 756 ARG A CA 1
ATOM 5761 C C . ARG A 1 756 ? 11.378 -20.095 -61.190 1.00 92.69 756 ARG A C 1
ATOM 5763 O O . ARG A 1 756 ? 12.327 -19.526 -61.727 1.00 92.69 756 ARG A O 1
ATOM 5770 N N . CYS A 1 757 ? 11.529 -20.861 -60.107 1.00 89.44 757 CYS A N 1
ATOM 5771 C CA . CYS A 1 757 ? 12.836 -21.108 -59.492 1.00 89.44 757 CYS A CA 1
ATOM 5772 C C . CYS A 1 757 ? 13.804 -21.829 -60.442 1.00 89.44 757 CYS A C 1
ATOM 5774 O O . CYS A 1 757 ? 14.968 -21.437 -60.531 1.00 89.44 757 CYS A O 1
ATOM 5776 N N . LYS A 1 758 ? 13.338 -22.865 -61.162 1.00 90.19 758 LYS A N 1
ATOM 5777 C CA . LYS A 1 758 ? 14.157 -23.609 -62.138 1.00 90.19 758 LYS A CA 1
ATOM 5778 C C . LYS A 1 758 ? 14.618 -22.695 -63.288 1.00 90.19 758 LYS A C 1
ATOM 5780 O O . LYS A 1 758 ? 15.801 -22.697 -63.615 1.00 90.19 758 LYS A O 1
ATOM 5785 N N . THR A 1 759 ? 13.745 -21.829 -63.812 1.00 91.81 759 THR A N 1
ATOM 5786 C CA . THR A 1 759 ? 14.103 -20.844 -64.853 1.00 91.81 759 THR A CA 1
ATOM 5787 C C . THR A 1 759 ? 15.172 -19.849 -64.387 1.00 91.81 759 THR A C 1
ATOM 5789 O O . THR A 1 759 ? 16.135 -19.570 -65.108 1.00 91.81 759 THR A O 1
ATOM 5792 N N . TRP A 1 760 ? 15.047 -19.312 -63.170 1.00 90.06 760 TRP A N 1
ATOM 5793 C CA . TRP A 1 760 ? 16.060 -18.403 -62.625 1.00 90.06 760 TRP A CA 1
ATOM 5794 C C . TRP A 1 760 ? 17.389 -19.103 -62.350 1.00 90.06 760 TRP A C 1
ATOM 5796 O O . TRP A 1 760 ? 18.445 -18.538 -62.637 1.00 90.06 760 TRP A O 1
ATOM 5806 N N . TYR A 1 761 ? 17.353 -20.342 -61.860 1.00 89.62 761 TYR A N 1
ATOM 5807 C CA . TYR A 1 761 ? 18.551 -21.162 -61.719 1.00 89.62 761 TYR A CA 1
ATOM 5808 C C . TYR A 1 761 ? 19.288 -21.317 -63.060 1.00 89.62 761 TYR A C 1
ATOM 5810 O O . TYR A 1 761 ? 20.477 -21.011 -63.131 1.00 89.62 761 TYR A O 1
ATOM 5818 N N . GLU A 1 762 ? 18.590 -21.693 -64.136 1.00 88.62 762 GLU A N 1
ATOM 5819 C CA . GLU A 1 762 ? 19.171 -21.821 -65.484 1.00 88.62 762 GLU A CA 1
ATOM 5820 C C . GLU A 1 762 ? 19.763 -20.499 -65.996 1.00 88.62 762 GLU A C 1
ATOM 5822 O O . GLU A 1 762 ? 20.858 -20.477 -66.564 1.00 88.62 762 GLU A O 1
ATOM 5827 N N . THR A 1 763 ? 19.096 -19.376 -65.714 1.00 89.25 763 THR A N 1
ATOM 5828 C CA . THR A 1 763 ? 19.590 -18.031 -66.056 1.00 89.25 763 THR A CA 1
ATOM 5829 C C . THR A 1 763 ? 20.952 -17.749 -65.410 1.00 89.25 763 THR A C 1
ATOM 5831 O O . THR A 1 763 ? 21.862 -17.228 -66.059 1.00 89.25 763 THR A O 1
ATOM 5834 N N . TRP A 1 764 ? 21.129 -18.113 -64.138 1.00 87.31 764 TRP A N 1
ATOM 5835 C CA . TRP A 1 764 ? 22.401 -17.930 -63.431 1.00 87.31 764 TRP A CA 1
ATOM 5836 C C . TRP A 1 764 ? 23.447 -19.003 -63.771 1.00 87.31 764 TRP A C 1
ATOM 5838 O O . TRP A 1 764 ? 24.645 -18.718 -63.732 1.00 87.31 764 TRP A O 1
ATOM 5848 N N . VAL A 1 765 ? 23.041 -20.208 -64.187 1.00 85.25 765 VAL A N 1
ATOM 5849 C CA . VAL A 1 765 ? 23.951 -21.204 -64.786 1.00 85.25 765 VAL A CA 1
ATOM 5850 C C . VAL A 1 765 ? 24.583 -20.642 -66.061 1.00 85.25 765 VAL A C 1
ATOM 5852 O O . VAL A 1 765 ? 25.807 -20.662 -66.191 1.00 85.25 765 VAL A O 1
ATOM 5855 N N . ALA A 1 766 ? 23.787 -20.050 -66.953 1.00 82.56 766 ALA A N 1
ATOM 5856 C CA . ALA A 1 766 ? 24.296 -19.425 -68.174 1.00 82.56 766 ALA A CA 1
ATOM 5857 C C . ALA A 1 766 ? 25.284 -18.277 -67.883 1.00 82.56 766 ALA A C 1
ATOM 5859 O O . ALA A 1 766 ? 26.304 -18.159 -68.550 1.00 82.56 766 ALA A O 1
ATOM 5860 N N . ARG A 1 767 ? 25.035 -17.471 -66.840 1.00 81.38 767 ARG A N 1
ATOM 5861 C CA . ARG A 1 767 ? 25.915 -16.355 -66.430 1.00 81.38 767 ARG A CA 1
ATOM 5862 C C . ARG A 1 767 ? 27.195 -16.776 -65.702 1.00 81.38 767 ARG A C 1
ATOM 5864 O O . ARG A 1 767 ? 28.101 -15.965 -65.556 1.00 81.38 767 ARG A O 1
ATOM 5871 N N . THR A 1 768 ? 27.258 -18.009 -65.204 1.00 79.88 768 THR A N 1
ATOM 5872 C CA . THR A 1 768 ? 28.425 -18.553 -64.483 1.00 79.88 768 THR A CA 1
ATOM 5873 C C . THR A 1 768 ? 29.270 -19.491 -65.341 1.00 79.88 768 THR A C 1
ATOM 5875 O O . THR A 1 768 ? 30.354 -19.887 -64.916 1.00 79.88 768 THR A O 1
ATOM 5878 N N . THR A 1 769 ? 28.791 -19.846 -66.535 1.00 71.69 769 THR A N 1
ATOM 5879 C CA . THR A 1 769 ? 29.517 -20.688 -67.488 1.00 71.69 769 THR A CA 1
ATOM 5880 C C . THR A 1 769 ? 30.319 -19.782 -68.428 1.00 71.69 769 THR A C 1
ATOM 5882 O O . THR A 1 769 ? 29.727 -18.895 -69.042 1.00 71.69 769 THR A O 1
ATOM 5885 N N . PRO A 1 770 ? 31.650 -19.942 -68.549 1.00 59.09 770 PRO A N 1
ATOM 5886 C CA . PRO A 1 770 ? 32.429 -19.163 -69.508 1.00 59.09 770 PRO A CA 1
ATOM 5887 C C . PRO A 1 770 ? 31.967 -19.479 -70.943 1.00 59.09 770 PRO A C 1
ATOM 5889 O O . PRO A 1 770 ? 31.616 -20.631 -71.215 1.00 59.09 770 PRO A O 1
ATOM 5892 N N . PRO A 1 771 ? 31.955 -18.500 -71.868 1.00 56.44 771 PRO A N 1
ATOM 5893 C CA . PRO A 1 771 ? 31.563 -18.755 -73.251 1.00 56.44 771 PRO A CA 1
ATOM 5894 C C . PRO A 1 771 ? 32.491 -19.807 -73.873 1.00 56.44 771 PRO A C 1
ATOM 5896 O O . PRO A 1 771 ? 33.716 -19.694 -73.796 1.00 56.44 771 PRO A O 1
ATOM 5899 N N . THR A 1 772 ? 31.915 -20.846 -74.478 1.00 55.50 772 THR A N 1
ATOM 5900 C CA . THR A 1 772 ? 32.664 -21.787 -75.315 1.00 55.50 772 THR A CA 1
ATOM 5901 C C . THR A 1 772 ? 33.057 -21.110 -76.636 1.00 55.50 772 THR A C 1
ATOM 5903 O O . THR A 1 772 ? 32.259 -20.349 -77.187 1.00 55.50 772 THR A O 1
ATOM 5906 N N . PRO A 1 773 ? 34.258 -21.380 -77.180 1.00 53.81 773 PRO A N 1
ATOM 5907 C CA . PRO A 1 773 ? 34.812 -20.668 -78.337 1.00 53.81 773 PRO A CA 1
ATOM 5908 C C . PRO A 1 773 ? 34.208 -21.086 -79.696 1.00 53.81 773 PRO A C 1
ATOM 5910 O O . PRO A 1 773 ? 34.916 -21.097 -80.696 1.00 53.81 773 PRO A O 1
ATOM 5913 N N . GLU A 1 774 ? 32.922 -21.444 -79.762 1.00 48.81 774 GLU A N 1
ATOM 5914 C CA . GLU A 1 774 ? 32.276 -21.923 -81.003 1.00 48.81 774 GLU A CA 1
ATOM 5915 C C . GLU A 1 774 ? 31.099 -21.068 -81.502 1.00 48.81 774 GLU A C 1
ATOM 5917 O O . GLU A 1 774 ? 30.476 -21.437 -82.487 1.00 48.81 774 GLU A O 1
ATOM 5922 N N . ASN A 1 775 ? 30.817 -19.905 -80.905 1.00 44.50 775 ASN A N 1
ATOM 5923 C CA . ASN A 1 775 ? 29.799 -18.973 -81.420 1.00 44.50 775 ASN A CA 1
ATOM 5924 C C . ASN A 1 775 ? 30.310 -17.523 -81.489 1.00 44.50 775 ASN A C 1
ATOM 5926 O O . ASN A 1 775 ? 29.659 -16.590 -81.023 1.00 44.50 775 ASN A O 1
ATOM 5930 N N . GLU A 1 776 ? 31.473 -17.326 -82.099 1.00 43.38 776 GLU A N 1
ATOM 5931 C CA . GLU A 1 776 ? 31.618 -16.188 -83.005 1.00 43.38 776 GLU A CA 1
ATOM 5932 C C . GLU A 1 776 ? 31.387 -16.763 -84.401 1.00 43.38 776 GLU A C 1
ATOM 5934 O O . GLU A 1 776 ? 32.020 -17.766 -84.726 1.00 43.38 776 GLU A O 1
ATOM 5939 N N . TRP A 1 777 ? 30.447 -16.190 -85.158 1.00 39.84 777 TRP A N 1
ATOM 5940 C CA . TRP A 1 777 ? 30.505 -15.800 -86.579 1.00 39.84 777 TRP A CA 1
ATOM 5941 C C . TRP A 1 777 ? 29.141 -15.234 -86.986 1.00 39.84 777 TRP A C 1
ATOM 5943 O O . TRP A 1 777 ? 28.115 -15.922 -86.777 1.00 39.84 777 TRP A O 1
#

Solvent-accessible surface area (backbone atoms only — not comparable to full-atom values): 42515 Å² total; per-residue (Å²): 130,73,52,34,27,28,40,28,35,23,19,59,30,75,76,51,77,82,57,75,52,59,61,60,52,42,54,49,45,40,52,47,34,45,32,75,84,28,29,49,25,43,48,26,38,93,89,61,49,29,68,43,71,44,35,46,63,64,58,48,50,53,49,51,53,45,27,47,51,49,22,22,75,62,42,8,35,34,37,38,37,42,35,39,47,34,48,66,57,96,90,37,29,31,46,37,26,20,79,30,60,84,79,79,42,82,91,70,33,39,48,47,54,63,50,54,51,52,51,55,71,69,42,75,53,36,54,26,42,37,40,40,39,42,20,26,37,37,26,54,27,49,49,55,42,48,59,60,40,46,62,62,35,42,74,66,53,34,30,39,38,38,33,25,34,1,28,91,36,57,51,60,94,50,45,56,58,56,49,48,41,48,41,43,66,49,23,49,66,76,52,59,73,48,39,29,60,44,59,47,37,61,50,46,40,67,77,31,76,78,26,44,44,40,72,52,21,26,63,17,80,50,82,36,86,77,37,42,91,85,57,57,61,20,35,39,47,10,63,68,36,62,46,31,36,51,54,92,34,90,48,37,67,58,35,49,62,47,37,71,80,57,73,87,52,74,67,56,40,51,53,42,48,39,59,70,76,66,47,29,32,36,27,38,26,35,64,86,90,30,46,47,66,33,52,56,30,26,59,73,31,27,74,71,37,45,92,53,37,59,79,87,56,43,26,25,66,44,67,52,52,70,86,62,49,56,54,57,53,23,51,52,48,33,58,25,31,43,61,43,33,89,63,43,49,61,34,35,52,54,44,60,69,72,50,52,74,69,57,58,74,72,48,51,52,46,40,71,45,44,55,46,22,57,60,74,53,62,73,92,80,49,100,66,64,52,24,39,38,39,28,38,59,86,54,39,52,70,70,43,36,51,52,52,50,50,49,54,37,50,44,52,67,38,75,81,35,65,55,31,28,37,38,35,34,37,76,60,61,85,80,50,64,98,50,51,75,48,77,43,72,64,79,84,79,79,76,81,86,81,79,88,85,88,84,87,86,88,90,86,84,86,86,89,82,86,86,85,90,80,83,84,84,88,85,83,80,85,65,71,67,46,61,34,34,35,42,35,43,43,85,96,53,79,72,44,81,43,75,60,62,79,41,80,46,31,36,12,40,26,86,84,23,78,43,58,41,96,44,91,58,35,30,55,59,21,33,37,38,39,28,64,22,78,56,38,39,39,35,43,58,80,30,89,73,47,36,25,50,75,90,40,80,48,57,65,45,77,60,53,73,67,38,42,35,36,43,58,86,30,38,35,34,33,42,46,82,76,66,84,85,80,87,76,89,80,83,90,87,76,100,64,87,79,73,83,68,58,38,67,57,46,43,48,54,53,39,56,72,35,35,91,72,48,63,42,39,45,65,46,53,19,46,20,17,35,78,64,63,17,42,66,45,59,55,56,45,48,55,54,55,62,72,46,51,82,36,42,50,66,45,63,73,87,46,88,82,15,27,42,29,53,62,55,87,81,75,95,78,73,58,78,57,31,44,36,49,18,54,37,26,65,74,50,66,77,69,76,82,91,58,85,65,52,72,60,34,52,49,25,72,71,42,23,34,55,24,20,41,64,42,69,37,56,67,62,13,52,53,42,50,69,72,62,65,60,95,48,52,63,59,44,24,53,52,30,46,51,51,19,57,46,31,30,73,77,65,32,72,86,32,70,68,18,47,53,27,47,55,53,21,51,56,28,48,60,72,62,48,78,85,70,99,78,79,82,132

InterPro domains:
  IPR000253 Forkhead-associated (FHA) domain [PF00498] (505-568)
  IPR000253 Forkhead-associated (FHA) domain [PS50006] (505-554)
  IPR000253 Forkhead-associated (FHA) domain [SM00240] (504-554)
  IPR008984 SMAD/FHA domain superfamily [SSF49879] (473-582)
  IPR011600 Peptidase C14, caspase domain [PF00656] (52-139)
  IPR050923 Cellular Process Regulator and RNA Processing Protein [PTHR23308] (500-592)

Sequence (777 aa):
MGERRSLVVASQCDSLNLLSFLPDVGHEVSAALRDPGIGGCVPALADGRDLLIDPTMVELDDALAEAFERAAEDEATLFLSLVGHGEYADDDFYFLTKETSLPVDSRKSFLFAQRIKELLGRYSTLDGLVILLDTCHAGIGAVQAGRRWLRIVGEAGRRFDLLTASDDRVAANGCFSRSLVTVLRSGHRSFGEHVRCADLKRVITGLCPAQTAVHLGFDGTREVIGADQGLWLALNASPAWRHSPLAGNPAAPDIERLTANYKQKPELGETVGHLLTGARLVAIAGEADSGKSAMLAALARPSVAGSYVPPDFLHAVLFAARGQTAEQIARELARQLQHTVPWFAESREAFLSTLDDSARSGASAFDLAILGPLRTVTPQWTNSPVRIAMDGLDDLDPDVTSRVTGLLRNLSTDPELSWVKTVVATRTPDNLPSATVVRLIPLRVTHPVIRPADRPGKPAPRPARDVPAQRGSDSPTSPRLTPATLILDVPGRAPVHHELSYGFTTLGRSRRATLPLADSRVSRVHCEIRWDGTTAWLTDLDSANGTFVNKRRILNAELAHRDVIRLGDSTATFISVGQEEKWPEADEDTGALPSPRPARAVLLDLLHLAADRGPIPISILTKASAASGGPERTVHVRDILAGLRTAVRRTQAGLPTETVLWTGPAPEVTPRLHARLADATSDVEPPSGDEEPTLEQAYAATNEAEFRWLAGLHEDALNSVERRVSGIPVENRENWAAWARRAERELGETHRITVRCKTWYETWVARTTPPTPENEW

Foldseek 3Di:
DFAAEAAEEAAEAPQDFDQPCPPVLSVLLQVLLVPCQFNVHFYLAPVRDRYHYQDALVRVLVSVLSSLQSLLVRLYEYEYEYAYAWDQDPLFIFDHGHHADPPDDVVRTRRPLVSVLVSLLVRLSRQEYEYEAEYFQCQRNVVVSVVVSCVVLLVSLHWYKYKYFAHNFGRASCLLSVLVSVCSQAPDLQDFQFAASLNSQVVSVVRPVRGHMDMWTDRSHDTDNRHHPPHGRIGGNHPLNCLAQRNVQPCRVVLCVLLVPDDADVLLLVQLVCLVPAFQEAEAAEDPPLSLSSSLSCLSRCSRNDPSHDRLRAQHEEEDAEPDALLNVLVSRLVSNPRNPVCQVVLLVVQVVPDDPVRVVPDDSNCNRPVSSLLSDAPVPDPAAHEYEYECLVNYDPVSNVVVLVSQCCCRPPPSNSSHHYYYYDNCCVSHPPHHYRYRDHDPPPDPPDDDDDDDDDDDDDDDDDDDDDDDDDDDDQDAAWKKWKFKDAPPDDTDIDIDDAAKAWEFCAPPGNHHGVAPQTHNTAWMWHGSRPWIKIAGPPIPNAKDWPNHGDRIDIDDAQIWIDGHPMIMGMHTPPDDDDDDDDDDDDDDDDDQDALLVLLVLLLLVCQVLDWAQLQLSLQLSVVNSHHNDSSNSLSSVVVCPPQKDWDPRSDNRITIHGDDDRDDHDLQSLVSSLVSLVPDAADDDPDDDRPSNVSSLRPNLVSCVSNVNLVVSVVSLVRNDDPDLVVNLVVLVVQLVVCCVPVNCPDPSNVVSVVSNVVSVVVPDPDDPPPDD